Protein AF-A0A1L0BWC3-F1 (afdb_monomer_lite)

InterPro domains:
  IPR001849 Pleckstrin homology domain [PF00169] (51-146)
  IPR001849 Pleckstrin homology domain [PS50003] (49-150)
  IPR001849 Pleckstrin homology domain [SM00233] (50-152)
  IPR011993 PH-like domain superfamily [G3DSA:2.30.29.30] (40-159)
  IPR031968 VASt domain [PS51778] (492-664)
  IPR042067 Sip3, PH domain [cd13280] (51-154)

Secondary structure (DSSP, 8-state):
-HHHHHHHHHHHHHHHHHHHHHHSPPS-GGGG-GGG--HHHHHT-----S-EEEEEEEEEEETTEEEEEEEEEEEEEETTEEEEEEE-TTSSSEEE--EEEGGG-EEEE-TTSSSSSEEEEE-SS-EEEEE-SSHHHHHHHHHHHHHHHHHHH-TTSGGGGGHHHHTSEE--SBGGGB----BHHHHHT--SEEE-TTS-EEEPBPHHHHHHHTHHHIIIIIHHHHTT---SS--TTHHHHHHHHHHH---SS--HHHHHHHSSS-HHHHHHHTTS----------GGG--EEETTTEEE-TT--GGGHHHHHHHHHHHGGGS-TT----EEEEEEEESSSS--EEEEEEE-SSEEEEEEEETTEEEEEEEEGGGEEEEEEEEETTEEEEEEEESS-EEEEEESSS-HHHHHHHHHHHHHHHHSSSPPPHHHHHHHHHHHHHHHHHHHHHHHHHHHHHTS--SS-------------------SS----TTTS-EEEEEEESS-HHHHHHHHHSTT--HHHHT-SSSEEEES--PPEEE-SS-TT-EEEEEEEEEE-TTS-EEEEEEEEEE---BTTTEEEEEEEEPPEEETTS-EEEEEEEEEEEEETTEEEEEEEEEEEES-TT-TTHHHHHHHHHHHHHHHHHHHHHHHHHHHHHH-SSSHHHHHHHHH----EESSPP-----PPEEEPHHHHHHHHHHHHHHHHHHHHHHHHHHHHHHHHHHHHT--HHHHHHHHHHHHHHHHHHHHHHHHHHHHHHHHHHHHHHHHHSS----------HHHHHTSS----S-----HHHHHHHHH-TTT--SS---GGGG--SHHHHHHHHHHHHHHHHHHHHHHHHHHHHHHHHHHHHHHHHHHHHHHHHHHHHHHHHHHT-TTHHHHTTS-HHHHHHHHHHHHHHHHHHHHHHHHHHTTTT-

pLDDT: mean 78.76, std 13.43, range [27.86, 95.88]

Organism: NCBI:txid45354

Foldseek 3Di:
DVPVVVVVVVVVVVVVVVVVVVLDEDPDPLQQDLVNDDPVVLQPAPALALKDKDWKWWWFAFPVDPDTDTDIWIWIQFLQWTWTWDQAPVNQAIATFKIAGLVQWDKAFDSPDPDTQWIWIDGPQDIIIIHDSYSNVSSNVNVSSVSNVVQCPDPPHPSVVSVVVNQWIAAAQEPVRFHPDRIPRSVVRHDQWDQTPVRDIHGHDYLVVLCVVCVVLCVPANPVVLVVDDALAAGPCQSVLLSCCLARAFDRDWGSSLCNRPVTDLPQQVVVCVVDPDPPPPDPDDPVQFDDRRHDHATDGPLDDSNQVSVQSVVCSNNGPVDDRHWGFQDKAWWQKPPDPVDTWTWIWTDTLFWIWIWTDDPSDTHIDIDTLLQWFAWDWDDDPQWIWIWIDGLVGIIIITHHPDDRVLRRVLSNLSSVLVLDPHRDDPSRSSVVNVVSVVVVVVVVVVVVVVVVVVVVPPDDDDDDDPDDPPPPPPPDPPPDDDPDPVVPFDWLDKDKALAFLLLVCLCVAAQQHCLLQVLQPFKRKDFPDRDAWEAAPVDRQKTKDKGKMWIDGPPPDIDIKMKIKIWDRADPRAKTKIKIKIFWEDEPQFFIKIKIKMWIWGDDPSMTIIIITIFIDTPDPPTPCPVVCRVLRSLRSSSSVVSSSVVSVVLSVSCDDPSSNSSSCVPSHDRGYDHDHDDDDDDDHHYDYPVNSVVSSVVSVVVVVVVVVVVVVVVVVVVVVVVVVPDDVVVVVVVVVVVVVVVVVVVVVVVVVVVVVVVVVVVVVVVVVVVPDPPVQQFAAPVNVCVPPDDDPPDDDPDPVVVLCCVLPCNNPVPDPHPNLVVDPDVVVSVVSVVVVVVRRVNRNVVVVVVVVVVVVVVVVVVVVVVVVLVVLVVVLVVLVVVVPDPPLVPPCPPDVVSVVVVVVSVVVSVVSVVVNVVVVVVPPPD

Radius of gyration: 63.17 Å; chains: 1; bounding box: 98×164×180 Å

Sequence (931 aa):
MLNLSADLLLARKHIEERTISQFTPSNLLNDYRALLINSKVLEEANEPAAEIHGYLFMKTWTERSNKPIWVKRWAFIQSGVFGFLVLSPSHTSVQETDKIGVLLCNAKYSPNEDRRFCFEVKTIDTSLVLQAETLDELKSWLKVFDNARNRIINENDPMHELFSLASGRYPPLVTEFLSTTNTVMDKQMSSSRIINSAGQIITSSKLSSHLEKNEKLFQSSIYNQIAHIYLPFITDASRSSLIAYSLTGSTSVPTALSANIWGSLNWGVYYMNDVVPNELVEDDIPEEEFTKQIGNGMRVPKNFPNAWLPRDIQLRALFESCVGPLECCLVSFNCLLSPNAQQELRGTTFFTQNHIYSYIHSLGFVSLSKAPITHFVEAQCTHKKHYDMLKVVNLQGSLRAKLFLDDGFLIAKKLNCIFENAASNEPLGLTGLIRQILKIETEYNAEKKKAKAKAKRLIGEDQTSVLNGTSDIQFVSQPTLNHLFRVDYSDEMTLLGEHIVNLPPKALFHIFFGSRSTLLQEAYPVVTIRISDRTKWMKDPDNENGLFRGFVTDFRYYGSKHGRFTVIQELDPWVDNEYYNCKITRSSFKIKYGPEFKFVSRIILIGENGHTKFKYYGGVITTDKKSPLGWLVKKIGSTYSNSFFGSICRSIDEATRSIGHNGKVLKAIYQYGKIEVTDLPYQNPQIPPSEASLGTVIRLFYMGTMTSAGRRLVSTAYFILSVLKLIFTNLSAHRILVGIISMLTIMNLFLGARSTKYYWQAKEARELAREVLNFEPMMMQRAIYLKDIRELIMKNDLIASDSTCFQTFRNSSFVLNFDQPATWSNAYQDDMTRSVAIKLRKSLQEIGIRRNELIVNLRMLNSLEEEIARGEWKNWLMSELEKCDYFRNLPLLEEAAILDSDFETGVETLNEFCSSCSKEMDVLLSSNNLL

Structure (mmCIF, N/CA/C/O backbone):
data_AF-A0A1L0BWC3-F1
#
_entry.id   AF-A0A1L0BWC3-F1
#
loop_
_atom_site.group_PDB
_atom_site.id
_atom_site.type_symbol
_atom_site.label_atom_id
_atom_site.label_alt_id
_atom_site.label_comp_id
_atom_site.label_asym_id
_atom_site.label_entity_id
_atom_site.label_seq_id
_atom_site.pdbx_PDB_ins_code
_atom_site.Cartn_x
_atom_site.Cartn_y
_atom_site.Cartn_z
_atom_site.occupancy
_atom_site.B_iso_or_equiv
_atom_site.auth_seq_id
_atom_site.auth_comp_id
_atom_site.auth_asym_id
_atom_site.auth_atom_id
_atom_site.pdbx_PDB_model_num
ATOM 1 N N . MET A 1 1 ? 15.473 -13.692 3.899 1.00 44.53 1 MET A N 1
ATOM 2 C CA . MET A 1 1 ? 16.428 -13.236 2.864 1.00 44.53 1 MET A CA 1
ATOM 3 C C . MET A 1 1 ? 16.773 -14.346 1.861 1.00 44.53 1 MET A C 1
ATOM 5 O O . MET A 1 1 ? 16.676 -14.067 0.680 1.00 44.53 1 MET A O 1
ATOM 9 N N . LEU A 1 2 ? 17.079 -15.584 2.295 1.00 47.16 2 LEU A N 1
ATOM 10 C CA . LEU A 1 2 ? 17.544 -16.693 1.428 1.00 47.16 2 LEU A CA 1
ATOM 11 C C . LEU A 1 2 ? 16.591 -17.150 0.297 1.00 47.16 2 LEU A C 1
ATOM 13 O O . LEU A 1 2 ? 17.078 -17.463 -0.784 1.00 47.16 2 LEU A O 1
ATOM 17 N N . ASN A 1 3 ? 15.265 -17.154 0.492 1.00 58.44 3 ASN A N 1
ATOM 18 C CA . ASN A 1 3 ? 14.351 -17.668 -0.548 1.00 58.44 3 ASN A CA 1
ATOM 19 C C . ASN A 1 3 ? 14.083 -16.653 -1.674 1.00 58.44 3 ASN A C 1
ATOM 21 O O . ASN A 1 3 ? 14.138 -17.012 -2.841 1.00 58.44 3 ASN A O 1
ATOM 25 N N . LEU A 1 4 ? 13.902 -15.365 -1.346 1.00 68.81 4 LEU A N 1
ATOM 26 C CA . LEU A 1 4 ? 13.628 -14.328 -2.354 1.00 68.81 4 LEU A CA 1
ATOM 27 C C . LEU A 1 4 ? 14.786 -14.168 -3.350 1.00 68.81 4 LEU A C 1
ATOM 29 O O . LEU A 1 4 ? 14.557 -13.972 -4.537 1.00 68.81 4 LEU A O 1
ATOM 33 N N . SER A 1 5 ? 16.033 -14.249 -2.881 1.00 75.88 5 SER A N 1
ATOM 34 C CA . SER A 1 5 ? 17.191 -14.180 -3.775 1.00 75.88 5 SER A CA 1
ATOM 35 C C . SER A 1 5 ? 17.234 -15.350 -4.755 1.00 75.88 5 SER A C 1
ATOM 37 O O . SER A 1 5 ? 17.597 -15.142 -5.907 1.00 75.88 5 SER A O 1
ATOM 39 N N . ALA A 1 6 ? 16.854 -16.556 -4.320 1.00 82.12 6 ALA A N 1
ATOM 40 C CA . ALA A 1 6 ? 16.816 -17.726 -5.191 1.00 82.12 6 ALA A CA 1
ATOM 41 C C . ALA A 1 6 ? 15.729 -17.577 -6.265 1.00 82.12 6 ALA A C 1
ATOM 43 O O . ALA A 1 6 ? 16.018 -17.759 -7.444 1.00 82.12 6 ALA A O 1
ATOM 44 N N . ASP A 1 7 ? 14.528 -17.147 -5.873 1.00 80.25 7 ASP A N 1
ATOM 45 C CA . ASP A 1 7 ? 13.411 -16.929 -6.798 1.00 80.25 7 ASP A CA 1
ATOM 46 C C . ASP A 1 7 ? 13.740 -15.857 -7.848 1.00 80.25 7 ASP A C 1
ATOM 48 O O . ASP A 1 7 ? 13.504 -16.052 -9.039 1.00 80.25 7 ASP A O 1
ATOM 52 N N . LEU A 1 8 ? 14.350 -14.740 -7.430 1.00 80.31 8 LEU A N 1
ATOM 53 C CA . LEU A 1 8 ? 14.764 -13.673 -8.346 1.00 80.31 8 LEU A CA 1
ATOM 54 C C . LEU A 1 8 ? 15.877 -14.131 -9.302 1.00 80.31 8 LEU A C 1
ATOM 56 O O . LEU A 1 8 ? 15.854 -13.786 -10.482 1.00 80.31 8 LEU A O 1
ATOM 60 N N . LEU A 1 9 ? 16.832 -14.940 -8.835 1.00 84.75 9 LEU A N 1
ATOM 61 C CA . LEU A 1 9 ? 17.867 -15.515 -9.701 1.00 84.75 9 LEU A CA 1
ATOM 62 C C . LEU A 1 9 ? 17.284 -16.511 -10.713 1.00 84.75 9 LEU A C 1
ATOM 64 O O . LEU A 1 9 ? 17.700 -16.506 -11.870 1.00 84.75 9 LEU A O 1
ATOM 68 N N . LEU A 1 10 ? 16.304 -17.324 -10.309 1.00 87.38 10 LEU A N 1
ATOM 69 C CA . LEU A 1 10 ? 15.587 -18.223 -11.217 1.00 87.38 10 LEU A CA 1
ATOM 70 C C . LEU A 1 10 ? 14.801 -17.440 -12.272 1.00 87.38 10 LEU A C 1
ATOM 72 O O . LEU A 1 10 ? 14.921 -17.733 -13.459 1.00 87.38 10 LEU A O 1
ATOM 76 N N . ALA A 1 11 ? 14.060 -16.406 -11.864 1.00 84.88 11 ALA A N 1
ATOM 77 C CA . ALA A 1 11 ? 13.339 -15.535 -12.789 1.00 84.88 11 ALA A CA 1
ATOM 78 C C . ALA A 1 11 ? 14.290 -14.867 -13.792 1.00 84.88 11 ALA A C 1
ATOM 80 O O . ALA A 1 11 ? 14.018 -14.854 -14.992 1.00 84.88 11 ALA A O 1
ATOM 81 N N . ARG A 1 12 ? 15.445 -14.381 -13.322 1.00 85.88 12 ARG A N 1
ATOM 82 C CA . ARG A 1 12 ? 16.486 -13.818 -14.185 1.00 85.88 12 ARG A CA 1
ATOM 83 C C . ARG A 1 12 ? 16.984 -14.844 -15.202 1.00 85.88 12 ARG A C 1
ATOM 85 O O . ARG A 1 12 ? 17.033 -14.533 -16.386 1.00 85.88 12 ARG A O 1
ATOM 92 N N . LYS A 1 13 ? 17.308 -16.062 -14.759 1.00 89.12 13 LYS A N 1
ATOM 93 C CA . LYS A 1 13 ? 17.766 -17.142 -15.641 1.00 89.12 13 LYS A CA 1
ATOM 94 C C . LYS A 1 13 ? 16.725 -17.483 -16.711 1.00 89.12 13 LYS A C 1
ATOM 96 O O . LYS A 1 13 ? 17.081 -17.620 -17.873 1.00 89.12 13 LYS A O 1
ATOM 101 N N . HIS A 1 14 ? 15.444 -17.549 -16.349 1.00 89.94 14 HIS A N 1
ATOM 102 C CA . HIS A 1 14 ? 14.368 -17.777 -17.316 1.00 89.94 14 HIS A CA 1
ATOM 103 C C . HIS A 1 14 ? 14.263 -16.664 -18.366 1.00 89.94 14 HIS A C 1
ATOM 105 O O . HIS A 1 14 ? 14.048 -16.956 -19.542 1.00 89.94 14 HIS A O 1
ATOM 111 N N . ILE A 1 15 ? 14.426 -15.398 -17.968 1.00 86.56 15 ILE A N 1
ATOM 112 C CA . ILE A 1 15 ? 14.450 -14.267 -18.907 1.00 86.56 15 ILE A CA 1
ATOM 113 C C . ILE A 1 15 ? 15.666 -14.374 -19.833 1.00 86.56 15 ILE A C 1
ATOM 115 O O . ILE A 1 15 ? 15.521 -14.201 -21.042 1.00 86.56 15 ILE A O 1
ATOM 119 N N . GLU A 1 16 ? 16.843 -14.693 -19.294 1.00 88.44 16 GLU A N 1
ATOM 120 C CA . GLU A 1 16 ? 18.069 -14.887 -20.076 1.00 88.44 16 GLU A CA 1
ATOM 121 C C . GLU A 1 16 ? 17.906 -16.029 -21.094 1.00 88.44 16 GLU A C 1
ATOM 123 O O . GLU A 1 16 ? 18.148 -15.817 -22.279 1.00 88.44 16 GLU A O 1
ATOM 128 N N . GLU A 1 17 ? 17.414 -17.200 -20.682 1.00 92.88 17 GLU A N 1
ATOM 129 C CA . GLU A 1 17 ? 17.163 -18.350 -21.566 1.00 92.88 17 GLU A CA 1
ATOM 130 C C . GLU A 1 17 ? 16.141 -18.029 -22.661 1.00 92.88 17 GLU A C 1
ATOM 132 O O . GLU A 1 17 ? 16.366 -18.346 -23.830 1.00 92.88 17 GLU A O 1
ATOM 137 N N . ARG A 1 18 ? 15.043 -17.347 -22.310 1.00 88.81 18 ARG A N 1
ATOM 138 C CA . ARG A 1 18 ? 14.031 -16.916 -23.282 1.00 88.81 18 ARG A CA 1
ATOM 139 C C . ARG A 1 18 ? 14.609 -15.918 -24.283 1.00 88.81 18 ARG A C 1
ATOM 141 O O . ARG A 1 18 ? 14.371 -16.052 -25.479 1.00 88.81 18 ARG A O 1
ATOM 148 N N . THR A 1 19 ? 15.399 -14.960 -23.810 1.00 84.62 19 THR A N 1
ATOM 149 C CA . THR A 1 19 ? 16.068 -13.977 -24.671 1.00 84.62 19 THR A CA 1
ATOM 150 C C . THR A 1 19 ? 17.045 -14.677 -25.612 1.00 84.62 19 THR A C 1
ATOM 152 O O . THR A 1 19 ? 17.003 -14.448 -26.815 1.00 84.62 19 THR A O 1
ATOM 155 N N . ILE A 1 20 ? 17.860 -15.607 -25.103 1.00 87.44 20 ILE A N 1
ATOM 156 C CA . ILE A 1 20 ? 18.764 -16.420 -25.927 1.00 87.44 20 ILE A CA 1
ATOM 157 C C . ILE A 1 20 ? 17.969 -17.178 -26.994 1.00 87.44 20 ILE A C 1
ATOM 159 O O . ILE A 1 20 ? 18.339 -17.109 -28.158 1.00 87.44 20 ILE A O 1
ATOM 163 N N . SER A 1 21 ? 16.853 -17.822 -26.638 1.00 85.88 21 SER A N 1
ATOM 164 C CA . SER A 1 21 ? 16.009 -18.545 -27.602 1.00 85.88 21 SER A CA 1
ATOM 165 C C . SER A 1 21 ? 15.380 -17.652 -28.680 1.00 85.88 21 SER A C 1
ATOM 167 O O . SER A 1 21 ? 15.096 -18.116 -29.778 1.00 85.88 21 SER A O 1
ATOM 169 N N . GLN A 1 22 ? 15.183 -16.362 -28.400 1.00 81.75 22 GLN A N 1
ATOM 170 C CA . GLN A 1 22 ? 14.692 -15.406 -29.392 1.00 81.75 22 GLN A CA 1
ATOM 171 C C . GLN A 1 22 ? 15.789 -15.005 -30.390 1.00 81.75 22 GLN A C 1
ATOM 173 O O . GLN A 1 22 ? 15.505 -14.805 -31.567 1.00 81.75 22 GLN A O 1
ATOM 178 N N . PHE A 1 23 ? 17.042 -14.915 -29.933 1.00 80.06 23 PHE A N 1
ATOM 179 C CA . PHE A 1 23 ? 18.198 -14.606 -30.782 1.00 80.06 23 PHE A CA 1
ATOM 180 C C . PHE A 1 23 ? 18.851 -15.849 -31.397 1.00 80.06 23 PHE A C 1
ATOM 182 O O . PHE A 1 23 ? 19.775 -15.722 -32.202 1.00 80.06 23 PHE A O 1
ATOM 189 N N . THR A 1 24 ? 18.406 -17.060 -31.042 1.00 84.56 24 THR A N 1
ATOM 190 C CA . THR A 1 24 ? 18.931 -18.267 -31.679 1.00 84.56 24 THR A CA 1
ATOM 191 C C . THR A 1 24 ? 18.514 -18.306 -33.149 1.00 84.56 24 THR A C 1
ATOM 193 O O . THR A 1 24 ? 17.326 -18.192 -33.454 1.00 84.56 24 THR A O 1
ATOM 196 N N . PRO A 1 25 ? 19.474 -18.477 -34.069 1.00 83.56 25 PRO A N 1
ATOM 197 C CA . PRO A 1 25 ? 19.194 -18.512 -35.497 1.00 83.56 25 PRO A CA 1
ATOM 198 C C . PRO A 1 25 ? 18.354 -19.750 -35.864 1.00 83.56 25 PRO A C 1
ATOM 200 O O . PRO A 1 25 ? 18.454 -20.792 -35.216 1.00 83.56 25 PRO A O 1
ATOM 203 N N . SER A 1 26 ? 17.541 -19.653 -36.922 1.00 85.69 26 SER A N 1
ATOM 204 C CA . SER A 1 26 ? 16.713 -20.771 -37.397 1.00 85.69 26 SER A CA 1
ATOM 205 C C . SER A 1 26 ? 17.566 -21.972 -37.823 1.00 85.69 26 SER A C 1
ATOM 207 O O . SER A 1 26 ? 18.593 -21.824 -38.488 1.00 85.69 26 SER A O 1
ATOM 209 N N . ASN A 1 27 ? 17.116 -23.185 -37.503 1.00 86.94 27 ASN A N 1
ATOM 210 C CA . ASN A 1 27 ? 17.776 -24.418 -37.947 1.00 86.94 27 ASN A CA 1
ATOM 211 C C . ASN A 1 27 ? 17.446 -24.780 -39.409 1.00 86.94 27 ASN A C 1
ATOM 213 O O . ASN A 1 27 ? 18.050 -25.694 -39.975 1.00 86.94 27 ASN A O 1
ATOM 217 N N . LEU A 1 28 ? 16.486 -24.093 -40.038 1.00 86.44 28 LEU A N 1
ATOM 218 C CA . LEU A 1 28 ? 16.042 -24.381 -41.399 1.00 86.44 28 LEU A CA 1
ATOM 219 C C . LEU A 1 28 ? 16.931 -23.666 -42.422 1.00 86.44 28 LEU A C 1
ATOM 221 O O . LEU A 1 28 ? 16.966 -22.443 -42.507 1.00 86.44 28 LEU A O 1
ATOM 225 N N . LEU A 1 29 ? 17.610 -24.435 -43.278 1.00 85.44 29 LEU A N 1
ATOM 226 C CA . LEU A 1 29 ? 18.500 -23.885 -44.312 1.00 85.44 29 LEU A CA 1
ATOM 227 C C . LEU A 1 29 ? 17.768 -22.976 -45.320 1.00 85.44 29 LEU A C 1
ATOM 229 O O . LEU A 1 29 ? 18.374 -22.070 -45.897 1.00 85.44 29 LEU A O 1
ATOM 233 N N . ASN A 1 30 ? 16.476 -23.228 -45.549 1.00 84.50 30 ASN A N 1
ATOM 234 C CA . ASN A 1 30 ? 15.662 -22.473 -46.501 1.00 84.50 30 ASN A CA 1
ATOM 235 C C . ASN A 1 30 ? 15.448 -21.019 -46.070 1.00 84.50 30 ASN A C 1
ATOM 237 O O . ASN A 1 30 ? 15.443 -20.148 -46.938 1.00 84.50 30 ASN A O 1
ATOM 241 N N . ASP A 1 31 ? 15.384 -20.749 -44.765 1.00 83.19 31 ASP A N 1
ATOM 242 C CA . ASP A 1 31 ? 15.136 -19.407 -44.218 1.00 83.19 31 ASP A CA 1
ATOM 243 C C . ASP A 1 31 ? 16.257 -18.426 -44.568 1.00 83.19 31 ASP A C 1
ATOM 245 O O . ASP A 1 31 ? 16.055 -17.218 -44.622 1.00 83.19 31 ASP A O 1
ATOM 249 N N . TYR A 1 32 ? 17.447 -18.941 -44.877 1.00 85.06 32 TYR A N 1
ATOM 250 C CA . TYR A 1 32 ? 18.590 -18.119 -45.245 1.00 85.06 32 TYR A CA 1
ATOM 251 C C . TYR A 1 32 ? 18.689 -17.850 -46.750 1.00 85.06 32 TYR A C 1
ATOM 253 O O . TYR A 1 32 ? 19.537 -17.058 -47.167 1.00 85.06 32 TYR A O 1
ATOM 261 N N . ARG A 1 33 ? 17.910 -18.518 -47.608 1.00 85.56 33 ARG A N 1
ATOM 262 C CA . ARG A 1 33 ? 18.011 -18.344 -49.066 1.00 85.56 33 ARG A CA 1
ATOM 263 C C . ARG A 1 33 ? 17.233 -17.098 -49.498 1.00 85.56 33 ARG A C 1
ATOM 265 O O . ARG A 1 33 ? 16.015 -17.145 -49.590 1.00 85.56 33 ARG A O 1
ATOM 272 N N . ALA A 1 34 ? 17.939 -16.021 -49.855 1.00 81.31 34 ALA A N 1
ATOM 273 C CA . ALA A 1 34 ? 17.329 -14.749 -50.274 1.00 81.31 34 ALA A CA 1
ATOM 274 C C . ALA A 1 34 ? 16.298 -14.892 -51.415 1.00 81.31 34 ALA A C 1
ATOM 276 O O . ALA A 1 34 ? 15.279 -14.214 -51.411 1.00 81.31 34 ALA A O 1
ATOM 277 N N . LEU A 1 35 ? 16.517 -15.829 -52.346 1.00 82.31 35 LEU A N 1
ATOM 278 C CA . LEU A 1 35 ? 15.606 -16.114 -53.467 1.00 82.31 35 LEU A CA 1
ATOM 279 C C . LEU A 1 35 ? 14.243 -16.689 -53.043 1.00 82.31 35 LEU A C 1
ATOM 281 O O . LEU A 1 35 ? 13.292 -16.633 -53.816 1.00 82.31 35 LEU A O 1
ATOM 285 N N . LEU A 1 36 ? 14.154 -17.297 -51.855 1.00 83.12 36 LEU A N 1
ATOM 286 C CA . LEU A 1 36 ? 12.915 -17.889 -51.341 1.00 83.12 36 LEU A CA 1
ATOM 287 C C . LEU A 1 36 ? 12.085 -16.890 -50.519 1.00 83.12 36 LEU A C 1
ATOM 289 O O . LEU A 1 36 ? 10.905 -17.136 -50.273 1.00 83.12 36 LEU A O 1
ATOM 293 N N . ILE A 1 37 ? 12.679 -15.762 -50.116 1.00 83.31 37 ILE A N 1
ATOM 294 C CA . ILE A 1 37 ? 12.024 -14.725 -49.315 1.00 83.31 37 ILE A CA 1
ATOM 295 C C . ILE A 1 37 ? 11.213 -13.823 -50.255 1.00 83.31 37 ILE A C 1
ATOM 297 O O . ILE A 1 37 ? 11.688 -12.802 -50.748 1.00 83.31 37 ILE A O 1
ATOM 301 N N . ASN A 1 38 ? 9.975 -14.236 -50.526 1.00 83.38 38 ASN A N 1
ATOM 302 C CA . ASN A 1 38 ? 9.004 -13.484 -51.325 1.00 83.38 38 ASN A CA 1
ATOM 303 C C . ASN A 1 38 ? 8.069 -12.648 -50.435 1.00 83.38 38 ASN A C 1
ATOM 305 O O . ASN A 1 38 ? 7.964 -12.900 -49.236 1.00 83.38 38 ASN A O 1
ATOM 309 N N . SER A 1 39 ? 7.316 -11.711 -51.027 1.00 81.69 39 SER A N 1
ATOM 310 C CA . SER A 1 39 ? 6.344 -10.874 -50.295 1.00 81.69 39 SER A CA 1
ATOM 311 C C . SER A 1 39 ? 5.360 -11.688 -49.448 1.00 81.69 39 SER A C 1
ATOM 313 O O . SER A 1 39 ? 5.138 -11.351 -48.294 1.00 81.69 39 SER A O 1
ATOM 315 N N . LYS A 1 40 ? 4.867 -12.823 -49.964 1.00 83.12 40 LYS A N 1
ATOM 316 C CA . LYS A 1 40 ? 3.988 -13.741 -49.215 1.00 83.12 40 LYS A CA 1
ATOM 317 C C . LYS A 1 40 ? 4.622 -14.248 -47.915 1.00 83.12 40 LYS A C 1
ATOM 319 O O . LYS A 1 40 ? 3.982 -14.229 -46.876 1.00 83.12 40 LYS A O 1
ATOM 324 N N . VAL A 1 41 ? 5.897 -14.639 -47.964 1.00 83.94 41 VAL A N 1
ATOM 325 C CA . VAL A 1 41 ? 6.639 -15.132 -46.789 1.00 83.94 41 VAL A CA 1
ATOM 326 C C . VAL A 1 41 ? 6.844 -14.012 -45.767 1.00 83.94 41 VAL A C 1
ATOM 328 O O . VAL A 1 41 ? 6.846 -14.270 -44.565 1.00 83.94 41 VAL A O 1
ATOM 331 N N . LEU A 1 42 ? 7.013 -12.770 -46.231 1.00 82.12 42 LEU A N 1
ATOM 332 C CA . LEU A 1 42 ? 7.135 -11.592 -45.369 1.00 82.12 42 LEU A CA 1
ATOM 333 C C . LEU A 1 42 ? 5.798 -11.208 -44.710 1.00 82.12 42 LEU A C 1
ATOM 335 O O . LEU A 1 42 ? 5.795 -10.750 -43.572 1.00 82.12 42 LEU A O 1
ATOM 339 N N . GLU A 1 43 ? 4.673 -11.439 -45.389 1.00 78.69 43 GLU A N 1
ATOM 340 C CA . GLU A 1 43 ? 3.321 -11.160 -44.881 1.00 78.69 43 GLU A CA 1
ATOM 341 C C . GLU A 1 43 ? 2.806 -12.200 -43.872 1.00 78.69 43 GLU A C 1
ATOM 343 O O . GLU A 1 43 ? 1.926 -11.879 -43.076 1.00 78.69 43 GLU A O 1
ATOM 348 N N . GLU A 1 44 ? 3.369 -13.413 -43.863 1.00 78.44 44 GLU A N 1
ATOM 349 C CA . GLU A 1 44 ? 2.993 -14.527 -42.972 1.00 78.44 44 GLU A CA 1
ATOM 350 C C . GLU A 1 44 ? 3.302 -14.299 -41.475 1.00 78.44 44 GLU A C 1
ATOM 352 O O . GLU A 1 44 ? 2.966 -15.145 -40.647 1.00 78.44 44 GLU A O 1
ATOM 357 N N . ALA A 1 45 ? 3.939 -13.189 -41.088 1.00 73.31 45 ALA A N 1
ATOM 358 C CA . ALA A 1 45 ? 4.204 -12.906 -39.678 1.00 73.31 45 ALA A CA 1
ATOM 359 C C . ALA A 1 45 ? 2.936 -12.485 -38.916 1.00 73.31 45 ALA A C 1
ATOM 361 O O . ALA A 1 45 ? 2.314 -11.462 -39.211 1.00 73.31 45 ALA A O 1
ATOM 362 N N . ASN A 1 46 ? 2.609 -13.241 -37.865 1.00 74.19 46 ASN A N 1
ATOM 363 C CA . ASN A 1 46 ? 1.560 -12.917 -36.895 1.00 74.19 46 ASN A CA 1
ATOM 364 C C . ASN A 1 46 ? 2.048 -11.869 -35.876 1.00 74.19 46 ASN A C 1
ATOM 366 O O . ASN A 1 46 ? 2.093 -12.141 -34.679 1.00 74.19 46 ASN A O 1
ATOM 370 N N . GLU A 1 47 ? 2.427 -10.679 -36.347 1.00 80.50 47 GLU A N 1
ATOM 371 C CA . GLU A 1 47 ? 2.842 -9.557 -35.497 1.00 80.50 47 GLU A CA 1
ATOM 372 C C . GLU A 1 47 ? 1.723 -8.500 -35.446 1.00 80.50 47 GLU A C 1
ATOM 374 O O . GLU A 1 47 ? 1.550 -7.740 -36.406 1.00 80.50 47 GLU A O 1
ATOM 379 N N . PRO A 1 48 ? 0.920 -8.444 -34.366 1.00 82.75 48 PRO A N 1
ATOM 380 C CA . PRO A 1 48 ? -0.115 -7.429 -34.198 1.00 82.75 48 PRO A CA 1
ATOM 381 C C . PRO A 1 48 ? 0.429 -6.119 -33.610 1.00 82.75 48 PRO A C 1
ATOM 383 O O . PRO A 1 48 ? -0.335 -5.164 -33.468 1.00 82.75 48 PRO A O 1
ATOM 386 N N . ALA A 1 49 ? 1.701 -6.049 -33.214 1.00 85.12 49 ALA A N 1
ATOM 387 C CA . ALA A 1 49 ? 2.268 -4.853 -32.603 1.00 85.12 49 ALA A CA 1
ATOM 388 C C . ALA A 1 49 ? 2.369 -3.683 -33.603 1.00 85.12 49 ALA A C 1
ATOM 390 O O . ALA A 1 49 ? 2.584 -3.877 -34.802 1.00 85.12 49 ALA A O 1
ATOM 391 N N . ALA A 1 50 ? 2.206 -2.457 -33.100 1.00 85.50 50 ALA A N 1
ATOM 392 C CA . ALA A 1 50 ? 2.483 -1.211 -33.829 1.00 85.50 50 ALA A CA 1
ATOM 393 C C . ALA A 1 50 ? 3.733 -0.489 -33.294 1.00 85.50 50 ALA A C 1
ATOM 395 O O . ALA A 1 50 ? 4.114 0.562 -33.801 1.00 85.50 50 ALA A O 1
ATOM 396 N N . GLU A 1 51 ? 4.377 -1.068 -32.283 1.00 89.19 51 GLU A N 1
ATOM 397 C CA . GLU A 1 51 ? 5.606 -0.573 -31.677 1.00 89.19 51 GLU A CA 1
ATOM 398 C C . GLU A 1 51 ? 6.605 -1.729 -31.611 1.00 89.19 51 GLU A C 1
ATOM 400 O O . GLU A 1 51 ? 6.227 -2.872 -31.352 1.00 89.19 51 GLU A O 1
ATOM 405 N N . ILE A 1 52 ? 7.873 -1.447 -31.895 1.00 90.75 52 ILE A N 1
ATOM 406 C CA . ILE A 1 52 ? 8.955 -2.435 -31.862 1.00 90.75 52 ILE A CA 1
ATOM 407 C C . ILE A 1 52 ? 10.257 -1.742 -31.496 1.00 90.75 52 ILE A C 1
ATOM 409 O O . ILE A 1 52 ? 10.486 -0.578 -31.820 1.00 90.75 52 ILE A O 1
ATOM 413 N N . HIS A 1 53 ? 11.138 -2.469 -30.830 1.00 91.06 53 HIS A N 1
ATOM 414 C CA . HIS A 1 53 ? 12.454 -1.988 -30.461 1.00 91.06 53 HIS A CA 1
ATOM 415 C C . HIS A 1 53 ? 13.465 -3.128 -30.539 1.00 91.06 53 HIS A C 1
ATOM 417 O O . HIS A 1 53 ? 13.150 -4.286 -30.258 1.00 91.06 53 HIS A O 1
ATOM 423 N N . GLY A 1 54 ? 14.711 -2.817 -30.865 1.00 90.75 54 GLY A N 1
ATOM 424 C CA . GLY A 1 54 ? 15.728 -3.850 -30.993 1.00 90.75 54 GLY A CA 1
ATOM 425 C C . GLY A 1 54 ? 17.032 -3.322 -31.550 1.00 90.75 54 GLY A C 1
ATOM 426 O O . GLY A 1 54 ? 17.137 -2.173 -31.975 1.00 90.75 54 GLY A O 1
ATOM 427 N N . TYR A 1 55 ? 18.055 -4.168 -31.536 1.00 92.25 55 TYR A N 1
ATOM 428 C CA . TYR A 1 55 ? 19.313 -3.816 -32.169 1.00 92.25 55 TYR A CA 1
ATOM 429 C C . TYR A 1 55 ? 19.288 -4.181 -33.646 1.00 92.25 55 TYR A C 1
ATOM 431 O O . TYR A 1 55 ? 19.134 -5.342 -33.992 1.00 92.25 55 TYR A O 1
ATOM 439 N N . LEU A 1 56 ? 19.569 -3.201 -34.497 1.00 94.62 56 LEU A N 1
ATOM 440 C CA . LEU A 1 56 ? 19.764 -3.397 -35.926 1.00 94.62 56 LEU A CA 1
ATOM 441 C C . LEU A 1 56 ? 21.198 -3.042 -36.305 1.00 94.62 56 LEU A C 1
ATOM 443 O O . LEU A 1 56 ? 21.803 -2.116 -35.755 1.00 94.62 56 LEU A O 1
ATOM 447 N N . PHE A 1 57 ? 21.759 -3.766 -37.267 1.00 94.81 57 PHE A N 1
ATOM 448 C CA . PHE A 1 57 ? 23.019 -3.362 -37.877 1.00 94.81 57 PHE A CA 1
ATOM 449 C C . PHE A 1 57 ? 22.735 -2.359 -38.990 1.00 94.81 57 PHE A C 1
ATOM 451 O O . PHE A 1 57 ? 22.066 -2.677 -39.966 1.00 94.81 57 PHE A O 1
ATOM 458 N N . MET A 1 58 ? 23.270 -1.152 -38.858 1.00 94.25 58 MET A N 1
ATOM 459 C CA . MET A 1 58 ? 23.175 -0.106 -39.866 1.00 94.25 58 MET A CA 1
ATOM 460 C C . MET A 1 58 ? 24.422 -0.114 -40.748 1.00 94.25 58 MET A C 1
ATOM 462 O O . MET A 1 58 ? 25.549 -0.064 -40.243 1.00 94.25 58 MET A O 1
ATOM 466 N N . LYS A 1 59 ? 24.226 -0.147 -42.067 1.00 94.06 59 LYS A N 1
ATOM 467 C CA . LYS A 1 59 ? 25.295 0.064 -43.047 1.00 94.06 59 LYS A CA 1
ATOM 468 C C . LYS A 1 59 ? 25.679 1.541 -43.044 1.00 94.06 59 LYS A C 1
ATOM 470 O O . LYS A 1 59 ? 24.831 2.410 -43.216 1.00 94.06 59 LYS A O 1
ATOM 475 N N . THR A 1 60 ? 26.954 1.835 -42.842 1.00 92.75 60 THR A N 1
ATOM 476 C CA . THR A 1 60 ? 27.486 3.201 -42.837 1.00 92.75 60 THR A CA 1
ATOM 477 C C . THR A 1 60 ? 28.919 3.214 -43.360 1.00 92.75 60 THR A C 1
ATOM 479 O O . THR A 1 60 ? 29.513 2.172 -43.631 1.00 92.75 60 THR A O 1
ATOM 482 N N . TRP A 1 61 ? 29.491 4.402 -43.508 1.00 91.31 61 TRP A N 1
ATOM 483 C CA . TRP A 1 61 ? 30.870 4.600 -43.941 1.00 91.31 61 TRP A CA 1
ATOM 484 C C . TRP A 1 61 ? 31.572 5.564 -42.992 1.00 91.31 61 TRP A C 1
ATOM 486 O O . TRP A 1 61 ? 30.943 6.331 -42.256 1.00 91.31 61 TRP A O 1
ATOM 496 N N . THR A 1 62 ? 32.897 5.525 -43.009 1.00 88.94 62 THR A N 1
ATOM 497 C CA . THR A 1 62 ? 33.727 6.534 -42.343 1.00 88.94 62 THR A CA 1
ATOM 498 C C . THR A 1 62 ? 34.109 7.601 -43.357 1.00 88.94 62 THR A C 1
ATOM 500 O O . THR A 1 62 ? 34.389 7.256 -44.498 1.00 88.94 62 THR A O 1
ATOM 503 N N . GLU A 1 63 ? 34.243 8.865 -42.956 1.00 80.56 63 GLU A N 1
ATOM 504 C CA . GLU A 1 63 ? 34.632 9.951 -43.882 1.00 80.56 63 GLU A CA 1
ATOM 505 C C . GLU A 1 63 ? 35.946 9.685 -44.638 1.00 80.56 63 GLU A C 1
ATOM 507 O O . GLU A 1 63 ? 36.158 10.201 -45.729 1.00 80.56 63 GLU A O 1
ATOM 512 N N . ARG A 1 64 ? 36.833 8.862 -44.066 1.00 82.19 64 ARG A N 1
ATOM 513 C CA . ARG A 1 64 ? 38.149 8.534 -44.634 1.00 82.19 64 ARG A CA 1
ATOM 514 C C . ARG A 1 64 ? 38.148 7.323 -45.573 1.00 82.19 64 ARG A C 1
ATOM 516 O O . ARG A 1 64 ? 39.171 7.053 -46.192 1.00 82.19 64 ARG A O 1
ATOM 523 N N . SER A 1 65 ? 37.061 6.552 -45.644 1.00 84.31 65 SER A N 1
ATOM 524 C CA . SER A 1 65 ? 37.007 5.303 -46.411 1.00 84.31 65 SER A CA 1
ATOM 525 C C . SER A 1 65 ? 35.604 5.026 -46.933 1.00 84.31 65 SER A C 1
ATOM 527 O O . SER A 1 65 ? 34.657 4.921 -46.158 1.00 84.31 65 SER A O 1
ATOM 529 N N . ASN A 1 66 ? 35.512 4.774 -48.239 1.00 82.62 66 ASN A N 1
ATOM 530 C CA . ASN A 1 66 ? 34.273 4.377 -48.913 1.00 82.62 66 ASN A CA 1
ATOM 531 C C . ASN A 1 66 ? 33.920 2.891 -48.713 1.00 82.62 66 ASN A C 1
ATOM 533 O O . ASN A 1 66 ? 32.936 2.412 -49.275 1.00 82.62 66 ASN A O 1
ATOM 537 N N . LYS A 1 67 ? 34.704 2.130 -47.933 1.00 88.19 67 LYS A N 1
ATOM 538 C CA . LYS A 1 67 ? 34.351 0.742 -47.601 1.00 88.19 67 LYS A CA 1
ATOM 539 C C . LYS A 1 67 ? 33.175 0.726 -46.614 1.00 88.19 67 LYS A C 1
ATOM 541 O O . LYS A 1 67 ? 33.273 1.392 -45.581 1.00 88.19 67 LYS A O 1
ATOM 546 N N . PRO A 1 68 ? 32.091 -0.021 -46.895 1.00 89.12 68 PRO A N 1
ATOM 547 C CA . PRO A 1 68 ? 30.952 -0.102 -45.992 1.00 89.12 68 PRO A CA 1
ATOM 548 C C . PRO A 1 68 ? 31.346 -0.811 -44.696 1.00 89.12 68 PRO A C 1
ATOM 550 O O . PRO A 1 68 ? 31.931 -1.895 -44.707 1.00 89.12 68 PRO A O 1
ATOM 553 N N . ILE A 1 69 ? 30.999 -0.193 -43.574 1.00 92.31 69 ILE A N 1
ATOM 554 C CA . ILE A 1 69 ? 31.062 -0.773 -42.237 1.00 92.31 69 ILE A CA 1
ATOM 555 C C . ILE A 1 69 ? 29.639 -0.970 -41.720 1.00 92.31 69 ILE A C 1
ATOM 557 O O . ILE A 1 69 ? 28.729 -0.215 -42.050 1.00 92.31 69 ILE A O 1
ATOM 561 N N . TRP A 1 70 ? 29.440 -1.988 -40.894 1.00 92.94 70 TRP A N 1
ATOM 562 C CA . TRP A 1 70 ? 28.144 -2.258 -40.284 1.00 92.94 70 TRP A CA 1
ATOM 563 C C . TRP A 1 70 ? 28.247 -2.031 -38.791 1.00 92.94 70 TRP A C 1
ATOM 565 O O . TRP A 1 70 ? 29.050 -2.675 -38.113 1.00 92.94 70 TRP A O 1
ATOM 575 N N . VAL A 1 71 ? 27.442 -1.107 -38.287 1.00 92.50 71 VAL A N 1
ATOM 576 C CA . VAL A 1 71 ? 27.472 -0.688 -36.890 1.00 92.50 71 VAL A CA 1
ATOM 577 C C . VAL A 1 71 ? 26.168 -1.074 -36.210 1.00 92.50 71 VAL A C 1
ATOM 579 O O . VAL A 1 71 ? 25.089 -0.830 -36.739 1.00 92.50 71 VAL A O 1
ATOM 582 N N . LYS A 1 72 ? 26.257 -1.694 -35.032 1.00 92.06 72 LYS A N 1
ATOM 583 C CA . LYS A 1 72 ? 25.074 -2.065 -34.248 1.00 92.06 72 LYS A CA 1
ATOM 584 C C . LYS A 1 72 ? 24.491 -0.802 -33.603 1.00 92.06 72 LYS A C 1
ATOM 586 O O . LYS A 1 72 ? 25.223 -0.037 -32.963 1.00 92.06 72 LYS A O 1
ATOM 591 N N . ARG A 1 73 ? 23.202 -0.549 -33.814 1.00 92.69 73 ARG A N 1
ATOM 592 C CA . ARG A 1 73 ? 22.451 0.601 -33.290 1.00 92.69 73 ARG A CA 1
ATOM 593 C C . ARG A 1 73 ? 21.157 0.100 -32.678 1.00 92.69 73 ARG A C 1
ATOM 595 O O . ARG A 1 73 ? 20.565 -0.844 -33.192 1.00 92.69 73 ARG A O 1
ATOM 602 N N . TRP A 1 74 ? 20.742 0.696 -31.569 1.00 93.94 74 TRP A N 1
ATOM 603 C CA . TRP A 1 74 ? 19.456 0.358 -30.980 1.00 93.94 74 TRP A CA 1
ATOM 604 C C . TRP A 1 74 ? 18.390 1.212 -31.663 1.00 93.94 74 TRP A C 1
ATOM 606 O O . TRP A 1 74 ? 18.439 2.437 -31.585 1.00 93.94 74 TRP A O 1
ATOM 616 N N . ALA A 1 75 ? 17.494 0.571 -32.399 1.00 94.31 75 ALA A N 1
ATOM 617 C CA . ALA A 1 75 ? 16.426 1.204 -33.153 1.00 94.31 75 ALA A CA 1
ATOM 618 C C . ALA A 1 75 ? 15.092 1.014 -32.430 1.00 94.31 75 ALA A C 1
ATOM 620 O O . ALA A 1 75 ? 14.886 0.013 -31.737 1.00 94.31 75 ALA A O 1
ATOM 621 N N . PHE A 1 76 ? 14.172 1.951 -32.625 1.00 93.62 76 PHE A N 1
ATOM 622 C CA . PHE A 1 76 ? 12.820 1.856 -32.088 1.00 93.62 76 PHE A CA 1
ATOM 623 C C . PHE A 1 76 ? 11.796 2.481 -33.030 1.00 93.62 76 PHE A C 1
ATOM 625 O O . PHE A 1 76 ? 12.099 3.441 -33.737 1.00 93.62 76 PHE A O 1
ATOM 632 N N . ILE A 1 77 ? 10.582 1.942 -32.993 1.00 92.31 77 ILE A N 1
ATOM 633 C CA . ILE A 1 77 ? 9.351 2.544 -33.494 1.00 92.31 77 ILE A CA 1
ATOM 634 C C . ILE A 1 77 ? 8.416 2.634 -32.298 1.00 92.31 77 ILE A C 1
ATOM 636 O O . ILE A 1 77 ? 8.005 1.605 -31.764 1.00 92.31 77 ILE A O 1
ATOM 640 N N . GLN A 1 78 ? 8.100 3.851 -31.871 1.00 88.06 78 GLN A N 1
ATOM 641 C CA . GLN A 1 78 ? 7.185 4.080 -30.759 1.00 88.06 78 GLN A CA 1
ATOM 642 C C . GLN A 1 78 ? 6.424 5.384 -30.966 1.00 88.06 78 GLN A C 1
ATOM 644 O O . GLN A 1 78 ? 6.993 6.359 -31.462 1.00 88.06 78 GLN A O 1
ATOM 649 N N . SER A 1 79 ? 5.140 5.409 -30.595 1.00 84.19 79 SER A N 1
ATOM 650 C CA . SER A 1 79 ? 4.283 6.594 -30.728 1.00 84.19 79 SER A CA 1
ATOM 651 C C . SER A 1 79 ? 4.327 7.207 -32.141 1.00 84.19 79 SER A C 1
ATOM 653 O O . SER A 1 79 ? 4.349 8.423 -32.307 1.00 84.19 79 SER A O 1
ATOM 655 N N . GLY A 1 80 ? 4.396 6.359 -33.175 1.00 86.44 80 GLY A N 1
ATOM 656 C CA . GLY A 1 80 ? 4.423 6.784 -34.581 1.00 86.44 80 GLY A CA 1
ATOM 657 C C . GLY A 1 80 ? 5.744 7.382 -35.073 1.00 86.44 80 GLY A C 1
ATOM 658 O O . GLY A 1 80 ? 5.787 7.935 -36.172 1.00 86.44 80 GLY A O 1
ATOM 659 N N . VAL A 1 81 ? 6.829 7.253 -34.305 1.00 91.38 81 VAL A N 1
ATOM 660 C CA . VAL A 1 81 ? 8.154 7.791 -34.633 1.00 91.38 81 VAL A CA 1
ATOM 661 C C . VAL A 1 81 ? 9.202 6.684 -34.645 1.00 91.38 81 VAL A C 1
ATOM 663 O O . VAL A 1 81 ? 9.242 5.841 -33.754 1.00 91.38 81 VAL A O 1
ATOM 666 N N . PHE A 1 82 ? 10.077 6.728 -35.644 1.00 93.69 82 PHE A N 1
ATOM 667 C CA . PHE A 1 82 ? 11.253 5.887 -35.813 1.00 93.69 82 PHE A CA 1
ATOM 668 C C . PHE A 1 82 ? 12.536 6.655 -35.463 1.00 93.69 82 PHE A C 1
ATOM 670 O O . PHE A 1 82 ? 12.719 7.799 -35.883 1.00 93.69 82 PHE A O 1
ATOM 677 N N . GLY A 1 83 ? 13.454 6.038 -34.724 1.00 93.00 83 GLY A N 1
ATOM 678 C CA . GLY A 1 83 ? 14.730 6.665 -34.375 1.00 93.00 83 GLY A CA 1
ATOM 679 C C . GLY A 1 83 ? 15.770 5.684 -33.845 1.00 93.00 83 GLY A C 1
ATOM 680 O O . GLY A 1 83 ? 15.504 4.488 -33.699 1.00 93.00 83 GLY A O 1
ATOM 681 N N . PHE A 1 84 ? 16.963 6.208 -33.546 1.00 93.50 84 PHE A N 1
ATOM 682 C CA . PHE A 1 84 ? 18.067 5.432 -32.988 1.00 93.50 84 PHE A CA 1
ATOM 683 C C . PHE A 1 84 ? 18.568 6.009 -31.667 1.00 93.50 84 PHE A C 1
ATOM 685 O O . PHE A 1 84 ? 18.747 7.220 -31.509 1.00 93.50 84 PHE A O 1
ATOM 692 N N . LEU A 1 85 ? 18.887 5.100 -30.750 1.00 93.06 85 LEU A N 1
ATOM 693 C CA . LEU A 1 85 ? 19.742 5.363 -29.606 1.00 93.06 85 LEU A CA 1
ATOM 694 C C . LEU A 1 85 ? 21.131 4.790 -29.885 1.00 93.06 85 LEU A C 1
ATOM 696 O O . LEU A 1 85 ? 21.304 3.632 -30.288 1.00 93.06 85 LEU A O 1
ATOM 700 N N . VAL A 1 86 ? 22.136 5.633 -29.691 1.00 92.56 86 VAL A N 1
ATOM 701 C CA . VAL A 1 86 ? 23.524 5.376 -30.066 1.00 92.56 86 VAL A CA 1
ATOM 702 C C . VAL A 1 86 ? 24.390 5.497 -28.825 1.00 92.56 86 VAL A C 1
ATOM 704 O O . VAL A 1 86 ? 24.208 6.400 -28.018 1.00 92.56 86 VAL A O 1
ATOM 707 N N . LEU A 1 87 ? 25.339 4.584 -28.647 1.00 91.25 87 LEU A N 1
ATOM 708 C CA . LEU A 1 87 ? 26.336 4.741 -27.591 1.00 91.25 87 LEU A CA 1
ATOM 709 C C . LEU A 1 87 ? 27.309 5.853 -27.974 1.00 91.25 87 LEU A C 1
ATOM 711 O O . LEU A 1 87 ? 27.716 5.951 -29.132 1.00 91.25 87 LEU A O 1
ATOM 715 N N . SER A 1 88 ? 27.713 6.656 -26.993 1.00 91.19 88 SER A N 1
ATOM 716 C CA . SER A 1 88 ? 28.772 7.637 -27.185 1.00 91.19 88 SER A CA 1
ATOM 717 C C . SER A 1 88 ? 30.052 6.953 -27.689 1.00 91.19 88 SER A C 1
ATOM 719 O O . SER A 1 88 ? 30.265 5.769 -27.418 1.00 91.19 88 SER A O 1
ATOM 721 N N . PRO A 1 89 ? 30.952 7.667 -28.388 1.00 88.56 89 PRO A N 1
ATOM 722 C CA . PRO A 1 89 ? 32.220 7.088 -28.839 1.00 88.56 89 PRO A CA 1
ATOM 723 C C . PRO A 1 89 ? 33.086 6.512 -27.704 1.00 88.56 89 PRO A C 1
ATOM 725 O O . PRO A 1 89 ? 33.892 5.618 -27.943 1.00 88.56 89 PRO A O 1
ATOM 728 N N . SER A 1 90 ? 32.918 7.007 -26.471 1.00 88.88 90 SER A N 1
ATOM 729 C CA . SER A 1 90 ? 33.555 6.472 -25.260 1.00 88.88 90 SER A CA 1
ATOM 730 C C . SER A 1 90 ? 32.831 5.258 -24.666 1.00 88.88 90 SER A C 1
ATOM 732 O O . SER A 1 90 ? 33.342 4.652 -23.731 1.00 88.88 90 SER A O 1
ATOM 734 N N . HIS A 1 91 ? 31.653 4.902 -25.183 1.00 89.19 91 HIS A N 1
ATOM 735 C CA . HIS A 1 91 ? 30.752 3.864 -24.676 1.00 89.19 91 HIS A CA 1
ATOM 736 C C . HIS A 1 91 ? 30.285 4.075 -23.227 1.00 89.19 91 HIS A C 1
ATOM 738 O O . HIS A 1 91 ? 29.857 3.128 -22.570 1.00 89.19 91 HIS A O 1
ATOM 744 N N . THR A 1 92 ? 30.339 5.310 -22.723 1.00 90.50 92 THR A N 1
ATOM 745 C CA . THR A 1 92 ? 29.995 5.622 -21.326 1.00 90.50 92 THR A CA 1
ATOM 746 C C . THR A 1 92 ? 28.607 6.232 -21.135 1.00 90.50 92 THR A C 1
ATOM 748 O O . THR A 1 92 ? 28.120 6.320 -20.007 1.00 90.50 92 THR A O 1
ATOM 751 N N . SER A 1 93 ? 27.952 6.649 -22.219 1.00 92.50 93 SER A N 1
ATOM 752 C CA . SER A 1 93 ? 26.624 7.263 -22.203 1.00 92.50 93 SER A CA 1
ATOM 753 C C . SER A 1 93 ? 25.845 6.945 -23.476 1.00 92.50 93 SER A C 1
ATOM 755 O O . SER A 1 93 ? 26.415 6.529 -24.485 1.00 92.50 93 SER A O 1
ATOM 757 N N . VAL A 1 94 ? 24.530 7.138 -23.423 1.00 92.94 94 VAL A N 1
ATOM 758 C CA . VAL A 1 94 ? 23.630 7.014 -24.571 1.00 92.94 94 VAL A CA 1
ATOM 759 C C . VAL A 1 94 ? 23.345 8.400 -25.147 1.00 92.94 94 VAL A C 1
ATOM 761 O O . VAL A 1 94 ? 23.118 9.365 -24.418 1.00 92.94 94 VAL A O 1
ATOM 764 N N . GLN A 1 95 ? 23.355 8.490 -26.464 1.00 93.12 95 GLN A N 1
ATOM 765 C CA . GLN A 1 95 ? 23.007 9.646 -27.274 1.00 93.12 95 GLN A CA 1
ATOM 766 C C . GLN A 1 95 ? 21.850 9.265 -28.205 1.00 93.12 95 GLN A C 1
ATOM 768 O O . GLN A 1 95 ? 21.562 8.083 -28.400 1.00 93.12 95 GLN A O 1
ATOM 773 N N . GLU A 1 96 ? 21.184 10.250 -28.792 1.00 92.25 96 GLU A N 1
ATOM 774 C CA . GLU A 1 96 ? 20.096 10.023 -29.744 1.00 92.25 96 GLU A CA 1
ATOM 775 C C . GLU A 1 96 ? 20.354 10.706 -31.088 1.00 92.25 96 GLU A C 1
ATOM 777 O O . GLU A 1 96 ? 21.047 11.726 -31.188 1.00 92.25 96 GLU A O 1
ATOM 782 N N . THR A 1 97 ? 19.789 10.108 -32.133 1.00 92.69 97 THR A N 1
ATOM 783 C CA . THR A 1 97 ? 19.649 10.726 -33.452 1.00 92.69 97 THR A CA 1
ATOM 784 C C . THR A 1 97 ? 18.306 11.444 -33.561 1.00 92.69 97 THR A C 1
ATOM 786 O O . THR A 1 97 ? 17.453 11.364 -32.674 1.00 92.69 97 THR A O 1
ATOM 789 N N . ASP A 1 98 ? 18.090 12.101 -34.693 1.00 92.12 98 ASP A N 1
ATOM 790 C CA . ASP A 1 98 ? 16.797 12.641 -35.076 1.00 92.12 98 ASP A CA 1
ATOM 791 C C . ASP A 1 98 ? 15.739 11.535 -35.095 1.00 92.12 98 ASP A C 1
ATOM 793 O O . ASP A 1 98 ? 15.989 10.374 -35.441 1.00 92.12 98 ASP A O 1
ATOM 797 N N . LYS A 1 99 ? 14.538 11.950 -34.722 1.00 91.62 99 LYS A N 1
ATOM 798 C CA . LYS A 1 99 ? 13.310 11.175 -34.684 1.00 91.62 99 LYS A CA 1
ATOM 799 C C . LYS A 1 99 ? 12.527 11.444 -35.965 1.00 91.62 99 LYS A C 1
ATOM 801 O O . LYS A 1 99 ? 12.219 12.595 -36.263 1.00 91.62 99 LYS A O 1
ATOM 806 N N . ILE A 1 100 ? 12.214 10.408 -36.731 1.00 91.94 100 ILE A N 1
ATOM 807 C CA . ILE A 1 100 ? 11.533 10.509 -38.024 1.00 91.94 100 ILE A CA 1
ATOM 808 C C . ILE A 1 100 ? 10.160 9.862 -37.909 1.00 91.94 100 ILE A C 1
ATOM 810 O O . ILE A 1 100 ? 10.053 8.697 -37.546 1.00 91.94 100 ILE A O 1
ATOM 814 N N . GLY A 1 101 ? 9.102 10.594 -38.231 1.00 91.75 101 GLY A N 1
ATOM 815 C CA . GLY A 1 101 ? 7.753 10.048 -38.255 1.00 91.75 101 GLY A CA 1
ATOM 816 C C . GLY A 1 101 ? 7.606 8.872 -39.231 1.00 91.75 101 GLY A C 1
ATOM 817 O O . GLY A 1 101 ? 8.142 8.891 -40.340 1.00 91.75 101 GLY A O 1
ATOM 818 N N . VAL A 1 102 ? 6.871 7.832 -38.831 1.00 92.75 102 VAL A N 1
ATOM 819 C CA . VAL A 1 102 ? 6.710 6.588 -39.609 1.00 92.75 102 VAL A CA 1
ATOM 820 C C . VAL A 1 102 ? 6.047 6.831 -40.971 1.00 92.75 102 VAL A C 1
ATOM 822 O O . VAL A 1 102 ? 6.330 6.105 -41.924 1.00 92.75 102 VAL A O 1
ATOM 825 N N . LEU A 1 103 ? 5.226 7.879 -41.112 1.00 91.19 103 LEU A N 1
ATOM 826 C CA . LEU A 1 103 ? 4.605 8.238 -42.394 1.00 91.19 103 LEU A CA 1
ATOM 827 C C . LEU A 1 103 ? 5.631 8.735 -43.426 1.00 91.19 103 LEU A C 1
ATOM 829 O O . LEU A 1 103 ? 5.397 8.615 -44.627 1.00 91.19 103 LEU A O 1
ATOM 833 N N . LEU A 1 104 ? 6.783 9.239 -42.970 1.00 90.12 104 LEU A N 1
ATOM 834 C CA . LEU A 1 104 ? 7.895 9.669 -43.823 1.00 90.12 104 LEU A CA 1
ATOM 835 C C . LEU A 1 104 ? 8.830 8.513 -44.213 1.00 90.12 104 LEU A C 1
ATOM 837 O O . LEU A 1 104 ? 9.674 8.675 -45.094 1.00 90.12 104 LEU A O 1
ATOM 841 N N . CYS A 1 105 ? 8.698 7.359 -43.558 1.00 92.50 105 CYS A N 1
ATOM 842 C CA . CYS A 1 105 ? 9.551 6.193 -43.747 1.00 92.50 105 CYS A CA 1
ATOM 843 C C . CYS A 1 105 ? 8.891 5.187 -44.692 1.00 92.50 105 CYS A C 1
ATOM 845 O O . CYS A 1 105 ? 7.754 4.781 -44.477 1.00 92.50 105 CYS A O 1
ATOM 847 N N . ASN A 1 106 ? 9.617 4.712 -45.702 1.00 93.44 106 ASN A N 1
ATOM 848 C CA . ASN A 1 106 ? 9.209 3.617 -46.579 1.00 93.44 106 ASN A CA 1
ATOM 849 C C . ASN A 1 106 ? 10.178 2.439 -46.421 1.00 93.44 106 ASN A C 1
ATOM 851 O O . ASN A 1 106 ? 11.279 2.473 -46.973 1.00 93.44 106 ASN A O 1
ATOM 855 N N . ALA A 1 107 ? 9.775 1.427 -45.649 1.00 93.38 107 ALA A N 1
ATOM 856 C CA . ALA A 1 107 ? 10.581 0.245 -45.367 1.00 93.38 107 ALA A CA 1
ATOM 857 C C . ALA A 1 107 ? 10.329 -0.858 -46.409 1.00 93.38 107 ALA A C 1
ATOM 859 O O . ALA A 1 107 ? 9.186 -1.237 -46.659 1.00 93.38 107 ALA A O 1
ATOM 860 N N . LYS A 1 108 ? 11.391 -1.377 -47.035 1.00 92.38 108 LYS A N 1
ATOM 861 C CA . LYS A 1 108 ? 11.319 -2.451 -48.039 1.00 92.38 108 LYS A CA 1
ATOM 862 C C . LYS A 1 108 ? 12.450 -3.453 -47.865 1.00 92.38 108 LYS A C 1
ATOM 864 O O . LYS A 1 108 ? 13.580 -3.074 -47.583 1.00 92.38 108 LYS A O 1
ATOM 869 N N . TYR A 1 109 ? 12.170 -4.732 -48.092 1.00 92.56 109 TYR A N 1
ATOM 870 C CA . TYR A 1 109 ? 13.200 -5.773 -48.096 1.00 92.56 109 TYR A CA 1
ATOM 871 C C . TYR A 1 109 ? 14.243 -5.533 -49.208 1.00 92.56 109 TYR A C 1
ATOM 873 O O . TYR A 1 109 ? 13.871 -5.241 -50.346 1.00 92.56 109 TYR A O 1
ATOM 881 N N . SER A 1 110 ? 15.536 -5.665 -48.884 1.00 90.88 110 SER A N 1
ATOM 882 C CA . SER A 1 110 ? 16.658 -5.462 -49.812 1.00 90.88 110 SER A CA 1
ATOM 883 C C . SER A 1 110 ? 17.530 -6.728 -49.898 1.00 90.88 110 SER A C 1
ATOM 885 O O . SER A 1 110 ? 18.427 -6.921 -49.075 1.00 90.88 110 SER A O 1
ATOM 887 N N . PRO A 1 111 ? 17.279 -7.621 -50.878 1.00 86.81 111 PRO A N 1
ATOM 888 C CA . PRO A 1 111 ? 17.995 -8.896 -51.006 1.00 86.81 111 PRO A CA 1
ATOM 889 C C . PRO A 1 111 ? 19.385 -8.783 -51.651 1.00 86.81 111 PRO A C 1
ATOM 891 O O . PRO A 1 111 ? 20.167 -9.724 -51.557 1.00 86.81 111 PRO A O 1
ATOM 894 N N . ASN A 1 112 ? 19.691 -7.664 -52.317 1.00 87.06 112 ASN A N 1
ATOM 895 C CA . ASN A 1 112 ? 20.904 -7.492 -53.133 1.00 87.06 112 ASN A CA 1
ATOM 896 C C . ASN A 1 112 ? 22.129 -7.011 -52.331 1.00 87.06 112 ASN A C 1
ATOM 898 O O . ASN A 1 112 ? 23.113 -6.565 -52.916 1.00 87.06 112 ASN A O 1
ATOM 902 N N . GLU A 1 113 ? 22.057 -7.048 -51.005 1.00 89.12 113 GLU A N 1
ATOM 903 C CA . GLU A 1 113 ? 23.126 -6.616 -50.109 1.00 89.12 113 GLU A CA 1
ATOM 904 C C . GLU A 1 113 ? 24.101 -7.755 -49.779 1.00 89.12 113 GLU A C 1
ATOM 906 O O . GLU A 1 113 ? 23.756 -8.935 -49.838 1.00 89.12 113 GLU A O 1
ATOM 911 N N . ASP A 1 114 ? 25.323 -7.403 -49.366 1.00 85.12 114 ASP A N 1
ATOM 912 C CA . ASP A 1 114 ? 26.361 -8.383 -48.997 1.00 85.12 114 ASP A CA 1
ATOM 913 C C . ASP A 1 114 ? 25.964 -9.242 -47.778 1.00 85.12 114 ASP A C 1
ATOM 915 O O . ASP A 1 114 ? 26.534 -10.308 -47.529 1.00 85.12 114 ASP A O 1
ATOM 919 N N . ARG A 1 115 ? 25.002 -8.763 -46.980 1.00 89.81 115 ARG A N 1
ATOM 920 C CA . ARG A 1 115 ? 24.490 -9.424 -45.776 1.00 89.81 115 ARG A CA 1
ATOM 921 C C . ARG A 1 115 ? 23.047 -9.881 -45.973 1.00 89.81 115 ARG A C 1
ATOM 923 O O . ARG A 1 115 ? 22.282 -9.295 -46.729 1.00 89.81 115 ARG A O 1
ATOM 930 N N . ARG A 1 116 ? 22.671 -10.952 -45.267 1.00 89.06 116 ARG A N 1
ATOM 931 C CA . ARG A 1 116 ? 21.301 -11.490 -45.277 1.00 89.06 116 ARG A CA 1
ATOM 932 C C . ARG A 1 116 ? 20.402 -10.680 -44.340 1.00 89.06 116 ARG A C 1
ATOM 934 O O . ARG A 1 116 ? 20.896 -10.029 -43.426 1.00 89.06 116 ARG A O 1
ATOM 941 N N . PHE A 1 117 ? 19.091 -10.766 -44.566 1.00 91.12 117 PHE A N 1
ATOM 942 C CA . PHE A 1 117 ? 18.053 -10.097 -43.767 1.00 91.12 117 PHE A CA 1
ATOM 943 C C . PHE A 1 117 ? 18.160 -8.563 -43.731 1.00 91.12 117 PHE A C 1
ATOM 945 O O . PHE A 1 117 ? 17.816 -7.917 -42.740 1.00 91.12 117 PHE A O 1
ATOM 952 N N . CYS A 1 118 ? 18.640 -7.975 -44.828 1.00 93.75 118 CYS A N 1
ATOM 953 C CA . CYS A 1 118 ? 18.702 -6.532 -44.990 1.00 93.75 118 CYS A CA 1
ATOM 954 C C . CYS A 1 118 ? 17.372 -5.956 -45.484 1.00 93.75 118 CYS A C 1
ATOM 956 O O . CYS A 1 118 ? 16.705 -6.520 -46.352 1.00 93.75 118 CYS A O 1
ATOM 958 N N . PHE A 1 119 ? 17.013 -4.788 -44.971 1.00 94.88 119 PHE A N 1
ATOM 959 C CA . PHE A 1 119 ? 15.908 -3.976 -45.454 1.00 94.88 119 PHE A CA 1
ATOM 960 C C . PHE A 1 119 ? 16.327 -2.509 -45.516 1.00 94.88 119 PHE A C 1
ATOM 962 O O . PHE A 1 119 ? 17.185 -2.044 -44.769 1.00 94.88 119 PHE A O 1
ATOM 969 N N . GLU A 1 120 ? 15.748 -1.788 -46.461 1.00 94.75 120 GLU A N 1
ATOM 970 C CA . GLU A 1 120 ? 16.027 -0.388 -46.724 1.00 94.75 120 GLU A CA 1
ATOM 971 C C . GLU A 1 120 ? 14.855 0.461 -46.225 1.00 94.75 120 GLU A C 1
ATOM 973 O O . GLU A 1 120 ? 13.704 0.209 -46.584 1.00 94.75 120 GLU A O 1
ATOM 978 N N . VAL A 1 121 ? 15.143 1.469 -45.405 1.00 95.00 121 VAL A N 1
ATOM 979 C CA . VAL A 1 121 ? 14.188 2.485 -44.958 1.00 95.00 121 VAL A CA 1
ATOM 980 C C . VAL A 1 121 ? 14.506 3.777 -45.699 1.00 95.00 121 VAL A C 1
ATOM 982 O O . VAL A 1 121 ? 15.507 4.437 -45.416 1.00 95.00 121 VAL A O 1
ATOM 985 N N . LYS A 1 122 ? 13.658 4.127 -46.669 1.00 93.06 122 LYS A N 1
ATOM 986 C CA . LYS A 1 122 ? 13.781 5.363 -47.451 1.00 93.06 122 LYS A CA 1
ATOM 987 C C . LYS A 1 122 ? 12.944 6.469 -46.843 1.00 93.06 122 LYS A C 1
ATOM 989 O O . LYS A 1 122 ? 11.745 6.288 -46.645 1.00 93.06 122 LYS A O 1
ATOM 994 N N . THR A 1 123 ? 13.568 7.613 -46.625 1.00 88.19 123 THR A N 1
ATOM 995 C CA . THR A 1 123 ? 12.902 8.892 -46.382 1.00 88.19 123 THR A CA 1
ATOM 996 C C . THR A 1 123 ? 13.127 9.810 -47.587 1.00 88.19 123 THR A C 1
ATOM 998 O O . THR A 1 123 ? 13.745 9.404 -48.573 1.00 88.19 123 THR A O 1
ATOM 1001 N N . ILE A 1 124 ? 12.608 11.038 -47.537 1.00 82.25 124 ILE A N 1
ATOM 1002 C CA . ILE A 1 124 ? 12.796 12.025 -48.614 1.00 82.25 124 ILE A CA 1
ATOM 1003 C C . ILE A 1 124 ? 14.283 12.393 -48.765 1.00 82.25 124 ILE A C 1
ATOM 1005 O O . ILE A 1 124 ? 14.771 12.510 -49.887 1.00 82.25 124 ILE A O 1
ATOM 1009 N N . ASP A 1 125 ? 15.002 12.510 -47.645 1.00 81.50 125 ASP A N 1
ATOM 1010 C CA . ASP A 1 125 ? 16.372 13.038 -47.617 1.00 81.50 125 ASP A CA 1
ATOM 1011 C C . ASP A 1 125 ? 17.441 11.954 -47.415 1.00 81.50 125 ASP A C 1
ATOM 1013 O O . ASP A 1 125 ? 18.601 12.145 -47.781 1.00 81.50 125 ASP A O 1
ATOM 1017 N N . THR A 1 126 ? 17.085 10.819 -46.803 1.00 86.25 126 THR A N 1
ATOM 1018 C CA . THR A 1 126 ? 18.037 9.771 -46.404 1.00 86.25 126 THR A CA 1
ATOM 1019 C C . THR A 1 126 ? 17.539 8.374 -46.769 1.00 86.25 126 THR A C 1
ATOM 1021 O O . THR A 1 126 ? 16.354 8.065 -46.645 1.00 86.25 126 THR A O 1
ATOM 1024 N N . SER A 1 127 ? 18.459 7.498 -47.186 1.00 91.62 127 SER A N 1
ATOM 1025 C CA . SER A 1 127 ? 18.196 6.062 -47.314 1.00 91.62 127 SER A CA 1
ATOM 1026 C C . SER A 1 127 ? 19.064 5.281 -46.336 1.00 91.62 127 SER A C 1
ATOM 1028 O O . SER A 1 127 ? 20.290 5.404 -46.353 1.00 91.62 127 SER A O 1
ATOM 1030 N N . LEU A 1 128 ? 18.429 4.491 -45.474 1.00 93.44 128 LEU A N 1
ATOM 1031 C CA . LEU A 1 128 ? 19.085 3.683 -44.452 1.00 93.44 128 LEU A CA 1
ATOM 1032 C C . LEU A 1 128 ? 18.992 2.210 -44.832 1.00 93.44 128 LEU A C 1
ATOM 1034 O O . LEU A 1 128 ? 17.893 1.688 -44.990 1.00 93.44 128 LEU A O 1
ATOM 1038 N N . VAL A 1 129 ? 20.127 1.516 -44.911 1.00 95.00 129 VAL A N 1
ATOM 1039 C CA . VAL A 1 129 ? 20.145 0.053 -45.044 1.00 95.00 129 VAL A CA 1
ATOM 1040 C C . VAL A 1 129 ? 20.404 -0.555 -43.671 1.00 95.00 129 VAL A C 1
ATOM 1042 O O . VAL A 1 129 ? 21.463 -0.345 -43.070 1.00 95.00 129 VAL A O 1
ATOM 1045 N N . LEU A 1 130 ? 19.420 -1.300 -43.179 1.00 95.88 130 LEU A N 1
ATOM 1046 C CA . LEU A 1 130 ? 19.412 -1.949 -41.876 1.00 95.88 130 LEU A CA 1
ATOM 1047 C C . LEU A 1 130 ? 19.414 -3.465 -42.056 1.00 95.88 130 LEU A C 1
ATOM 1049 O O . LEU A 1 130 ? 18.919 -3.987 -43.050 1.00 95.88 130 LEU A O 1
ATOM 1053 N N . GLN A 1 131 ? 19.988 -4.178 -41.099 1.00 94.69 131 GLN A N 1
ATOM 1054 C CA . GLN A 1 131 ? 20.079 -5.631 -41.105 1.00 94.69 131 GLN A CA 1
ATOM 1055 C C . GLN A 1 131 ? 19.580 -6.175 -39.765 1.00 94.69 131 GLN A C 1
ATOM 1057 O O . GLN A 1 131 ? 20.100 -5.793 -38.711 1.00 94.69 131 GLN A O 1
ATOM 1062 N N . ALA A 1 132 ? 18.592 -7.067 -39.844 1.00 93.12 132 ALA A N 1
ATOM 1063 C CA . ALA A 1 132 ? 18.113 -7.886 -38.734 1.00 93.12 132 ALA A CA 1
ATOM 1064 C C . ALA A 1 132 ? 18.997 -9.138 -38.554 1.00 93.12 132 ALA A C 1
ATOM 1066 O O . ALA A 1 132 ? 19.740 -9.527 -39.465 1.00 93.12 132 ALA A O 1
ATOM 1067 N N . GLU A 1 133 ? 18.950 -9.772 -37.384 1.00 89.44 133 GLU A N 1
ATOM 1068 C CA . GLU A 1 133 ? 19.735 -10.983 -37.110 1.00 89.44 133 GLU A CA 1
ATOM 1069 C C . GLU A 1 133 ? 19.027 -12.251 -37.618 1.00 89.44 133 GLU A C 1
ATOM 1071 O O . GLU A 1 133 ? 19.689 -13.154 -38.138 1.00 89.44 133 GLU A O 1
ATOM 1076 N N . THR A 1 134 ? 17.692 -12.300 -37.545 1.00 89.31 134 THR A N 1
ATOM 1077 C CA . THR A 1 134 ? 16.876 -13.449 -37.976 1.00 89.31 134 THR A CA 1
ATOM 1078 C C . THR A 1 134 ? 15.831 -13.069 -39.030 1.00 89.31 134 THR A C 1
ATOM 1080 O O . THR A 1 134 ? 15.490 -11.898 -39.218 1.00 89.31 134 THR A O 1
ATOM 1083 N N . LEU A 1 135 ? 15.306 -14.079 -39.738 1.00 88.56 135 LEU A N 1
ATOM 1084 C CA . LEU A 1 135 ? 14.207 -13.887 -40.687 1.00 88.56 135 LEU A CA 1
ATOM 1085 C C . LEU A 1 135 ? 12.940 -13.392 -39.979 1.00 88.56 135 LEU A C 1
ATOM 1087 O O . LEU A 1 135 ? 12.281 -12.491 -40.487 1.00 88.56 135 LEU A O 1
ATOM 1091 N N . ASP A 1 136 ? 12.616 -13.954 -38.815 1.00 88.12 136 ASP A N 1
ATOM 1092 C CA . ASP A 1 136 ? 11.427 -13.565 -38.052 1.00 88.12 136 ASP A CA 1
ATOM 1093 C C . ASP A 1 136 ? 11.509 -12.105 -37.602 1.00 88.12 136 ASP A C 1
ATOM 1095 O O . ASP A 1 136 ? 10.547 -11.359 -37.766 1.00 88.12 136 ASP A O 1
ATOM 1099 N N . GLU A 1 137 ? 12.685 -11.659 -37.149 1.00 89.44 137 GLU A N 1
ATOM 1100 C CA . GLU A 1 137 ? 12.913 -10.260 -36.789 1.00 89.44 137 GLU A CA 1
ATOM 1101 C C . GLU A 1 137 ? 12.703 -9.331 -37.999 1.00 89.44 137 GLU A C 1
ATOM 1103 O O . GLU A 1 137 ? 12.000 -8.327 -37.889 1.00 89.44 137 GLU A O 1
ATOM 1108 N N . LEU A 1 138 ? 13.238 -9.682 -39.176 1.00 91.44 138 LEU A N 1
ATOM 1109 C CA . LEU A 1 138 ? 13.001 -8.929 -40.414 1.00 91.44 138 LEU A CA 1
ATOM 1110 C C . LEU A 1 138 ? 11.501 -8.804 -40.727 1.00 91.44 138 LEU A C 1
ATOM 1112 O O . LEU A 1 138 ? 11.044 -7.714 -41.085 1.00 91.44 138 LEU A O 1
ATOM 1116 N N . LYS A 1 139 ? 10.739 -9.901 -40.611 1.00 91.12 139 LYS A N 1
ATOM 1117 C CA . LYS A 1 139 ? 9.291 -9.875 -40.854 1.00 91.12 139 LYS A CA 1
ATOM 1118 C C . LYS A 1 139 ? 8.582 -8.969 -39.848 1.00 91.12 139 LYS A C 1
ATOM 1120 O O . LYS A 1 139 ? 7.781 -8.136 -40.268 1.00 91.12 139 LYS A O 1
ATOM 1125 N N . SER A 1 140 ? 8.906 -9.081 -38.557 1.00 91.88 140 SER A N 1
ATOM 1126 C CA . SER A 1 140 ? 8.324 -8.237 -37.507 1.00 91.88 140 SER A CA 1
ATOM 1127 C C . SER A 1 140 ? 8.613 -6.753 -37.745 1.00 91.88 140 SER A C 1
ATOM 1129 O O . SER A 1 140 ? 7.680 -5.957 -37.705 1.00 91.88 140 SER A O 1
ATOM 1131 N N . TRP A 1 141 ? 9.847 -6.356 -38.086 1.00 93.56 141 TRP A N 1
ATOM 1132 C CA . TRP A 1 141 ? 10.160 -4.948 -38.383 1.00 93.56 141 TRP A CA 1
ATOM 1133 C C . TRP A 1 141 ? 9.330 -4.395 -39.542 1.00 93.56 141 TRP A C 1
ATOM 1135 O O . TRP A 1 141 ? 8.710 -3.342 -39.396 1.00 93.56 141 TRP A O 1
ATOM 1145 N N . LEU A 1 142 ? 9.282 -5.099 -40.679 1.00 93.44 142 LEU A N 1
ATOM 1146 C CA . LEU A 1 142 ? 8.502 -4.659 -41.842 1.00 93.44 142 LEU A CA 1
ATOM 1147 C C . LEU A 1 142 ? 7.005 -4.577 -41.514 1.00 93.44 142 LEU A C 1
ATOM 1149 O O . LEU A 1 142 ? 6.360 -3.578 -41.832 1.00 93.44 142 LEU A O 1
ATOM 1153 N N . LYS A 1 143 ? 6.471 -5.583 -40.812 1.00 93.00 143 LYS A N 1
ATOM 1154 C CA . LYS A 1 143 ? 5.059 -5.623 -40.428 1.00 93.00 143 LYS A CA 1
ATOM 1155 C C . LYS A 1 143 ? 4.688 -4.502 -39.462 1.00 93.00 143 LYS A C 1
ATOM 1157 O O . LYS A 1 143 ? 3.625 -3.910 -39.610 1.00 93.00 143 LYS A O 1
ATOM 1162 N N . VAL A 1 144 ? 5.558 -4.172 -38.509 1.00 93.56 144 VAL A N 1
ATOM 1163 C CA . VAL A 1 144 ? 5.316 -3.094 -37.540 1.00 93.56 144 VAL A CA 1
ATOM 1164 C C . VAL A 1 144 ? 5.337 -1.720 -38.213 1.00 93.56 144 VAL A C 1
ATOM 1166 O O . VAL A 1 144 ? 4.486 -0.893 -37.890 1.00 93.56 144 VAL A O 1
ATOM 1169 N N . PHE A 1 145 ? 6.224 -1.480 -39.189 1.00 93.50 145 PHE A N 1
ATOM 1170 C CA . PHE A 1 145 ? 6.181 -0.254 -40.001 1.00 93.50 145 PHE A CA 1
ATOM 1171 C C . PHE A 1 145 ? 4.823 -0.084 -40.703 1.00 93.50 145 PHE A C 1
ATOM 1173 O O . PHE A 1 145 ? 4.244 1.006 -40.662 1.00 93.50 145 PHE A O 1
ATOM 1180 N N . ASP A 1 146 ? 4.290 -1.156 -41.295 1.00 91.12 146 ASP A N 1
ATOM 1181 C CA . ASP A 1 146 ? 2.982 -1.138 -41.958 1.00 91.12 146 ASP A CA 1
ATOM 1182 C C . ASP A 1 146 ? 1.823 -0.999 -40.960 1.00 91.12 146 ASP A C 1
ATOM 1184 O O . ASP A 1 146 ? 0.913 -0.199 -41.176 1.00 91.12 146 ASP A O 1
ATOM 1188 N N . ASN A 1 147 ? 1.858 -1.728 -39.842 1.00 91.75 147 ASN A N 1
ATOM 1189 C CA . ASN A 1 147 ? 0.839 -1.658 -38.794 1.00 91.75 147 ASN A CA 1
ATOM 1190 C C . ASN A 1 147 ? 0.759 -0.251 -38.190 1.00 91.75 147 ASN A C 1
ATOM 1192 O O . ASN A 1 147 ? -0.334 0.304 -38.090 1.00 91.75 147 ASN A O 1
ATOM 1196 N N . ALA A 1 148 ? 1.899 0.344 -37.824 1.00 90.94 148 ALA A N 1
ATOM 1197 C CA . ALA A 1 148 ? 1.964 1.695 -37.275 1.00 90.94 148 ALA A CA 1
ATOM 1198 C C . ALA A 1 148 ? 1.414 2.724 -38.269 1.00 90.94 148 ALA A C 1
ATOM 1200 O O . ALA A 1 148 ? 0.579 3.550 -37.903 1.00 90.94 148 ALA A O 1
ATOM 1201 N N . ARG A 1 149 ? 1.809 2.631 -39.545 1.00 92.00 149 ARG A N 1
ATOM 1202 C CA . ARG A 1 149 ? 1.271 3.485 -40.610 1.00 92.00 149 ARG A CA 1
ATOM 1203 C C . ARG A 1 149 ? -0.248 3.336 -40.738 1.00 92.00 149 ARG A C 1
ATOM 1205 O O . ARG A 1 149 ? -0.952 4.341 -40.747 1.00 92.00 149 ARG A O 1
ATOM 1212 N N . ASN A 1 150 ? -0.755 2.107 -40.822 1.00 91.44 150 ASN A N 1
ATOM 1213 C CA . ASN A 1 150 ? -2.181 1.842 -41.023 1.00 91.44 150 ASN A CA 1
ATOM 1214 C C . ASN A 1 150 ? -3.035 2.307 -39.836 1.00 91.44 150 ASN A C 1
ATOM 1216 O O . ASN A 1 150 ? -4.110 2.860 -40.053 1.00 91.44 150 ASN A O 1
ATOM 1220 N N . ARG A 1 151 ? -2.555 2.130 -38.597 1.00 89.75 151 ARG A N 1
ATOM 1221 C CA . ARG A 1 151 ? -3.253 2.610 -37.393 1.00 89.75 151 ARG A CA 1
ATOM 1222 C C . ARG A 1 151 ? -3.309 4.128 -37.321 1.00 89.75 151 ARG A C 1
ATOM 1224 O O . ARG A 1 151 ? -4.361 4.673 -37.041 1.00 89.75 151 ARG A O 1
ATOM 1231 N N . ILE A 1 152 ? -2.214 4.815 -37.641 1.00 89.69 152 ILE A N 1
ATOM 1232 C CA . ILE A 1 152 ? -2.166 6.285 -37.599 1.00 89.69 152 ILE A CA 1
ATOM 1233 C C . ILE A 1 152 ? -3.026 6.911 -38.707 1.00 89.69 152 ILE A C 1
ATOM 1235 O O . ILE A 1 152 ? -3.604 7.976 -38.510 1.00 89.69 152 ILE A O 1
ATOM 1239 N N . ILE A 1 153 ? -3.133 6.269 -39.875 1.00 90.88 153 ILE A N 1
ATOM 1240 C CA . ILE A 1 153 ? -3.989 6.747 -40.976 1.00 90.88 153 ILE A CA 1
ATOM 1241 C C . ILE A 1 153 ? -5.479 6.526 -40.675 1.00 90.88 153 ILE A C 1
ATOM 1243 O O . ILE A 1 153 ? -6.314 7.298 -41.138 1.00 90.88 153 ILE A O 1
ATOM 1247 N N . ASN A 1 154 ? -5.828 5.480 -39.926 1.00 91.19 154 ASN A N 1
ATOM 1248 C CA . ASN A 1 154 ? -7.214 5.161 -39.611 1.00 91.19 154 ASN A CA 1
ATOM 1249 C C . ASN A 1 154 ? -7.778 6.111 -38.543 1.00 91.19 154 ASN A C 1
ATOM 1251 O O . ASN A 1 154 ? -7.432 5.993 -37.374 1.00 91.19 154 ASN A O 1
ATOM 1255 N N . GLU A 1 155 ? -8.708 6.986 -38.927 1.00 86.06 155 GLU A N 1
ATOM 1256 C CA . GLU A 1 155 ? -9.339 7.974 -38.033 1.00 86.06 155 GLU A CA 1
ATOM 1257 C C . GLU A 1 155 ? -10.068 7.353 -36.826 1.00 86.06 155 GLU A C 1
ATOM 1259 O O . GLU A 1 155 ? -10.242 8.011 -35.805 1.00 86.06 155 GLU A O 1
ATOM 1264 N N . ASN A 1 156 ? -10.482 6.083 -36.918 1.00 84.81 156 ASN A N 1
ATOM 1265 C CA . ASN A 1 156 ? -11.187 5.386 -35.835 1.00 84.81 156 ASN A CA 1
ATOM 1266 C C . ASN A 1 156 ? -10.252 4.756 -34.783 1.00 84.81 156 ASN A C 1
ATOM 1268 O O . ASN A 1 156 ? -10.739 4.198 -33.799 1.00 84.81 156 ASN A O 1
ATOM 1272 N N . ASP A 1 157 ? -8.935 4.762 -35.001 1.00 85.31 157 ASP A N 1
ATOM 1273 C CA . ASP A 1 157 ? -7.950 4.184 -34.082 1.00 85.31 157 ASP A CA 1
ATOM 1274 C C . ASP A 1 157 ? -7.415 5.269 -33.124 1.00 85.31 157 ASP A C 1
ATOM 1276 O O . ASP A 1 157 ? -7.114 6.375 -33.576 1.00 85.31 157 ASP A O 1
ATOM 1280 N N . PRO A 1 158 ? -7.239 4.990 -31.815 1.00 81.75 158 PRO A N 1
ATOM 1281 C CA . PRO A 1 158 ? -6.659 5.953 -30.872 1.00 81.75 158 PRO A CA 1
ATOM 1282 C C . PRO A 1 158 ? -5.264 6.454 -31.283 1.00 81.75 158 PRO A C 1
ATOM 1284 O O . PRO A 1 158 ? -4.878 7.563 -30.924 1.00 81.75 158 PRO A O 1
ATOM 1287 N N . MET A 1 159 ? -4.496 5.685 -32.068 1.00 82.19 159 MET A N 1
ATOM 1288 C CA . MET A 1 159 ? -3.194 6.138 -32.575 1.00 82.19 159 MET A CA 1
ATOM 1289 C C . MET A 1 159 ? -3.289 7.287 -33.592 1.00 82.19 159 MET A C 1
ATOM 1291 O O . MET A 1 159 ? -2.261 7.900 -33.890 1.00 82.19 159 MET A O 1
ATOM 1295 N N . HIS A 1 160 ? -4.477 7.610 -34.114 1.00 85.44 160 HIS A N 1
ATOM 1296 C CA . HIS A 1 160 ? -4.664 8.722 -35.047 1.00 85.44 160 HIS A CA 1
ATOM 1297 C C . HIS A 1 160 ? -4.296 10.085 -34.437 1.00 85.44 160 HIS A C 1
ATOM 1299 O O . HIS A 1 160 ? -3.796 10.957 -35.147 1.00 85.44 160 HIS A O 1
ATOM 1305 N N . GLU A 1 161 ? -4.421 10.262 -33.116 1.00 83.12 161 GLU A N 1
ATOM 1306 C CA . GLU A 1 161 ? -3.997 11.490 -32.416 1.00 83.12 161 GLU A CA 1
ATOM 1307 C C . GLU A 1 161 ? -2.516 11.834 -32.667 1.00 83.12 161 GLU A C 1
ATOM 1309 O O . GLU A 1 161 ? -2.112 13.000 -32.686 1.00 83.12 161 GLU A O 1
ATOM 1314 N N . LEU A 1 162 ? -1.697 10.816 -32.943 1.00 84.19 162 LEU A N 1
ATOM 1315 C CA . LEU A 1 162 ? -0.266 10.945 -33.206 1.00 84.19 162 LEU A CA 1
ATOM 1316 C C . LEU A 1 162 ? 0.050 11.319 -34.661 1.00 84.19 162 LEU A C 1
ATOM 1318 O O . LEU A 1 162 ? 1.224 11.379 -35.026 1.00 84.19 162 LEU A O 1
ATOM 1322 N N . PHE A 1 163 ? -0.949 11.600 -35.503 1.00 87.19 163 PHE A N 1
ATOM 1323 C CA . PHE A 1 163 ? -0.758 11.936 -36.917 1.00 87.19 163 PHE A CA 1
ATOM 1324 C C . PHE A 1 163 ? 0.217 13.103 -37.129 1.00 87.19 163 PHE A C 1
ATOM 1326 O O . PHE A 1 163 ? 1.094 13.044 -37.995 1.00 87.19 163 PHE A O 1
ATOM 1333 N N . SER A 1 164 ? 0.107 14.151 -36.306 1.00 84.00 164 SER A N 1
ATOM 1334 C CA . SER A 1 164 ? 0.995 15.319 -36.371 1.00 84.00 164 SER A CA 1
ATOM 1335 C C . SER A 1 164 ? 2.453 14.954 -36.068 1.00 84.00 164 SER A C 1
ATOM 1337 O O . SER A 1 164 ? 3.358 15.377 -36.789 1.00 84.00 164 SER A O 1
ATOM 1339 N N . LEU A 1 165 ? 2.670 14.105 -35.059 1.00 84.94 165 LEU A N 1
ATOM 1340 C CA . LEU A 1 165 ? 3.978 13.600 -34.648 1.00 84.94 165 LEU A CA 1
ATOM 1341 C C . LEU A 1 165 ? 4.560 12.619 -35.682 1.00 84.94 165 LEU A C 1
ATOM 1343 O O . LEU A 1 165 ? 5.747 12.657 -35.991 1.00 84.94 165 LEU A O 1
ATOM 1347 N N . ALA A 1 166 ? 3.728 11.772 -36.281 1.00 87.19 166 ALA A N 1
ATOM 1348 C CA . ALA A 1 166 ? 4.144 10.782 -37.271 1.00 87.19 166 ALA A CA 1
ATOM 1349 C C . ALA A 1 166 ? 4.420 11.368 -38.669 1.00 87.19 166 ALA A C 1
ATOM 1351 O O . ALA A 1 166 ? 4.974 10.674 -39.524 1.00 87.19 166 ALA A O 1
ATOM 1352 N N . SER A 1 167 ? 4.053 12.632 -38.899 1.00 88.44 167 SER A N 1
ATOM 1353 C CA . SER A 1 167 ? 4.265 13.360 -40.160 1.00 88.44 167 SER A CA 1
ATOM 1354 C C . SER A 1 167 ? 5.515 14.251 -40.159 1.00 88.44 167 SER A C 1
ATOM 1356 O O . SER A 1 167 ? 5.853 14.833 -41.191 1.00 88.44 167 SER A O 1
ATOM 1358 N N . GLY A 1 168 ? 6.186 14.404 -39.012 1.00 87.38 168 GLY A N 1
ATOM 1359 C CA . GLY A 1 168 ? 7.309 15.326 -38.825 1.00 87.38 168 GLY A CA 1
ATOM 1360 C C . GLY A 1 168 ? 8.663 14.643 -38.620 1.00 87.38 168 GLY A C 1
ATOM 1361 O O . GLY A 1 168 ? 8.756 13.439 -38.381 1.00 87.38 168 GLY A O 1
ATOM 1362 N N . ARG A 1 169 ? 9.735 15.443 -38.679 1.00 88.25 169 ARG A N 1
ATOM 1363 C CA . ARG A 1 169 ? 11.090 15.053 -38.263 1.00 88.25 169 ARG A CA 1
ATOM 1364 C C . ARG A 1 169 ? 11.514 15.946 -37.100 1.00 88.25 169 ARG A C 1
ATOM 1366 O O . ARG A 1 169 ? 11.472 17.167 -37.211 1.00 88.25 169 ARG A O 1
ATOM 1373 N N . TYR A 1 170 ? 11.950 15.345 -36.000 1.00 89.38 170 TYR A N 1
ATOM 1374 C CA . TYR A 1 170 ? 12.229 16.039 -34.746 1.00 89.38 170 TYR A CA 1
ATOM 1375 C C . TYR A 1 170 ? 13.688 15.845 -34.342 1.00 89.38 170 TYR A C 1
ATOM 1377 O O . TYR A 1 170 ? 14.136 14.700 -34.223 1.00 89.38 170 TYR A O 1
ATOM 1385 N N . PRO A 1 171 ? 14.441 16.931 -34.105 1.00 91.25 171 PRO A N 1
ATOM 1386 C CA . PRO A 1 171 ? 15.767 16.813 -33.535 1.00 91.25 171 PRO A CA 1
ATOM 1387 C C . PRO A 1 171 ? 15.662 16.399 -32.062 1.00 91.25 171 PRO A C 1
ATOM 1389 O O . PRO A 1 171 ? 14.589 16.500 -31.449 1.00 91.25 171 PRO A O 1
ATOM 1392 N N . PRO A 1 172 ? 16.778 15.989 -31.452 1.00 90.06 172 PRO A N 1
ATOM 1393 C CA . PRO A 1 172 ? 16.812 15.727 -30.027 1.00 90.06 172 PRO A CA 1
ATOM 1394 C C . PRO A 1 172 ? 16.373 16.904 -29.167 1.00 90.06 172 PRO A C 1
ATOM 1396 O O . PRO A 1 172 ? 16.635 18.058 -29.497 1.00 90.06 172 PRO A O 1
ATOM 1399 N N . LEU A 1 173 ? 15.727 16.633 -28.032 1.00 87.00 173 LEU A N 1
ATOM 1400 C CA . LEU A 1 173 ? 15.193 17.699 -27.171 1.00 87.00 173 LEU A CA 1
ATOM 1401 C C . LEU A 1 173 ? 16.301 18.574 -26.572 1.00 87.00 173 LEU A C 1
ATOM 1403 O O . LEU A 1 173 ? 16.116 19.779 -26.376 1.00 87.00 173 LEU A O 1
ATOM 1407 N N . VAL A 1 174 ? 17.453 17.962 -26.296 1.00 90.06 174 VAL A N 1
ATOM 1408 C CA . VAL A 1 174 ? 18.604 18.593 -25.651 1.00 90.06 174 VAL A CA 1
ATOM 1409 C C . VAL A 1 174 ? 19.853 18.363 -26.491 1.00 90.06 174 VAL A C 1
ATOM 1411 O O . VAL A 1 174 ? 20.177 17.227 -26.835 1.00 90.06 174 VAL A O 1
ATOM 1414 N N . THR A 1 175 ? 20.570 19.443 -26.803 1.00 90.31 175 THR A N 1
ATOM 1415 C CA . THR A 1 175 ? 21.735 19.406 -27.703 1.00 90.31 175 THR A CA 1
ATOM 1416 C C . THR A 1 175 ? 22.871 18.512 -27.209 1.00 90.31 175 THR A C 1
ATOM 1418 O O . THR A 1 175 ? 23.565 17.896 -28.008 1.00 90.31 175 THR A O 1
ATOM 1421 N N . GLU A 1 176 ? 23.060 18.421 -25.897 1.00 89.81 176 GLU A N 1
ATOM 1422 C CA . GLU A 1 176 ? 24.142 17.687 -25.242 1.00 89.81 176 GLU A CA 1
ATOM 1423 C C . GLU A 1 176 ? 23.996 16.161 -25.365 1.00 89.81 176 GLU A C 1
ATOM 1425 O O . GLU A 1 176 ? 24.963 15.432 -25.151 1.00 89.81 176 GLU A O 1
ATOM 1430 N N . PHE A 1 177 ? 22.804 15.682 -25.732 1.00 91.50 177 PHE A N 1
ATOM 1431 C CA . PHE A 1 177 ? 22.509 14.266 -25.960 1.00 91.50 177 PHE A CA 1
ATOM 1432 C C . PHE A 1 177 ? 22.449 13.891 -27.445 1.00 91.50 177 PHE A C 1
ATOM 1434 O O . PHE A 1 177 ? 22.164 12.740 -27.772 1.00 91.50 177 PHE A O 1
ATOM 1441 N N . LEU A 1 178 ? 22.728 14.836 -28.344 1.00 91.56 178 LEU A N 1
ATOM 1442 C CA . LEU A 1 178 ? 22.855 14.571 -29.774 1.00 91.56 178 LEU A CA 1
ATOM 1443 C C . LEU A 1 178 ? 24.023 13.605 -30.034 1.00 91.56 178 LEU A C 1
ATOM 1445 O O . LEU A 1 178 ? 25.070 13.696 -29.388 1.00 91.56 178 LEU A O 1
ATOM 1449 N N . SER A 1 179 ? 23.859 12.695 -30.997 1.00 90.12 179 SER A N 1
ATOM 1450 C CA . SER A 1 179 ? 24.929 11.786 -31.427 1.00 90.12 179 SER A CA 1
ATOM 1451 C C . SER A 1 179 ? 26.201 12.547 -31.824 1.00 90.12 179 SER A C 1
ATOM 1453 O O . SER A 1 179 ? 26.177 13.420 -32.690 1.00 90.12 179 SER A O 1
ATOM 1455 N N . THR A 1 180 ? 27.335 12.183 -31.221 1.00 88.62 180 THR A N 1
ATOM 1456 C CA . THR A 1 180 ? 28.674 12.694 -31.571 1.00 88.62 180 THR A CA 1
ATOM 1457 C C . THR A 1 180 ? 29.482 11.687 -32.390 1.00 88.62 180 THR A C 1
ATOM 1459 O O . THR A 1 180 ? 30.700 11.811 -32.538 1.00 88.62 180 THR A O 1
ATOM 1462 N N . THR A 1 181 ? 28.818 10.655 -32.913 1.00 86.25 181 THR A N 1
ATOM 1463 C CA . THR A 1 181 ? 29.476 9.571 -33.640 1.00 86.25 181 THR A CA 1
ATOM 1464 C C . THR A 1 181 ? 29.938 10.026 -35.024 1.00 86.25 181 THR A C 1
ATOM 1466 O O . THR A 1 181 ? 29.225 10.704 -35.755 1.00 86.25 181 THR A O 1
ATOM 1469 N N . ASN A 1 182 ? 31.141 9.605 -35.421 1.00 84.12 182 ASN A N 1
ATOM 1470 C CA . ASN A 1 182 ? 31.784 10.049 -36.662 1.00 84.12 182 ASN A CA 1
ATOM 1471 C C . ASN A 1 182 ? 31.409 9.247 -37.925 1.00 84.12 182 ASN A C 1
ATOM 1473 O O . ASN A 1 182 ? 32.112 9.357 -38.931 1.00 84.12 182 ASN A O 1
ATOM 1477 N N . THR A 1 183 ? 30.351 8.429 -37.908 1.00 89.25 183 THR A N 1
ATOM 1478 C CA . THR A 1 183 ? 29.924 7.740 -39.139 1.00 89.25 183 THR A CA 1
ATOM 1479 C C . THR A 1 183 ? 29.031 8.640 -39.990 1.00 89.25 183 THR A C 1
ATOM 1481 O O . THR A 1 183 ? 28.292 9.472 -39.464 1.00 89.25 183 THR A O 1
ATOM 1484 N N . VAL A 1 184 ? 29.108 8.484 -41.315 1.00 89.62 184 VAL A N 1
ATOM 1485 C CA . VAL A 1 184 ? 28.406 9.356 -42.273 1.00 89.62 184 VAL A CA 1
ATOM 1486 C C . VAL A 1 184 ? 26.892 9.318 -42.052 1.00 89.62 184 VAL A C 1
ATOM 1488 O O . VAL A 1 184 ? 26.264 10.373 -41.980 1.00 89.62 184 VAL A O 1
ATOM 1491 N N . MET A 1 185 ? 26.319 8.123 -41.876 1.00 89.88 185 MET A N 1
ATOM 1492 C CA . MET A 1 185 ? 24.875 7.979 -41.666 1.00 89.88 185 MET A CA 1
ATOM 1493 C C . MET A 1 185 ? 24.421 8.538 -40.315 1.00 89.88 185 MET A C 1
ATOM 1495 O O . MET A 1 185 ? 23.388 9.198 -40.259 1.00 89.88 185 MET A O 1
ATOM 1499 N N . ASP A 1 186 ? 25.206 8.346 -39.245 1.00 88.31 186 ASP A N 1
ATOM 1500 C CA . ASP A 1 186 ? 24.875 8.910 -37.928 1.00 88.31 186 ASP A CA 1
ATOM 1501 C C . ASP A 1 186 ? 24.830 10.454 -37.993 1.00 88.31 186 ASP A C 1
ATOM 1503 O O . ASP A 1 186 ? 23.904 11.050 -37.450 1.00 88.31 186 ASP A O 1
ATOM 1507 N N . LYS A 1 187 ? 25.767 11.097 -38.715 1.00 87.50 187 LYS A N 1
ATOM 1508 C CA . LYS A 1 187 ? 25.803 12.563 -38.895 1.00 87.50 187 LYS A CA 1
ATOM 1509 C C . LYS A 1 187 ? 24.623 13.105 -39.703 1.00 87.50 187 LYS A C 1
ATOM 1511 O O . LYS A 1 187 ? 24.072 14.143 -39.353 1.00 87.50 187 LYS A O 1
ATOM 1516 N N . GLN A 1 188 ? 24.227 12.421 -40.779 1.00 86.94 188 GLN A N 1
ATOM 1517 C CA . GLN A 1 188 ? 23.062 12.813 -41.591 1.00 86.94 188 GLN A CA 1
ATOM 1518 C C . GLN A 1 188 ? 21.744 12.710 -40.813 1.00 86.94 188 GLN A C 1
ATOM 1520 O O . GLN A 1 188 ? 20.792 13.453 -41.068 1.00 86.94 188 GLN A O 1
ATOM 1525 N N . MET A 1 189 ? 21.702 11.781 -39.863 1.00 87.00 189 MET A N 1
ATOM 1526 C CA . MET A 1 189 ? 20.569 11.542 -38.980 1.00 87.00 189 MET A CA 1
ATOM 1527 C C . MET A 1 189 ? 20.624 12.389 -37.707 1.00 87.00 189 MET A C 1
ATOM 1529 O O . MET A 1 189 ? 19.750 12.227 -36.871 1.00 87.00 189 MET A O 1
ATOM 1533 N N . SER A 1 190 ? 21.613 13.265 -37.518 1.00 88.50 190 SER A N 1
ATOM 1534 C CA . SER A 1 190 ? 21.747 14.089 -36.314 1.00 88.50 190 SER A CA 1
ATOM 1535 C C . SER A 1 190 ? 21.757 15.575 -36.667 1.00 88.50 190 SER A C 1
ATOM 1537 O O . SER A 1 190 ? 22.747 16.095 -37.185 1.00 88.50 190 SER A O 1
ATOM 1539 N N . SER A 1 191 ? 20.677 16.277 -36.342 1.00 88.25 191 SER A N 1
ATOM 1540 C CA . SER A 1 191 ? 20.503 17.702 -36.615 1.00 88.25 191 SER A CA 1
ATOM 1541 C C . SER A 1 191 ? 20.141 18.434 -35.325 1.00 88.25 191 SER A C 1
ATOM 1543 O O . SER A 1 191 ? 19.292 17.995 -34.563 1.00 88.25 191 SER A O 1
ATOM 1545 N N . SER A 1 192 ? 20.745 19.595 -35.068 1.00 84.50 192 SER A N 1
ATOM 1546 C CA . SER A 1 192 ? 20.366 20.446 -33.922 1.00 84.50 192 SER A CA 1
ATOM 1547 C C . SER A 1 192 ? 19.177 21.369 -34.222 1.00 84.50 192 SER A C 1
ATOM 1549 O O . SER A 1 192 ? 18.565 21.943 -33.317 1.00 84.50 192 SER A O 1
ATOM 1551 N N . ARG A 1 193 ? 18.861 21.538 -35.510 1.00 86.56 193 ARG A N 1
ATOM 1552 C CA . ARG A 1 193 ? 17.793 22.390 -36.027 1.00 86.56 193 ARG A CA 1
ATOM 1553 C C . ARG A 1 193 ? 17.190 21.744 -37.265 1.00 86.56 193 ARG A C 1
ATOM 1555 O O . ARG A 1 193 ? 17.925 21.418 -38.192 1.00 86.56 193 ARG A O 1
ATOM 1562 N N . ILE A 1 194 ? 15.869 21.616 -37.285 1.00 84.88 194 ILE A N 1
ATOM 1563 C CA . ILE A 1 194 ? 15.106 21.047 -38.400 1.00 84.88 194 ILE A CA 1
ATOM 1564 C C . ILE A 1 194 ? 13.978 22.010 -38.767 1.00 84.88 194 ILE A C 1
ATOM 1566 O O . ILE A 1 194 ? 13.465 22.741 -37.917 1.00 84.88 194 ILE A O 1
ATOM 1570 N N . ILE A 1 195 ? 13.628 22.048 -40.048 1.00 81.44 195 ILE A N 1
ATOM 1571 C CA . ILE A 1 195 ? 12.483 22.796 -40.562 1.00 81.44 195 ILE A CA 1
ATOM 1572 C C . ILE A 1 195 ? 11.440 21.760 -40.974 1.00 81.44 195 ILE A C 1
ATOM 1574 O O . ILE A 1 195 ? 11.719 20.911 -41.818 1.00 81.44 195 ILE A O 1
ATOM 1578 N N . ASN A 1 196 ? 10.264 21.805 -40.353 1.00 71.81 196 ASN A N 1
ATOM 1579 C CA . ASN A 1 196 ? 9.168 20.900 -40.687 1.00 71.81 196 ASN A CA 1
ATOM 1580 C C . ASN A 1 196 ? 8.594 21.201 -42.078 1.00 71.81 196 ASN A C 1
ATOM 1582 O O . ASN A 1 196 ? 8.724 22.312 -42.593 1.00 71.81 196 ASN A O 1
ATOM 1586 N N . SER A 1 197 ? 7.854 20.242 -42.638 1.00 66.56 197 SER A N 1
ATOM 1587 C CA . SER A 1 197 ? 7.058 20.400 -43.868 1.00 66.56 197 SER A CA 1
ATOM 1588 C C . SER A 1 197 ? 6.062 21.572 -43.804 1.00 66.56 197 SER A C 1
ATOM 1590 O O . SER A 1 197 ? 5.742 22.163 -44.829 1.00 66.56 197 SER A O 1
ATOM 1592 N N . ALA A 1 198 ? 5.640 21.962 -42.596 1.00 67.75 198 ALA A N 1
ATOM 1593 C CA . ALA A 1 198 ? 4.811 23.139 -42.317 1.00 67.75 198 ALA A CA 1
ATOM 1594 C C . ALA A 1 198 ? 5.594 24.471 -42.187 1.00 67.75 198 ALA A C 1
ATOM 1596 O O . ALA A 1 198 ? 5.015 25.492 -41.826 1.00 67.75 198 ALA A O 1
ATOM 1597 N N . GLY A 1 199 ? 6.915 24.483 -42.410 1.00 70.94 199 GLY A N 1
ATOM 1598 C CA . GLY A 1 199 ? 7.769 25.677 -42.318 1.00 70.94 199 GLY A CA 1
ATOM 1599 C C . GLY A 1 199 ? 8.165 26.106 -40.896 1.00 70.94 199 GLY A C 1
ATOM 1600 O O . GLY A 1 199 ? 8.873 27.097 -40.726 1.00 70.94 199 GLY A O 1
ATOM 1601 N N . GLN A 1 200 ? 7.747 25.366 -39.863 1.00 79.12 200 GLN A N 1
ATOM 1602 C CA . GLN A 1 200 ? 8.129 25.625 -38.472 1.00 79.12 200 GLN A CA 1
ATOM 1603 C C . GLN A 1 200 ? 9.568 25.177 -38.193 1.00 79.12 200 GLN A C 1
ATOM 1605 O O . GLN A 1 200 ? 9.968 24.070 -38.554 1.00 79.12 200 GLN A O 1
ATOM 1610 N N . ILE A 1 201 ? 10.339 26.031 -37.517 1.00 81.25 201 ILE A N 1
ATOM 1611 C CA . ILE A 1 201 ? 11.711 25.734 -37.096 1.00 81.25 201 ILE A CA 1
ATOM 1612 C C . ILE A 1 201 ? 11.671 25.059 -35.722 1.00 81.25 201 ILE A C 1
ATOM 1614 O O . ILE A 1 201 ? 11.300 25.693 -34.736 1.00 81.25 201 ILE A O 1
ATOM 1618 N N . ILE A 1 202 ? 12.111 23.805 -35.647 1.00 81.88 202 ILE A N 1
ATOM 1619 C CA . ILE A 1 202 ? 12.272 23.063 -34.394 1.00 81.88 202 ILE A CA 1
ATOM 1620 C C . ILE A 1 202 ? 13.763 23.011 -34.056 1.00 81.88 202 ILE A C 1
ATOM 1622 O O . ILE A 1 202 ? 14.577 22.536 -34.849 1.00 81.88 202 ILE A O 1
ATOM 1626 N N . THR A 1 203 ? 14.134 23.517 -32.881 1.00 85.12 203 THR A N 1
ATOM 1627 C CA . THR A 1 203 ? 15.520 23.533 -32.389 1.00 85.12 203 THR A CA 1
ATOM 1628 C C . THR A 1 203 ? 15.636 22.832 -31.051 1.00 85.12 203 THR A C 1
ATOM 1630 O O . THR A 1 203 ? 14.822 23.066 -30.157 1.00 85.12 203 THR A O 1
ATOM 1633 N N . SER A 1 204 ? 16.704 22.061 -30.888 1.00 85.38 204 SER A N 1
ATOM 1634 C CA . SER A 1 204 ? 17.098 21.487 -29.607 1.00 85.38 204 SER A CA 1
ATOM 1635 C C . SER A 1 204 ? 17.411 22.580 -28.580 1.00 85.38 204 SER A C 1
ATOM 1637 O O . SER A 1 204 ? 18.073 23.577 -28.884 1.00 85.38 204 SER A O 1
ATOM 1639 N N . SER A 1 205 ? 16.973 22.379 -27.341 1.00 86.06 205 SER A N 1
ATOM 1640 C CA . SER A 1 205 ? 17.299 23.267 -26.225 1.00 86.06 205 SER A CA 1
ATOM 1641 C C . SER A 1 205 ? 18.725 23.010 -25.711 1.00 86.06 205 SER A C 1
ATOM 1643 O O . SER A 1 205 ? 19.196 21.873 -25.712 1.00 86.06 205 SER A O 1
ATOM 1645 N N . LYS A 1 206 ? 19.439 24.063 -25.291 1.00 87.00 206 LYS A N 1
ATOM 1646 C CA . LYS A 1 206 ? 20.799 23.943 -24.731 1.00 87.00 206 LYS A CA 1
ATOM 1647 C C . LYS A 1 206 ? 20.737 23.841 -23.212 1.00 87.00 206 LYS A C 1
ATOM 1649 O O . LYS A 1 206 ? 20.328 24.807 -22.559 1.00 87.00 206 LYS A O 1
ATOM 1654 N N . LEU A 1 207 ? 21.181 22.721 -22.645 1.00 85.75 207 LEU A N 1
ATOM 1655 C CA . LEU A 1 207 ? 21.196 22.513 -21.195 1.00 85.75 207 LEU A CA 1
ATOM 1656 C C . LEU A 1 207 ? 22.117 23.518 -20.494 1.00 85.75 207 LEU A C 1
ATOM 1658 O O . LEU A 1 207 ? 21.737 24.080 -19.471 1.00 85.75 207 LEU A O 1
ATOM 1662 N N . SER A 1 208 ? 23.285 23.807 -21.073 1.00 86.00 208 SER A N 1
ATOM 1663 C CA . SER A 1 208 ? 24.235 24.801 -20.544 1.00 86.00 208 SER A CA 1
ATOM 1664 C C . SER A 1 208 ? 23.595 26.172 -20.302 1.00 86.00 208 SER A C 1
ATOM 1666 O O . SER A 1 208 ? 23.711 26.727 -19.212 1.00 86.00 208 SER A O 1
ATOM 1668 N N . SER A 1 209 ? 22.818 26.669 -21.267 1.00 84.44 209 SER A N 1
ATOM 1669 C CA . SER A 1 209 ? 22.119 27.957 -21.146 1.00 84.44 209 SER A CA 1
ATOM 1670 C C . SER A 1 209 ? 21.077 27.977 -20.019 1.00 84.44 209 SER A C 1
ATOM 1672 O O . SER A 1 209 ? 20.866 28.999 -19.362 1.00 84.44 209 SER A O 1
ATOM 1674 N N . HIS A 1 210 ? 20.430 26.837 -19.756 1.00 81.88 210 HIS A N 1
ATOM 1675 C CA . HIS A 1 210 ? 19.461 26.701 -18.668 1.00 81.88 210 HIS A CA 1
ATOM 1676 C C . HIS A 1 210 ? 20.141 26.666 -17.296 1.00 81.88 210 HIS A C 1
ATOM 1678 O O . HIS A 1 210 ? 19.630 27.270 -16.347 1.00 81.88 210 HIS A O 1
ATOM 1684 N N . LEU A 1 211 ? 21.304 26.015 -17.214 1.00 83.25 211 LEU A N 1
ATOM 1685 C CA . LEU A 1 211 ? 22.132 25.966 -16.012 1.00 83.25 211 LEU A CA 1
ATOM 1686 C C . LEU A 1 211 ? 22.667 27.351 -15.640 1.00 83.25 211 LEU A C 1
ATOM 1688 O O . LEU A 1 211 ? 22.549 27.741 -14.481 1.00 83.25 211 LEU A O 1
ATOM 1692 N N . GLU A 1 212 ? 23.174 28.117 -16.610 1.00 84.44 212 GLU A N 1
ATOM 1693 C CA . GLU A 1 212 ? 23.655 29.491 -16.397 1.00 84.44 212 GLU A CA 1
ATOM 1694 C C . GLU A 1 212 ? 22.538 30.408 -15.881 1.00 84.44 212 GLU A C 1
ATOM 1696 O O . GLU A 1 212 ? 22.713 31.128 -14.898 1.00 84.44 212 GLU A O 1
ATOM 1701 N N . LYS A 1 213 ? 21.338 30.325 -16.471 1.00 82.06 213 LYS A N 1
ATOM 1702 C CA . LYS A 1 213 ? 20.186 31.142 -16.053 1.00 82.06 213 LYS A CA 1
ATOM 1703 C C . LYS A 1 213 ? 19.760 30.886 -14.600 1.00 82.06 213 LYS A C 1
ATOM 1705 O O . LYS A 1 213 ? 19.216 31.779 -13.953 1.00 82.06 213 LYS A O 1
ATOM 1710 N N . ASN A 1 214 ? 19.987 29.678 -14.085 1.00 78.12 214 ASN A N 1
ATOM 1711 C CA . ASN A 1 214 ? 19.489 29.219 -12.785 1.00 78.12 214 ASN A CA 1
ATOM 1712 C C . ASN A 1 214 ? 20.610 28.804 -11.814 1.00 78.12 214 ASN A C 1
ATOM 1714 O O . ASN A 1 214 ? 20.357 28.073 -10.853 1.00 78.12 214 ASN A O 1
ATOM 1718 N N . GLU A 1 215 ? 21.839 29.273 -12.031 1.00 80.38 215 GLU A N 1
ATOM 1719 C CA . GLU A 1 215 ? 23.053 28.775 -11.372 1.00 80.38 215 GLU A CA 1
ATOM 1720 C C . GLU A 1 215 ? 22.932 28.698 -9.837 1.00 80.38 215 GLU A C 1
ATOM 1722 O O . GLU A 1 215 ? 23.196 27.655 -9.234 1.00 80.38 215 GLU A O 1
ATOM 1727 N N . LYS A 1 216 ? 22.429 29.766 -9.199 1.00 78.31 216 LYS A N 1
ATOM 1728 C CA . LYS A 1 216 ? 22.248 29.840 -7.734 1.00 78.31 216 LYS A CA 1
ATOM 1729 C C . LYS A 1 216 ? 21.320 28.750 -7.184 1.00 78.31 216 LYS A C 1
ATOM 1731 O O . LYS A 1 216 ? 21.534 28.239 -6.082 1.00 78.31 216 LYS A O 1
ATOM 1736 N N . LEU A 1 217 ? 20.272 28.399 -7.929 1.00 77.50 217 LEU A N 1
ATOM 1737 C CA . LEU A 1 217 ? 19.307 27.371 -7.536 1.00 77.50 217 LEU A CA 1
ATOM 1738 C C . LEU A 1 217 ? 19.930 25.973 -7.654 1.00 77.50 217 LEU A C 1
ATOM 1740 O O . LEU A 1 217 ? 19.795 25.161 -6.735 1.00 77.50 217 LEU A O 1
ATOM 1744 N N . PHE A 1 218 ? 20.678 25.721 -8.731 1.00 79.06 218 PHE A N 1
ATOM 1745 C CA . PHE A 1 218 ? 21.340 24.438 -8.953 1.00 79.06 218 PHE A CA 1
ATOM 1746 C C . PHE A 1 218 ? 22.481 24.176 -7.959 1.00 79.06 218 PHE A C 1
ATOM 1748 O O . PHE A 1 218 ? 22.539 23.092 -7.372 1.00 79.06 218 PHE A O 1
ATOM 1755 N N . GLN A 1 219 ? 23.326 25.179 -7.696 1.00 78.81 219 GLN A N 1
ATOM 1756 C CA . GLN A 1 219 ? 24.441 25.083 -6.745 1.00 78.81 219 GLN A CA 1
ATOM 1757 C C . GLN A 1 219 ? 23.980 24.860 -5.303 1.00 78.81 219 GLN A C 1
ATOM 1759 O O . GLN A 1 219 ? 24.523 24.005 -4.607 1.00 78.81 219 GLN A O 1
ATOM 1764 N N . SER A 1 220 ? 22.970 25.604 -4.850 1.00 74.31 220 SER A N 1
ATOM 1765 C CA . SER A 1 220 ? 22.534 25.546 -3.450 1.00 74.31 220 SER A CA 1
ATOM 1766 C C . SER A 1 220 ? 21.739 24.287 -3.109 1.00 74.31 220 SER A C 1
ATOM 1768 O O . SER A 1 220 ? 21.878 23.753 -2.010 1.00 74.31 220 SER A O 1
ATOM 1770 N N . SER A 1 221 ? 20.880 23.831 -4.024 1.00 70.25 221 SER A N 1
ATOM 1771 C CA . SER A 1 221 ? 19.803 22.895 -3.678 1.00 70.25 221 SER A CA 1
ATOM 1772 C C . SER A 1 221 ? 19.854 21.584 -4.458 1.00 70.25 221 SER A C 1
ATOM 1774 O O . SER A 1 221 ? 19.422 20.558 -3.938 1.00 70.25 221 SER A O 1
ATOM 1776 N N . ILE A 1 222 ? 20.391 21.588 -5.683 1.00 78.31 222 ILE A N 1
ATOM 1777 C CA . ILE A 1 222 ? 20.222 20.470 -6.617 1.00 78.31 222 ILE A CA 1
ATOM 1778 C C . ILE A 1 222 ? 21.461 19.572 -6.685 1.00 78.31 222 ILE A C 1
ATOM 1780 O O . ILE A 1 222 ? 21.331 18.368 -6.470 1.00 78.31 222 ILE A O 1
ATOM 1784 N N . TYR A 1 223 ? 22.663 20.111 -6.921 1.00 82.38 223 TYR A N 1
ATOM 1785 C CA . TYR A 1 223 ? 23.851 19.271 -7.159 1.00 82.38 223 TYR A CA 1
ATOM 1786 C C . TYR A 1 223 ? 24.199 18.346 -5.986 1.00 82.38 223 TYR A C 1
ATOM 1788 O O . TYR A 1 223 ? 24.467 17.163 -6.199 1.00 82.38 223 TYR A O 1
ATOM 1796 N N . ASN A 1 224 ? 24.115 18.850 -4.751 1.00 78.00 224 ASN A N 1
ATOM 1797 C CA . ASN A 1 224 ? 24.397 18.052 -3.555 1.00 78.00 224 ASN A CA 1
ATOM 1798 C C . ASN A 1 224 ? 23.411 16.889 -3.392 1.00 78.00 224 ASN A C 1
ATOM 1800 O O . ASN A 1 224 ? 23.804 15.783 -3.036 1.00 78.00 224 ASN A O 1
ATOM 1804 N N . GLN A 1 225 ? 22.125 17.118 -3.663 1.00 76.19 225 GLN A N 1
ATOM 1805 C CA .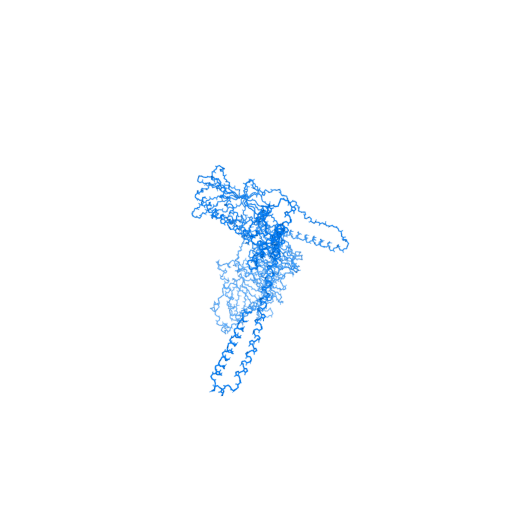 GLN A 1 225 ? 21.096 16.099 -3.467 1.00 76.19 225 GLN A CA 1
ATOM 1806 C C . GLN A 1 225 ? 21.041 15.092 -4.619 1.00 76.19 225 GLN A C 1
ATOM 1808 O O . GLN A 1 225 ? 20.821 13.907 -4.367 1.00 76.19 225 GLN A O 1
ATOM 1813 N N . ILE A 1 226 ? 21.287 15.528 -5.863 1.00 78.00 226 ILE A N 1
ATOM 1814 C CA . ILE A 1 226 ? 21.297 14.645 -7.039 1.00 78.00 226 ILE A CA 1
ATOM 1815 C C . ILE A 1 226 ? 22.362 13.554 -6.916 1.00 78.00 226 ILE A C 1
ATOM 1817 O O . ILE A 1 226 ? 22.128 12.422 -7.332 1.00 78.00 226 ILE A O 1
ATOM 1821 N N . ALA A 1 227 ? 23.505 13.843 -6.290 1.00 72.06 227 ALA A N 1
ATOM 1822 C CA . ALA A 1 227 ? 24.534 12.833 -6.047 1.00 72.06 227 ALA A CA 1
ATOM 1823 C C . ALA A 1 227 ? 24.043 11.650 -5.185 1.00 72.06 227 ALA A C 1
ATOM 1825 O O . ALA A 1 227 ? 24.598 10.558 -5.276 1.00 72.06 227 ALA A O 1
ATOM 1826 N N . HIS A 1 228 ? 22.991 11.849 -4.384 1.00 74.75 228 HIS A N 1
ATOM 1827 C CA . HIS A 1 228 ? 22.387 10.837 -3.513 1.00 74.75 228 HIS A CA 1
ATOM 1828 C C . HIS A 1 228 ? 21.123 10.187 -4.104 1.00 74.75 228 HIS A C 1
ATOM 1830 O O . HIS A 1 228 ? 20.417 9.445 -3.409 1.00 74.75 228 HIS A O 1
ATOM 1836 N N . ILE A 1 229 ? 20.802 10.477 -5.367 1.00 81.44 229 ILE A N 1
ATOM 1837 C CA . ILE A 1 229 ? 19.685 9.869 -6.089 1.00 81.44 229 ILE A CA 1
ATOM 1838 C C . ILE A 1 229 ? 20.150 8.562 -6.729 1.00 81.44 229 ILE A C 1
ATOM 1840 O O . ILE A 1 229 ? 21.160 8.513 -7.425 1.00 81.44 229 ILE A O 1
ATOM 1844 N N . TYR A 1 230 ? 19.387 7.497 -6.490 1.00 80.31 230 TYR A N 1
ATOM 1845 C CA . TYR A 1 230 ? 19.626 6.191 -7.091 1.00 80.31 230 TYR A CA 1
ATOM 1846 C C . TYR A 1 230 ? 18.700 6.008 -8.285 1.00 80.31 230 TYR A C 1
ATOM 1848 O O . TYR A 1 230 ? 17.482 6.140 -8.154 1.00 80.31 230 TYR A O 1
ATOM 1856 N N . LEU A 1 231 ? 19.295 5.683 -9.424 1.00 84.62 231 LEU A N 1
ATOM 1857 C CA . LEU A 1 231 ? 18.611 5.407 -10.681 1.00 84.62 231 LEU A CA 1
ATOM 1858 C C . LEU A 1 231 ? 18.692 3.899 -10.989 1.00 84.62 231 LEU A C 1
ATOM 1860 O O . LEU A 1 231 ? 19.536 3.219 -10.394 1.00 84.62 231 LEU A O 1
ATOM 1864 N N . PRO A 1 232 ? 17.818 3.365 -11.862 1.00 84.44 232 PRO A N 1
ATOM 1865 C CA . PRO A 1 232 ? 17.862 1.963 -12.284 1.00 84.44 232 PRO A CA 1
ATOM 1866 C C . PRO A 1 232 ? 19.213 1.600 -12.900 1.00 84.44 232 PRO A C 1
ATOM 1868 O O . PRO A 1 232 ? 19.825 0.597 -12.539 1.00 84.44 232 PRO A O 1
ATOM 1871 N N . PHE A 1 233 ? 19.700 2.474 -13.778 1.00 84.44 233 PHE A N 1
ATOM 1872 C CA . PHE A 1 233 ? 20.990 2.376 -14.431 1.00 84.44 233 PHE A CA 1
ATOM 1873 C C . PHE A 1 233 ? 21.761 3.692 -14.276 1.00 84.44 233 PHE A C 1
ATOM 1875 O O . PHE A 1 233 ? 21.169 4.766 -14.146 1.00 84.44 233 PHE A O 1
ATOM 1882 N N . ILE A 1 234 ? 23.093 3.611 -14.251 1.00 86.12 234 ILE A N 1
ATOM 1883 C CA . ILE A 1 234 ? 23.970 4.779 -14.120 1.00 86.12 234 ILE A CA 1
ATOM 1884 C C . ILE A 1 234 ? 24.971 4.777 -15.275 1.00 86.12 234 ILE A C 1
ATOM 1886 O O . ILE A 1 234 ? 25.673 3.800 -15.510 1.00 86.12 234 ILE A O 1
ATOM 1890 N N . THR A 1 235 ? 25.034 5.913 -15.955 1.00 90.81 235 THR A N 1
ATOM 1891 C CA . THR A 1 235 ? 25.951 6.286 -17.034 1.00 90.81 235 THR A CA 1
ATOM 1892 C C . THR A 1 235 ? 26.633 7.601 -16.663 1.00 90.81 235 THR A C 1
ATOM 1894 O O . THR A 1 235 ? 26.182 8.307 -15.751 1.00 90.81 235 THR A O 1
ATOM 1897 N N . ASP A 1 236 ? 27.657 7.998 -17.418 1.00 90.25 236 ASP A N 1
ATOM 1898 C CA . ASP A 1 236 ? 28.301 9.306 -17.234 1.00 90.25 236 ASP A CA 1
ATOM 1899 C C . ASP A 1 236 ? 27.311 10.470 -17.418 1.00 90.25 236 ASP A C 1
ATOM 1901 O O . ASP A 1 236 ? 27.427 11.509 -16.764 1.00 90.25 236 ASP A O 1
ATOM 1905 N N . ALA A 1 237 ? 26.292 10.285 -18.265 1.00 90.69 237 ALA A N 1
ATOM 1906 C CA . ALA A 1 237 ? 25.303 11.308 -18.582 1.00 90.69 237 ALA A CA 1
ATOM 1907 C C . ALA A 1 237 ? 24.019 11.225 -17.736 1.00 90.69 237 ALA A C 1
ATOM 1909 O O . ALA A 1 237 ? 23.148 12.081 -17.887 1.00 90.69 237 ALA A O 1
ATOM 1910 N N . SER A 1 238 ? 23.877 10.264 -16.811 1.00 90.88 238 SER A N 1
ATOM 1911 C CA . SER A 1 238 ? 22.641 10.096 -16.022 1.00 90.88 238 SER A CA 1
ATOM 1912 C C . SER A 1 238 ? 22.300 11.321 -15.176 1.00 90.88 238 SER A C 1
ATOM 1914 O O . SER A 1 238 ? 21.134 11.688 -15.057 1.00 90.88 238 SER A O 1
ATOM 1916 N N . ARG A 1 239 ? 23.307 11.993 -14.604 1.00 88.94 239 ARG A N 1
ATOM 1917 C CA . ARG A 1 239 ? 23.088 13.223 -13.821 1.00 88.94 239 ARG A CA 1
ATOM 1918 C C . ARG A 1 239 ? 22.623 14.376 -14.704 1.00 88.94 239 ARG A C 1
ATOM 1920 O O . ARG A 1 239 ? 21.683 15.076 -14.342 1.00 88.94 239 ARG A O 1
ATOM 1927 N N . SER A 1 240 ? 23.256 14.540 -15.864 1.00 89.06 240 SER A N 1
ATOM 1928 C CA . SER A 1 240 ? 22.852 15.534 -16.860 1.00 89.06 240 SER A CA 1
ATOM 1929 C C . SER A 1 240 ? 21.451 15.242 -17.391 1.00 89.06 240 SER A C 1
ATOM 1931 O O . SER A 1 240 ? 20.680 16.174 -17.582 1.00 89.06 240 SER A O 1
ATOM 1933 N N . SER A 1 241 ? 21.101 13.961 -17.556 1.00 90.00 241 SER A N 1
ATOM 1934 C CA . SER A 1 241 ? 19.774 13.522 -17.995 1.00 90.00 241 SER A CA 1
ATOM 1935 C C . SER A 1 241 ? 18.719 13.900 -16.960 1.00 90.00 241 SER A C 1
ATOM 1937 O O . SER A 1 241 ? 17.740 14.565 -17.287 1.00 90.00 241 SER A O 1
ATOM 1939 N N . LEU A 1 242 ? 18.978 13.598 -15.685 1.00 88.19 242 LEU A N 1
ATOM 1940 C CA . LEU A 1 242 ? 18.088 13.969 -14.592 1.00 88.19 242 LEU A CA 1
ATOM 1941 C C . LEU A 1 242 ? 17.838 15.484 -14.559 1.00 88.19 242 LEU A C 1
ATOM 1943 O O . LEU A 1 242 ? 16.702 15.924 -14.439 1.00 88.19 242 LEU A O 1
ATOM 1947 N N . ILE A 1 243 ? 18.882 16.299 -14.722 1.00 86.94 243 ILE A N 1
ATOM 1948 C CA . ILE A 1 243 ? 18.719 17.757 -14.772 1.00 86.94 243 ILE A CA 1
ATOM 1949 C C . ILE A 1 243 ? 17.961 18.187 -16.036 1.00 86.94 243 ILE A C 1
ATOM 1951 O O . ILE A 1 243 ? 17.090 19.054 -15.961 1.00 86.94 243 ILE A O 1
ATOM 1955 N N . ALA A 1 244 ? 18.228 17.568 -17.182 1.00 88.25 244 ALA A N 1
ATOM 1956 C CA . ALA A 1 244 ? 17.536 17.845 -18.434 1.00 88.25 244 ALA A CA 1
ATOM 1957 C C . ALA A 1 244 ? 16.032 17.509 -18.397 1.00 88.25 244 ALA A C 1
ATOM 1959 O O . ALA A 1 244 ? 15.256 18.183 -19.080 1.00 88.25 244 ALA A O 1
ATOM 1960 N N . TYR A 1 245 ? 15.580 16.574 -17.554 1.00 85.75 245 TYR A N 1
ATOM 1961 C CA . TYR A 1 245 ? 14.145 16.358 -17.302 1.00 85.75 245 TYR A CA 1
ATOM 1962 C C . TYR A 1 245 ? 13.456 17.576 -16.674 1.00 85.75 245 TYR A C 1
ATOM 1964 O O . TYR A 1 245 ? 12.273 17.800 -16.920 1.00 85.75 245 TYR A O 1
ATOM 1972 N N . SER A 1 246 ? 14.184 18.421 -15.931 1.00 81.69 246 SER A N 1
ATOM 1973 C CA . SER A 1 246 ? 13.622 19.693 -15.452 1.00 81.69 246 SER A CA 1
ATOM 1974 C C . SER A 1 246 ? 13.319 20.667 -16.597 1.00 81.69 246 SER A C 1
ATOM 1976 O O . SER A 1 246 ? 12.417 21.485 -16.476 1.00 81.69 246 SER A O 1
ATOM 1978 N N . LEU A 1 247 ? 14.045 20.569 -17.717 1.00 82.81 247 LEU A N 1
ATOM 1979 C CA . LEU A 1 247 ? 13.884 21.432 -18.887 1.00 82.81 247 LEU A CA 1
ATOM 1980 C C . LEU A 1 247 ? 12.817 20.913 -19.855 1.00 82.81 247 LEU A C 1
ATOM 1982 O O . LEU A 1 247 ? 12.039 21.714 -20.373 1.00 82.81 247 LEU A O 1
ATOM 1986 N N . THR A 1 248 ? 12.814 19.604 -20.103 1.00 77.31 248 THR A N 1
ATOM 1987 C CA . THR A 1 248 ? 12.048 18.947 -21.175 1.00 77.31 248 THR A CA 1
ATOM 1988 C C . THR A 1 248 ? 10.667 18.459 -20.742 1.00 77.31 248 THR A C 1
ATOM 1990 O O . THR A 1 248 ? 9.752 18.490 -21.558 1.00 77.31 248 THR A O 1
ATOM 1993 N N . GLY A 1 249 ? 10.482 18.095 -19.468 1.00 74.00 249 GLY A N 1
ATOM 1994 C CA . GLY A 1 249 ? 9.237 17.495 -18.983 1.00 74.00 249 GLY A CA 1
ATOM 1995 C C . GLY A 1 249 ? 9.136 16.000 -19.305 1.00 74.00 249 GLY A C 1
ATOM 1996 O O . GLY A 1 249 ? 10.135 15.355 -19.616 1.00 74.00 249 GLY A O 1
ATOM 1997 N N . SER A 1 250 ? 7.937 15.430 -19.176 1.00 71.75 250 SER A N 1
ATOM 1998 C CA . SER A 1 250 ? 7.673 14.029 -19.516 1.00 71.75 250 SER A CA 1
ATOM 1999 C C . SER A 1 250 ? 7.522 13.843 -21.026 1.00 71.75 250 SER A C 1
ATOM 2001 O O . SER A 1 250 ? 6.958 14.685 -21.721 1.00 71.75 250 SER A O 1
ATOM 2003 N N . THR A 1 251 ? 8.021 12.720 -21.540 1.00 74.06 251 THR A N 1
ATOM 2004 C CA . THR A 1 251 ? 7.950 12.370 -22.963 1.00 74.06 251 THR A CA 1
ATOM 2005 C C . THR A 1 251 ? 7.382 10.969 -23.115 1.00 74.06 251 THR A C 1
ATOM 2007 O O . THR A 1 251 ? 7.787 10.070 -22.385 1.00 74.06 251 THR A O 1
ATOM 2010 N N . SER A 1 252 ? 6.474 10.766 -24.068 1.00 73.38 252 SER A N 1
ATOM 2011 C CA . SER A 1 252 ? 5.973 9.432 -24.434 1.00 73.38 252 SER A CA 1
ATOM 2012 C C . SER A 1 252 ? 6.949 8.656 -25.323 1.00 73.38 252 SER A C 1
ATOM 2014 O O . SER A 1 252 ? 6.924 7.430 -25.349 1.00 73.38 252 SER A O 1
ATOM 2016 N N . VAL A 1 253 ? 7.818 9.370 -26.043 1.00 82.00 253 VAL A N 1
ATOM 2017 C CA . VAL A 1 253 ? 8.774 8.802 -27.000 1.00 82.00 253 VAL A CA 1
ATOM 2018 C C . VAL A 1 253 ? 10.107 8.492 -26.307 1.00 82.00 253 VAL A C 1
ATOM 2020 O O . VAL A 1 253 ? 10.543 9.284 -25.466 1.00 82.00 253 VAL A O 1
ATOM 2023 N N . PRO A 1 254 ? 10.814 7.416 -26.694 1.00 85.75 254 PRO A N 1
ATOM 2024 C CA . PRO A 1 254 ? 12.144 7.106 -26.183 1.00 85.75 254 PRO A CA 1
ATOM 2025 C C . PRO A 1 254 ? 13.126 8.225 -26.482 1.00 85.75 254 PRO A C 1
ATOM 2027 O O . PRO A 1 254 ? 13.225 8.720 -27.611 1.00 85.75 254 PRO A O 1
ATOM 2030 N N . THR A 1 255 ? 13.888 8.600 -25.463 1.00 89.19 255 THR A N 1
ATOM 2031 C CA . THR A 1 255 ? 14.930 9.610 -25.581 1.00 89.19 255 THR A CA 1
ATOM 2032 C C . THR A 1 255 ? 16.239 9.105 -24.992 1.00 89.19 255 THR A C 1
ATOM 2034 O O . THR A 1 255 ? 16.290 8.188 -24.173 1.00 89.19 255 THR A O 1
ATOM 2037 N N . ALA A 1 256 ? 17.342 9.740 -25.367 1.00 90.94 256 ALA A N 1
ATOM 2038 C CA . ALA A 1 256 ? 18.616 9.557 -24.692 1.00 90.94 256 ALA A CA 1
ATOM 2039 C C . ALA A 1 256 ? 18.508 9.905 -23.199 1.00 90.94 256 ALA A C 1
ATOM 2041 O O . ALA A 1 256 ? 19.228 9.326 -22.386 1.00 90.94 256 ALA A O 1
ATOM 2042 N N . LEU A 1 257 ? 17.595 10.805 -22.812 1.00 89.88 257 LEU A N 1
ATOM 2043 C CA . LEU A 1 257 ? 17.333 11.110 -21.407 1.00 89.88 257 LEU A CA 1
ATOM 2044 C C . LEU A 1 257 ? 16.854 9.857 -20.667 1.00 89.88 257 LEU A C 1
ATOM 2046 O O . LEU A 1 257 ? 17.503 9.439 -19.701 1.00 89.88 257 LEU A O 1
ATOM 2050 N N . SER A 1 258 ? 15.801 9.213 -21.177 1.00 88.44 258 SER A N 1
ATOM 2051 C CA . SER A 1 258 ? 15.234 7.997 -20.591 1.00 88.44 258 SER A CA 1
ATOM 2052 C C . SER A 1 258 ? 16.230 6.843 -20.635 1.00 88.44 258 SER A C 1
ATOM 2054 O O . SER A 1 258 ? 16.411 6.145 -19.640 1.00 88.44 258 SER A O 1
ATOM 2056 N N . ALA A 1 259 ? 16.967 6.676 -21.734 1.00 90.12 259 ALA A N 1
ATOM 2057 C CA . ALA A 1 259 ? 17.942 5.598 -21.875 1.00 90.12 259 ALA A CA 1
ATOM 2058 C C . ALA A 1 259 ? 19.170 5.739 -20.968 1.00 90.12 259 ALA A C 1
ATOM 2060 O O . ALA A 1 259 ? 19.689 4.737 -20.487 1.00 90.12 259 ALA A O 1
ATOM 2061 N N . ASN A 1 260 ? 19.612 6.952 -20.631 1.00 91.62 260 ASN A N 1
ATOM 2062 C CA . ASN A 1 260 ? 20.669 7.118 -19.626 1.00 91.62 260 ASN A CA 1
ATOM 2063 C C . ASN A 1 260 ? 20.188 6.822 -18.190 1.00 91.62 260 ASN A C 1
ATOM 2065 O O . ASN A 1 260 ? 21.015 6.764 -17.280 1.00 91.62 260 ASN A O 1
ATOM 2069 N N . ILE A 1 261 ? 18.882 6.636 -17.962 1.00 89.12 261 ILE A N 1
ATOM 2070 C CA . ILE A 1 261 ? 18.295 6.271 -16.660 1.00 89.12 261 ILE A CA 1
ATOM 2071 C C . ILE A 1 261 ? 17.869 4.795 -16.631 1.00 89.12 261 ILE A C 1
ATOM 2073 O O . ILE A 1 261 ? 18.116 4.100 -15.646 1.00 89.12 261 ILE A O 1
ATOM 2077 N N . TRP A 1 262 ? 17.252 4.320 -17.713 1.00 84.94 262 TRP A N 1
ATOM 2078 C CA . TRP A 1 262 ? 16.623 3.003 -17.848 1.00 84.94 262 TRP A CA 1
ATOM 2079 C C . TRP A 1 262 ? 17.375 2.040 -18.781 1.00 84.94 262 TRP A C 1
ATOM 2081 O O . TRP A 1 262 ? 16.998 0.880 -18.919 1.00 84.94 262 TRP A O 1
ATOM 2091 N N . GLY A 1 263 ? 18.439 2.499 -19.438 1.00 84.50 263 GLY A N 1
ATOM 2092 C CA . GLY A 1 263 ? 19.243 1.746 -20.406 1.00 84.50 263 GLY A CA 1
ATOM 2093 C C . GLY A 1 263 ? 18.703 1.796 -21.839 1.00 84.50 263 GLY A C 1
ATOM 2094 O O . GLY A 1 263 ? 19.469 1.997 -22.776 1.00 84.50 263 GLY A O 1
ATOM 2095 N N . SER A 1 264 ? 17.392 1.632 -22.021 1.00 79.81 264 SER A N 1
ATOM 2096 C CA . SER A 1 264 ? 16.735 1.663 -23.338 1.00 79.81 264 SER A CA 1
ATOM 2097 C C . SER A 1 264 ? 15.406 2.412 -23.261 1.00 79.81 264 SER A C 1
ATOM 2099 O O . SER A 1 264 ? 15.337 3.612 -23.517 1.00 79.81 264 SER A O 1
ATOM 2101 N N . LEU A 1 265 ? 14.371 1.705 -22.827 1.00 78.44 265 LEU A N 1
ATOM 2102 C CA . LEU A 1 265 ? 13.009 2.185 -22.652 1.00 78.44 265 LEU A CA 1
ATOM 2103 C C . LEU A 1 265 ? 12.653 2.219 -21.176 1.00 78.44 265 LEU A C 1
ATOM 2105 O O . LEU A 1 265 ? 13.196 1.452 -20.378 1.00 78.44 265 LEU A O 1
ATOM 2109 N N . ASN A 1 266 ? 11.686 3.059 -20.822 1.00 77.31 266 ASN A N 1
ATOM 2110 C CA . ASN A 1 266 ? 11.094 3.028 -19.496 1.00 77.31 266 ASN A CA 1
ATOM 2111 C C . ASN A 1 266 ? 10.112 1.854 -19.367 1.00 77.31 266 ASN A C 1
ATOM 2113 O O . ASN A 1 266 ? 8.896 2.022 -19.397 1.00 77.31 266 ASN A O 1
ATOM 2117 N N . TRP A 1 267 ? 10.654 0.645 -19.217 1.00 72.88 267 TRP A N 1
ATOM 2118 C CA . TRP A 1 267 ? 9.886 -0.596 -19.079 1.00 72.88 267 TRP A CA 1
ATOM 2119 C C . TRP A 1 267 ? 8.852 -0.550 -17.954 1.00 72.88 267 TRP A C 1
ATOM 2121 O O . TRP A 1 267 ? 7.807 -1.182 -18.057 1.00 72.88 267 TRP A O 1
ATOM 2131 N N . GLY A 1 268 ? 9.120 0.208 -16.887 1.00 68.00 268 GLY A N 1
ATOM 2132 C CA . GLY A 1 268 ? 8.216 0.305 -15.747 1.00 68.00 268 GLY A CA 1
ATOM 2133 C C . GLY A 1 268 ? 6.884 0.984 -16.076 1.00 68.00 268 GLY A C 1
ATOM 2134 O O . GLY A 1 268 ? 5.870 0.605 -15.500 1.00 68.00 268 GLY A O 1
ATOM 2135 N N . VAL A 1 269 ? 6.871 1.952 -16.998 1.00 71.50 269 VAL A N 1
ATOM 2136 C CA . VAL A 1 269 ? 5.658 2.691 -17.393 1.00 71.50 269 VAL A CA 1
ATOM 2137 C C . VAL A 1 269 ? 4.728 1.837 -18.256 1.00 71.50 269 VAL A C 1
ATOM 2139 O O . VAL A 1 269 ? 3.516 1.895 -18.076 1.00 71.50 269 VAL A O 1
ATOM 2142 N N . TYR A 1 270 ? 5.270 0.969 -19.113 1.00 68.81 270 TYR A N 1
ATOM 2143 C CA . TYR A 1 270 ? 4.461 0.045 -19.919 1.00 68.81 270 TYR A CA 1
ATOM 2144 C C . TYR A 1 270 ? 3.599 -0.873 -19.052 1.00 68.81 270 TYR A C 1
ATOM 2146 O O . TYR A 1 270 ? 2.387 -0.945 -19.237 1.00 68.81 270 TYR A O 1
ATOM 2154 N N . TYR A 1 271 ? 4.198 -1.472 -18.018 1.00 66.56 271 TYR A N 1
ATOM 2155 C CA . TYR A 1 271 ? 3.457 -2.298 -17.061 1.00 66.56 271 TYR A CA 1
ATOM 2156 C C . TYR A 1 271 ? 2.370 -1.525 -16.300 1.00 66.56 271 TYR A C 1
ATOM 2158 O O . TYR A 1 271 ? 1.428 -2.137 -15.806 1.00 66.56 271 TYR A O 1
ATOM 2166 N N . MET A 1 272 ? 2.495 -0.202 -16.158 1.00 66.19 272 MET A N 1
ATOM 2167 C CA . MET A 1 272 ? 1.475 0.622 -15.502 1.00 66.19 272 MET A CA 1
ATOM 2168 C C . MET A 1 272 ? 0.309 0.953 -16.422 1.00 66.19 272 MET A C 1
ATOM 2170 O O . MET A 1 272 ? -0.840 0.873 -15.989 1.00 66.19 272 MET A O 1
ATOM 2174 N N . ASN A 1 273 ? 0.611 1.324 -17.665 1.00 60.53 273 ASN A N 1
ATOM 2175 C CA . ASN A 1 273 ? -0.383 1.752 -18.646 1.00 60.53 273 ASN A CA 1
ATOM 2176 C C . ASN A 1 273 ? -1.267 0.585 -19.111 1.00 60.53 273 ASN A C 1
ATOM 2178 O O . ASN A 1 273 ? -2.446 0.792 -19.375 1.00 60.53 273 ASN A O 1
ATOM 2182 N N . ASP A 1 274 ? -0.749 -0.648 -19.110 1.00 49.91 274 ASP A N 1
ATOM 2183 C CA . ASP A 1 274 ? -1.556 -1.853 -19.359 1.00 49.91 274 ASP A CA 1
ATOM 2184 C C . ASP A 1 274 ? -2.591 -2.127 -18.246 1.00 49.91 274 ASP A C 1
ATOM 2186 O O . ASP A 1 274 ? -3.569 -2.844 -18.459 1.00 49.91 274 ASP A O 1
ATOM 2190 N N . VAL A 1 275 ? -2.389 -1.573 -17.044 1.00 45.09 275 VAL A N 1
ATOM 2191 C CA . VAL A 1 275 ? -3.235 -1.811 -15.858 1.00 45.09 275 VAL A CA 1
ATOM 2192 C C . VAL A 1 275 ? -4.208 -0.657 -15.597 1.00 45.09 275 VAL A C 1
ATOM 2194 O O . VAL A 1 275 ? -5.275 -0.874 -15.021 1.00 45.09 275 VAL A O 1
ATOM 2197 N N . VAL A 1 276 ? -3.860 0.565 -16.004 1.00 40.50 276 VAL A N 1
ATOM 2198 C CA . VAL A 1 276 ? -4.659 1.772 -15.771 1.00 40.50 276 VAL A CA 1
ATOM 2199 C C . VAL A 1 276 ? -4.896 2.462 -17.114 1.00 40.50 276 VAL A C 1
ATOM 2201 O O . VAL A 1 276 ? -3.950 3.025 -17.663 1.00 40.50 276 VAL A O 1
ATOM 2204 N N . PRO A 1 277 ? -6.132 2.450 -17.648 1.00 36.56 277 PRO A N 1
ATOM 2205 C CA . PRO A 1 277 ? -6.466 3.243 -18.821 1.00 36.56 277 PRO A CA 1
ATOM 2206 C C . PRO A 1 277 ? -6.114 4.710 -18.566 1.00 36.56 277 PRO A C 1
ATOM 2208 O O . PRO A 1 277 ? -6.432 5.246 -17.502 1.00 36.56 277 PRO A O 1
ATOM 2211 N N . ASN A 1 278 ? -5.455 5.346 -19.534 1.00 38.72 278 ASN A N 1
ATOM 2212 C CA . ASN A 1 278 ? -5.193 6.780 -19.507 1.00 38.72 278 ASN A CA 1
ATOM 2213 C C . ASN A 1 278 ? -6.526 7.542 -19.521 1.00 38.72 278 ASN A C 1
ATOM 2215 O O . ASN A 1 278 ? -7.067 7.842 -20.580 1.00 38.72 278 ASN A O 1
ATOM 2219 N N . GLU A 1 279 ? -7.048 7.895 -18.350 1.00 35.44 279 GLU A N 1
ATOM 2220 C CA . GLU A 1 279 ? -7.934 9.047 -18.224 1.00 35.44 279 GLU A CA 1
ATOM 2221 C C . GLU A 1 279 ? -7.043 10.292 -18.314 1.00 35.44 279 GLU A C 1
ATOM 2223 O O . GLU A 1 279 ? -6.530 10.797 -17.314 1.00 35.44 279 GLU A O 1
ATOM 2228 N N . LEU A 1 280 ? -6.781 10.747 -19.543 1.00 39.22 280 LEU A N 1
ATOM 2229 C CA . LEU A 1 280 ? -6.267 12.091 -19.796 1.00 39.22 280 LEU A CA 1
ATOM 2230 C C . LEU A 1 280 ? -7.388 13.071 -19.446 1.00 39.22 280 LEU A C 1
ATOM 2232 O O . LEU A 1 280 ? -8.156 13.500 -20.301 1.00 39.22 280 LEU A O 1
ATOM 2236 N N . VAL A 1 281 ? -7.527 13.368 -18.159 1.00 37.72 281 VAL A N 1
ATOM 2237 C CA . VAL A 1 281 ? -8.385 14.456 -17.706 1.00 37.72 281 VAL A CA 1
ATOM 2238 C C . VAL A 1 281 ? -7.632 15.752 -17.997 1.00 37.72 281 VAL A C 1
ATOM 2240 O O . VAL A 1 281 ? -6.706 16.125 -17.273 1.00 37.72 281 VAL A O 1
ATOM 2243 N N . GLU A 1 282 ? -7.987 16.414 -19.097 1.00 35.53 282 GLU A N 1
ATOM 2244 C CA . GLU A 1 282 ? -7.733 17.845 -19.264 1.00 35.53 282 GLU A CA 1
ATOM 2245 C C . GLU A 1 282 ? -8.621 18.586 -18.258 1.00 35.53 282 GLU A C 1
ATOM 2247 O O . GLU A 1 282 ? -9.740 18.991 -18.558 1.00 35.53 282 GLU A O 1
ATOM 2252 N N . ASP A 1 283 ? -8.155 18.697 -17.015 1.00 38.03 283 ASP A N 1
ATOM 2253 C CA . ASP A 1 283 ? -8.777 19.603 -16.059 1.00 38.03 283 ASP A CA 1
ATOM 2254 C C . ASP A 1 283 ? -8.340 21.040 -16.405 1.00 38.03 283 ASP A C 1
ATOM 2256 O O . ASP A 1 283 ? -7.154 21.381 -16.316 1.00 38.03 283 ASP A O 1
ATOM 2260 N N . ASP A 1 284 ? -9.305 21.891 -16.770 1.00 41.09 284 ASP A N 1
ATOM 2261 C CA . ASP A 1 284 ? -9.168 23.351 -16.863 1.00 41.09 284 ASP A CA 1
ATOM 2262 C C . ASP A 1 284 ? -8.845 23.930 -15.470 1.00 41.09 284 ASP A C 1
ATOM 2264 O O . ASP A 1 284 ? -9.724 24.347 -14.710 1.00 41.09 284 ASP A O 1
ATOM 2268 N N . ILE A 1 285 ? -7.568 23.909 -15.084 1.00 49.31 285 ILE A N 1
ATOM 2269 C CA . ILE A 1 285 ? -7.104 24.357 -13.763 1.00 49.31 285 ILE A CA 1
ATOM 2270 C C . ILE A 1 285 ? -6.549 25.788 -13.867 1.00 49.31 285 ILE A C 1
ATOM 2272 O O . ILE A 1 285 ? -5.764 26.067 -14.776 1.00 49.31 285 ILE A O 1
ATOM 2276 N N . PRO A 1 286 ? -6.890 26.704 -12.934 1.00 51.97 286 PRO A N 1
ATOM 2277 C CA . PRO A 1 286 ? -6.451 28.097 -12.986 1.00 51.97 286 PRO A CA 1
ATOM 2278 C C . PRO A 1 286 ? -4.921 28.239 -13.044 1.00 51.97 286 PRO A C 1
ATOM 2280 O O . PRO A 1 286 ? -4.205 27.801 -12.140 1.00 51.97 286 PRO A O 1
ATOM 2283 N N . GLU A 1 287 ? -4.414 28.920 -14.077 1.00 53.91 287 GLU A N 1
ATOM 2284 C CA . GLU A 1 287 ? -2.978 29.159 -14.314 1.00 53.91 287 GLU A CA 1
ATOM 2285 C C . GLU A 1 287 ? -2.266 29.911 -13.165 1.00 53.91 287 GLU A C 1
ATOM 2287 O O . GLU A 1 287 ? -1.036 29.900 -13.067 1.00 53.91 287 GLU A O 1
ATOM 2292 N N . GLU A 1 288 ? -3.015 30.545 -12.257 1.00 52.84 288 GLU A N 1
ATOM 2293 C CA . GLU A 1 288 ? -2.480 31.421 -11.210 1.00 52.84 288 GLU A CA 1
ATOM 2294 C C . GLU A 1 288 ? -1.710 30.689 -10.086 1.00 52.84 288 GLU A C 1
ATOM 2296 O O . GLU A 1 288 ? -0.826 31.289 -9.460 1.00 52.84 288 GLU A O 1
ATOM 2301 N N . GLU A 1 289 ? -1.961 29.395 -9.834 1.00 54.81 289 GLU A N 1
ATOM 2302 C CA . GLU A 1 289 ? -1.278 28.659 -8.750 1.00 54.81 289 GLU A CA 1
ATOM 2303 C C . GLU A 1 289 ? 0.184 28.286 -9.086 1.00 54.81 289 GLU A C 1
ATOM 2305 O O . GLU A 1 289 ? 1.049 28.241 -8.200 1.00 54.81 289 GLU A O 1
ATOM 2310 N N . PHE A 1 290 ? 0.507 28.083 -10.368 1.00 60.91 290 PHE A N 1
ATOM 2311 C CA . PHE A 1 290 ? 1.797 27.560 -10.840 1.00 60.91 290 PHE A CA 1
ATOM 2312 C C . PHE A 1 290 ? 2.625 28.632 -11.546 1.00 60.91 290 PHE A C 1
ATOM 2314 O O . PHE A 1 290 ? 2.712 28.705 -12.765 1.00 60.91 290 PHE A O 1
ATOM 2321 N N . THR A 1 291 ? 3.285 29.473 -10.758 1.00 61.31 291 THR A N 1
ATOM 2322 C CA . THR A 1 291 ? 3.952 30.680 -11.275 1.00 61.31 291 THR A CA 1
ATOM 2323 C C . THR A 1 291 ? 5.477 30.579 -11.375 1.00 61.31 291 THR A C 1
ATOM 2325 O O . THR A 1 291 ? 6.108 31.497 -11.899 1.00 61.31 291 THR A O 1
ATOM 2328 N N . LYS A 1 292 ? 6.105 29.491 -10.899 1.00 67.62 292 LYS A N 1
ATOM 2329 C CA . LYS A 1 292 ? 7.548 29.255 -11.059 1.00 67.62 292 LYS A CA 1
ATOM 2330 C C . LYS A 1 292 ? 7.773 28.160 -12.101 1.00 67.62 292 LYS A C 1
ATOM 2332 O O . LYS A 1 292 ? 7.693 26.971 -11.807 1.00 67.62 292 LYS A O 1
ATOM 2337 N N . GLN A 1 293 ? 8.074 28.578 -13.324 1.00 68.19 293 GLN A N 1
ATOM 2338 C CA . GLN A 1 293 ? 8.444 27.676 -14.409 1.00 68.19 293 GLN A CA 1
ATOM 2339 C C . GLN A 1 293 ? 9.961 27.456 -14.398 1.00 68.19 293 GLN A C 1
ATOM 2341 O O . GLN A 1 293 ? 10.742 28.410 -14.450 1.00 68.19 293 GLN A O 1
ATOM 2346 N N . ILE A 1 294 ? 10.388 26.201 -14.297 1.00 66.50 294 ILE A N 1
ATOM 2347 C CA . ILE A 1 294 ? 11.795 25.816 -14.403 1.00 66.50 294 ILE A CA 1
ATOM 2348 C C . ILE A 1 294 ? 11.958 25.202 -15.787 1.00 66.50 294 ILE A C 1
ATOM 2350 O O . ILE A 1 294 ? 11.485 24.104 -16.038 1.00 66.50 294 ILE A O 1
ATOM 2354 N N . GLY A 1 295 ? 12.591 25.938 -16.703 1.00 62.78 295 GLY A N 1
ATOM 2355 C CA . GLY A 1 295 ? 12.671 25.521 -18.108 1.00 62.78 295 GLY A CA 1
ATOM 2356 C C . GLY A 1 295 ? 11.315 25.564 -18.814 1.00 62.78 295 GLY A C 1
ATOM 2357 O O . GLY A 1 295 ? 10.455 26.349 -18.429 1.00 62.78 295 GLY A O 1
ATOM 2358 N N . ASN A 1 296 ? 11.135 24.743 -19.849 1.00 62.19 296 ASN A N 1
ATOM 2359 C CA . ASN A 1 296 ? 9.880 24.684 -20.600 1.00 62.19 296 ASN A CA 1
ATOM 2360 C C . ASN A 1 296 ? 8.925 23.613 -20.040 1.00 62.19 296 ASN A C 1
ATOM 2362 O O . ASN A 1 296 ? 7.714 23.789 -20.139 1.00 62.19 296 ASN A O 1
ATOM 2366 N N . GLY A 1 297 ? 9.455 22.557 -19.410 1.00 61.03 297 GLY A N 1
ATOM 2367 C CA . GLY A 1 297 ? 8.694 21.364 -19.031 1.00 61.03 297 GLY A CA 1
ATOM 2368 C C . GLY A 1 297 ? 8.156 21.297 -17.596 1.00 61.03 297 GLY A C 1
ATOM 2369 O O . GLY A 1 297 ? 7.122 20.669 -17.389 1.00 61.03 297 GLY A O 1
ATOM 2370 N N . MET A 1 298 ? 8.795 21.917 -16.593 1.00 72.62 298 MET A N 1
ATOM 2371 C CA . MET A 1 298 ? 8.374 21.762 -15.190 1.00 72.62 298 MET A CA 1
ATOM 2372 C C . MET A 1 298 ? 7.745 23.039 -14.618 1.00 72.62 298 MET A C 1
ATOM 2374 O O . MET A 1 298 ? 8.392 24.085 -14.508 1.00 72.62 298 MET A O 1
ATOM 2378 N N . ARG A 1 299 ? 6.478 22.937 -14.203 1.00 75.62 299 ARG A N 1
ATOM 2379 C CA . ARG A 1 299 ? 5.727 24.003 -13.528 1.00 75.62 299 ARG A CA 1
ATOM 2380 C C . ARG A 1 299 ? 5.611 23.668 -12.045 1.00 75.62 299 ARG A C 1
ATOM 2382 O O . ARG A 1 299 ? 5.084 22.618 -11.696 1.00 75.62 299 ARG A O 1
ATOM 2389 N N . VAL A 1 300 ? 6.092 24.554 -11.172 1.00 76.69 300 VAL A N 1
ATOM 2390 C CA . VAL A 1 300 ? 5.956 24.402 -9.715 1.00 76.69 300 VAL A CA 1
ATOM 2391 C C . VAL A 1 300 ? 5.329 25.651 -9.078 1.00 76.69 300 VAL A C 1
ATOM 2393 O O . VAL A 1 300 ? 5.502 26.766 -9.587 1.00 76.69 300 VAL A O 1
ATOM 2396 N N . PRO A 1 301 ? 4.614 25.510 -7.947 1.00 80.31 301 PRO A N 1
ATOM 2397 C CA . PRO A 1 301 ? 4.083 26.656 -7.214 1.00 80.31 301 PRO A CA 1
ATOM 2398 C C . PRO A 1 301 ? 5.192 27.569 -6.674 1.00 80.31 301 PRO A C 1
ATOM 2400 O O . PRO A 1 301 ? 6.277 27.109 -6.306 1.00 80.31 301 PRO A O 1
ATOM 2403 N N . LYS A 1 302 ? 4.905 28.871 -6.528 1.00 76.38 302 LYS A N 1
ATOM 2404 C CA . LYS A 1 302 ? 5.844 29.867 -5.958 1.00 76.38 302 LYS A CA 1
ATOM 2405 C C . LYS A 1 302 ? 6.396 29.471 -4.584 1.00 76.38 302 LYS A C 1
ATOM 2407 O O . LYS A 1 302 ? 7.572 29.692 -4.312 1.00 76.38 302 LYS A O 1
ATOM 2412 N N . ASN A 1 303 ? 5.553 28.877 -3.738 1.00 81.81 303 ASN A N 1
ATOM 2413 C CA . ASN A 1 303 ? 5.899 28.505 -2.363 1.00 81.81 303 ASN A CA 1
ATOM 2414 C C . ASN A 1 303 ? 6.609 27.143 -2.252 1.00 81.81 303 ASN A C 1
ATOM 2416 O O . ASN A 1 303 ? 6.838 26.672 -1.139 1.00 81.81 303 ASN A O 1
ATOM 2420 N N . PHE A 1 304 ? 6.945 26.494 -3.372 1.00 84.25 304 PHE A N 1
ATOM 2421 C CA . PHE A 1 304 ? 7.576 25.178 -3.360 1.00 84.25 304 PHE A CA 1
ATOM 2422 C C . PHE A 1 304 ? 9.040 25.252 -2.875 1.00 84.25 304 PHE A C 1
ATOM 2424 O O . PHE A 1 304 ? 9.846 25.989 -3.458 1.00 84.25 304 PHE A O 1
ATOM 2431 N N . PRO A 1 305 ? 9.424 24.492 -1.832 1.00 86.50 305 PRO A N 1
ATOM 2432 C CA . PRO A 1 305 ? 10.788 24.498 -1.316 1.00 86.50 305 PRO A CA 1
ATOM 2433 C C . PRO A 1 305 ? 11.807 23.989 -2.339 1.00 86.50 305 PRO A C 1
ATOM 2435 O O . PRO A 1 305 ? 11.685 22.886 -2.868 1.00 86.50 305 PRO A O 1
ATOM 2438 N N . ASN A 1 306 ? 12.896 24.739 -2.535 1.00 83.62 306 ASN A N 1
ATOM 2439 C CA . ASN A 1 306 ? 13.978 24.322 -3.439 1.00 83.62 306 ASN A CA 1
ATOM 2440 C C . ASN A 1 306 ? 14.615 22.979 -3.022 1.00 83.62 306 ASN A C 1
ATOM 2442 O O . ASN A 1 306 ? 15.117 22.251 -3.872 1.00 83.62 306 ASN A O 1
ATOM 2446 N N . ALA A 1 307 ? 14.560 22.628 -1.731 1.00 83.50 307 ALA A N 1
ATOM 2447 C CA . ALA A 1 307 ? 15.094 21.375 -1.197 1.00 83.50 307 ALA A CA 1
ATOM 2448 C C . ALA A 1 307 ? 14.298 20.121 -1.604 1.00 83.50 307 ALA A C 1
ATOM 2450 O O . ALA A 1 307 ? 14.806 19.018 -1.434 1.00 83.50 307 ALA A O 1
ATOM 2451 N N . TRP A 1 308 ? 13.058 20.259 -2.087 1.00 87.00 308 TRP A N 1
ATOM 2452 C CA . TRP A 1 308 ? 12.234 19.127 -2.542 1.00 87.00 308 TRP A CA 1
ATOM 2453 C C . TRP A 1 308 ? 12.331 18.914 -4.055 1.00 87.00 308 TRP A C 1
ATOM 2455 O O . TRP A 1 308 ? 11.980 17.854 -4.569 1.00 87.00 308 TRP A O 1
ATOM 2465 N N . LEU A 1 309 ? 12.876 19.900 -4.767 1.00 86.31 309 LEU A N 1
ATOM 2466 C CA . LEU A 1 309 ? 12.939 19.928 -6.220 1.00 86.31 309 LEU A CA 1
ATOM 2467 C C . LEU A 1 309 ? 13.708 18.751 -6.842 1.00 86.31 309 LEU A C 1
ATOM 2469 O O . LEU A 1 309 ? 13.200 18.172 -7.797 1.00 86.31 309 LEU A O 1
ATOM 2473 N N . PRO A 1 310 ? 14.868 18.313 -6.312 1.00 87.81 310 PRO A N 1
ATOM 2474 C CA . PRO A 1 310 ? 15.584 17.170 -6.888 1.00 87.81 310 PRO A CA 1
ATOM 2475 C C . PRO A 1 310 ? 14.788 15.866 -6.821 1.00 87.81 310 PRO A C 1
ATOM 2477 O O . PRO A 1 310 ? 14.924 15.010 -7.692 1.00 87.81 310 PRO A O 1
ATOM 2480 N N . ARG A 1 311 ? 13.945 15.713 -5.795 1.00 88.25 311 ARG A N 1
ATOM 2481 C CA . ARG A 1 311 ? 13.084 14.538 -5.618 1.00 88.25 311 ARG A CA 1
ATOM 2482 C C . ARG A 1 311 ? 11.882 14.570 -6.552 1.00 88.25 311 ARG A C 1
ATOM 2484 O O . ARG A 1 311 ? 11.500 13.520 -7.051 1.00 88.25 311 ARG A O 1
ATOM 2491 N N . ASP A 1 312 ? 11.345 15.753 -6.838 1.00 88.06 312 ASP A N 1
ATOM 2492 C CA . ASP A 1 312 ? 10.315 15.920 -7.868 1.00 88.06 312 ASP A CA 1
ATOM 2493 C C . ASP A 1 312 ? 10.862 15.623 -9.271 1.00 88.06 312 ASP A C 1
ATOM 2495 O O . ASP A 1 312 ? 10.253 14.881 -10.038 1.00 88.06 312 ASP A O 1
ATOM 2499 N N . ILE A 1 313 ? 12.075 16.099 -9.570 1.00 86.81 313 ILE A N 1
ATOM 2500 C CA . ILE A 1 313 ? 12.775 15.772 -10.817 1.00 86.81 313 ILE A CA 1
ATOM 2501 C C . ILE A 1 313 ? 13.007 14.254 -10.919 1.00 86.81 313 ILE A C 1
ATOM 2503 O O . ILE A 1 313 ? 12.778 13.671 -11.974 1.00 86.81 313 ILE A O 1
ATOM 2507 N N . GLN A 1 314 ? 13.405 13.594 -9.824 1.00 89.00 314 GLN A N 1
ATOM 2508 C CA . GLN A 1 314 ? 13.533 12.132 -9.774 1.00 89.00 314 GLN A CA 1
ATOM 2509 C C . GLN A 1 314 ? 12.207 11.424 -10.064 1.00 89.00 314 GLN A C 1
ATOM 2511 O O . GLN A 1 314 ? 12.188 10.472 -10.840 1.00 89.00 314 GLN A O 1
ATOM 2516 N N . LEU A 1 315 ? 11.113 11.877 -9.450 1.00 89.12 315 LEU A N 1
ATOM 2517 C CA . LEU A 1 315 ? 9.780 11.329 -9.676 1.00 89.12 315 LEU A CA 1
ATOM 2518 C C . LEU A 1 315 ? 9.400 11.429 -11.161 1.00 89.12 315 LEU A C 1
ATOM 2520 O O . LEU A 1 315 ? 9.043 10.426 -11.773 1.00 89.12 315 LEU A O 1
ATOM 2524 N N . ARG A 1 316 ? 9.543 12.614 -11.758 1.00 86.00 316 ARG A N 1
ATOM 2525 C CA . ARG A 1 316 ? 9.203 12.857 -13.168 1.00 86.00 316 ARG A CA 1
ATOM 2526 C C . ARG A 1 316 ? 10.100 12.081 -14.133 1.00 86.00 316 ARG A C 1
ATOM 2528 O O . ARG A 1 316 ? 9.601 11.561 -15.120 1.00 86.00 316 ARG A O 1
ATOM 2535 N N . ALA A 1 317 ? 11.386 11.930 -13.827 1.00 86.44 317 ALA A N 1
ATOM 2536 C CA . ALA A 1 317 ? 12.309 11.150 -14.651 1.00 86.44 317 ALA A CA 1
ATOM 2537 C C . ALA A 1 317 ? 12.053 9.629 -14.592 1.00 86.44 317 ALA A C 1
ATOM 2539 O O . ALA A 1 317 ? 12.352 8.914 -15.543 1.00 86.44 317 ALA A O 1
ATOM 2540 N N . LEU A 1 318 ? 11.522 9.110 -13.478 1.00 88.06 318 LEU A N 1
ATOM 2541 C CA . LEU A 1 318 ? 11.219 7.680 -13.335 1.00 88.06 318 LEU A CA 1
ATOM 2542 C C . LEU A 1 318 ? 9.841 7.306 -13.894 1.00 88.06 318 LEU A C 1
ATOM 2544 O O . LEU A 1 318 ? 9.707 6.246 -14.495 1.00 88.06 318 LEU A O 1
ATOM 2548 N N . PHE A 1 319 ? 8.826 8.143 -13.679 1.00 85.88 319 PHE A N 1
ATOM 2549 C CA . PHE A 1 319 ? 7.431 7.821 -14.002 1.00 85.88 319 PHE A CA 1
ATOM 2550 C C . PHE A 1 319 ? 6.899 8.564 -15.241 1.00 85.88 319 PHE A C 1
ATOM 2552 O O . PHE A 1 319 ? 5.809 8.241 -15.698 1.00 85.88 319 PHE A O 1
ATOM 2559 N N . GLU A 1 320 ? 7.653 9.522 -15.790 1.00 83.38 320 GLU A N 1
ATOM 2560 C CA . GLU A 1 320 ? 7.382 10.239 -17.046 1.00 83.38 320 GLU A CA 1
ATOM 2561 C C . GLU A 1 320 ? 5.908 10.645 -17.215 1.00 83.38 320 GLU A C 1
ATOM 2563 O O . GLU A 1 320 ? 5.420 11.491 -16.463 1.00 83.38 320 GLU A O 1
ATOM 2568 N N . SER A 1 321 ? 5.199 10.083 -18.198 1.00 76.94 321 SER A N 1
ATOM 2569 C CA . SER A 1 321 ? 3.807 10.418 -18.524 1.00 76.94 321 SER A CA 1
ATOM 2570 C C . SER A 1 321 ? 2.792 9.989 -17.459 1.00 76.94 321 SER A C 1
ATOM 2572 O O . SER A 1 321 ? 1.686 10.520 -17.437 1.00 76.94 321 SER A O 1
ATOM 2574 N N . CYS A 1 322 ? 3.148 9.090 -16.535 1.00 77.81 322 CYS A N 1
ATOM 2575 C CA . CYS A 1 322 ? 2.244 8.642 -15.471 1.00 77.81 322 CYS A CA 1
ATOM 2576 C C . CYS A 1 322 ? 2.004 9.704 -14.386 1.00 77.81 322 CYS A C 1
ATOM 2578 O O . CYS A 1 322 ? 1.057 9.562 -13.599 1.00 77.81 322 CYS A O 1
ATOM 2580 N N . VAL A 1 323 ? 2.877 10.713 -14.294 1.00 81.06 323 VAL A N 1
ATOM 2581 C CA . VAL A 1 323 ? 2.775 11.810 -13.323 1.00 81.06 323 VAL A CA 1
ATOM 2582 C C . VAL A 1 323 ? 1.938 12.926 -13.928 1.00 81.06 323 VAL A C 1
ATOM 2584 O O . VAL A 1 323 ? 2.283 13.458 -14.982 1.00 81.06 323 VAL A O 1
ATOM 2587 N N . GLY A 1 324 ? 0.864 13.320 -13.240 1.00 74.06 324 GLY A N 1
ATOM 2588 C CA . GLY A 1 324 ? 0.034 14.437 -13.687 1.00 74.06 324 GLY A CA 1
ATOM 2589 C C . GLY A 1 324 ? 0.857 15.730 -13.828 1.00 74.06 324 GLY A C 1
ATOM 2590 O O . GLY A 1 324 ? 1.756 15.976 -13.015 1.00 74.06 324 GLY A O 1
ATOM 2591 N N . PRO A 1 325 ? 0.568 16.593 -14.821 1.00 70.19 325 PRO A N 1
ATOM 2592 C CA . PRO A 1 325 ? 1.372 17.787 -15.096 1.00 70.19 325 PRO A CA 1
ATOM 2593 C C . PRO A 1 325 ? 1.486 18.710 -13.872 1.00 70.19 325 PRO A C 1
ATOM 2595 O O . PRO A 1 325 ? 2.555 19.268 -13.612 1.00 70.19 325 PRO A O 1
ATOM 2598 N N . LEU A 1 326 ? 0.417 18.779 -13.075 1.00 75.62 326 LEU A N 1
ATOM 2599 C CA . LEU A 1 326 ? 0.268 19.639 -11.899 1.00 75.62 326 LEU A CA 1
ATOM 2600 C C . LEU A 1 326 ? 0.530 18.912 -10.569 1.00 75.62 326 LEU A C 1
ATOM 2602 O O . LEU A 1 326 ? 0.328 19.478 -9.497 1.00 75.62 326 LEU A O 1
ATOM 2606 N N . GLU A 1 327 ? 0.981 17.658 -10.601 1.00 81.88 327 GLU A N 1
ATOM 2607 C CA . GLU A 1 327 ? 1.371 16.954 -9.382 1.00 81.88 327 GLU A CA 1
ATOM 2608 C C . GLU A 1 327 ? 2.798 17.322 -8.968 1.00 81.88 327 GLU A C 1
ATOM 2610 O O . GLU A 1 327 ? 3.727 17.292 -9.775 1.00 81.88 327 GLU A O 1
ATOM 2615 N N . CYS A 1 328 ? 2.994 17.629 -7.686 1.00 86.31 328 CYS A N 1
ATOM 2616 C CA . CYS A 1 328 ? 4.320 17.852 -7.113 1.00 86.31 328 CYS A CA 1
ATOM 2617 C C . CYS A 1 328 ? 4.607 16.849 -5.994 1.00 86.31 328 CYS A C 1
ATOM 2619 O O . CYS A 1 328 ? 3.735 16.530 -5.181 1.00 86.31 328 CYS A O 1
ATOM 2621 N N . CYS A 1 329 ? 5.852 16.390 -5.913 1.00 90.56 329 CYS A N 1
ATOM 2622 C CA . CYS A 1 329 ? 6.361 15.570 -4.825 1.00 90.56 329 CYS A CA 1
ATOM 2623 C C . CYS A 1 329 ? 6.455 16.394 -3.532 1.00 90.56 329 CYS A C 1
ATOM 2625 O O . CYS A 1 329 ? 7.265 17.316 -3.419 1.00 90.56 329 CYS A O 1
ATOM 2627 N N . LEU A 1 330 ? 5.661 16.022 -2.528 1.00 90.75 330 LEU A N 1
ATOM 2628 C CA . LEU A 1 330 ? 5.617 16.679 -1.219 1.00 90.75 330 LEU A CA 1
ATOM 2629 C C . LEU A 1 330 ? 6.522 15.985 -0.201 1.00 90.75 330 LEU A C 1
ATOM 2631 O O . LEU A 1 330 ? 7.220 16.632 0.579 1.00 90.75 330 LEU A O 1
ATOM 2635 N N . VAL A 1 331 ? 6.515 14.651 -0.198 1.00 91.50 331 VAL A N 1
ATOM 2636 C CA . VAL A 1 331 ? 7.314 13.835 0.721 1.00 91.50 331 VAL A CA 1
ATOM 2637 C C . VAL A 1 331 ? 7.943 12.696 -0.060 1.00 91.50 331 VAL A C 1
ATOM 2639 O O . VAL A 1 331 ? 7.268 11.993 -0.804 1.00 91.50 331 VAL A O 1
ATOM 2642 N N . SER A 1 332 ? 9.241 12.484 0.134 1.00 91.56 332 SER A N 1
ATOM 2643 C CA . SER A 1 332 ? 9.938 11.317 -0.399 1.00 91.56 332 SER A CA 1
ATOM 2644 C C . SER A 1 332 ? 10.919 10.779 0.626 1.00 91.56 332 SER A C 1
ATOM 2646 O O . SER A 1 332 ? 11.477 11.542 1.417 1.00 91.56 332 SER A O 1
ATOM 2648 N N . PHE A 1 333 ? 11.105 9.465 0.627 1.00 90.62 333 PHE A N 1
ATOM 2649 C CA . PHE A 1 333 ? 12.060 8.804 1.507 1.00 90.62 333 PHE A CA 1
ATOM 2650 C C . PHE A 1 333 ? 12.529 7.476 0.919 1.00 90.62 333 PHE A C 1
ATOM 2652 O O . PHE A 1 333 ? 11.831 6.823 0.134 1.00 90.62 333 PHE A O 1
ATOM 2659 N N . ASN A 1 334 ? 13.728 7.069 1.328 1.00 89.75 334 ASN A N 1
ATOM 2660 C CA . ASN A 1 334 ? 14.293 5.774 0.968 1.00 89.75 334 ASN A CA 1
ATOM 2661 C C . ASN A 1 334 ? 13.944 4.751 2.046 1.00 89.75 334 ASN A C 1
ATOM 2663 O O . ASN A 1 334 ? 14.180 4.981 3.232 1.00 89.75 334 ASN A O 1
ATOM 2667 N N . CYS A 1 335 ? 13.419 3.599 1.642 1.00 89.44 335 CYS A N 1
ATOM 2668 C CA . CYS A 1 335 ? 12.980 2.570 2.573 1.00 89.44 335 CYS A CA 1
ATOM 2669 C C . CYS A 1 335 ? 13.313 1.151 2.105 1.00 89.44 335 CYS A C 1
ATOM 2671 O O . CYS A 1 335 ? 13.502 0.876 0.919 1.00 89.44 335 CYS A O 1
ATOM 2673 N N . LEU A 1 336 ? 13.367 0.226 3.063 1.00 89.81 336 LEU A N 1
ATOM 2674 C CA . LEU A 1 336 ? 13.164 -1.191 2.776 1.00 89.81 336 LEU A CA 1
ATOM 2675 C C . LEU A 1 336 ? 11.678 -1.483 2.956 1.00 89.81 336 LEU A C 1
ATOM 2677 O O . LEU A 1 336 ? 11.177 -1.525 4.082 1.00 89.81 336 LEU A O 1
ATOM 2681 N N . LEU A 1 337 ? 10.982 -1.635 1.839 1.00 86.25 337 LEU A N 1
ATOM 2682 C CA . LEU A 1 337 ? 9.583 -1.997 1.784 1.00 86.25 337 LEU A CA 1
ATOM 2683 C C . LEU A 1 337 ? 9.421 -3.478 2.117 1.00 86.25 337 LEU A C 1
ATOM 2685 O O . LEU A 1 337 ? 10.067 -4.337 1.524 1.00 86.25 337 LEU A O 1
ATOM 2689 N N . SER A 1 338 ? 8.542 -3.787 3.056 1.00 84.31 338 SER A N 1
ATOM 2690 C CA . SER A 1 338 ? 8.184 -5.151 3.425 1.00 84.31 338 SER A CA 1
ATOM 2691 C C . SER A 1 338 ? 6.727 -5.395 3.029 1.00 84.31 338 SER A C 1
ATOM 2693 O O . SER A 1 338 ? 5.835 -5.182 3.859 1.00 84.31 338 SER A O 1
ATOM 2695 N N . PRO A 1 339 ? 6.458 -5.797 1.770 1.00 73.44 339 PRO A N 1
ATOM 2696 C CA . PRO A 1 339 ? 5.103 -6.153 1.347 1.00 73.44 339 PRO A CA 1
ATOM 2697 C C . PRO A 1 339 ? 4.591 -7.383 2.114 1.00 73.44 339 PRO A C 1
ATOM 2699 O O . PRO A 1 339 ? 3.411 -7.475 2.448 1.00 73.44 339 PRO A O 1
ATOM 2702 N N . ASN A 1 340 ? 5.506 -8.282 2.490 1.00 74.88 340 ASN A N 1
ATOM 2703 C CA . ASN A 1 340 ? 5.229 -9.535 3.181 1.00 74.88 340 ASN A CA 1
ATOM 2704 C C . ASN A 1 340 ? 6.137 -9.612 4.416 1.00 74.88 340 ASN A C 1
ATOM 2706 O O . ASN A 1 340 ? 7.188 -8.977 4.468 1.00 74.88 340 ASN A O 1
ATOM 2710 N N . ALA A 1 341 ? 5.809 -10.466 5.388 1.00 72.81 341 ALA A N 1
ATOM 2711 C CA . ALA A 1 341 ? 6.676 -10.675 6.556 1.00 72.81 341 ALA A CA 1
ATOM 2712 C C . ALA A 1 341 ? 8.057 -11.272 6.206 1.00 72.81 341 ALA A C 1
ATOM 2714 O O . ALA A 1 341 ? 8.991 -11.151 6.992 1.00 72.81 341 ALA A O 1
ATOM 2715 N N . GLN A 1 342 ? 8.178 -11.928 5.047 1.00 70.50 342 GLN A N 1
ATOM 2716 C CA . GLN A 1 342 ? 9.387 -12.642 4.624 1.00 70.50 342 GLN A CA 1
ATOM 2717 C C . GLN A 1 342 ? 10.247 -11.876 3.608 1.00 70.50 342 GLN A C 1
ATOM 2719 O O . GLN A 1 342 ? 11.423 -12.209 3.433 1.00 70.50 342 GLN A O 1
ATOM 2724 N N . GLN A 1 343 ? 9.665 -10.889 2.923 1.00 76.00 343 GLN A N 1
ATOM 2725 C CA . GLN A 1 343 ? 10.290 -10.192 1.802 1.00 76.00 343 GLN A CA 1
ATOM 2726 C C . GLN A 1 343 ? 10.596 -8.750 2.188 1.00 76.00 343 GLN A C 1
ATOM 2728 O O . GLN A 1 343 ? 9.757 -8.053 2.755 1.00 76.00 343 GLN A O 1
ATOM 2733 N N . GLU A 1 344 ? 11.806 -8.310 1.860 1.00 82.06 344 GLU A N 1
ATOM 2734 C CA . GLU A 1 344 ? 12.256 -6.938 2.053 1.00 82.06 344 GLU A CA 1
ATOM 2735 C C . GLU A 1 344 ? 12.865 -6.462 0.744 1.00 82.06 344 GLU A C 1
ATOM 2737 O O . GLU A 1 344 ? 13.810 -7.059 0.231 1.00 82.06 344 GLU A O 1
ATOM 2742 N N . LEU A 1 345 ? 12.280 -5.409 0.192 1.00 86.00 345 LEU A N 1
ATOM 2743 C CA . LEU A 1 345 ? 12.614 -4.859 -1.106 1.00 86.00 345 LEU A CA 1
ATOM 2744 C C . LEU A 1 345 ? 13.068 -3.423 -0.913 1.00 86.00 345 LEU A C 1
ATOM 2746 O O . LEU A 1 345 ? 12.390 -2.621 -0.275 1.00 86.00 345 LEU A O 1
ATOM 2750 N N . ARG A 1 346 ? 14.226 -3.075 -1.461 1.00 87.75 346 ARG A N 1
ATOM 2751 C CA . ARG A 1 346 ? 14.686 -1.689 -1.442 1.00 87.75 346 ARG A CA 1
ATOM 2752 C C . ARG A 1 346 ? 13.830 -0.859 -2.388 1.00 87.75 346 ARG A C 1
ATOM 2754 O O . ARG A 1 346 ? 13.739 -1.182 -3.569 1.00 87.75 346 ARG A O 1
ATOM 2761 N N . GLY A 1 347 ? 13.275 0.237 -1.885 1.00 88.31 347 GLY A N 1
ATOM 2762 C CA . GLY A 1 347 ? 12.535 1.173 -2.713 1.00 88.31 347 GLY A CA 1
ATOM 2763 C C . GLY A 1 347 ? 12.528 2.605 -2.195 1.00 88.31 347 GLY A C 1
ATOM 2764 O O . GLY A 1 347 ? 12.730 2.881 -1.013 1.00 88.31 347 GLY A O 1
ATOM 2765 N N . THR A 1 348 ? 12.287 3.532 -3.107 1.00 90.00 348 THR A N 1
ATOM 2766 C CA . THR A 1 348 ? 12.022 4.939 -2.822 1.00 90.00 348 THR A CA 1
ATOM 2767 C C . THR A 1 348 ? 10.533 5.174 -3.018 1.00 90.00 348 THR A C 1
ATOM 2769 O O . THR A 1 348 ? 9.978 4.796 -4.047 1.00 90.00 348 THR A O 1
ATOM 2772 N N . THR A 1 349 ? 9.877 5.772 -2.026 1.00 91.12 349 THR A N 1
ATOM 2773 C CA . THR A 1 349 ? 8.456 6.127 -2.128 1.00 91.12 349 THR A CA 1
ATOM 2774 C C . THR A 1 349 ? 8.309 7.640 -2.169 1.00 91.12 349 THR A C 1
ATOM 2776 O O . THR A 1 349 ? 8.940 8.343 -1.379 1.00 91.12 349 THR A O 1
ATOM 2779 N N . PHE A 1 350 ? 7.475 8.119 -3.084 1.00 92.69 350 PHE A N 1
ATOM 2780 C CA . PHE A 1 350 ? 7.124 9.514 -3.303 1.00 92.69 350 PHE A CA 1
ATOM 2781 C C . PHE A 1 350 ? 5.628 9.695 -3.050 1.00 92.69 350 PHE A C 1
ATOM 2783 O O . PHE A 1 350 ? 4.810 8.902 -3.512 1.00 92.69 350 PHE A O 1
ATOM 2790 N N . PHE A 1 351 ? 5.274 10.751 -2.330 1.00 92.12 351 PHE A N 1
ATOM 2791 C CA . PHE A 1 351 ? 3.901 11.147 -2.053 1.00 92.12 351 PHE A CA 1
ATOM 2792 C C . PHE A 1 351 ? 3.644 12.499 -2.709 1.00 92.12 351 PHE A C 1
ATOM 2794 O O . PHE A 1 351 ? 4.345 13.474 -2.414 1.00 92.12 351 PHE A O 1
ATOM 2801 N N . THR A 1 352 ? 2.649 12.547 -3.590 1.00 90.50 352 THR A N 1
ATOM 2802 C CA . THR A 1 352 ? 2.126 13.787 -4.170 1.00 90.50 352 THR A CA 1
ATOM 2803 C C . THR A 1 352 ? 0.860 14.218 -3.427 1.00 90.50 352 THR A C 1
ATOM 2805 O O . THR A 1 352 ? 0.605 13.771 -2.310 1.00 90.50 352 THR A O 1
ATOM 2808 N N . GLN A 1 353 ? 0.087 15.133 -4.006 1.00 85.94 353 GLN A N 1
ATOM 2809 C CA . GLN A 1 353 ? -1.222 15.541 -3.488 1.00 85.94 353 GLN A CA 1
ATOM 2810 C C . GLN A 1 353 ? -2.320 14.492 -3.733 1.00 85.94 353 GLN A C 1
ATOM 2812 O O . GLN A 1 353 ? -3.214 14.340 -2.905 1.00 85.94 353 GLN A O 1
ATOM 2817 N N . ASN A 1 354 ? -2.207 13.733 -4.832 1.00 86.06 354 ASN A N 1
ATOM 2818 C CA . ASN A 1 354 ? -3.236 12.794 -5.292 1.00 86.06 354 ASN A CA 1
ATOM 2819 C C . ASN A 1 354 ? -2.765 11.335 -5.276 1.00 86.06 354 ASN A C 1
ATOM 2821 O O . ASN A 1 354 ? -3.570 10.433 -5.041 1.00 86.06 354 ASN A O 1
ATOM 2825 N N . HIS A 1 355 ? -1.469 11.087 -5.497 1.00 89.25 355 HIS A N 1
ATOM 2826 C CA . HIS A 1 355 ? -0.928 9.752 -5.739 1.00 89.25 355 HIS A CA 1
ATOM 2827 C C . HIS A 1 355 ? 0.323 9.445 -4.909 1.00 89.25 355 HIS A C 1
ATOM 2829 O O . HIS A 1 355 ? 1.102 10.314 -4.514 1.00 89.25 355 HIS A O 1
ATOM 2835 N N . ILE A 1 356 ? 0.524 8.155 -4.668 1.00 90.19 356 ILE A N 1
ATOM 2836 C CA . ILE A 1 356 ? 1.750 7.571 -4.145 1.00 90.19 356 ILE A CA 1
ATOM 2837 C C . ILE A 1 356 ? 2.432 6.834 -5.286 1.00 90.19 356 ILE A C 1
ATOM 2839 O O . ILE A 1 356 ? 1.818 5.998 -5.952 1.00 90.19 356 ILE A O 1
ATOM 2843 N N . TYR A 1 357 ? 3.716 7.112 -5.453 1.00 90.69 357 TYR A N 1
ATOM 2844 C CA . TYR A 1 357 ? 4.579 6.454 -6.415 1.00 90.69 357 TYR A CA 1
ATOM 2845 C C . TYR A 1 357 ? 5.669 5.705 -5.655 1.00 90.69 357 TYR A C 1
ATOM 2847 O O . TYR A 1 357 ? 6.401 6.300 -4.865 1.00 90.69 357 TYR A O 1
ATOM 2855 N N . SER A 1 358 ? 5.801 4.401 -5.877 1.00 89.94 358 SER A N 1
ATOM 2856 C CA . SER A 1 358 ? 6.891 3.611 -5.296 1.00 89.94 358 SER A CA 1
ATOM 2857 C C . SER A 1 358 ? 7.764 3.041 -6.400 1.00 89.94 358 SER A C 1
ATOM 2859 O O . SER A 1 358 ? 7.284 2.401 -7.331 1.00 89.94 358 SER A O 1
ATOM 2861 N N . TYR A 1 359 ? 9.059 3.294 -6.275 1.00 90.81 359 TYR A N 1
ATOM 2862 C CA . TYR A 1 359 ? 10.111 2.763 -7.125 1.00 90.81 359 TYR A CA 1
ATOM 2863 C C . TYR A 1 359 ? 10.890 1.722 -6.328 1.00 90.81 359 TYR A C 1
ATOM 2865 O O . TYR A 1 359 ? 11.493 2.055 -5.310 1.00 90.81 359 TYR A O 1
ATOM 2873 N N . ILE A 1 360 ? 10.876 0.470 -6.768 1.00 88.75 360 ILE A N 1
ATOM 2874 C CA . ILE A 1 360 ? 11.587 -0.642 -6.135 1.00 88.75 360 ILE A CA 1
ATOM 2875 C C . ILE A 1 360 ? 12.708 -1.090 -7.062 1.00 88.75 360 ILE A C 1
ATOM 2877 O O . ILE A 1 360 ? 12.477 -1.308 -8.248 1.00 88.75 360 ILE A O 1
ATOM 2881 N N . HIS A 1 361 ? 13.903 -1.274 -6.505 1.00 85.25 361 HIS A N 1
ATOM 2882 C CA . HIS A 1 361 ? 15.048 -1.809 -7.231 1.00 85.25 361 HIS A CA 1
ATOM 2883 C C . HIS A 1 361 ? 15.826 -2.799 -6.360 1.00 85.25 361 HIS A C 1
ATOM 2885 O O . HIS A 1 361 ? 16.421 -2.423 -5.345 1.00 85.25 361 HIS A O 1
ATOM 2891 N N . SER A 1 362 ? 15.818 -4.075 -6.754 1.00 82.25 362 SER A N 1
ATOM 2892 C CA . SER A 1 362 ? 16.505 -5.158 -6.043 1.00 82.25 362 SER A CA 1
ATOM 2893 C C . SER A 1 362 ? 17.026 -6.211 -7.021 1.00 82.25 362 SER A C 1
ATOM 2895 O O . SER A 1 362 ? 16.262 -6.723 -7.830 1.00 82.25 362 SER A O 1
ATOM 2897 N N . LEU A 1 363 ? 18.318 -6.555 -6.942 1.00 77.69 363 LEU A N 1
ATOM 2898 C CA . LEU A 1 363 ? 18.969 -7.576 -7.787 1.00 77.69 363 LEU A CA 1
ATOM 2899 C C . LEU A 1 363 ? 18.741 -7.399 -9.307 1.00 77.69 363 LEU A C 1
ATOM 2901 O O . LEU A 1 363 ? 18.663 -8.382 -10.038 1.00 77.69 363 LEU A O 1
ATOM 2905 N N . GLY A 1 364 ? 18.635 -6.153 -9.783 1.00 72.94 364 GLY A N 1
ATOM 2906 C CA . GLY A 1 364 ? 18.366 -5.837 -11.193 1.00 72.94 364 GLY A CA 1
ATOM 2907 C C . GLY A 1 364 ? 16.885 -5.879 -11.586 1.00 72.94 364 GLY A C 1
ATOM 2908 O O . GLY A 1 364 ? 16.547 -5.489 -12.697 1.00 72.94 364 GLY A O 1
ATOM 2909 N N . PHE A 1 365 ? 15.991 -6.284 -10.680 1.00 78.38 365 PHE A N 1
ATOM 2910 C CA . PHE A 1 365 ? 14.552 -6.154 -10.874 1.00 78.38 365 PHE A CA 1
ATOM 2911 C C . PHE A 1 365 ? 14.103 -4.760 -10.475 1.00 78.38 365 PHE A C 1
ATOM 2913 O O . PHE A 1 365 ? 14.340 -4.318 -9.345 1.00 78.38 365 PHE A O 1
ATOM 2920 N N . VAL A 1 366 ? 13.432 -4.094 -11.407 1.00 83.06 366 VAL A N 1
ATOM 2921 C CA . VAL A 1 366 ? 12.830 -2.786 -11.199 1.00 83.06 366 VAL A CA 1
ATOM 2922 C C . VAL A 1 366 ? 11.318 -2.929 -11.253 1.00 83.06 366 VAL A C 1
ATOM 2924 O O . VAL A 1 366 ? 10.784 -3.515 -12.188 1.00 83.06 366 VAL A O 1
ATOM 2927 N N . SER A 1 367 ? 10.630 -2.384 -10.256 1.00 84.81 367 SER A N 1
ATOM 2928 C CA . SER A 1 367 ? 9.172 -2.309 -10.232 1.00 84.81 367 SER A CA 1
ATOM 2929 C C . SER A 1 367 ? 8.755 -0.884 -9.918 1.00 84.81 367 SER A C 1
ATOM 2931 O O . SER A 1 367 ? 9.232 -0.283 -8.954 1.00 84.81 367 SER A O 1
ATOM 2933 N N . LEU A 1 368 ? 7.834 -0.365 -10.719 1.00 88.12 368 LEU A N 1
ATOM 2934 C CA . LEU A 1 368 ? 7.132 0.878 -10.447 1.00 88.12 368 LEU A CA 1
ATOM 2935 C C . LEU A 1 368 ? 5.724 0.531 -9.952 1.00 88.12 368 LEU A C 1
ATOM 2937 O O . LEU A 1 368 ? 5.106 -0.402 -10.460 1.00 88.12 368 LEU A O 1
ATOM 2941 N N . SER A 1 369 ? 5.187 1.288 -8.997 1.00 86.06 369 SER A N 1
ATOM 2942 C CA . SER A 1 369 ? 3.768 1.213 -8.621 1.00 86.06 369 SER A CA 1
ATOM 2943 C C . SER A 1 369 ? 3.175 2.600 -8.381 1.00 86.06 369 SER A C 1
ATOM 2945 O O . SER A 1 369 ? 3.832 3.441 -7.767 1.00 86.06 369 SER A O 1
ATOM 2947 N N . LYS A 1 370 ? 1.930 2.808 -8.821 1.00 87.12 370 LYS A N 1
ATOM 2948 C CA . LYS A 1 370 ? 1.132 4.024 -8.617 1.00 87.12 370 LYS A CA 1
ATOM 2949 C C . LYS A 1 370 ? -0.134 3.646 -7.852 1.00 87.12 370 LYS A C 1
ATOM 2951 O O . LYS A 1 370 ? -0.796 2.675 -8.206 1.00 87.12 370 LYS A O 1
ATOM 2956 N N . ALA A 1 371 ? -0.466 4.390 -6.804 1.00 85.88 371 ALA A N 1
ATOM 2957 C CA . ALA A 1 371 ? -1.698 4.191 -6.046 1.00 85.88 371 ALA A CA 1
ATOM 2958 C C . ALA A 1 371 ? -2.301 5.540 -5.632 1.00 85.88 371 ALA A C 1
ATOM 2960 O O . ALA A 1 371 ? -1.548 6.428 -5.234 1.00 85.88 371 ALA A O 1
ATOM 2961 N N . PRO A 1 372 ? -3.630 5.721 -5.685 1.00 87.88 372 PRO A N 1
ATOM 2962 C CA . PRO A 1 372 ? -4.253 6.954 -5.226 1.00 87.88 372 PRO A CA 1
ATOM 2963 C C . PRO A 1 372 ? -4.147 7.080 -3.701 1.00 87.88 372 PRO A C 1
ATOM 2965 O O . PRO A 1 372 ? -4.245 6.097 -2.960 1.00 87.88 372 PRO A O 1
ATOM 2968 N N . ILE A 1 373 ? -3.972 8.309 -3.220 1.00 86.69 373 ILE A N 1
ATOM 2969 C CA . ILE A 1 373 ? -3.823 8.624 -1.792 1.00 86.69 373 ILE A CA 1
ATOM 2970 C C . ILE A 1 373 ? -5.088 8.290 -1.000 1.00 86.69 373 ILE A C 1
ATOM 2972 O O . ILE A 1 373 ? -4.995 7.931 0.170 1.00 86.69 373 ILE A O 1
ATOM 2976 N N . THR A 1 374 ? -6.253 8.300 -1.647 1.00 82.25 374 THR A N 1
ATOM 2977 C CA . THR A 1 374 ? -7.554 7.952 -1.052 1.00 82.25 374 THR A CA 1
ATOM 2978 C C . THR A 1 374 ? -7.616 6.535 -0.473 1.00 82.25 374 THR A C 1
ATOM 2980 O O . THR A 1 374 ? -8.455 6.261 0.384 1.00 82.25 374 THR A O 1
ATOM 2983 N N . HIS A 1 375 ? -6.736 5.626 -0.904 1.00 83.25 375 HIS A N 1
ATOM 2984 C CA . HIS A 1 375 ? -6.651 4.269 -0.356 1.00 83.25 375 HIS A CA 1
ATOM 2985 C C . HIS A 1 375 ? -5.913 4.205 0.990 1.00 83.25 375 HIS A C 1
ATOM 2987 O O . HIS A 1 375 ? -6.000 3.201 1.703 1.00 83.25 375 HIS A O 1
ATOM 2993 N N . PHE A 1 376 ? -5.176 5.253 1.354 1.00 84.44 376 PHE A N 1
ATOM 2994 C CA . PHE A 1 376 ? -4.332 5.281 2.539 1.00 84.44 376 PHE A CA 1
ATOM 2995 C C . PHE A 1 376 ? -4.986 6.079 3.656 1.00 84.44 376 PHE A C 1
ATOM 2997 O O . PHE A 1 376 ? -5.656 7.083 3.439 1.00 84.44 376 PHE A O 1
ATOM 3004 N N . VAL A 1 377 ? -4.811 5.575 4.873 1.00 80.69 377 VAL A N 1
ATOM 3005 C CA . VAL A 1 377 ? -5.539 6.053 6.042 1.00 80.69 377 VAL A CA 1
ATOM 3006 C C . VAL A 1 377 ? -4.596 6.701 7.045 1.00 80.69 377 VAL A C 1
ATOM 3008 O O . VAL A 1 377 ? -4.766 7.853 7.412 1.00 80.69 377 VAL A O 1
ATOM 3011 N N . GLU A 1 378 ? -3.609 5.959 7.535 1.00 86.56 378 GLU A N 1
ATOM 3012 C CA . GLU A 1 378 ? -2.773 6.431 8.638 1.00 86.56 378 GLU A CA 1
ATOM 3013 C C . GLU A 1 378 ? -1.348 5.916 8.476 1.00 86.56 378 GLU A C 1
ATOM 3015 O O . GLU A 1 378 ? -1.130 4.747 8.145 1.00 86.56 378 GLU A O 1
ATOM 3020 N N . ALA A 1 379 ? -0.377 6.776 8.755 1.00 88.19 379 ALA A N 1
ATOM 3021 C CA . ALA A 1 379 ? 1.026 6.439 8.898 1.00 88.19 379 ALA A CA 1
ATOM 3022 C C . ALA A 1 379 ? 1.419 6.458 10.383 1.00 88.19 379 ALA A C 1
ATOM 3024 O O . ALA A 1 379 ? 1.319 7.476 11.068 1.00 88.19 379 ALA A O 1
ATOM 3025 N N . GLN A 1 380 ? 1.907 5.322 10.876 1.00 88.00 380 GLN A N 1
ATOM 3026 C CA . GLN A 1 380 ? 2.421 5.156 12.235 1.00 88.00 380 GLN A CA 1
ATOM 3027 C C . GLN A 1 380 ? 3.919 4.876 12.182 1.00 88.00 380 GLN A C 1
ATOM 3029 O O . GLN A 1 380 ? 4.357 4.028 11.410 1.00 88.00 380 GLN A O 1
ATOM 3034 N N . CYS A 1 381 ? 4.709 5.540 13.023 1.00 89.75 381 CYS A N 1
ATOM 3035 C CA . CYS A 1 381 ? 6.135 5.255 13.156 1.00 89.75 381 CYS A CA 1
ATOM 3036 C C . CYS A 1 381 ? 6.425 4.613 14.515 1.00 89.75 381 CYS A C 1
ATOM 3038 O O . CYS A 1 381 ? 5.927 5.067 15.544 1.00 89.75 381 CYS A O 1
ATOM 3040 N N . THR A 1 382 ? 7.251 3.567 14.524 1.00 89.50 382 THR A N 1
ATOM 3041 C CA . THR A 1 382 ? 7.799 2.982 15.751 1.00 89.50 382 THR A CA 1
ATOM 3042 C C . THR A 1 382 ? 9.318 2.943 15.676 1.00 89.50 382 THR A C 1
ATOM 3044 O O . THR A 1 382 ? 9.883 2.363 14.749 1.00 89.50 382 THR A O 1
ATOM 3047 N N . HIS A 1 383 ? 9.982 3.532 16.670 1.00 88.12 383 HIS A N 1
ATOM 3048 C CA . HIS A 1 383 ? 11.437 3.496 16.765 1.00 88.12 383 HIS A CA 1
ATOM 3049 C C . HIS A 1 383 ? 11.905 2.087 17.149 1.00 88.12 383 HIS A C 1
ATOM 3051 O O . HIS A 1 383 ? 11.449 1.519 18.149 1.00 88.12 383 HIS A O 1
ATOM 3057 N N . LYS A 1 384 ? 12.812 1.502 16.365 1.00 86.88 384 LYS A N 1
ATOM 3058 C CA . LYS A 1 384 ? 13.555 0.284 16.715 1.00 86.88 384 LYS A CA 1
ATOM 3059 C C . LYS A 1 384 ? 15.034 0.640 16.862 1.00 86.88 384 LYS A C 1
ATOM 3061 O O . LYS A 1 384 ? 15.494 1.656 16.364 1.00 86.88 384 LYS A O 1
ATOM 3066 N N . LYS A 1 385 ? 15.800 -0.237 17.518 1.00 84.00 385 LYS A N 1
ATOM 3067 C CA . LYS A 1 385 ? 17.208 0.002 17.899 1.00 84.00 385 LYS A CA 1
ATOM 3068 C C . LYS A 1 385 ? 18.106 0.543 16.770 1.00 84.00 385 LYS A C 1
ATOM 3070 O O . LYS A 1 385 ? 19.023 1.304 17.049 1.00 84.00 385 LYS A O 1
ATOM 3075 N N . HIS A 1 386 ? 17.869 0.126 15.525 1.00 85.12 386 HIS A N 1
ATOM 3076 C CA . HIS A 1 386 ? 18.717 0.467 14.374 1.00 85.12 386 HIS A CA 1
ATOM 3077 C C . HIS A 1 386 ? 17.965 1.123 13.210 1.00 85.12 386 HIS A C 1
ATOM 3079 O O . HIS A 1 386 ? 18.592 1.490 12.223 1.00 85.12 386 HIS A O 1
ATOM 3085 N N . TYR A 1 387 ? 16.639 1.210 13.284 1.00 88.75 387 TYR A N 1
ATOM 3086 C CA . TYR A 1 387 ? 15.807 1.726 12.201 1.00 88.75 387 TYR A CA 1
ATOM 3087 C C . TYR A 1 387 ? 14.455 2.177 12.742 1.00 88.75 387 TYR A C 1
ATOM 3089 O O . TYR A 1 387 ? 13.957 1.641 13.732 1.00 88.75 387 TYR A O 1
ATOM 3097 N N . ASP A 1 388 ? 13.824 3.103 12.044 1.00 91.19 388 ASP A N 1
ATOM 3098 C CA . ASP A 1 388 ? 12.437 3.471 12.269 1.00 91.19 388 ASP A CA 1
ATOM 3099 C C . ASP A 1 388 ? 11.541 2.584 11.406 1.00 91.19 388 ASP A C 1
ATOM 3101 O O . ASP A 1 388 ? 11.748 2.427 10.203 1.00 91.19 388 ASP A O 1
ATOM 3105 N N . MET A 1 389 ? 10.544 1.950 12.016 1.00 89.81 389 MET A N 1
ATOM 3106 C CA . MET A 1 389 ? 9.545 1.169 11.295 1.00 89.81 389 MET A CA 1
ATOM 3107 C C . MET A 1 389 ? 8.318 2.042 11.052 1.00 89.81 389 MET A C 1
ATOM 3109 O O . MET A 1 389 ? 7.529 2.281 11.969 1.00 89.81 389 MET A O 1
ATOM 3113 N N . LEU A 1 390 ? 8.150 2.473 9.805 1.00 91.12 390 LEU A N 1
ATOM 3114 C CA . LEU A 1 390 ? 6.967 3.160 9.312 1.00 91.12 390 LEU A CA 1
ATOM 3115 C C . LEU A 1 390 ? 5.934 2.124 8.854 1.00 91.12 390 LEU A C 1
ATOM 3117 O O . LEU A 1 390 ? 6.197 1.289 7.992 1.00 91.12 390 LEU A O 1
ATOM 3121 N N . LYS A 1 391 ? 4.740 2.167 9.429 1.00 89.50 391 LYS A N 1
ATOM 3122 C CA . LYS A 1 391 ? 3.594 1.348 9.048 1.00 89.50 391 LYS A CA 1
ATOM 3123 C C . LYS A 1 391 ? 2.538 2.262 8.442 1.00 89.50 391 LYS A C 1
ATOM 3125 O O . LYS A 1 391 ? 1.920 3.040 9.162 1.00 89.50 391 LYS A O 1
ATOM 3130 N N . VAL A 1 392 ? 2.318 2.140 7.138 1.00 86.94 392 VAL A N 1
ATOM 3131 C CA . VAL A 1 392 ? 1.266 2.863 6.419 1.00 86.94 392 VAL A CA 1
ATOM 3132 C C . VAL A 1 392 ? 0.073 1.928 6.248 1.00 86.94 392 VAL A C 1
ATOM 3134 O O . VAL A 1 392 ? 0.190 0.835 5.696 1.00 86.94 392 VAL A O 1
ATOM 3137 N N . VAL A 1 393 ? -1.077 2.319 6.781 1.00 83.75 393 VAL A N 1
ATOM 3138 C CA . VAL A 1 393 ? -2.308 1.528 6.764 1.00 83.75 393 VAL A CA 1
ATOM 3139 C C . VAL A 1 393 ? -3.131 1.909 5.537 1.00 83.75 393 VAL A C 1
ATOM 3141 O O . VAL A 1 393 ? -3.457 3.077 5.343 1.00 83.75 393 VAL A O 1
ATOM 3144 N N . ASN A 1 394 ? -3.474 0.906 4.737 1.00 81.31 394 ASN A N 1
ATOM 3145 C CA . ASN A 1 394 ? -4.410 0.980 3.618 1.00 81.31 394 ASN A CA 1
ATOM 3146 C C . ASN A 1 394 ? -5.740 0.315 4.050 1.00 81.31 394 ASN A C 1
ATOM 3148 O O . ASN A 1 394 ? -5.798 -0.397 5.057 1.00 81.31 394 ASN A O 1
ATOM 3152 N N . LEU A 1 395 ? -6.821 0.531 3.309 1.00 70.56 395 LEU A N 1
ATOM 3153 C CA . LEU A 1 395 ? -8.124 -0.113 3.492 1.00 70.56 395 LEU A CA 1
ATOM 3154 C C . LEU A 1 395 ? -8.046 -1.650 3.511 1.00 70.56 395 LEU A C 1
ATOM 3156 O O . LEU A 1 395 ? -8.733 -2.283 4.308 1.00 70.56 395 LEU A O 1
ATOM 3160 N N . GLN A 1 396 ? -7.188 -2.247 2.678 1.00 69.19 396 GLN A N 1
ATOM 3161 C CA . GLN A 1 396 ? -7.057 -3.709 2.552 1.00 69.19 396 GLN A CA 1
ATOM 3162 C C . GLN A 1 396 ? -5.984 -4.324 3.466 1.00 69.19 396 GLN A C 1
ATOM 3164 O O . GLN A 1 396 ? -5.960 -5.536 3.670 1.00 69.19 396 GLN A O 1
ATOM 3169 N N . GLY A 1 397 ? -5.078 -3.522 4.032 1.00 75.19 397 GLY A N 1
ATOM 3170 C CA . GLY A 1 397 ? -3.932 -4.056 4.765 1.00 75.19 397 GLY A CA 1
ATOM 3171 C C . GLY A 1 397 ? -2.993 -2.990 5.317 1.00 75.19 397 GLY A C 1
ATOM 3172 O O . GLY A 1 397 ? -3.353 -1.831 5.488 1.00 75.19 397 GLY A O 1
ATOM 3173 N N . SER A 1 398 ? -1.757 -3.374 5.630 1.00 79.75 398 SER A N 1
ATOM 3174 C CA . SER A 1 398 ? -0.735 -2.418 6.064 1.00 79.75 398 SER A CA 1
ATOM 3175 C C . SER A 1 398 ? 0.583 -2.677 5.366 1.00 79.75 398 SER A C 1
ATOM 3177 O O . SER A 1 398 ? 1.105 -3.788 5.440 1.00 79.75 398 SER A O 1
ATOM 3179 N N . LEU A 1 399 ? 1.143 -1.627 4.788 1.00 82.31 399 LEU A N 1
ATOM 3180 C CA . LEU A 1 399 ? 2.479 -1.604 4.233 1.00 82.31 399 LEU A CA 1
ATOM 3181 C C . LEU A 1 399 ? 3.471 -1.270 5.346 1.00 82.31 399 LEU A C 1
ATOM 3183 O O . LEU A 1 399 ? 3.254 -0.340 6.125 1.00 82.31 399 LEU A O 1
ATOM 3187 N N . ARG A 1 400 ? 4.553 -2.039 5.451 1.00 88.25 400 ARG A N 1
ATOM 3188 C CA . ARG A 1 400 ? 5.630 -1.773 6.410 1.00 88.25 400 ARG A CA 1
ATOM 3189 C C . ARG A 1 400 ? 6.862 -1.326 5.644 1.00 88.25 400 ARG A C 1
ATOM 3191 O O . ARG A 1 400 ? 7.226 -1.944 4.653 1.00 88.25 400 ARG A O 1
ATOM 3198 N N . ALA A 1 401 ? 7.498 -0.269 6.114 1.00 89.38 401 ALA A N 1
ATOM 3199 C CA . ALA A 1 401 ? 8.697 0.306 5.538 1.00 89.38 401 ALA A CA 1
ATOM 3200 C C . ALA A 1 401 ? 9.713 0.540 6.659 1.00 89.38 401 ALA A C 1
ATOM 3202 O O . ALA A 1 401 ? 9.381 1.102 7.702 1.00 89.38 401 ALA A O 1
ATOM 3203 N N . LYS A 1 402 ? 10.953 0.092 6.464 1.00 90.50 402 LYS A N 1
ATOM 3204 C CA . LYS A 1 402 ? 12.058 0.379 7.387 1.00 90.50 402 LYS A CA 1
ATOM 3205 C C . LYS A 1 402 ? 12.854 1.573 6.875 1.00 90.50 402 LYS A C 1
ATOM 3207 O O . LYS A 1 402 ? 13.278 1.575 5.718 1.00 90.50 402 LYS A O 1
ATOM 3212 N N . LEU A 1 403 ? 13.062 2.552 7.743 1.00 91.25 403 LEU A N 1
ATOM 3213 C CA . LEU A 1 403 ? 13.771 3.801 7.494 1.00 91.25 403 LEU A CA 1
ATOM 3214 C C . LEU A 1 403 ? 15.045 3.827 8.342 1.00 91.25 403 LEU A C 1
ATOM 3216 O O . LEU A 1 403 ? 15.003 3.516 9.529 1.00 91.25 403 LEU A O 1
ATOM 3220 N N . PHE A 1 404 ? 16.176 4.181 7.735 1.00 86.75 404 PHE A N 1
ATOM 3221 C CA . PHE A 1 404 ? 17.482 4.174 8.415 1.00 86.75 404 PHE A CA 1
ATOM 3222 C C . PHE A 1 404 ? 18.109 5.564 8.527 1.00 86.75 404 PHE A C 1
ATOM 3224 O O . PHE A 1 404 ? 18.723 5.878 9.540 1.00 86.75 404 PHE A O 1
ATOM 3231 N N . LEU A 1 405 ? 17.986 6.373 7.472 1.00 83.62 405 LEU A N 1
ATOM 3232 C CA . LEU A 1 405 ? 18.625 7.689 7.375 1.00 83.62 405 LEU A CA 1
ATOM 3233 C C . LEU A 1 405 ? 17.643 8.830 7.652 1.00 83.62 405 LEU A C 1
ATOM 3235 O O . LEU A 1 405 ? 18.032 9.863 8.195 1.00 83.62 405 LEU A O 1
ATOM 3239 N N . ASP A 1 406 ? 16.378 8.624 7.289 1.00 84.31 406 ASP A N 1
ATOM 3240 C CA . ASP A 1 406 ? 15.323 9.620 7.420 1.00 84.31 406 ASP A CA 1
ATOM 3241 C C . ASP A 1 406 ? 14.582 9.466 8.759 1.00 84.31 406 ASP A C 1
ATOM 3243 O O . ASP A 1 406 ? 14.434 8.360 9.278 1.00 84.31 406 ASP A O 1
ATOM 3247 N N . ASP A 1 407 ? 14.098 10.581 9.315 1.00 87.38 407 ASP A N 1
ATOM 3248 C CA . ASP A 1 407 ? 13.352 10.599 10.579 1.00 87.38 407 ASP A CA 1
ATOM 3249 C C . ASP A 1 407 ? 11.909 10.120 10.356 1.00 87.38 407 ASP A C 1
ATOM 3251 O O . ASP A 1 407 ? 11.079 10.828 9.767 1.00 87.38 407 ASP A O 1
ATOM 3255 N N . GLY A 1 408 ? 11.600 8.909 10.825 1.00 87.69 408 GLY A N 1
ATOM 3256 C CA . GLY A 1 408 ? 10.319 8.271 10.549 1.00 87.69 408 GLY A CA 1
ATOM 3257 C C . GLY A 1 408 ? 9.132 8.966 11.213 1.00 87.69 408 GLY A C 1
ATOM 3258 O O . GLY A 1 408 ? 8.026 8.931 10.672 1.00 87.69 408 GLY A O 1
ATOM 3259 N N . PHE A 1 409 ? 9.331 9.637 12.354 1.00 89.88 409 PHE A N 1
ATOM 3260 C CA . PHE A 1 409 ? 8.250 10.356 13.038 1.00 89.88 409 PHE A CA 1
ATOM 3261 C C . PHE A 1 409 ? 7.855 11.628 12.295 1.00 89.88 409 PHE A C 1
ATOM 3263 O O . PHE A 1 409 ? 6.663 11.915 12.168 1.00 89.88 409 PHE A O 1
ATOM 3270 N N . LEU A 1 410 ? 8.837 12.365 11.767 1.00 91.62 410 LEU A N 1
ATOM 3271 C CA . LEU A 1 410 ? 8.567 13.528 10.927 1.00 91.62 410 LEU A CA 1
ATOM 3272 C C . LEU A 1 410 ? 7.811 13.114 9.663 1.00 91.62 410 LEU A C 1
ATOM 3274 O O . LEU A 1 410 ? 6.806 13.735 9.321 1.00 91.62 410 LEU A O 1
ATOM 3278 N N . ILE A 1 411 ? 8.263 12.045 9.000 1.00 91.75 411 ILE A N 1
ATOM 3279 C CA . ILE A 1 411 ? 7.597 11.512 7.808 1.00 91.75 411 ILE A CA 1
ATOM 3280 C C . ILE A 1 411 ? 6.158 11.114 8.141 1.00 91.75 411 ILE A C 1
ATOM 3282 O O . ILE A 1 411 ? 5.246 11.562 7.457 1.00 91.75 411 ILE A O 1
ATOM 3286 N N . ALA A 1 412 ? 5.926 10.356 9.217 1.00 90.88 412 ALA A N 1
ATOM 3287 C CA . ALA A 1 412 ? 4.580 9.948 9.615 1.00 90.88 412 ALA A CA 1
ATOM 3288 C C . ALA A 1 412 ? 3.641 11.146 9.854 1.00 90.88 412 ALA A C 1
ATOM 3290 O O . ALA A 1 412 ? 2.518 11.139 9.355 1.00 90.88 412 ALA A O 1
ATOM 3291 N N . LYS A 1 413 ? 4.108 12.205 10.538 1.00 90.56 413 LYS A N 1
ATOM 3292 C CA . LYS A 1 413 ? 3.327 13.444 10.724 1.00 90.56 413 LYS A CA 1
ATOM 3293 C C . LYS A 1 413 ? 2.982 14.110 9.386 1.00 90.56 413 LYS A C 1
ATOM 3295 O O . LYS A 1 413 ? 1.836 14.500 9.183 1.00 90.56 413 LYS A O 1
ATOM 3300 N N . LYS A 1 414 ? 3.947 14.213 8.462 1.00 92.50 414 LYS A N 1
ATOM 3301 C CA . LYS A 1 414 ? 3.717 14.787 7.124 1.00 92.50 414 LYS A CA 1
ATOM 3302 C C . LYS A 1 414 ? 2.717 13.957 6.312 1.00 92.50 414 LYS A C 1
ATOM 3304 O O . LYS A 1 414 ? 1.836 14.526 5.680 1.00 92.50 414 LYS A O 1
ATOM 3309 N N . LEU A 1 415 ? 2.822 12.628 6.360 1.00 91.12 415 LEU A N 1
ATOM 3310 C CA . LEU A 1 415 ? 1.904 11.724 5.661 1.00 91.12 415 LEU A CA 1
ATOM 3311 C C . LEU A 1 415 ? 0.476 11.816 6.201 1.00 91.12 415 LEU A C 1
ATOM 3313 O O . LEU A 1 415 ? -0.457 11.906 5.411 1.00 91.12 415 LEU A O 1
ATOM 3317 N N . ASN A 1 416 ? 0.300 11.859 7.524 1.00 90.94 416 ASN A N 1
ATOM 3318 C CA . ASN A 1 416 ? -1.027 12.006 8.124 1.00 90.94 416 ASN A CA 1
ATOM 3319 C C . ASN A 1 416 ? -1.690 13.332 7.727 1.00 90.94 416 ASN A C 1
ATOM 3321 O O . ASN A 1 416 ? -2.869 13.324 7.404 1.00 90.94 416 ASN A O 1
ATOM 3325 N N . CYS A 1 417 ? -0.934 14.431 7.631 1.00 90.31 417 CYS A N 1
ATOM 3326 C CA . CYS A 1 417 ? -1.450 15.706 7.114 1.00 90.31 417 CYS A CA 1
ATOM 3327 C C . CYS A 1 417 ? -1.970 15.585 5.668 1.00 90.31 417 CYS A C 1
ATOM 3329 O O . CYS A 1 417 ? -3.040 16.101 5.352 1.00 90.31 417 CYS A O 1
ATOM 3331 N N . ILE A 1 418 ? -1.262 14.852 4.801 1.00 89.81 418 ILE A N 1
ATOM 3332 C CA . ILE A 1 418 ? -1.704 14.604 3.419 1.00 89.81 418 ILE A CA 1
ATOM 3333 C C . ILE A 1 418 ? -2.974 13.737 3.398 1.00 89.81 418 ILE A C 1
ATOM 3335 O O . ILE A 1 418 ? -3.922 14.056 2.682 1.00 89.81 418 ILE A O 1
ATOM 3339 N N . PHE A 1 419 ? -3.026 12.671 4.204 1.00 88.94 419 PHE A N 1
ATOM 3340 C CA . PHE A 1 419 ? -4.196 11.786 4.291 1.00 88.94 419 PHE A CA 1
ATOM 3341 C C . PHE A 1 419 ? -5.428 12.500 4.860 1.00 88.94 419 PHE A C 1
ATOM 3343 O O . PHE A 1 419 ? -6.532 12.336 4.342 1.00 88.94 419 PHE A O 1
ATOM 3350 N N . GLU A 1 420 ? -5.249 13.332 5.885 1.00 85.94 420 GLU A N 1
ATOM 3351 C CA . GLU A 1 420 ? -6.306 14.165 6.463 1.00 85.94 420 GLU A CA 1
ATOM 3352 C C . GLU A 1 420 ? -6.822 15.195 5.455 1.00 85.94 420 GLU A C 1
ATOM 3354 O O . GLU A 1 420 ? -8.035 15.363 5.332 1.00 85.94 420 GLU A O 1
ATOM 3359 N N . ASN A 1 421 ? -5.932 15.824 4.680 1.00 88.31 421 ASN A N 1
ATOM 3360 C CA . ASN A 1 421 ? -6.327 16.764 3.633 1.00 88.31 421 ASN A CA 1
ATOM 3361 C C . ASN A 1 421 ? -7.157 16.083 2.535 1.00 88.31 421 ASN A C 1
ATOM 3363 O O . ASN A 1 421 ? -8.213 16.587 2.166 1.00 88.31 421 ASN A O 1
ATOM 3367 N N . ALA A 1 422 ? -6.726 14.906 2.067 1.00 83.06 422 ALA A N 1
ATOM 3368 C CA . ALA A 1 422 ? -7.465 14.119 1.076 1.00 83.06 422 ALA A CA 1
ATOM 3369 C C . ALA A 1 422 ? -8.832 13.635 1.603 1.00 83.06 422 ALA A C 1
ATOM 3371 O O . ALA A 1 422 ? -9.791 13.462 0.845 1.00 83.06 422 ALA A O 1
ATOM 3372 N N . ALA A 1 423 ? -8.945 13.420 2.914 1.00 78.88 423 ALA A N 1
ATOM 3373 C CA . ALA A 1 423 ? -10.190 13.021 3.554 1.00 78.88 423 ALA A CA 1
ATOM 3374 C C . ALA A 1 423 ? -11.122 14.190 3.911 1.00 78.88 423 ALA A C 1
ATOM 3376 O O . ALA A 1 423 ? -12.316 13.943 4.112 1.00 78.88 423 ALA A O 1
ATOM 3377 N N . SER A 1 424 ? -10.616 15.426 3.967 1.00 80.00 424 SER A N 1
ATOM 3378 C CA . SER A 1 424 ? -11.386 16.638 4.275 1.00 80.00 424 SER A CA 1
ATOM 3379 C C . SER A 1 424 ? -12.562 16.844 3.304 1.00 80.00 424 SER A C 1
ATOM 3381 O O . SER A 1 424 ? -12.598 16.281 2.204 1.00 80.00 424 SER A O 1
ATOM 3383 N N . ASN A 1 425 ? -13.567 17.609 3.736 1.00 65.56 425 ASN A N 1
ATOM 3384 C CA . ASN A 1 425 ? -14.684 18.036 2.882 1.00 65.56 425 ASN A CA 1
ATOM 3385 C C . ASN A 1 425 ? -14.276 19.215 1.986 1.00 65.56 425 ASN A C 1
ATOM 3387 O O . ASN A 1 425 ? -14.696 19.280 0.837 1.00 65.56 425 ASN A O 1
ATOM 3391 N N . GLU A 1 426 ? -13.411 20.085 2.504 1.00 76.88 426 GLU A N 1
ATOM 3392 C CA . GLU A 1 426 ? -12.755 21.164 1.771 1.00 76.88 426 GLU A CA 1
ATOM 3393 C C . GLU A 1 426 ? -11.249 20.872 1.791 1.00 76.88 426 GLU A C 1
ATOM 3395 O O . GLU A 1 426 ? -10.578 21.158 2.793 1.00 76.88 426 GLU A O 1
ATOM 3400 N N . PRO A 1 427 ? -10.709 20.187 0.766 1.00 76.94 427 PRO A N 1
ATOM 3401 C CA . PRO A 1 427 ? -9.279 19.948 0.684 1.00 76.94 427 PRO A CA 1
ATOM 3402 C C . PRO A 1 427 ? -8.564 21.277 0.442 1.00 76.94 427 PRO A C 1
ATOM 3404 O O . PRO A 1 427 ? -8.961 22.089 -0.392 1.00 76.94 427 PRO A O 1
ATOM 3407 N N . LEU A 1 428 ? -7.475 21.496 1.168 1.00 80.19 428 LEU A N 1
ATOM 3408 C CA . LEU A 1 428 ? -6.586 22.618 0.920 1.00 80.19 428 LEU A CA 1
ATOM 3409 C C . LEU A 1 428 ? -5.950 22.444 -0.457 1.00 80.19 428 LEU A C 1
ATOM 3411 O O . LEU A 1 428 ? -5.428 21.367 -0.764 1.00 80.19 428 LEU A O 1
ATOM 3415 N N . GLY A 1 429 ? -5.924 23.526 -1.235 1.00 80.94 429 GLY A N 1
ATOM 3416 C CA . GLY A 1 429 ? -5.125 23.596 -2.456 1.00 80.94 429 GLY A CA 1
ATOM 3417 C C . GLY A 1 429 ? -3.637 23.355 -2.174 1.00 80.94 429 GLY A C 1
ATOM 3418 O O . GLY A 1 429 ? -3.161 23.490 -1.037 1.00 80.94 429 GLY A O 1
ATOM 3419 N N . LEU A 1 430 ? -2.873 23.034 -3.220 1.00 81.69 430 LEU A N 1
ATOM 3420 C CA . LEU A 1 430 ? -1.466 22.623 -3.127 1.00 81.69 430 LEU A CA 1
ATOM 3421 C C . LEU A 1 430 ? -0.608 23.616 -2.326 1.00 81.69 430 LEU A C 1
ATOM 3423 O O . LEU A 1 430 ? 0.183 23.232 -1.462 1.00 81.69 430 LEU A O 1
ATOM 3427 N N . THR A 1 431 ? -0.810 24.916 -2.550 1.00 84.56 431 THR A N 1
ATOM 3428 C CA . THR A 1 431 ? -0.083 25.979 -1.840 1.00 84.56 431 THR A CA 1
ATOM 3429 C C . THR A 1 431 ? -0.383 25.996 -0.336 1.00 84.56 431 THR A C 1
ATOM 3431 O O . THR A 1 431 ? 0.518 26.230 0.479 1.00 84.56 431 THR A O 1
ATOM 3434 N N . GLY A 1 432 ? -1.637 25.745 0.048 1.00 85.31 432 GLY A N 1
ATOM 3435 C CA . GLY A 1 432 ? -2.057 25.649 1.446 1.00 85.31 432 GLY A CA 1
ATOM 3436 C C . GLY A 1 432 ? -1.452 24.428 2.136 1.00 85.31 432 GLY A C 1
ATOM 3437 O O . GLY A 1 432 ? -0.908 24.548 3.237 1.00 85.31 432 GLY A O 1
ATOM 3438 N N . LEU A 1 433 ? -1.457 23.284 1.449 1.00 87.62 433 LEU A N 1
ATOM 3439 C CA . LEU A 1 433 ? -0.887 22.031 1.940 1.00 87.62 433 LEU A CA 1
ATOM 3440 C C . LEU A 1 433 ? 0.633 22.132 2.156 1.00 87.62 433 LEU A C 1
ATOM 3442 O O . LEU A 1 433 ? 1.133 21.756 3.216 1.00 87.62 433 LEU A O 1
ATOM 3446 N N . ILE A 1 434 ? 1.372 22.725 1.210 1.00 90.12 434 ILE A N 1
ATOM 3447 C CA . ILE A 1 434 ? 2.821 22.964 1.350 1.00 90.12 434 ILE A CA 1
ATOM 3448 C C . ILE A 1 434 ? 3.116 23.806 2.599 1.00 90.12 434 ILE A C 1
ATOM 3450 O O . ILE A 1 434 ? 4.022 23.479 3.370 1.00 90.12 434 ILE A O 1
ATOM 3454 N N . ARG A 1 435 ? 2.334 24.868 2.841 1.00 90.50 435 ARG A N 1
ATOM 3455 C CA . ARG A 1 435 ? 2.499 25.728 4.024 1.00 90.50 435 ARG A CA 1
ATOM 3456 C C . ARG A 1 435 ? 2.297 24.946 5.323 1.00 90.50 435 ARG A C 1
ATOM 3458 O O . ARG A 1 435 ? 3.064 25.141 6.265 1.00 90.50 435 ARG A O 1
ATOM 3465 N N . GLN A 1 436 ? 1.306 24.057 5.376 1.00 89.69 436 GLN A N 1
ATOM 3466 C CA . GLN A 1 436 ? 1.077 23.205 6.545 1.00 89.69 436 GLN A CA 1
ATOM 3467 C C . GLN A 1 436 ? 2.217 22.208 6.772 1.00 89.69 436 GLN A C 1
ATOM 3469 O O . GLN A 1 436 ? 2.709 22.097 7.894 1.00 89.69 436 GLN A O 1
ATOM 3474 N N . ILE A 1 437 ? 2.706 21.546 5.721 1.00 91.75 437 ILE A N 1
ATOM 3475 C CA . ILE A 1 437 ? 3.829 20.600 5.824 1.00 91.75 437 ILE A CA 1
ATOM 3476 C C . ILE A 1 437 ? 5.102 21.307 6.314 1.00 91.75 437 ILE A C 1
ATOM 3478 O O . ILE A 1 437 ? 5.812 20.779 7.175 1.00 91.75 437 ILE A O 1
ATOM 3482 N N . LEU A 1 438 ? 5.382 22.514 5.814 1.00 91.50 438 LEU A N 1
ATOM 3483 C CA . LEU A 1 438 ? 6.506 23.330 6.280 1.00 91.50 438 LEU A CA 1
ATOM 3484 C C . LEU A 1 438 ? 6.350 23.732 7.749 1.00 91.50 438 LEU A C 1
ATOM 3486 O O . LEU A 1 438 ? 7.313 23.651 8.512 1.00 91.50 438 LEU A O 1
ATOM 3490 N N . LYS A 1 439 ? 5.138 24.112 8.168 1.00 93.25 439 LYS A N 1
ATOM 3491 C CA . LYS A 1 439 ? 4.838 24.408 9.573 1.00 93.25 439 LYS A CA 1
ATOM 3492 C C . LYS A 1 439 ? 5.139 23.196 10.463 1.00 93.25 439 LYS A C 1
ATOM 3494 O O . LYS A 1 439 ? 5.910 23.338 11.411 1.00 93.25 439 LYS A O 1
ATOM 3499 N N . ILE A 1 440 ? 4.662 22.005 10.091 1.00 92.00 440 ILE A N 1
ATOM 3500 C CA . ILE A 1 440 ? 4.938 20.743 10.805 1.00 92.00 440 ILE A CA 1
ATOM 3501 C C . ILE A 1 440 ? 6.448 20.496 10.933 1.00 92.00 440 ILE A C 1
ATOM 3503 O O . ILE A 1 440 ? 6.933 20.110 11.997 1.00 92.00 440 ILE A O 1
ATOM 3507 N N . GLU A 1 441 ? 7.215 20.736 9.869 1.00 90.31 441 GLU A N 1
ATOM 3508 C CA . GLU A 1 441 ? 8.667 20.562 9.888 1.00 90.31 441 GLU A CA 1
ATOM 3509 C C . GLU A 1 441 ? 9.371 21.550 10.827 1.00 90.31 441 GLU A C 1
ATOM 3511 O O . GLU A 1 441 ? 10.267 21.156 11.580 1.00 90.31 441 GLU A O 1
ATOM 3516 N N . THR A 1 442 ? 8.958 22.820 10.835 1.00 91.44 442 THR A N 1
ATOM 3517 C CA . THR A 1 442 ? 9.519 23.824 11.752 1.00 91.44 442 THR A CA 1
ATOM 3518 C C . THR A 1 442 ? 9.208 23.513 13.217 1.00 91.44 442 THR A C 1
ATOM 3520 O O . THR A 1 442 ? 10.118 23.550 14.050 1.00 91.44 442 THR A O 1
ATOM 3523 N N . GLU A 1 443 ? 7.964 23.138 13.528 1.00 92.00 443 GLU A N 1
ATOM 3524 C CA . GLU A 1 443 ? 7.520 22.768 14.876 1.00 92.00 443 GLU A CA 1
ATOM 3525 C C . GLU A 1 443 ? 8.267 21.534 15.387 1.00 92.00 443 GLU A C 1
ATOM 3527 O O . GLU A 1 443 ? 8.864 21.568 16.465 1.00 92.00 443 GLU A O 1
ATOM 3532 N N . TYR A 1 444 ? 8.342 20.480 14.573 1.00 91.38 444 TYR A N 1
ATOM 3533 C CA . TYR A 1 444 ? 9.050 19.253 14.930 1.00 91.38 444 TYR A CA 1
ATOM 3534 C C . TYR A 1 444 ? 10.547 19.490 15.169 1.00 91.38 444 TYR A C 1
ATOM 3536 O O . TYR A 1 444 ? 11.126 19.006 16.145 1.00 91.38 444 TYR A O 1
ATOM 3544 N N . ASN A 1 445 ? 11.195 20.283 14.313 1.00 88.94 445 ASN A N 1
ATOM 3545 C CA . ASN A 1 445 ? 12.604 20.625 14.487 1.00 88.94 445 ASN A CA 1
ATOM 3546 C C . ASN A 1 445 ? 12.844 21.465 15.753 1.00 88.94 445 ASN A C 1
ATOM 3548 O O . ASN A 1 445 ? 13.871 21.289 16.420 1.00 88.94 445 ASN A O 1
ATOM 3552 N N . ALA A 1 446 ? 11.911 22.347 16.121 1.00 90.00 446 ALA A N 1
ATOM 3553 C CA . ALA A 1 446 ? 11.970 23.103 17.368 1.00 90.00 446 ALA A CA 1
ATOM 3554 C C . ALA A 1 446 ? 11.810 22.191 18.598 1.00 90.00 446 ALA A C 1
ATOM 3556 O O . ALA A 1 446 ? 12.603 22.297 19.537 1.00 90.00 446 ALA A O 1
ATOM 3557 N N . GLU A 1 447 ? 10.854 21.258 18.580 1.00 89.38 447 GLU A N 1
ATOM 3558 C CA . GLU A 1 447 ? 10.673 20.235 19.622 1.00 89.38 447 GLU A CA 1
ATOM 3559 C C . GLU A 1 447 ? 11.935 19.381 19.794 1.00 89.38 447 GLU A C 1
ATOM 3561 O O . GLU A 1 447 ? 12.442 19.224 20.907 1.00 89.38 447 GLU A O 1
ATOM 3566 N N . LYS A 1 448 ? 12.519 18.907 18.688 1.00 87.12 448 LYS A N 1
ATOM 3567 C CA . LYS A 1 448 ? 13.745 18.097 18.689 1.00 87.12 448 LYS A CA 1
ATOM 3568 C C . LYS A 1 448 ? 14.946 18.862 19.250 1.00 87.12 448 LYS A C 1
ATOM 3570 O O . LYS A 1 448 ? 15.736 18.294 20.006 1.00 87.12 448 LYS A O 1
ATOM 3575 N N . LYS A 1 449 ? 15.087 20.155 18.930 1.00 86.50 449 LYS A N 1
ATOM 3576 C CA . LYS A 1 449 ? 16.124 21.027 19.515 1.00 86.50 449 LYS A CA 1
ATOM 3577 C C . LYS A 1 449 ? 15.919 21.219 21.020 1.00 86.50 449 LYS A C 1
ATOM 3579 O O . LYS A 1 449 ? 16.886 21.090 21.769 1.00 86.50 449 LYS A O 1
ATOM 3584 N N . LYS A 1 450 ? 14.681 21.457 21.474 1.00 88.19 450 LYS A N 1
ATOM 3585 C CA . LYS A 1 450 ? 14.340 21.561 22.907 1.00 88.19 450 LYS A CA 1
ATOM 3586 C C . LYS A 1 450 ? 14.642 20.259 23.657 1.00 88.19 450 LYS A C 1
ATOM 3588 O O . LYS A 1 450 ? 15.263 20.301 24.716 1.00 88.19 450 LYS A O 1
ATOM 3593 N N . ALA A 1 451 ? 14.286 19.108 23.087 1.00 83.12 451 ALA A N 1
ATOM 3594 C CA . ALA A 1 451 ? 14.570 17.795 23.665 1.00 83.12 451 ALA A CA 1
ATOM 3595 C C . ALA A 1 451 ? 16.081 17.521 23.770 1.00 83.12 451 ALA A C 1
ATOM 3597 O O . ALA A 1 451 ? 16.556 17.115 24.829 1.00 83.12 451 ALA A O 1
ATOM 3598 N N . LYS A 1 452 ? 16.858 17.822 22.717 1.00 82.50 452 LYS A N 1
ATOM 3599 C CA . LYS A 1 452 ? 18.329 17.718 22.750 1.00 82.50 452 LYS A CA 1
ATOM 3600 C C . LYS A 1 452 ? 18.957 18.659 23.779 1.00 82.50 452 LYS A C 1
ATOM 3602 O O . LYS A 1 452 ? 19.892 18.259 24.462 1.00 82.50 452 LYS A O 1
ATOM 3607 N N . ALA A 1 453 ? 18.444 19.882 23.922 1.00 79.69 453 ALA A N 1
ATOM 3608 C CA . ALA A 1 453 ? 18.913 20.824 24.936 1.00 79.69 453 ALA A CA 1
ATOM 3609 C C . ALA A 1 453 ? 18.614 20.332 26.363 1.00 79.69 453 ALA A C 1
ATOM 3611 O O . ALA A 1 453 ? 19.479 20.428 27.229 1.00 79.69 453 ALA A O 1
ATOM 3612 N N . LYS A 1 454 ? 17.432 19.744 26.598 1.00 81.06 454 LYS A N 1
ATOM 3613 C CA . LYS A 1 454 ? 17.067 19.125 27.883 1.00 81.06 454 LYS A CA 1
ATOM 3614 C C . LYS A 1 454 ? 17.950 17.914 28.203 1.00 81.06 454 LYS A C 1
ATOM 3616 O O . LYS A 1 454 ? 18.462 17.824 29.311 1.00 81.06 454 LYS A O 1
ATOM 3621 N N . ALA A 1 455 ? 18.189 17.035 27.228 1.00 73.19 455 ALA A N 1
ATOM 3622 C CA . ALA A 1 455 ? 19.078 15.884 27.391 1.00 73.19 455 ALA A CA 1
ATOM 3623 C C . ALA A 1 455 ? 20.534 16.306 27.656 1.00 73.19 455 ALA A C 1
ATOM 3625 O O . ALA A 1 455 ? 21.195 15.731 28.510 1.00 73.19 455 ALA A O 1
ATOM 3626 N N . LYS A 1 456 ? 21.023 17.354 26.980 1.00 72.19 456 LYS A N 1
ATOM 3627 C CA . LYS A 1 456 ? 22.372 17.894 27.207 1.00 72.19 456 LYS A CA 1
ATOM 3628 C C . LYS A 1 456 ? 22.526 18.547 28.587 1.00 72.19 456 LYS A C 1
ATOM 3630 O O . LYS A 1 456 ? 23.615 18.495 29.139 1.00 72.19 456 LYS A O 1
ATOM 3635 N N . ARG A 1 457 ? 21.454 19.126 29.148 1.00 67.81 457 ARG A N 1
ATOM 3636 C CA . ARG A 1 457 ? 21.435 19.630 30.535 1.00 67.81 457 ARG A CA 1
ATOM 3637 C C . ARG A 1 457 ? 21.485 18.491 31.557 1.00 67.81 457 ARG A C 1
ATOM 3639 O O . ARG A 1 457 ? 22.297 18.556 32.462 1.00 67.81 457 ARG A O 1
ATOM 3646 N N . LEU A 1 458 ? 20.716 17.421 31.341 1.00 60.84 458 LEU A N 1
ATOM 3647 C CA . LEU A 1 458 ? 20.713 16.225 32.199 1.00 60.84 458 LEU A CA 1
ATOM 3648 C C . LEU A 1 458 ? 22.055 15.472 32.238 1.00 60.84 458 LEU A C 1
ATOM 3650 O O . LEU A 1 458 ? 22.338 14.808 33.220 1.00 60.84 458 LEU A O 1
ATOM 3654 N N . ILE A 1 459 ? 22.876 15.565 31.187 1.00 57.19 459 ILE A N 1
ATOM 3655 C CA . ILE A 1 459 ? 24.204 14.921 31.128 1.00 57.19 459 ILE A CA 1
ATOM 3656 C C . ILE A 1 459 ? 25.307 15.837 31.713 1.00 57.19 459 ILE A C 1
ATOM 3658 O O . ILE A 1 459 ? 26.420 15.386 31.962 1.00 57.19 459 ILE A O 1
ATOM 3662 N N . GLY A 1 460 ? 25.021 17.127 31.930 1.00 49.22 460 GLY A N 1
ATOM 3663 C CA . GLY A 1 460 ? 25.978 18.117 32.444 1.00 49.22 460 GLY A CA 1
ATOM 3664 C C . GLY A 1 460 ? 25.983 18.299 33.966 1.00 49.22 460 GLY A C 1
ATOM 3665 O O . GLY A 1 460 ? 26.828 19.033 34.467 1.00 49.22 460 GLY A O 1
ATOM 3666 N N . GLU A 1 461 ? 25.071 17.651 34.691 1.00 45.25 461 GLU A N 1
ATOM 3667 C CA . GLU A 1 461 ? 24.907 17.764 36.147 1.00 45.25 461 GLU A CA 1
ATOM 3668 C C . GLU A 1 461 ? 25.090 16.395 36.818 1.00 45.25 461 GLU A C 1
ATOM 3670 O O . GLU A 1 461 ? 24.180 15.871 37.443 1.00 45.25 461 GLU A O 1
ATOM 3675 N N . ASP A 1 462 ? 26.279 15.805 36.687 1.00 38.22 462 ASP A N 1
ATOM 3676 C CA . ASP A 1 462 ? 26.706 14.669 37.517 1.00 38.22 462 ASP A CA 1
ATOM 3677 C C . ASP A 1 462 ? 28.018 15.030 38.225 1.00 38.22 462 ASP A C 1
ATOM 3679 O O . ASP A 1 462 ? 29.090 14.497 37.948 1.00 38.22 462 ASP A O 1
ATOM 3683 N N . GLN A 1 463 ? 27.928 16.005 39.131 1.00 41.50 463 GLN A N 1
ATOM 3684 C CA . GLN A 1 463 ? 28.713 16.065 40.363 1.00 41.50 463 GLN A CA 1
ATOM 3685 C C . GLN A 1 463 ? 28.043 17.057 41.323 1.00 41.50 463 GLN A C 1
ATOM 3687 O O . GLN A 1 463 ? 27.932 18.243 41.034 1.00 41.50 463 GLN A O 1
ATOM 3692 N N . THR A 1 464 ? 27.641 16.539 42.487 1.00 36.53 464 THR A N 1
ATOM 3693 C CA . THR A 1 464 ? 27.072 17.228 43.663 1.00 36.53 464 THR A CA 1
ATOM 3694 C C . THR A 1 464 ? 25.579 17.586 43.617 1.00 36.53 464 THR A C 1
ATOM 3696 O O . THR A 1 464 ? 25.171 18.688 43.283 1.00 36.53 464 THR A O 1
ATOM 3699 N N . SER A 1 465 ? 24.731 16.664 44.074 1.00 34.59 465 SER A N 1
ATOM 3700 C CA . SER A 1 465 ? 24.055 16.767 45.382 1.00 34.59 465 SER A CA 1
ATOM 3701 C C . SER A 1 465 ? 22.882 15.786 45.449 1.00 34.59 465 SER A C 1
ATOM 3703 O O . SER A 1 465 ? 21.905 15.853 44.712 1.00 34.59 465 SER A O 1
ATOM 3705 N N . VAL A 1 466 ? 23.027 14.829 46.358 1.00 41.19 466 VAL A N 1
ATOM 3706 C CA . VAL A 1 466 ? 21.964 13.946 46.826 1.00 41.19 466 VAL A CA 1
ATOM 3707 C C . VAL A 1 466 ? 21.212 14.679 47.943 1.00 41.19 466 VAL A C 1
ATOM 3709 O O . VAL A 1 466 ? 21.848 15.341 48.760 1.00 41.19 466 VAL A O 1
ATOM 3712 N N . LEU A 1 467 ? 19.892 14.460 47.977 1.00 39.41 467 LEU A N 1
ATOM 3713 C CA . LEU A 1 467 ? 18.901 14.748 49.031 1.00 39.41 467 LEU A CA 1
ATOM 3714 C C . LEU A 1 467 ? 18.039 16.009 48.882 1.00 39.41 467 LEU A C 1
ATOM 3716 O O . LEU A 1 467 ? 18.415 17.113 49.259 1.00 39.41 467 LEU A O 1
ATOM 3720 N N . ASN A 1 468 ? 16.794 15.717 48.491 1.00 34.91 468 ASN A N 1
ATOM 3721 C CA . ASN A 1 468 ? 15.526 16.124 49.111 1.00 34.91 468 ASN A CA 1
ATOM 3722 C C . ASN A 1 468 ? 14.564 16.780 48.128 1.00 34.91 468 ASN A C 1
ATOM 3724 O O . ASN A 1 468 ? 14.804 17.857 47.598 1.00 34.91 468 ASN A O 1
ATOM 3728 N N . GLY A 1 469 ? 13.423 16.119 47.953 1.00 31.25 469 GLY A N 1
ATOM 3729 C CA . GLY A 1 469 ? 12.292 16.670 47.229 1.00 31.25 469 GLY A CA 1
ATOM 3730 C C . GLY A 1 469 ? 11.525 15.592 46.493 1.00 31.25 469 GLY A C 1
ATOM 3731 O O . GLY A 1 469 ? 11.616 15.486 45.274 1.00 31.25 469 GLY A O 1
ATOM 3732 N N . THR A 1 470 ? 10.738 14.811 47.232 1.00 43.34 470 THR A N 1
ATOM 3733 C CA . THR A 1 470 ? 9.487 14.262 46.705 1.00 43.34 470 THR A CA 1
ATOM 3734 C C . THR A 1 470 ? 8.720 15.409 46.053 1.00 43.34 470 THR A C 1
ATOM 3736 O O . THR A 1 470 ? 8.121 16.237 46.734 1.00 43.34 470 THR A O 1
ATOM 3739 N N . SER A 1 471 ? 8.799 15.494 44.733 1.00 31.48 471 SER A N 1
ATOM 3740 C CA . SER A 1 471 ? 7.854 16.249 43.932 1.00 31.48 471 SER A CA 1
ATOM 3741 C C . SER A 1 471 ? 7.044 15.214 43.183 1.00 31.48 471 SER A C 1
ATOM 3743 O O . SER A 1 471 ? 7.442 14.696 42.140 1.00 31.48 471 SER A O 1
ATOM 3745 N N . ASP A 1 472 ? 5.904 14.882 43.786 1.00 29.09 472 ASP A N 1
ATOM 3746 C CA . ASP A 1 472 ? 4.743 14.449 43.037 1.00 29.09 472 ASP A CA 1
ATOM 3747 C C . ASP A 1 472 ? 4.610 15.383 41.837 1.00 29.09 472 ASP A C 1
ATOM 3749 O O . ASP A 1 472 ? 4.322 16.575 41.972 1.00 29.09 472 ASP A O 1
ATOM 3753 N N . ILE A 1 473 ? 4.855 14.846 40.645 1.00 32.88 473 ILE A N 1
ATOM 3754 C CA . ILE A 1 473 ? 4.421 15.488 39.416 1.00 32.88 473 ILE A CA 1
ATOM 3755 C C . ILE A 1 473 ? 2.906 15.300 39.404 1.00 32.88 473 ILE A C 1
ATOM 3757 O O . ILE A 1 473 ? 2.368 14.385 38.779 1.00 32.88 473 ILE A O 1
ATOM 3761 N N . GLN A 1 474 ? 2.213 16.172 40.140 1.00 27.86 474 GLN A N 1
ATOM 3762 C CA . GLN A 1 474 ? 0.864 16.563 39.786 1.00 27.86 474 GLN A CA 1
ATOM 3763 C C . GLN A 1 474 ? 0.956 17.044 38.343 1.00 27.86 474 GLN A C 1
ATOM 3765 O O . GLN A 1 474 ? 1.438 18.139 38.049 1.00 27.86 474 GLN A O 1
ATOM 3770 N N . PHE A 1 475 ? 0.511 16.189 37.423 1.00 28.48 475 PHE A N 1
ATOM 3771 C CA . PHE A 1 475 ? -0.047 16.684 36.185 1.00 28.48 475 PHE A CA 1
ATOM 3772 C C . PHE A 1 475 ? -1.033 17.766 36.603 1.00 28.48 475 PHE A C 1
ATOM 3774 O O . PHE A 1 475 ? -2.030 17.477 37.264 1.00 28.48 475 PHE A O 1
ATOM 3781 N N . VAL A 1 476 ? -0.717 19.014 36.264 1.00 28.94 476 VAL A N 1
ATOM 3782 C CA . VAL A 1 476 ? -1.710 20.074 36.196 1.00 28.94 476 VAL A CA 1
ATOM 3783 C C . VAL A 1 476 ? -2.686 19.608 35.122 1.00 28.94 476 VAL A C 1
ATOM 3785 O O . VAL A 1 476 ? -2.558 19.928 33.943 1.00 28.94 476 VAL A O 1
ATOM 3788 N N . SER A 1 477 ? -3.638 18.768 35.526 1.00 33.84 477 SER A N 1
ATOM 3789 C CA . SER A 1 477 ? -4.943 18.737 34.915 1.00 33.84 477 SER A CA 1
ATOM 3790 C C . SER A 1 477 ? -5.432 20.163 35.061 1.00 33.84 477 SER A C 1
ATOM 3792 O O . SER A 1 477 ? -5.820 20.591 36.151 1.00 33.84 477 SER A O 1
ATOM 3794 N N . GLN A 1 478 ? -5.343 20.923 33.971 1.00 29.72 478 GLN A N 1
ATOM 3795 C CA . GLN A 1 478 ? -6.254 22.037 33.799 1.00 29.72 478 GLN A CA 1
ATOM 3796 C C . GLN A 1 478 ? -7.634 21.506 34.205 1.00 29.72 478 GLN A C 1
ATOM 3798 O O . GLN A 1 478 ? -8.007 20.425 33.734 1.00 29.72 478 GLN A O 1
ATOM 3803 N N . PRO A 1 479 ? -8.355 22.170 35.122 1.00 32.12 479 PRO A N 1
ATOM 3804 C CA . PRO A 1 479 ? -9.729 21.794 35.368 1.00 32.12 479 PRO A CA 1
ATOM 3805 C C . PRO A 1 479 ? -10.423 21.919 34.016 1.00 32.12 479 PRO A C 1
ATOM 3807 O O . PRO A 1 479 ? -10.497 23.012 33.451 1.00 32.12 479 PRO A O 1
ATOM 3810 N N . THR A 1 480 ? -10.839 20.785 33.450 1.00 36.44 480 THR A N 1
ATOM 3811 C CA . THR A 1 480 ? -11.727 20.780 32.299 1.00 36.44 480 THR A CA 1
ATOM 3812 C C . THR A 1 480 ? -12.891 21.673 32.680 1.00 36.44 480 THR A C 1
ATOM 3814 O O . THR A 1 480 ? -13.506 21.504 33.736 1.00 36.44 480 THR A O 1
ATOM 3817 N N . LEU A 1 481 ? -13.121 22.693 31.861 1.00 39.53 481 LEU A N 1
ATOM 3818 C CA . LEU A 1 481 ? -14.236 23.608 31.989 1.00 39.53 481 LEU A CA 1
ATOM 3819 C C . LEU A 1 481 ? -15.521 22.782 31.787 1.00 39.53 481 LEU A C 1
ATOM 3821 O O . LEU A 1 481 ? -16.071 22.722 30.695 1.00 39.53 481 LEU A O 1
ATOM 3825 N N . ASN A 1 482 ? -15.979 22.084 32.829 1.00 41.66 482 ASN A N 1
ATOM 3826 C CA . ASN A 1 482 ? -17.135 21.178 32.828 1.00 41.66 482 ASN A CA 1
ATOM 3827 C C . ASN A 1 482 ? -18.483 21.919 32.709 1.00 41.66 482 ASN A C 1
ATOM 3829 O O . ASN A 1 482 ? -19.530 21.388 33.069 1.00 41.66 482 ASN A O 1
ATOM 3833 N N . HIS A 1 483 ? -18.491 23.140 32.186 1.00 43.66 483 HIS A N 1
ATOM 3834 C CA . HIS A 1 483 ? -19.691 23.939 32.014 1.00 43.66 483 HIS A CA 1
ATOM 3835 C C . HIS A 1 483 ? -19.714 24.526 30.613 1.00 43.66 483 HIS A C 1
ATOM 3837 O O . HIS A 1 483 ? -19.175 25.601 30.394 1.00 43.66 483 HIS A O 1
ATOM 3843 N N . LEU A 1 484 ? -20.353 23.806 29.688 1.00 53.81 484 LEU A N 1
ATOM 3844 C CA . LEU A 1 484 ? -21.004 24.390 28.506 1.00 53.81 484 LEU A CA 1
ATOM 3845 C C . LEU A 1 484 ? -21.972 23.414 27.818 1.00 53.81 484 LEU A C 1
ATOM 3847 O O . LEU A 1 484 ? -22.861 23.863 27.103 1.00 53.81 484 LEU A O 1
ATOM 3851 N N . PHE A 1 485 ? -21.886 22.103 28.086 1.00 66.25 485 PHE A N 1
ATOM 3852 C CA . PHE A 1 485 ? -22.760 21.114 27.445 1.00 66.25 485 PHE A CA 1
ATOM 3853 C C . PHE A 1 485 ? -23.604 20.337 28.456 1.00 66.25 485 PHE A C 1
ATOM 3855 O O . PHE A 1 485 ? -23.093 19.731 29.398 1.00 66.25 485 PHE A O 1
ATOM 3862 N N . ARG A 1 486 ? -24.925 20.345 28.251 1.00 73.56 486 ARG A N 1
ATOM 3863 C CA . ARG A 1 486 ? -25.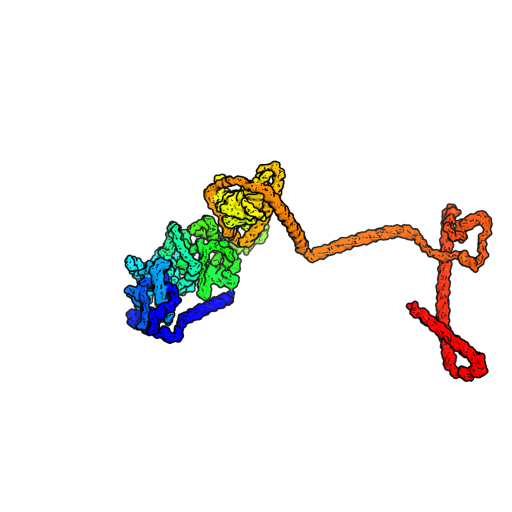874 19.549 29.037 1.00 73.56 486 ARG A CA 1
ATOM 3864 C C . ARG A 1 486 ? -25.718 18.079 28.658 1.00 73.56 486 ARG A C 1
ATOM 3866 O O . ARG A 1 486 ? -26.104 17.683 27.565 1.00 73.56 486 ARG A O 1
ATOM 3873 N N . VAL A 1 487 ? -25.145 17.287 29.561 1.00 71.06 487 VAL A N 1
ATOM 3874 C CA . VAL A 1 487 ? -24.929 15.840 29.375 1.00 71.06 487 VAL A CA 1
ATOM 3875 C C . VAL A 1 487 ? -26.126 15.017 29.850 1.00 71.06 487 VAL A C 1
ATOM 3877 O O . VAL A 1 487 ? -26.357 13.923 29.336 1.00 71.06 487 VAL A O 1
ATOM 3880 N N . ASP A 1 488 ? -26.891 15.535 30.813 1.00 75.69 488 ASP A N 1
ATOM 3881 C CA . ASP A 1 488 ? -28.032 14.826 31.381 1.00 75.69 488 ASP A CA 1
ATOM 3882 C C . ASP A 1 488 ? -29.370 15.401 30.895 1.00 75.69 488 ASP A C 1
ATOM 3884 O O . ASP A 1 488 ? -29.662 16.591 31.045 1.00 75.69 488 ASP A O 1
ATOM 3888 N N . TYR A 1 489 ? -30.178 14.523 30.302 1.00 79.25 489 TYR A N 1
ATOM 3889 C CA . TYR A 1 489 ? -31.524 14.806 29.794 1.00 79.25 489 TYR A CA 1
ATOM 3890 C C . TYR A 1 489 ? -32.590 13.931 30.455 1.00 79.25 489 TYR A C 1
ATOM 3892 O O . TYR A 1 489 ? -33.678 13.743 29.904 1.00 79.25 489 TYR A O 1
ATOM 3900 N N . SER A 1 490 ? -32.286 13.410 31.644 1.00 74.25 490 SER A N 1
ATOM 3901 C CA . SER A 1 490 ? -33.211 12.592 32.430 1.00 74.25 490 SER A CA 1
ATOM 3902 C C . SER A 1 490 ? -34.522 13.318 32.772 1.00 74.25 490 SER A C 1
ATOM 3904 O O . SER A 1 490 ? -35.548 12.661 32.944 1.00 74.25 490 SER A O 1
ATOM 3906 N N . ASP A 1 491 ? -34.522 14.658 32.794 1.00 73.12 491 ASP A N 1
ATOM 3907 C CA . ASP A 1 491 ? -35.723 15.478 33.030 1.00 73.12 491 ASP A CA 1
ATOM 3908 C C . ASP A 1 491 ? -36.754 15.379 31.891 1.00 73.12 491 ASP A C 1
ATOM 3910 O O . ASP A 1 491 ? -37.959 15.498 32.112 1.00 73.12 491 ASP A O 1
ATOM 3914 N N . GLU A 1 492 ? -36.286 15.174 30.656 1.00 75.75 492 GLU A N 1
ATOM 3915 C CA . GLU A 1 492 ? -37.118 15.180 29.445 1.00 75.75 492 GLU A CA 1
ATOM 3916 C C . GLU A 1 492 ? -37.415 13.764 28.941 1.00 75.75 492 GLU A C 1
ATOM 3918 O O . GLU A 1 492 ? -38.494 13.497 28.404 1.00 75.75 492 GLU A O 1
ATOM 3923 N N . MET A 1 493 ? -36.454 12.846 29.077 1.00 79.56 493 MET A N 1
ATOM 3924 C CA . MET A 1 493 ? -36.512 11.507 28.495 1.00 79.56 493 MET A CA 1
ATOM 3925 C C . MET A 1 493 ? -35.869 10.467 29.412 1.00 79.56 493 MET A C 1
ATOM 3927 O O . MET A 1 493 ? -34.926 10.739 30.143 1.00 79.56 493 MET A O 1
ATOM 3931 N N . THR A 1 494 ? -36.329 9.221 29.313 1.00 80.25 494 THR A N 1
ATOM 3932 C CA . THR A 1 494 ? -35.739 8.105 30.058 1.00 80.25 494 THR A CA 1
ATOM 3933 C C . THR A 1 494 ? -34.403 7.672 29.452 1.00 80.25 494 THR A C 1
ATOM 3935 O O . THR A 1 494 ? -34.347 7.330 28.265 1.00 80.25 494 THR A O 1
ATOM 3938 N N . LEU A 1 495 ? -33.346 7.634 30.269 1.00 85.44 495 LEU A N 1
ATOM 3939 C CA . LEU A 1 495 ? -32.069 7.002 29.926 1.00 85.44 495 LEU A CA 1
ATOM 3940 C C . LEU A 1 495 ? -32.266 5.482 29.829 1.00 85.44 495 LEU A C 1
ATOM 3942 O O . LEU A 1 495 ? -32.706 4.853 30.790 1.00 85.44 495 LEU A O 1
ATOM 3946 N N . LEU A 1 496 ? -31.957 4.887 28.674 1.00 81.69 496 LEU A N 1
ATOM 3947 C CA . LEU A 1 496 ? -32.102 3.437 28.473 1.00 81.69 496 LEU A CA 1
ATOM 3948 C C . LEU A 1 496 ? -30.817 2.672 28.786 1.00 81.69 496 LEU A C 1
ATOM 3950 O O . LEU A 1 496 ? -30.878 1.526 29.227 1.00 81.69 496 LEU A O 1
ATOM 3954 N N . GLY A 1 497 ? -29.661 3.299 28.574 1.00 83.00 497 GLY A N 1
ATOM 3955 C CA . GLY A 1 497 ? -28.377 2.704 28.908 1.00 83.00 497 GLY A CA 1
ATOM 3956 C C . GLY A 1 497 ? -27.183 3.508 28.416 1.00 83.00 497 GLY A C 1
ATOM 3957 O O . GLY A 1 497 ? -27.304 4.431 27.604 1.00 83.00 497 GLY A O 1
ATOM 3958 N N . GLU A 1 498 ? -26.023 3.108 28.924 1.00 89.19 498 GLU A N 1
ATOM 3959 C CA . GLU A 1 498 ? -24.711 3.609 28.535 1.00 89.19 498 GLU A CA 1
ATOM 3960 C C . GLU A 1 498 ? -23.903 2.450 27.938 1.00 89.19 498 GLU A C 1
ATOM 3962 O O . GLU A 1 498 ? -23.936 1.332 28.457 1.00 89.19 498 GLU A O 1
ATOM 3967 N N . HIS A 1 499 ? -23.192 2.701 26.840 1.00 90.44 499 HIS A N 1
ATOM 3968 C CA . HIS A 1 499 ? -22.317 1.729 26.183 1.00 90.44 499 HIS A CA 1
ATOM 3969 C C . HIS A 1 499 ? -20.950 2.361 25.936 1.00 90.44 499 HIS A C 1
ATOM 3971 O O . HIS A 1 499 ? -20.860 3.470 25.409 1.00 90.44 499 HIS A O 1
ATOM 3977 N N . ILE A 1 500 ? -19.878 1.672 26.323 1.00 91.12 500 ILE A N 1
ATOM 3978 C CA . ILE A 1 500 ? -18.508 2.168 26.157 1.00 91.12 500 ILE A CA 1
ATOM 3979 C C . ILE A 1 500 ? -17.926 1.541 24.895 1.00 91.12 500 ILE A C 1
ATOM 3981 O O . ILE A 1 500 ? -17.791 0.323 24.803 1.00 91.12 500 ILE A O 1
ATOM 3985 N N . VAL A 1 501 ? -17.571 2.380 23.925 1.00 89.44 501 VAL A N 1
ATOM 3986 C CA . VAL A 1 501 ? -17.103 1.954 22.603 1.00 89.44 501 VAL A CA 1
ATOM 3987 C C . VAL A 1 501 ? -15.643 2.344 22.423 1.00 89.44 501 VAL A C 1
ATOM 3989 O O . VAL A 1 501 ? -15.255 3.488 22.651 1.00 89.44 501 VAL A O 1
ATOM 3992 N N . ASN A 1 502 ? -14.823 1.417 21.929 1.00 87.00 502 ASN A N 1
ATOM 3993 C CA . ASN A 1 502 ? -13.402 1.649 21.648 1.00 87.00 502 ASN A CA 1
ATOM 3994 C C . ASN A 1 502 ? -13.171 2.396 20.324 1.00 87.00 502 ASN A C 1
ATOM 3996 O O . ASN A 1 502 ? -12.275 2.043 19.553 1.00 87.00 502 ASN A O 1
ATOM 4000 N N . LEU A 1 503 ? -13.962 3.427 20.048 1.00 87.75 503 LEU A N 1
ATOM 4001 C CA . LEU A 1 503 ? -13.836 4.305 18.890 1.00 87.75 503 LEU A CA 1
ATOM 4002 C C . LEU A 1 503 ? -13.846 5.764 19.359 1.00 87.75 503 LEU A C 1
ATOM 4004 O O . LEU A 1 503 ? -14.486 6.056 20.367 1.00 87.75 503 LEU A O 1
ATOM 4008 N N . PRO A 1 504 ? -13.165 6.676 18.647 1.00 89.12 504 PRO A N 1
ATOM 4009 C CA . PRO A 1 504 ? -13.294 8.106 18.894 1.00 89.12 504 PRO A CA 1
ATOM 4010 C C . PRO A 1 504 ? -14.711 8.601 18.531 1.00 89.12 504 PRO A C 1
ATOM 4012 O O . PRO A 1 504 ? -15.312 8.046 17.599 1.00 89.12 504 PRO A O 1
ATOM 4015 N N . PRO A 1 505 ? -15.242 9.645 19.200 1.00 89.75 505 PRO A N 1
ATOM 4016 C CA . PRO A 1 505 ? -16.627 10.089 19.014 1.00 89.75 505 PRO A CA 1
ATOM 4017 C C . PRO A 1 505 ? -16.954 10.442 17.569 1.00 89.75 505 PRO A C 1
ATOM 4019 O O . PRO A 1 505 ? -18.018 10.081 17.070 1.00 89.75 505 PRO A O 1
ATOM 4022 N N . LYS A 1 506 ? -15.998 11.050 16.859 1.00 89.06 506 LYS A N 1
ATOM 4023 C CA . LYS A 1 506 ? -16.133 11.396 15.442 1.00 89.06 506 LYS A CA 1
ATOM 4024 C C . LYS A 1 506 ? -16.366 10.167 14.561 1.00 89.06 506 LYS A C 1
ATOM 4026 O O . LYS A 1 506 ? -17.244 10.174 13.706 1.00 89.06 506 LYS A O 1
ATOM 4031 N N . ALA A 1 507 ? -15.632 9.076 14.797 1.00 88.50 507 ALA A N 1
ATOM 4032 C CA . ALA A 1 507 ? -15.832 7.828 14.056 1.00 88.50 507 ALA A CA 1
ATOM 4033 C C . ALA A 1 507 ? -17.231 7.257 14.309 1.00 88.50 507 ALA A C 1
ATOM 4035 O O . ALA A 1 507 ? -17.926 6.881 13.368 1.00 88.50 507 ALA A O 1
ATOM 4036 N N . LEU A 1 508 ? -17.660 7.232 15.574 1.00 91.81 508 LEU A N 1
ATOM 4037 C CA . LEU A 1 508 ? -18.976 6.723 15.949 1.00 91.81 508 LEU A CA 1
ATOM 4038 C C . LEU A 1 508 ? -20.108 7.585 15.367 1.00 91.81 508 LEU A C 1
ATOM 4040 O O . LEU A 1 508 ? -21.118 7.052 14.915 1.00 91.81 508 LEU A O 1
ATOM 4044 N N . PHE A 1 509 ? -19.905 8.899 15.287 1.00 91.31 509 PHE A N 1
ATOM 4045 C CA . PHE A 1 509 ? -20.826 9.822 14.635 1.00 91.31 509 PHE A CA 1
ATOM 4046 C C . PHE A 1 509 ? -21.009 9.504 13.140 1.00 91.31 509 PHE A C 1
ATOM 4048 O O . PHE A 1 509 ? -22.144 9.394 12.674 1.00 91.31 509 PHE A O 1
ATOM 4055 N N . HIS A 1 510 ? -19.921 9.240 12.404 1.00 90.06 510 HIS A N 1
ATOM 4056 C CA . HIS A 1 510 ? -19.993 8.790 11.005 1.00 90.06 510 HIS A CA 1
ATOM 4057 C C . HIS A 1 510 ? -20.679 7.426 10.845 1.00 90.06 510 HIS A C 1
ATOM 4059 O O . HIS A 1 510 ? -21.429 7.231 9.890 1.00 90.06 510 HIS A O 1
ATOM 4065 N N . ILE A 1 511 ? -20.495 6.498 11.789 1.00 91.25 511 ILE A N 1
ATOM 4066 C CA . ILE A 1 511 ? -21.194 5.201 11.776 1.00 91.25 511 ILE A CA 1
ATOM 4067 C C . ILE A 1 511 ? -22.714 5.391 11.900 1.00 91.25 511 ILE A C 1
ATOM 4069 O O . ILE A 1 511 ? -23.479 4.708 11.219 1.00 91.25 511 ILE A O 1
ATOM 4073 N N . PHE A 1 512 ? -23.169 6.322 12.742 1.00 90.81 512 PHE A N 1
ATOM 4074 C CA . PHE A 1 512 ? -24.595 6.611 12.894 1.00 90.81 512 PHE A CA 1
ATOM 4075 C C . PHE A 1 512 ? -25.175 7.372 11.698 1.00 90.81 512 PHE A C 1
ATOM 4077 O O . PHE A 1 512 ? -26.219 6.981 11.170 1.00 90.81 512 PHE A O 1
ATOM 4084 N N . PHE A 1 513 ? -24.509 8.441 11.261 1.00 89.88 513 PHE A N 1
ATOM 4085 C CA . PHE A 1 513 ? -25.112 9.473 10.410 1.00 89.88 513 PHE A CA 1
ATOM 4086 C C . PHE A 1 513 ? -24.440 9.684 9.050 1.00 89.88 513 PHE A C 1
ATOM 4088 O O . PHE A 1 513 ? -24.867 10.568 8.301 1.00 89.88 513 PHE A O 1
ATOM 4095 N N . GLY A 1 514 ? -23.414 8.900 8.715 1.00 88.12 514 GLY A N 1
ATOM 4096 C CA . GLY A 1 514 ? -22.740 8.971 7.420 1.00 88.12 514 GLY A CA 1
ATOM 4097 C C . GLY A 1 514 ? -23.700 8.763 6.244 1.00 88.12 514 GLY A C 1
ATOM 4098 O O . GLY A 1 514 ? -24.750 8.128 6.370 1.00 88.12 514 GLY A O 1
ATOM 4099 N N . SER A 1 515 ? -23.365 9.303 5.069 1.00 84.25 515 SER A N 1
ATOM 4100 C CA . SER A 1 515 ? -24.243 9.247 3.889 1.00 84.25 515 SER A CA 1
ATOM 4101 C C . SER A 1 515 ? -24.600 7.824 3.445 1.00 84.25 515 SER A C 1
ATOM 4103 O O . SER A 1 515 ? -25.666 7.607 2.862 1.00 84.25 515 SER A O 1
ATOM 4105 N N . ARG A 1 516 ? -23.738 6.844 3.749 1.00 84.81 516 ARG A N 1
ATOM 4106 C CA . ARG A 1 516 ? -23.912 5.419 3.444 1.00 84.81 516 ARG A CA 1
ATOM 4107 C C . ARG A 1 516 ? -24.374 4.592 4.646 1.00 84.81 516 ARG A C 1
ATOM 4109 O O . ARG A 1 516 ? -24.663 3.414 4.454 1.00 84.81 516 ARG A O 1
ATOM 4116 N N . SER A 1 517 ? -24.513 5.171 5.842 1.00 87.31 517 SER A N 1
ATOM 4117 C CA . SER A 1 517 ? -24.861 4.407 7.041 1.00 87.31 517 SER A CA 1
ATOM 4118 C C . SER A 1 517 ? -26.249 3.753 6.940 1.00 87.31 517 SER A C 1
ATOM 4120 O O . SER A 1 517 ? -27.250 4.366 6.548 1.00 87.31 517 SER A O 1
ATOM 4122 N N . THR A 1 518 ? -26.316 2.467 7.289 1.00 84.12 518 THR A N 1
ATOM 4123 C CA . THR A 1 518 ? -27.566 1.695 7.414 1.00 84.12 518 THR A CA 1
ATOM 4124 C C . THR A 1 518 ? -27.853 1.279 8.854 1.00 84.12 518 THR A C 1
ATOM 4126 O O . THR A 1 518 ? -28.932 0.761 9.129 1.00 84.12 518 THR A O 1
ATOM 4129 N N . LEU A 1 519 ? -26.955 1.587 9.801 1.00 87.56 519 LEU A N 1
ATOM 4130 C CA . LEU A 1 519 ? -27.024 1.109 11.186 1.00 87.56 519 LEU A CA 1
ATOM 4131 C C . LEU A 1 519 ? -28.379 1.400 11.844 1.00 87.56 519 LEU A C 1
ATOM 4133 O O . LEU A 1 519 ? -29.017 0.504 12.391 1.00 87.56 519 LEU A O 1
ATOM 4137 N N . LEU A 1 520 ? -28.860 2.643 11.756 1.00 85.88 520 LEU A N 1
ATOM 4138 C CA . LEU A 1 520 ? -30.150 3.017 12.343 1.00 85.88 520 LEU A CA 1
ATOM 4139 C C . LEU A 1 520 ? -31.347 2.374 11.626 1.00 85.88 520 LEU A C 1
ATOM 4141 O O . LEU A 1 520 ? -32.400 2.258 12.240 1.00 85.88 520 LEU A O 1
ATOM 4145 N N . GLN A 1 521 ? -31.205 1.968 10.360 1.00 82.50 521 GLN A N 1
ATOM 4146 C CA . GLN A 1 521 ? -32.260 1.310 9.576 1.00 82.50 521 GLN A CA 1
ATOM 4147 C C . GLN A 1 521 ? -32.377 -0.180 9.918 1.00 82.50 521 GLN A C 1
ATOM 4149 O O . GLN A 1 521 ? -33.477 -0.727 9.951 1.00 82.50 521 GLN A O 1
ATOM 4154 N N . GLU A 1 522 ? -31.251 -0.832 10.195 1.00 82.56 522 GLU A N 1
ATOM 4155 C CA . GLU A 1 522 ? -31.186 -2.259 10.529 1.00 82.56 522 GLU A CA 1
ATOM 4156 C C . GLU A 1 522 ? -31.461 -2.528 12.012 1.00 82.56 522 GLU A C 1
ATOM 4158 O O . GLU A 1 522 ? -31.905 -3.612 12.379 1.00 82.56 522 GLU A O 1
ATOM 4163 N N . ALA A 1 523 ? -31.280 -1.524 12.875 1.00 83.62 523 ALA A N 1
ATOM 4164 C CA . ALA A 1 523 ? -31.501 -1.648 14.313 1.00 83.62 523 ALA A CA 1
ATOM 4165 C C . ALA A 1 523 ? -32.968 -1.897 14.722 1.00 83.62 523 ALA A C 1
ATOM 4167 O O . ALA A 1 523 ? -33.247 -2.147 15.898 1.00 83.62 523 ALA A O 1
ATOM 4168 N N . TYR A 1 524 ? -33.922 -1.812 13.790 1.00 82.12 524 TYR A N 1
ATOM 4169 C CA . TYR A 1 524 ? -35.341 -2.005 14.067 1.00 82.12 524 TYR A CA 1
ATOM 4170 C C . TYR A 1 524 ? -35.702 -3.499 14.164 1.00 82.12 524 TYR A C 1
ATOM 4172 O O . TYR A 1 524 ? -35.716 -4.207 13.160 1.00 82.12 524 TYR A O 1
ATOM 4180 N N . PRO A 1 525 ? -36.077 -4.005 15.356 1.00 70.44 525 PRO A N 1
ATOM 4181 C CA . PRO A 1 525 ? -36.163 -5.449 15.589 1.00 70.44 525 PRO A CA 1
ATOM 4182 C C . PRO A 1 525 ? -37.391 -6.126 14.963 1.00 70.44 525 PRO A C 1
ATOM 4184 O O . PRO A 1 525 ? -37.406 -7.344 14.815 1.00 70.44 525 PRO A O 1
ATOM 4187 N N . VAL A 1 526 ? -38.450 -5.367 14.659 1.00 72.62 526 VAL A N 1
ATOM 4188 C CA . VAL A 1 526 ? -39.755 -5.929 14.249 1.00 72.62 526 VAL A CA 1
ATOM 4189 C C . VAL A 1 526 ? -40.211 -5.443 12.872 1.00 72.62 526 VAL A C 1
ATOM 4191 O O . VAL A 1 526 ? -41.130 -6.008 12.279 1.00 72.62 526 VAL A O 1
ATOM 4194 N N . VAL A 1 527 ? -39.586 -4.389 12.355 1.00 77.19 527 VAL A N 1
ATOM 4195 C CA . VAL A 1 527 ? -40.021 -3.710 11.140 1.00 77.19 527 VAL A CA 1
ATOM 4196 C C . VAL A 1 527 ? -38.805 -3.463 10.273 1.00 77.19 527 VAL A C 1
ATOM 4198 O O . VAL A 1 527 ? -37.828 -2.887 10.742 1.00 77.19 527 VAL A O 1
ATOM 4201 N N . THR A 1 528 ? -38.872 -3.875 9.011 1.00 78.12 528 THR A N 1
ATOM 4202 C CA . THR A 1 528 ? -37.825 -3.544 8.047 1.00 78.12 528 THR A CA 1
ATOM 4203 C C . THR A 1 528 ? -38.086 -2.150 7.515 1.00 78.12 528 THR A C 1
ATOM 4205 O O . THR A 1 528 ? -39.185 -1.850 7.041 1.00 78.12 528 THR A O 1
ATOM 4208 N N . ILE A 1 529 ? -37.070 -1.304 7.606 1.00 80.38 529 ILE A N 1
ATOM 4209 C CA . ILE A 1 529 ? -37.158 0.107 7.268 1.00 80.38 529 ILE A CA 1
ATOM 4210 C C . ILE A 1 529 ? -36.337 0.353 6.004 1.00 80.38 529 ILE A C 1
ATOM 4212 O O . ILE A 1 529 ? -35.207 -0.117 5.902 1.00 80.38 529 ILE A O 1
ATOM 4216 N N . ARG A 1 530 ? -36.906 1.070 5.033 1.00 79.00 530 ARG A N 1
ATOM 4217 C CA . ARG A 1 530 ? -36.199 1.547 3.841 1.00 79.00 530 ARG A CA 1
ATOM 4218 C C . ARG A 1 530 ? -36.331 3.060 3.767 1.00 79.00 530 ARG A C 1
ATOM 4220 O O . ARG A 1 530 ? -37.439 3.586 3.775 1.00 79.00 530 ARG A O 1
ATOM 4227 N N . ILE A 1 531 ? -35.199 3.754 3.721 1.00 73.19 531 ILE A N 1
ATOM 4228 C CA . ILE A 1 531 ? -35.190 5.201 3.493 1.00 73.19 531 ILE A CA 1
ATOM 4229 C C . ILE A 1 531 ? -35.471 5.443 2.013 1.00 73.19 531 ILE A C 1
ATOM 4231 O O . ILE A 1 531 ? -34.735 4.929 1.172 1.00 73.19 531 ILE A O 1
ATOM 4235 N N . SER A 1 532 ? -36.526 6.199 1.720 1.00 68.19 532 SER A N 1
ATOM 4236 C CA . SER A 1 532 ? -36.943 6.517 0.352 1.00 68.19 532 SER A CA 1
ATOM 4237 C C . SER A 1 532 ? -36.083 7.650 -0.215 1.00 68.19 532 SER A C 1
ATOM 4239 O O . SER A 1 532 ? -35.510 7.488 -1.286 1.00 68.19 532 SER A O 1
ATOM 4241 N N . ASP A 1 533 ? -35.877 8.719 0.568 1.00 68.62 533 ASP A N 1
ATOM 4242 C CA . ASP A 1 533 ? -35.075 9.887 0.179 1.00 68.62 533 ASP A CA 1
ATOM 4243 C C . ASP A 1 533 ? -33.973 10.160 1.213 1.00 68.62 533 ASP A C 1
ATOM 4245 O O . ASP A 1 533 ? -34.246 10.546 2.350 1.00 68.62 533 ASP A O 1
ATOM 4249 N N . ARG A 1 534 ? -32.698 9.973 0.851 1.00 69.50 534 ARG A N 1
ATOM 4250 C CA . ARG A 1 534 ? -31.578 10.384 1.717 1.00 69.50 534 ARG A CA 1
ATOM 4251 C C . ARG A 1 534 ? -31.315 11.875 1.527 1.00 69.50 534 ARG A C 1
ATOM 4253 O O . ARG A 1 534 ? -30.616 12.271 0.602 1.00 69.50 534 ARG A O 1
ATOM 4260 N N . THR A 1 535 ? -31.837 12.695 2.433 1.00 80.06 535 THR A N 1
ATOM 4261 C CA . THR A 1 535 ? -31.541 14.135 2.465 1.00 80.06 535 THR A CA 1
ATOM 4262 C C . THR A 1 535 ? -30.154 14.405 3.043 1.00 80.06 535 THR A C 1
ATOM 4264 O O . THR A 1 535 ? -29.628 13.596 3.817 1.00 80.06 535 THR A O 1
ATOM 4267 N N . LYS A 1 536 ? -29.544 15.519 2.634 1.00 84.81 536 LYS A N 1
ATOM 4268 C CA . LYS A 1 536 ? -28.281 16.035 3.184 1.00 84.81 536 LYS A CA 1
ATOM 4269 C C . LYS A 1 536 ? -28.562 16.814 4.476 1.00 84.81 536 LYS A C 1
ATOM 4271 O O . LYS A 1 536 ? -29.715 17.150 4.744 1.00 84.81 536 LYS A O 1
ATOM 4276 N N . TRP A 1 537 ? -27.539 17.055 5.292 1.00 86.19 537 TRP A N 1
ATOM 4277 C CA . TRP A 1 537 ? -27.686 17.889 6.487 1.00 86.19 537 TRP A CA 1
ATOM 4278 C C . TRP A 1 537 ? -27.819 19.361 6.078 1.00 86.19 537 TRP A C 1
ATOM 4280 O O . TRP A 1 537 ? -27.064 19.836 5.240 1.00 86.19 537 TRP A O 1
ATOM 4290 N N . MET A 1 538 ? -28.778 20.075 6.648 1.00 85.19 538 MET A N 1
ATOM 4291 C CA . MET A 1 538 ? -29.093 21.480 6.376 1.00 85.19 538 MET A CA 1
ATOM 4292 C C . MET A 1 538 ? -28.729 22.320 7.599 1.00 85.19 538 MET A C 1
ATOM 4294 O O . MET A 1 538 ? -28.832 21.827 8.722 1.00 85.19 538 MET A O 1
ATOM 4298 N N . LYS A 1 539 ? -28.306 23.571 7.409 1.00 80.75 539 LYS A N 1
ATOM 4299 C CA . LYS A 1 539 ? -28.073 24.497 8.529 1.00 80.75 539 LYS A CA 1
ATOM 4300 C C . LYS A 1 539 ? -29.408 24.982 9.103 1.00 80.75 539 LYS A C 1
ATOM 4302 O O . LYS A 1 539 ? -30.374 25.173 8.359 1.00 80.75 539 LYS A O 1
ATOM 4307 N N . ASP A 1 540 ? -29.464 25.135 10.422 1.00 72.19 540 ASP A N 1
ATOM 4308 C CA . ASP A 1 540 ? -30.625 25.692 11.117 1.00 72.19 540 ASP A CA 1
ATOM 4309 C C . ASP A 1 540 ? -30.751 27.205 10.844 1.00 72.19 540 ASP A C 1
ATOM 4311 O O . ASP A 1 540 ? -29.757 27.919 10.989 1.00 72.19 540 ASP A O 1
ATOM 4315 N N . PRO A 1 541 ? -31.931 27.725 10.457 1.00 65.88 541 PRO A N 1
ATOM 4316 C CA . PRO A 1 541 ? -32.166 29.166 10.380 1.00 65.88 541 PRO A CA 1
ATOM 4317 C C . PRO A 1 541 ? -32.098 29.901 11.734 1.00 65.88 541 PRO A C 1
ATOM 4319 O O . PRO A 1 541 ? -31.776 31.087 11.731 1.00 65.88 541 PRO A O 1
ATOM 4322 N N . ASP A 1 542 ? -32.371 29.236 12.866 1.00 66.19 542 ASP A N 1
ATOM 4323 C CA . ASP A 1 542 ? -32.422 29.881 14.193 1.00 66.19 542 ASP A CA 1
ATOM 4324 C C . ASP A 1 542 ? -31.094 29.786 14.982 1.00 66.19 542 ASP A C 1
ATOM 4326 O O . ASP A 1 542 ? -30.876 30.547 15.929 1.00 66.19 542 ASP A O 1
ATOM 4330 N N . ASN A 1 543 ? -30.184 28.875 14.608 1.00 67.38 543 ASN A N 1
ATOM 4331 C CA . ASN A 1 543 ? -28.918 28.623 15.309 1.00 67.38 543 ASN A CA 1
ATOM 4332 C C . ASN A 1 543 ? -27.775 28.281 14.332 1.00 67.38 543 ASN A C 1
ATOM 4334 O O . ASN A 1 543 ? -27.729 27.185 13.781 1.00 67.38 543 ASN A O 1
ATOM 4338 N N . GLU A 1 544 ? -26.789 29.172 14.172 1.00 61.69 544 GLU A N 1
ATOM 4339 C CA . GLU A 1 544 ? -25.704 29.027 13.175 1.00 61.69 544 GLU A CA 1
ATOM 4340 C C . GLU A 1 544 ? -24.897 27.715 13.286 1.00 61.69 544 GLU A C 1
ATOM 4342 O O . GLU A 1 544 ? -24.352 27.238 12.289 1.00 61.69 544 GLU A O 1
ATOM 4347 N N . ASN A 1 545 ? -24.849 27.104 14.477 1.00 68.44 545 ASN A N 1
ATOM 4348 C CA . ASN A 1 545 ? -24.078 25.887 14.758 1.00 68.44 545 ASN A CA 1
ATOM 4349 C C . ASN A 1 545 ? -24.932 24.606 14.865 1.00 68.44 545 ASN A C 1
ATOM 4351 O O . ASN A 1 545 ? -24.417 23.571 15.292 1.00 68.44 545 ASN A O 1
ATOM 4355 N N . GLY A 1 546 ? -26.222 24.655 14.517 1.00 78.19 546 GLY A N 1
ATOM 4356 C CA . GLY A 1 546 ? -27.118 23.493 14.489 1.00 78.19 546 GLY A CA 1
ATOM 4357 C C . GLY A 1 546 ? -27.263 22.890 13.087 1.00 78.19 546 GLY A C 1
ATOM 4358 O O . GLY A 1 546 ? -27.295 23.614 12.090 1.00 78.19 546 GLY A O 1
ATOM 4359 N N . LEU A 1 547 ? -27.377 21.559 12.991 1.00 85.31 547 LEU A N 1
ATOM 4360 C CA . LEU A 1 547 ? -27.672 20.872 11.722 1.00 85.31 547 LEU A CA 1
ATOM 4361 C C . LEU A 1 547 ? -28.996 20.100 11.793 1.00 85.31 547 LEU A C 1
ATOM 4363 O O . LEU A 1 547 ? -29.248 19.357 12.739 1.00 85.31 547 LEU A O 1
ATOM 4367 N N . PHE A 1 548 ? -29.808 20.208 10.744 1.00 85.50 548 PHE A N 1
ATOM 4368 C CA . PHE A 1 548 ? -31.097 19.537 10.600 1.00 85.50 548 PHE A CA 1
ATOM 4369 C C . PHE A 1 548 ? -31.106 18.579 9.421 1.00 85.50 548 PHE A C 1
ATOM 4371 O O . PHE A 1 548 ? -30.572 18.851 8.349 1.00 85.50 548 PHE A O 1
ATOM 4378 N N . ARG A 1 549 ? -31.768 17.441 9.595 1.00 85.94 549 ARG A N 1
ATOM 4379 C CA . ARG A 1 549 ? -31.986 16.477 8.523 1.00 85.94 549 ARG A CA 1
ATOM 4380 C C . ARG A 1 549 ? -33.353 15.830 8.682 1.00 85.94 549 ARG A C 1
ATOM 4382 O O . ARG A 1 549 ? -33.572 15.039 9.597 1.00 85.94 549 ARG A O 1
ATOM 4389 N N . GLY A 1 550 ? -34.271 16.155 7.779 1.00 83.19 550 GLY A N 1
ATOM 4390 C CA . GLY A 1 550 ? -35.591 15.532 7.694 1.00 83.19 550 GLY A CA 1
ATOM 4391 C C . GLY A 1 550 ? -35.686 14.616 6.480 1.00 83.19 550 GLY A C 1
ATOM 4392 O O . GLY A 1 550 ? -35.293 15.021 5.389 1.00 83.19 550 GLY A O 1
ATOM 4393 N N . PHE A 1 551 ? -36.194 13.396 6.638 1.00 84.00 551 PHE A N 1
ATOM 4394 C CA . PHE A 1 551 ? -36.475 12.502 5.508 1.00 84.00 551 PHE A CA 1
ATOM 4395 C C . PHE A 1 551 ? -37.690 11.602 5.750 1.00 84.00 551 PHE A C 1
ATOM 4397 O O . PHE A 1 551 ? -38.065 11.303 6.890 1.00 84.00 551 PHE A O 1
ATOM 4404 N N . VAL A 1 552 ? -38.307 11.160 4.652 1.00 82.88 552 VAL A N 1
ATOM 4405 C CA . VAL A 1 552 ? -39.425 10.211 4.655 1.00 82.88 552 VAL A CA 1
ATOM 4406 C C . VAL A 1 552 ? -38.876 8.792 4.589 1.00 82.88 552 VAL A C 1
ATOM 4408 O O . VAL A 1 552 ? -37.947 8.492 3.839 1.00 82.88 552 VAL A O 1
ATOM 4411 N N . THR A 1 553 ? -39.438 7.918 5.416 1.00 80.88 553 THR A N 1
ATOM 4412 C CA . THR A 1 553 ? -39.009 6.531 5.526 1.00 80.88 553 THR A CA 1
ATOM 4413 C C . THR A 1 553 ? -40.196 5.591 5.378 1.00 80.88 553 THR A C 1
ATOM 4415 O O . THR A 1 553 ? -41.217 5.748 6.055 1.00 80.88 553 THR A O 1
ATOM 4418 N N . ASP A 1 554 ? -40.031 4.577 4.537 1.00 82.19 554 ASP A N 1
ATOM 4419 C CA . ASP A 1 554 ? -40.999 3.508 4.349 1.00 82.19 554 ASP A CA 1
ATOM 4420 C C . ASP A 1 554 ? -40.707 2.361 5.316 1.00 82.19 554 ASP A C 1
ATOM 4422 O O . ASP A 1 554 ? -39.557 1.980 5.556 1.00 82.19 554 ASP A O 1
ATOM 4426 N N . PHE A 1 555 ? -41.759 1.759 5.859 1.00 81.31 555 PHE A N 1
ATOM 4427 C CA . PHE A 1 555 ? -41.629 0.620 6.752 1.00 81.31 555 PHE A CA 1
ATOM 4428 C C . PHE A 1 555 ? -42.528 -0.530 6.315 1.00 81.31 555 PHE A C 1
ATOM 4430 O O . PHE A 1 555 ? -43.685 -0.336 5.932 1.00 81.31 555 PHE A O 1
ATOM 4437 N N . ARG A 1 556 ? -41.988 -1.749 6.380 1.00 77.25 556 ARG A N 1
ATOM 4438 C CA . ARG A 1 556 ? -42.680 -2.987 6.018 1.00 77.25 556 ARG A CA 1
ATOM 4439 C C . ARG A 1 556 ? -42.798 -3.891 7.235 1.00 77.25 556 ARG A C 1
ATOM 4441 O O . ARG A 1 556 ? -41.801 -4.240 7.868 1.00 77.25 556 ARG A O 1
ATOM 4448 N N . TYR A 1 557 ? -44.028 -4.298 7.531 1.00 70.31 557 TYR A N 1
ATOM 4449 C CA . TYR A 1 557 ? -44.313 -5.313 8.541 1.00 70.31 557 TYR A CA 1
ATOM 4450 C C . TYR A 1 557 ? -44.346 -6.716 7.913 1.00 70.31 557 TYR A C 1
ATOM 4452 O O . TYR A 1 557 ? -44.713 -6.866 6.745 1.00 70.31 557 TYR A O 1
ATOM 4460 N N . TYR A 1 558 ? -44.019 -7.754 8.691 1.00 62.06 558 TYR A N 1
ATOM 4461 C CA . TYR A 1 558 ? -44.188 -9.157 8.291 1.00 62.06 558 TYR A CA 1
ATOM 4462 C C . TYR A 1 558 ? -45.678 -9.453 8.008 1.00 62.06 558 TYR A C 1
ATOM 4464 O O . TYR A 1 558 ? -46.467 -9.670 8.929 1.00 62.06 558 TYR A O 1
ATOM 4472 N N . GLY A 1 559 ? -46.077 -9.400 6.731 1.00 54.53 559 GLY A N 1
ATOM 4473 C CA . GLY A 1 559 ? -47.469 -9.574 6.281 1.00 54.53 559 GLY A CA 1
ATOM 4474 C C . GLY A 1 559 ? -48.016 -8.464 5.370 1.00 54.53 559 GLY A C 1
ATOM 4475 O O . GLY A 1 559 ? -49.178 -8.090 5.501 1.00 54.53 559 GLY A O 1
ATOM 4476 N N . SER A 1 560 ? -47.191 -7.925 4.465 1.00 55.66 560 SER A N 1
ATOM 4477 C CA . SER A 1 560 ? -47.606 -7.099 3.306 1.00 55.66 560 SER A CA 1
ATOM 4478 C C . SER A 1 560 ? -48.129 -5.681 3.580 1.00 55.66 560 SER A C 1
ATOM 4480 O O . SER A 1 560 ? -48.395 -4.944 2.631 1.00 55.66 560 SER A O 1
ATOM 4482 N N . LYS A 1 561 ? -48.248 -5.243 4.840 1.00 64.38 561 LYS A N 1
ATOM 4483 C CA . LYS A 1 561 ? -48.632 -3.857 5.163 1.00 64.38 561 LYS A CA 1
ATOM 4484 C C . LYS A 1 561 ? -47.418 -2.924 5.123 1.00 64.38 561 LYS A C 1
ATOM 4486 O O . LYS A 1 561 ? -46.396 -3.209 5.753 1.00 64.38 561 LYS A O 1
ATOM 4491 N N . HIS A 1 562 ? -47.567 -1.820 4.395 1.00 69.94 562 HIS A N 1
ATOM 4492 C CA . HIS A 1 562 ? -46.566 -0.772 4.209 1.00 69.94 562 HIS A CA 1
ATOM 4493 C C . HIS A 1 562 ? -47.107 0.540 4.781 1.00 69.94 562 HIS A C 1
ATOM 4495 O O . HIS A 1 562 ? -48.284 0.848 4.595 1.00 69.94 562 HIS A O 1
ATOM 4501 N N . GLY A 1 563 ? -46.268 1.299 5.475 1.00 74.00 563 GLY A N 1
ATOM 4502 C CA . GLY A 1 563 ? -46.594 2.644 5.944 1.00 74.00 563 GLY A CA 1
ATOM 4503 C C . GLY A 1 563 ? -45.394 3.571 5.798 1.00 74.00 563 GLY A C 1
ATOM 4504 O O . GLY A 1 563 ? -44.281 3.103 5.555 1.00 74.00 563 GLY A O 1
ATOM 4505 N N . ARG A 1 564 ? -45.622 4.879 5.933 1.00 77.12 564 ARG A N 1
ATOM 4506 C CA . ARG A 1 564 ? -44.584 5.907 5.778 1.00 77.12 564 ARG A CA 1
ATOM 4507 C C . ARG A 1 564 ? -44.565 6.811 6.996 1.00 77.12 564 ARG A C 1
ATOM 4509 O O . ARG A 1 564 ? -45.618 7.287 7.403 1.00 77.12 564 ARG A O 1
ATOM 4516 N N . PHE A 1 565 ? -43.395 7.057 7.567 1.00 81.31 565 PHE A N 1
ATOM 4517 C CA . PHE A 1 565 ? -43.227 8.034 8.642 1.00 81.31 565 PHE A CA 1
ATOM 4518 C C . PHE A 1 565 ? -42.039 8.946 8.354 1.00 81.31 565 PHE A C 1
ATOM 4520 O O . PHE A 1 565 ? -41.113 8.573 7.633 1.00 81.31 565 PHE A O 1
ATOM 4527 N N . THR A 1 566 ? -42.062 10.149 8.919 1.00 81.06 566 THR A N 1
ATOM 4528 C CA . THR A 1 566 ? -40.941 11.087 8.818 1.00 81.06 566 THR A CA 1
ATOM 4529 C C . THR A 1 566 ? -40.010 10.950 10.008 1.00 81.06 566 THR A C 1
ATOM 4531 O O . THR A 1 566 ? -40.436 10.672 11.134 1.00 81.06 566 THR A O 1
ATOM 4534 N N . VAL A 1 567 ? -38.722 11.145 9.748 1.00 85.88 567 VAL A N 1
ATOM 4535 C CA . VAL A 1 567 ? -37.675 11.243 10.761 1.00 85.88 567 VAL A CA 1
ATOM 4536 C C . VAL A 1 567 ? -37.036 12.610 10.628 1.00 85.88 567 VAL A C 1
ATOM 4538 O O . VAL A 1 567 ? -36.598 12.978 9.544 1.00 85.88 567 VAL A O 1
ATOM 4541 N N . ILE A 1 568 ? -36.983 13.338 11.735 1.00 86.94 568 ILE A N 1
ATOM 4542 C CA . ILE A 1 568 ? -36.291 14.614 11.869 1.00 86.94 568 ILE A CA 1
ATOM 4543 C C . ILE A 1 568 ? -35.118 14.379 12.814 1.00 86.94 568 ILE A C 1
ATOM 4545 O O . ILE A 1 568 ? -35.310 13.913 13.939 1.00 86.94 568 ILE A O 1
ATOM 4549 N N . GLN A 1 569 ? -33.912 14.657 12.341 1.00 90.19 569 GLN A N 1
ATOM 4550 C CA . GLN A 1 569 ? -32.674 14.614 13.107 1.00 90.19 569 GLN A CA 1
ATOM 4551 C C . GLN A 1 569 ? -32.192 16.049 13.299 1.00 90.19 569 GLN A C 1
ATOM 4553 O O . GLN A 1 569 ? -32.077 16.798 12.335 1.00 90.19 569 GLN A O 1
ATOM 4558 N N . GLU A 1 570 ? -31.943 16.411 14.543 1.00 89.19 570 GLU A N 1
ATOM 4559 C CA . GLU A 1 570 ? -31.491 17.721 14.997 1.00 89.19 570 GLU A CA 1
ATOM 4560 C C . GLU A 1 570 ? -30.160 17.492 15.714 1.00 89.19 570 GLU A C 1
ATOM 4562 O O . GLU A 1 570 ? -30.082 16.686 16.647 1.00 89.19 570 GLU A O 1
ATOM 4567 N N . LEU A 1 571 ? -29.093 18.105 15.220 1.00 88.75 571 LEU A N 1
ATOM 4568 C CA . LEU A 1 571 ? -27.775 18.085 15.835 1.00 88.75 571 LEU A CA 1
ATOM 4569 C C . LEU A 1 571 ? -27.601 19.391 16.603 1.00 88.75 571 LEU A C 1
ATOM 4571 O O . LEU A 1 571 ? -27.497 20.457 15.998 1.00 88.75 571 LEU A O 1
ATOM 4575 N N . ASP A 1 572 ? -27.566 19.275 17.927 1.00 84.50 572 ASP A N 1
ATOM 4576 C CA . ASP A 1 572 ? -27.235 20.383 18.816 1.00 84.50 572 ASP A CA 1
ATOM 4577 C C . ASP A 1 572 ? -25.752 20.776 18.619 1.00 84.50 572 ASP A C 1
ATOM 4579 O O . ASP A 1 572 ? -24.966 19.952 18.131 1.00 84.50 572 ASP A O 1
ATOM 4583 N N . PRO A 1 573 ? -25.328 21.990 19.025 1.00 79.31 573 PRO A N 1
ATOM 4584 C CA . PRO A 1 573 ? -23.939 22.426 18.905 1.00 79.31 573 PRO A CA 1
ATOM 4585 C C . PRO A 1 573 ? -22.960 21.376 19.448 1.00 79.31 573 PRO A C 1
ATOM 4587 O O . PRO A 1 573 ? -23.105 20.893 20.577 1.00 79.31 573 PRO A O 1
ATOM 4590 N N . TRP A 1 574 ? -21.978 21.008 18.626 1.00 82.62 574 TRP A N 1
ATOM 4591 C CA . TRP A 1 574 ? -21.039 19.919 18.896 1.00 82.62 574 TRP A CA 1
ATOM 4592 C C . TRP A 1 574 ? -19.597 20.433 18.949 1.00 82.62 574 TRP A C 1
ATOM 4594 O O . TRP A 1 574 ? -19.272 21.482 18.394 1.00 82.62 574 TRP A O 1
ATOM 4604 N N . VAL A 1 575 ? -18.718 19.670 19.597 1.00 82.56 575 VAL A N 1
ATOM 4605 C CA . VAL A 1 575 ? -17.268 19.911 19.595 1.00 82.56 575 VAL A CA 1
ATOM 4606 C C . VAL A 1 575 ? -16.607 18.739 18.894 1.00 82.56 575 VAL A C 1
ATOM 4608 O O . VAL A 1 575 ? -16.839 17.581 19.258 1.00 82.56 575 VAL A O 1
ATOM 4611 N N . ASP A 1 576 ? -15.818 19.032 17.857 1.00 79.12 576 ASP A N 1
ATOM 4612 C CA . ASP A 1 576 ? -15.256 17.989 17.004 1.00 79.12 576 ASP A CA 1
ATOM 4613 C C . ASP A 1 576 ? -14.432 16.992 17.827 1.00 79.12 576 ASP A C 1
ATOM 4615 O O . ASP A 1 576 ? -13.532 17.358 18.576 1.00 79.12 576 ASP A O 1
ATOM 4619 N N . ASN A 1 577 ? -14.765 15.711 17.673 1.00 81.50 577 ASN A N 1
ATOM 4620 C CA . ASN A 1 577 ? -14.135 14.579 18.345 1.00 81.50 577 ASN A CA 1
ATOM 4621 C C . ASN A 1 577 ? -14.235 14.530 19.888 1.00 81.50 577 ASN A C 1
ATOM 4623 O O . ASN A 1 577 ? -13.636 13.640 20.493 1.00 81.50 577 ASN A O 1
ATOM 4627 N N . GLU A 1 578 ? -15.032 15.394 20.519 1.00 85.25 578 GLU A N 1
ATOM 4628 C CA . GLU A 1 578 ? -15.214 15.418 21.980 1.00 85.25 578 GLU A CA 1
ATOM 4629 C C . GLU A 1 578 ? -16.669 15.204 22.397 1.00 85.25 578 GLU A C 1
ATOM 4631 O O . GLU A 1 578 ? -16.943 14.372 23.265 1.00 85.25 578 GLU A O 1
ATOM 4636 N N . TYR A 1 579 ? -17.614 15.904 21.766 1.00 88.62 579 TYR A N 1
ATOM 4637 C CA . TYR A 1 579 ? -19.017 15.876 22.172 1.00 88.62 579 TYR A CA 1
ATOM 4638 C C . TYR A 1 579 ? -19.955 16.014 20.977 1.00 88.62 579 TYR A C 1
ATOM 4640 O O . TYR A 1 579 ? -19.866 16.990 20.238 1.00 88.62 579 TYR A O 1
ATOM 4648 N N . TYR A 1 580 ? -20.896 15.077 20.831 1.00 90.06 580 TYR A N 1
ATOM 4649 C CA . TYR A 1 580 ? -21.989 15.163 19.857 1.00 90.06 580 TYR A CA 1
ATOM 4650 C C . TYR A 1 580 ? -23.320 14.840 20.528 1.00 90.06 580 TYR A C 1
ATOM 4652 O O . TYR A 1 580 ? -23.433 13.849 21.252 1.00 90.06 580 TYR A O 1
ATOM 4660 N N . ASN A 1 581 ? -24.347 15.634 20.237 1.00 91.00 581 ASN A N 1
ATOM 4661 C CA . ASN A 1 581 ? -25.690 15.449 20.768 1.00 91.00 581 ASN A CA 1
ATOM 4662 C C . ASN A 1 581 ? -26.710 15.561 19.637 1.00 91.00 581 ASN A C 1
ATOM 4664 O O . ASN A 1 581 ? -26.923 16.634 19.081 1.00 91.00 581 ASN A O 1
ATOM 4668 N N . CYS A 1 582 ? -27.323 14.433 19.287 1.00 90.94 582 CYS A N 1
ATOM 4669 C CA . CYS A 1 582 ? -28.298 14.364 18.211 1.00 90.94 582 CYS A CA 1
ATOM 4670 C C . CYS A 1 582 ? -29.656 13.904 18.734 1.00 90.94 582 CYS A C 1
ATOM 4672 O O . CYS A 1 582 ? -29.796 12.812 19.295 1.00 90.94 582 CYS A O 1
ATOM 4674 N N . LYS A 1 583 ? -30.679 14.720 18.502 1.00 91.00 583 LYS A N 1
ATOM 4675 C CA . LYS A 1 583 ? -32.076 14.446 18.811 1.00 91.00 583 LYS A CA 1
ATOM 4676 C C . LYS A 1 583 ? -32.795 13.961 17.556 1.00 91.00 583 LYS A C 1
ATOM 4678 O O . LYS A 1 583 ? -32.787 14.592 16.510 1.00 91.00 583 LYS A O 1
ATOM 4683 N N . ILE A 1 584 ? -33.442 12.813 17.671 1.00 89.88 584 ILE A N 1
ATOM 4684 C CA . ILE A 1 584 ? -34.183 12.146 16.605 1.00 89.88 584 ILE A CA 1
ATOM 4685 C C . ILE A 1 584 ? -35.656 12.118 17.001 1.00 89.88 584 ILE A C 1
ATOM 4687 O O . ILE A 1 584 ? -36.051 11.423 17.943 1.00 89.88 584 ILE A O 1
ATOM 4691 N N . THR A 1 585 ? -36.472 12.837 16.242 1.00 88.50 585 THR A N 1
ATOM 4692 C CA . THR A 1 585 ? -37.925 12.911 16.395 1.00 88.50 585 THR A CA 1
ATOM 4693 C C . THR A 1 585 ? -38.587 12.192 15.228 1.00 88.50 585 THR A C 1
ATOM 4695 O O . THR A 1 585 ? -38.270 12.448 14.070 1.00 88.50 585 THR A O 1
ATOM 4698 N N . ARG A 1 586 ? -39.510 11.274 15.512 1.00 86.56 586 ARG A N 1
ATOM 4699 C CA . ARG A 1 586 ? -40.304 10.583 14.482 1.00 86.56 586 ARG A CA 1
ATOM 4700 C C . ARG A 1 586 ? -41.717 11.166 14.415 1.00 86.56 586 ARG A C 1
ATOM 4702 O O . ARG A 1 586 ? -42.189 11.730 15.406 1.00 86.56 586 ARG A O 1
ATOM 4709 N N . SER A 1 587 ? -42.398 11.007 13.277 1.00 82.50 587 SER A N 1
ATOM 4710 C CA . SER A 1 587 ? -43.795 11.439 13.127 1.00 82.50 587 SER A CA 1
ATOM 4711 C C . SER A 1 587 ? -44.708 10.798 14.174 1.00 82.50 587 SER A C 1
ATOM 4713 O O . SER A 1 587 ? -44.413 9.733 14.726 1.00 82.50 587 SER A O 1
ATOM 4715 N N . SER A 1 588 ? -45.844 11.437 14.444 1.00 81.25 588 SER A N 1
ATOM 4716 C CA . SER A 1 588 ? -46.840 10.864 15.337 1.00 81.25 588 SER A CA 1
ATOM 4717 C C . SER A 1 588 ? -47.572 9.680 14.715 1.00 81.25 588 SER A C 1
ATOM 4719 O O . SER A 1 588 ? -47.842 9.629 13.513 1.00 81.25 588 SER A O 1
ATOM 4721 N N . PHE A 1 589 ? -47.909 8.724 15.575 1.00 79.56 589 PHE A N 1
ATOM 4722 C CA . PHE A 1 589 ? -48.737 7.572 15.261 1.00 79.56 589 PHE A CA 1
ATOM 4723 C C . PHE A 1 589 ? -50.077 7.716 15.976 1.00 79.56 589 PHE A C 1
ATOM 4725 O O . PHE A 1 589 ? -50.119 7.956 17.187 1.00 79.56 589 PHE A O 1
ATOM 4732 N N . LYS A 1 590 ? -51.173 7.551 15.231 1.00 79.50 590 LYS A N 1
ATOM 4733 C CA . LYS A 1 590 ? -52.541 7.619 15.754 1.00 79.50 590 LYS A CA 1
ATOM 4734 C C . LYS A 1 590 ? -53.151 6.223 15.796 1.00 79.50 590 LYS A C 1
ATOM 4736 O O . LYS A 1 590 ? -53.155 5.510 14.796 1.00 79.50 590 LYS A O 1
ATOM 4741 N N . ILE A 1 591 ? -53.672 5.823 16.953 1.00 74.81 591 ILE A N 1
ATOM 4742 C CA . ILE A 1 591 ? -54.386 4.550 17.115 1.00 74.81 591 ILE A CA 1
ATOM 4743 C C . ILE A 1 591 ? -55.881 4.802 16.892 1.00 74.81 591 ILE A C 1
ATOM 4745 O O . ILE A 1 591 ? -56.444 5.737 17.460 1.00 74.81 591 ILE A O 1
ATOM 4749 N N . LYS A 1 592 ? -56.543 3.957 16.090 1.00 65.38 592 LYS A N 1
ATOM 4750 C CA . LYS A 1 592 ? -58.004 3.983 15.888 1.00 65.38 592 LYS A CA 1
ATOM 4751 C C . LYS A 1 592 ? -58.665 3.698 17.252 1.00 65.38 592 LYS A C 1
ATOM 4753 O O . LYS A 1 592 ? -58.619 2.558 17.703 1.00 65.38 592 LYS A O 1
ATOM 4758 N N . TYR A 1 593 ? -59.171 4.740 17.926 1.00 68.19 593 TYR A N 1
ATOM 4759 C CA . TYR A 1 593 ? -59.671 4.763 19.323 1.00 68.19 593 TYR A CA 1
ATOM 4760 C C . TYR A 1 593 ? -58.621 4.832 20.460 1.00 68.19 593 TYR A C 1
ATOM 4762 O O . TYR A 1 593 ? -58.906 4.418 21.583 1.00 68.19 593 TYR A O 1
ATOM 4770 N N . GLY A 1 594 ? -57.415 5.360 20.216 1.00 70.25 594 GLY A N 1
ATOM 4771 C CA . GLY A 1 594 ? -56.377 5.515 21.247 1.00 70.25 594 GLY A CA 1
ATOM 4772 C C . GLY A 1 594 ? -55.601 6.838 21.169 1.00 70.25 594 GLY A C 1
ATOM 4773 O O . GLY A 1 594 ? -55.860 7.646 20.278 1.00 70.25 594 GLY A O 1
ATOM 4774 N N . PRO A 1 595 ? -54.645 7.063 22.092 1.00 78.06 595 PRO A N 1
ATOM 4775 C CA . PRO A 1 595 ? -53.857 8.292 22.133 1.00 78.06 595 PRO A CA 1
ATOM 4776 C C . PRO A 1 595 ? -52.913 8.398 20.931 1.00 78.06 595 PRO A C 1
ATOM 4778 O O . PRO A 1 595 ? -52.387 7.392 20.446 1.00 78.06 595 PRO A O 1
ATOM 4781 N N . GLU A 1 596 ? -52.649 9.627 20.494 1.00 81.56 596 GLU A N 1
ATOM 4782 C CA . GLU A 1 596 ? -51.553 9.924 19.575 1.00 81.56 596 GLU A CA 1
ATOM 4783 C C . GLU A 1 596 ? -50.218 9.915 20.340 1.00 81.56 596 GLU A C 1
ATOM 4785 O O . GLU A 1 596 ? -50.102 10.423 21.462 1.00 81.56 596 GLU A O 1
ATOM 4790 N N . PHE A 1 597 ? -49.198 9.287 19.757 1.00 82.31 597 PHE A N 1
ATOM 4791 C CA . PHE A 1 597 ? -47.886 9.165 20.389 1.00 82.31 597 PHE A CA 1
ATOM 4792 C C . PHE A 1 597 ? -46.741 9.392 19.401 1.00 82.31 597 PHE A C 1
ATOM 4794 O O . PHE A 1 597 ? -46.849 9.079 18.216 1.00 82.31 597 PHE A O 1
ATOM 4801 N N . LYS A 1 598 ? -45.628 9.940 19.901 1.00 84.44 598 LYS A N 1
ATOM 4802 C CA . LYS A 1 598 ? -44.397 10.231 19.152 1.00 84.44 598 LYS A CA 1
ATOM 4803 C C . LYS A 1 598 ? -43.214 9.507 19.789 1.00 84.44 598 LYS A C 1
ATOM 4805 O O . LYS A 1 598 ? -43.095 9.465 21.015 1.00 84.44 598 LYS A O 1
ATOM 4810 N N . PHE A 1 599 ? -42.326 8.959 18.962 1.00 85.50 599 PHE A N 1
ATOM 4811 C CA . PHE A 1 599 ? -41.044 8.422 19.421 1.00 85.50 599 PHE A CA 1
ATOM 4812 C C . PHE A 1 599 ? -39.983 9.512 19.340 1.00 85.50 599 PHE A C 1
ATOM 4814 O O . PHE A 1 599 ? -39.680 9.996 18.246 1.00 85.50 599 PHE A O 1
ATOM 4821 N N . VAL A 1 600 ? -39.395 9.846 20.484 1.00 88.56 600 VAL A N 1
ATOM 4822 C CA . VAL A 1 600 ? -38.285 10.794 20.576 1.00 88.56 600 VAL A CA 1
ATOM 4823 C C . VAL A 1 600 ? -37.106 10.082 21.220 1.00 88.56 600 VAL A C 1
ATOM 4825 O O . VAL A 1 600 ? -37.258 9.367 22.213 1.00 88.56 600 VAL A O 1
ATOM 4828 N N . SER A 1 601 ? -35.934 10.231 20.617 1.00 90.25 601 SER A N 1
ATOM 4829 C CA . SER A 1 601 ? -34.692 9.663 21.130 1.00 90.25 601 SER A CA 1
ATOM 4830 C C . SER A 1 601 ? -33.542 10.634 20.963 1.00 90.25 601 SER A C 1
ATOM 4832 O O . SER A 1 601 ? -33.474 11.306 19.943 1.00 90.25 601 SER A O 1
ATOM 4834 N N . ARG A 1 602 ? -32.621 10.668 21.917 1.00 91.50 602 ARG A N 1
ATOM 4835 C CA . ARG A 1 602 ? -31.424 11.501 21.897 1.00 91.50 602 ARG A CA 1
ATOM 4836 C C . ARG A 1 602 ? -30.182 10.627 22.073 1.00 91.50 602 ARG A C 1
ATOM 4838 O O . ARG A 1 602 ? -30.113 9.795 22.977 1.00 91.50 602 ARG A O 1
ATOM 4845 N N . ILE A 1 603 ? -29.234 10.794 21.161 1.00 91.94 603 ILE A N 1
ATOM 4846 C CA . ILE A 1 603 ? -27.940 10.113 21.119 1.00 91.94 603 ILE A CA 1
ATOM 4847 C C . ILE A 1 603 ? -26.891 11.108 21.596 1.00 91.94 603 ILE A C 1
ATOM 4849 O O . ILE A 1 603 ? -26.741 12.166 20.988 1.00 91.94 603 ILE A O 1
ATOM 4853 N N . ILE A 1 604 ? -26.163 10.755 22.651 1.00 91.50 604 ILE A N 1
ATOM 4854 C CA . ILE A 1 604 ? -25.081 11.577 23.195 1.00 91.50 604 ILE A CA 1
ATOM 4855 C C . ILE A 1 604 ? -23.789 10.777 23.124 1.00 91.50 604 ILE A C 1
ATOM 4857 O O . ILE A 1 604 ? -23.716 9.651 23.623 1.00 91.50 604 ILE A O 1
ATOM 4861 N N . LEU A 1 605 ? -22.781 11.357 22.482 1.00 92.06 605 LEU A N 1
ATOM 4862 C CA . LEU A 1 605 ? -21.449 10.788 22.330 1.00 92.06 605 LEU A CA 1
ATOM 4863 C C . LEU A 1 605 ? -20.466 11.661 23.103 1.00 92.06 605 LEU A C 1
ATOM 4865 O O . LEU A 1 605 ? -20.364 12.851 22.819 1.00 92.06 605 LEU A O 1
ATOM 4869 N N . ILE A 1 606 ? -19.754 11.068 24.060 1.00 90.19 606 ILE A N 1
ATOM 4870 C CA . ILE A 1 606 ? -18.769 11.765 24.896 1.00 90.19 606 ILE A CA 1
ATOM 4871 C C . ILE A 1 606 ? -17.418 11.077 24.731 1.00 90.19 606 ILE A C 1
ATOM 4873 O O . ILE A 1 606 ? -17.308 9.869 24.958 1.00 90.19 606 ILE A O 1
ATOM 4877 N N . GLY A 1 607 ? -16.402 11.832 24.329 1.00 85.00 607 GLY A N 1
ATOM 4878 C CA . GLY A 1 607 ? -15.031 11.360 24.195 1.00 85.00 607 GLY A CA 1
ATOM 4879 C C . GLY A 1 607 ? -14.291 11.360 25.523 1.00 85.00 607 GLY A C 1
ATOM 4880 O O . GLY A 1 607 ? -14.158 12.394 26.164 1.00 85.00 607 GLY A O 1
ATOM 4881 N N . GLU A 1 608 ? -13.749 10.207 25.904 1.00 80.81 608 GLU A N 1
ATOM 4882 C CA . GLU A 1 608 ? -12.815 10.068 27.021 1.00 80.81 608 GLU A CA 1
ATOM 4883 C C . GLU A 1 608 ? -11.609 9.243 26.560 1.00 80.81 608 GLU A C 1
ATOM 4885 O O . GLU A 1 608 ? -11.731 8.053 26.269 1.00 80.81 608 GLU A O 1
ATOM 4890 N N . ASN A 1 609 ? -10.430 9.870 26.474 1.00 69.81 609 ASN A N 1
ATOM 4891 C CA . ASN A 1 609 ? -9.138 9.207 26.239 1.00 69.81 609 ASN A CA 1
ATOM 4892 C C . ASN A 1 609 ? -9.150 8.117 25.136 1.00 69.81 609 ASN A C 1
ATOM 4894 O O . ASN A 1 609 ? -8.630 7.019 25.324 1.00 69.81 609 ASN A O 1
ATOM 4898 N N . GLY A 1 610 ? -9.749 8.405 23.972 1.00 70.00 610 GLY A N 1
ATOM 4899 C CA . GLY A 1 610 ? -9.778 7.493 22.813 1.00 70.00 610 GLY A CA 1
ATOM 4900 C C . GLY A 1 610 ? -10.901 6.443 22.808 1.00 70.00 610 GLY A C 1
ATOM 4901 O O . GLY A 1 610 ? -11.004 5.666 21.850 1.00 70.00 610 GLY A O 1
ATOM 4902 N N . HIS A 1 611 ? -11.754 6.450 23.832 1.00 85.00 611 HIS A N 1
ATOM 4903 C CA . HIS A 1 611 ? -13.002 5.696 23.919 1.00 85.00 611 HIS A CA 1
ATOM 4904 C C . HIS A 1 611 ? -14.194 6.664 23.919 1.00 85.00 611 HIS A C 1
ATOM 4906 O O . HIS A 1 611 ? -14.070 7.819 24.324 1.00 85.00 611 HIS A O 1
ATOM 4912 N N . THR A 1 612 ? -15.356 6.203 23.462 1.00 90.31 612 THR A N 1
ATOM 4913 C CA . THR A 1 612 ? -16.594 6.990 23.474 1.00 90.31 612 THR A CA 1
ATOM 4914 C C . THR A 1 612 ? -17.585 6.376 24.443 1.00 90.31 612 THR A C 1
ATOM 4916 O O . THR A 1 612 ? -17.939 5.202 24.313 1.00 90.31 612 THR A O 1
ATOM 4919 N N . LYS A 1 613 ? -18.084 7.179 25.383 1.00 91.88 613 LYS A N 1
ATOM 4920 C CA . LYS A 1 613 ? -19.286 6.860 26.153 1.00 91.88 613 LYS A CA 1
ATOM 4921 C C . LYS A 1 613 ? -20.502 7.236 25.314 1.00 91.88 613 LYS A C 1
ATOM 4923 O O . LYS A 1 613 ? -20.788 8.414 25.108 1.00 91.88 613 LYS A O 1
ATOM 4928 N N . PHE A 1 614 ? -21.194 6.225 24.803 1.00 92.69 614 PHE A N 1
ATOM 4929 C CA . PHE A 1 614 ? -22.453 6.370 24.084 1.00 92.69 614 PHE A CA 1
ATOM 4930 C C . PHE A 1 614 ? -23.610 6.276 25.080 1.00 92.69 614 PHE A C 1
ATOM 4932 O O . PHE A 1 614 ? -23.829 5.224 25.683 1.00 92.69 614 PHE A O 1
ATOM 4939 N N . LYS A 1 615 ? -24.362 7.367 25.244 1.00 91.81 615 LYS A N 1
ATOM 4940 C CA . LYS A 1 615 ? -25.609 7.387 26.014 1.00 91.81 615 LYS A CA 1
ATOM 4941 C C . LYS A 1 615 ? -26.797 7.490 25.072 1.00 91.81 615 LYS A C 1
ATOM 4943 O O . LYS A 1 615 ? -26.807 8.315 24.155 1.00 91.81 615 LYS A O 1
ATOM 4948 N N . TYR A 1 616 ? -27.813 6.672 25.322 1.00 91.62 616 TYR A N 1
ATOM 4949 C CA . TYR A 1 616 ? -29.052 6.691 24.556 1.00 91.62 616 TYR A CA 1
ATOM 4950 C C . TYR A 1 616 ? -30.239 7.003 25.461 1.00 91.62 616 TYR A C 1
ATOM 4952 O O . TYR A 1 616 ? -30.642 6.199 26.309 1.00 91.62 616 TYR A O 1
ATOM 4960 N N . TYR A 1 617 ? -30.820 8.174 25.242 1.00 90.06 617 TYR A N 1
ATOM 4961 C CA . TYR A 1 617 ? -32.083 8.584 25.833 1.00 90.06 617 TYR A CA 1
ATOM 4962 C C . TYR A 1 617 ? -33.186 8.276 24.826 1.00 90.06 617 TYR A C 1
ATOM 4964 O O . TYR A 1 617 ? -33.065 8.572 23.638 1.00 90.06 617 TYR A O 1
ATOM 4972 N N . GLY A 1 618 ? -34.273 7.659 25.262 1.00 86.44 618 GLY A N 1
ATOM 4973 C CA . GLY A 1 618 ? -35.332 7.276 24.339 1.00 86.44 618 GLY A CA 1
ATOM 4974 C C . GLY A 1 618 ? -36.630 7.006 25.060 1.00 86.44 618 GLY A C 1
ATOM 4975 O O . GLY A 1 618 ? -36.657 6.300 26.064 1.00 86.44 618 GLY A O 1
ATOM 4976 N N . GLY A 1 619 ? -37.720 7.546 24.527 1.00 81.94 619 GLY A N 1
ATOM 4977 C CA . GLY A 1 619 ? -39.030 7.430 25.142 1.00 81.94 619 GLY A CA 1
ATOM 4978 C C . GLY A 1 619 ? -40.168 7.639 24.153 1.00 81.94 619 GLY A C 1
ATOM 4979 O O . GLY A 1 619 ? -39.990 8.125 23.034 1.00 81.94 619 GLY A O 1
ATOM 4980 N N . VAL A 1 620 ? -41.362 7.244 24.588 1.00 82.94 620 VAL A N 1
ATOM 4981 C CA . VAL A 1 620 ? -42.606 7.539 23.878 1.00 82.94 620 VAL A CA 1
ATOM 4982 C C . VAL A 1 620 ? -43.318 8.669 24.595 1.00 82.94 620 VAL A C 1
ATOM 4984 O O . VAL A 1 620 ? -43.671 8.544 25.769 1.00 82.94 620 VAL A O 1
ATOM 4987 N N . ILE A 1 621 ? -43.551 9.756 23.869 1.00 81.00 621 ILE A N 1
ATOM 4988 C CA . ILE A 1 621 ? -44.301 10.910 24.348 1.00 81.00 621 ILE A CA 1
ATOM 4989 C C . ILE A 1 621 ? -45.730 10.777 23.823 1.00 81.00 621 ILE A C 1
ATOM 4991 O O . ILE A 1 621 ? -45.960 10.758 22.615 1.00 81.00 621 ILE A O 1
ATOM 4995 N N . THR A 1 622 ? -46.693 10.651 24.733 1.00 76.25 622 THR A N 1
ATOM 4996 C CA . THR A 1 622 ? -48.132 10.644 24.426 1.00 76.25 622 THR A CA 1
ATOM 4997 C C . THR A 1 622 ? -48.677 12.063 24.558 1.00 76.25 622 THR A C 1
ATOM 4999 O O . THR A 1 622 ? -48.491 12.668 25.616 1.00 76.25 622 THR A O 1
ATOM 5002 N N . THR A 1 623 ? -49.356 12.583 23.533 1.00 68.19 623 THR A N 1
ATOM 5003 C CA . THR A 1 623 ? -49.964 13.928 23.573 1.00 68.19 623 THR A CA 1
ATOM 5004 C C . THR A 1 623 ? -51.147 13.982 24.545 1.00 68.19 623 THR A C 1
ATOM 5006 O O . THR A 1 623 ? -51.265 14.935 25.311 1.00 68.19 623 THR A O 1
ATOM 5009 N N . ASP A 1 624 ? -51.939 12.907 24.625 1.00 66.88 624 ASP A N 1
ATOM 5010 C CA . ASP A 1 624 ? -53.057 12.779 25.568 1.00 66.88 624 ASP A CA 1
ATOM 5011 C C . ASP A 1 624 ? -52.666 12.052 26.863 1.00 66.88 624 ASP A C 1
ATOM 5013 O O . ASP A 1 624 ? -52.610 10.820 26.929 1.00 66.88 624 ASP A O 1
ATOM 5017 N N . LYS A 1 625 ? -52.461 12.812 27.948 1.00 61.03 625 LYS A N 1
ATOM 5018 C CA . LYS A 1 625 ? -52.125 12.268 29.282 1.00 61.03 625 LYS A CA 1
ATOM 5019 C C . LYS A 1 625 ? -53.258 11.448 29.938 1.00 61.03 625 LYS A C 1
ATOM 5021 O O . LYS A 1 625 ? -52.976 10.726 30.888 1.00 61.03 625 LYS A O 1
ATOM 5026 N N . LYS A 1 626 ? -54.510 11.539 29.457 1.00 64.38 626 LYS A N 1
ATOM 5027 C CA . LYS A 1 626 ? -55.717 10.963 30.104 1.00 64.38 626 LYS A CA 1
ATOM 5028 C C . LYS A 1 626 ? -56.279 9.680 29.456 1.00 64.38 626 LYS A C 1
ATOM 5030 O O . LYS A 1 626 ? -57.309 9.184 29.899 1.00 64.38 626 LYS A O 1
ATOM 5035 N N . SER A 1 627 ? -55.633 9.123 28.430 1.00 67.50 627 SER A N 1
ATOM 5036 C CA . SER A 1 627 ? -56.130 7.910 27.754 1.00 67.50 627 SER A CA 1
ATOM 5037 C C . SER A 1 627 ? -55.879 6.621 28.565 1.00 67.50 627 SER A C 1
ATOM 5039 O O . SER A 1 627 ? -54.740 6.394 28.982 1.00 67.50 627 SER A O 1
ATOM 5041 N N . PRO A 1 628 ? -56.863 5.703 28.704 1.00 68.75 628 PRO A N 1
ATOM 5042 C CA . PRO A 1 628 ? -56.702 4.450 29.455 1.00 68.75 628 PRO A CA 1
ATOM 5043 C C . PRO A 1 628 ? -55.679 3.490 28.825 1.00 68.75 628 PRO A C 1
ATOM 5045 O O . PRO A 1 628 ? -55.055 2.706 29.531 1.00 68.75 628 PRO A O 1
ATOM 5048 N N . LEU A 1 629 ? -55.431 3.581 27.512 1.00 69.81 629 LEU A N 1
ATOM 5049 C CA . LEU A 1 629 ? -54.378 2.818 26.822 1.00 69.81 629 LEU A CA 1
ATOM 5050 C C . LEU A 1 629 ? -52.964 3.414 26.979 1.00 69.81 629 LEU A C 1
ATOM 5052 O O . LEU A 1 629 ? -51.996 2.828 26.491 1.00 69.81 629 LEU A O 1
ATOM 5056 N N . GLY A 1 630 ? -52.808 4.559 27.652 1.00 72.50 630 GLY A N 1
ATOM 5057 C CA . GLY A 1 630 ? -51.523 5.256 27.761 1.00 72.50 630 GLY A CA 1
ATOM 5058 C C . GLY A 1 630 ? -50.433 4.433 28.455 1.00 72.50 630 GLY A C 1
ATOM 5059 O O . GLY A 1 630 ? -49.276 4.465 28.036 1.00 72.50 630 GLY A O 1
ATOM 5060 N N . TRP A 1 631 ? -50.789 3.636 29.470 1.00 77.75 631 TRP A N 1
ATOM 5061 C CA . TRP A 1 631 ? -49.832 2.757 30.157 1.00 77.75 631 TRP A CA 1
ATOM 5062 C C . TRP A 1 631 ? -49.295 1.655 29.230 1.00 77.75 631 TRP A C 1
ATOM 5064 O O . TRP A 1 631 ? -48.103 1.348 29.259 1.00 77.75 631 TRP A O 1
ATOM 5074 N N . LEU A 1 632 ? -50.159 1.103 28.370 1.00 74.62 632 LEU A N 1
ATOM 5075 C CA . LEU A 1 632 ? -49.810 0.061 27.410 1.00 74.62 632 LEU A CA 1
ATOM 5076 C C . LEU A 1 632 ? -48.864 0.616 26.339 1.00 74.62 632 LEU A C 1
ATOM 5078 O O . LEU A 1 632 ? -47.828 0.013 26.068 1.00 74.62 632 LEU A O 1
ATOM 5082 N N . VAL A 1 633 ? -49.166 1.800 25.796 1.00 77.12 633 VAL A N 1
ATOM 5083 C CA . VAL A 1 633 ? -48.316 2.488 24.808 1.00 77.12 633 VAL A CA 1
ATOM 5084 C C . VAL A 1 633 ? -46.949 2.838 25.398 1.00 77.12 633 VAL A C 1
ATOM 5086 O O . VAL A 1 633 ? -45.932 2.579 24.760 1.00 77.12 633 VAL A O 1
ATOM 5089 N N . LYS A 1 634 ? -46.889 3.338 26.640 1.00 79.31 634 LYS A N 1
ATOM 5090 C CA . LYS A 1 634 ? -45.615 3.612 27.326 1.00 79.31 634 LYS A CA 1
ATOM 5091 C C . LYS A 1 634 ? -44.795 2.343 27.565 1.00 79.31 634 LYS A C 1
ATOM 5093 O O . LYS A 1 634 ? -43.584 2.365 27.368 1.00 79.31 634 LYS A O 1
ATOM 5098 N N . LYS A 1 635 ? -45.433 1.230 27.946 1.00 78.50 635 LYS A N 1
ATOM 5099 C CA . LYS A 1 635 ? -44.757 -0.053 28.208 1.00 78.50 635 LYS A CA 1
ATOM 5100 C C . LYS A 1 635 ? -44.267 -0.738 26.929 1.00 78.50 635 LYS A C 1
ATOM 5102 O O . LYS A 1 635 ? -43.163 -1.278 26.908 1.00 78.50 635 LYS A O 1
ATOM 5107 N N . ILE A 1 636 ? -45.054 -0.688 25.853 1.00 76.38 636 ILE A N 1
ATOM 5108 C CA . ILE A 1 636 ? -44.629 -1.129 24.514 1.00 76.38 636 ILE A CA 1
ATOM 5109 C C . ILE A 1 636 ? -43.483 -0.246 24.030 1.00 76.38 636 ILE A C 1
ATOM 5111 O O . ILE A 1 636 ? -42.465 -0.762 23.581 1.00 76.38 636 ILE A O 1
ATOM 5115 N N . GLY A 1 637 ? -43.633 1.069 24.182 1.00 78.38 637 GLY A N 1
ATOM 5116 C CA . GLY A 1 637 ? -42.641 2.069 23.823 1.00 78.38 637 GLY A CA 1
ATOM 5117 C C . GLY A 1 637 ? -41.294 1.833 24.488 1.00 78.38 637 GLY A C 1
ATOM 5118 O O . GLY A 1 637 ? -40.288 1.735 23.799 1.00 78.38 637 GLY A O 1
ATOM 5119 N N . SER A 1 638 ? -41.267 1.663 25.811 1.00 78.38 638 SER A N 1
ATOM 5120 C CA . SER A 1 638 ? -40.025 1.400 26.543 1.00 78.38 638 SER A CA 1
ATOM 5121 C C . SER A 1 638 ? -39.415 0.039 26.199 1.00 78.38 638 SER A C 1
ATOM 5123 O O . SER A 1 638 ? -38.200 -0.067 26.054 1.00 78.38 638 SER A O 1
ATOM 5125 N N . THR A 1 639 ? -40.233 -0.999 25.996 1.00 77.94 639 THR A N 1
ATOM 5126 C CA . THR A 1 639 ? -39.754 -2.328 25.569 1.00 77.94 639 THR A CA 1
ATOM 5127 C C . THR A 1 639 ? -39.136 -2.273 24.171 1.00 77.94 639 THR A C 1
ATOM 5129 O O . THR A 1 639 ? -38.072 -2.847 23.933 1.00 77.94 639 THR A O 1
ATOM 5132 N N . TYR A 1 640 ? -39.776 -1.548 23.254 1.00 79.88 640 TYR A N 1
ATOM 5133 C CA . TYR A 1 640 ? -39.282 -1.316 21.905 1.00 79.88 640 TYR A CA 1
ATOM 5134 C C . TYR A 1 640 ? -37.982 -0.517 21.917 1.00 79.88 640 TYR A C 1
ATOM 5136 O O . TYR A 1 640 ? -37.000 -0.974 21.337 1.00 79.88 640 TYR A O 1
ATOM 5144 N N . SER A 1 641 ? -37.938 0.615 22.624 1.00 82.19 641 SER A N 1
ATOM 5145 C CA . SER A 1 641 ? -36.739 1.450 22.701 1.00 82.19 641 SER A CA 1
ATOM 5146 C C . SER A 1 641 ? -35.569 0.710 23.358 1.00 82.19 641 SER A C 1
ATOM 5148 O O . SER A 1 641 ? -34.447 0.812 22.873 1.00 82.19 641 SER A O 1
ATOM 5150 N N . ASN A 1 642 ? -35.816 -0.121 24.379 1.00 82.88 642 ASN A N 1
ATOM 5151 C CA . ASN A 1 642 ? -34.792 -0.996 24.964 1.00 82.88 642 ASN A CA 1
ATOM 5152 C C . ASN A 1 642 ? -34.288 -2.051 23.972 1.00 82.88 642 ASN A C 1
ATOM 5154 O O . ASN A 1 642 ? -33.092 -2.335 23.911 1.00 82.88 642 ASN A O 1
ATOM 5158 N N . SER A 1 643 ? -35.180 -2.648 23.176 1.00 79.88 643 SER A N 1
ATOM 5159 C CA . SER A 1 643 ? -34.756 -3.602 22.151 1.00 79.88 643 SER A CA 1
ATOM 5160 C C . SER A 1 643 ? -34.011 -2.932 20.997 1.00 79.88 643 SER A C 1
ATOM 5162 O O . SER A 1 643 ? -33.089 -3.541 20.463 1.00 79.88 643 SER A O 1
ATOM 5164 N N . PHE A 1 644 ? -34.399 -1.715 20.621 1.00 84.81 644 PHE A N 1
ATOM 5165 C CA . PHE A 1 644 ? -33.721 -0.903 19.614 1.00 84.81 644 PHE A CA 1
ATOM 5166 C C . PHE A 1 644 ? -32.314 -0.523 20.087 1.00 84.81 644 PHE A C 1
ATOM 5168 O O . PHE A 1 644 ? -31.350 -0.768 19.369 1.00 84.81 644 PHE A O 1
ATOM 5175 N N . PHE A 1 645 ? -32.173 -0.055 21.333 1.00 88.50 645 PHE A N 1
ATOM 5176 C CA . PHE A 1 645 ? -30.874 0.215 21.955 1.00 88.50 645 PHE A CA 1
ATOM 5177 C C . PHE A 1 645 ? -29.978 -1.029 21.975 1.00 88.50 645 PHE A C 1
ATOM 5179 O O . PHE A 1 645 ? -28.843 -0.980 21.512 1.00 88.50 645 PHE A O 1
ATOM 5186 N N . GLY A 1 646 ? -30.505 -2.177 22.413 1.00 86.50 646 GLY A N 1
ATOM 5187 C CA . GLY A 1 646 ? -29.749 -3.431 22.406 1.00 86.50 646 GLY A CA 1
ATOM 5188 C C . GLY A 1 646 ? -29.312 -3.883 21.006 1.00 86.50 646 GLY A C 1
ATOM 5189 O O . GLY A 1 646 ? -28.248 -4.483 20.871 1.00 86.50 646 GLY A O 1
ATOM 5190 N N . SER A 1 647 ? -30.102 -3.594 19.965 1.00 85.69 647 SER A N 1
ATOM 5191 C CA . SER A 1 647 ? -29.715 -3.862 18.574 1.00 85.69 647 SER A CA 1
ATOM 5192 C C . SER A 1 647 ? -28.623 -2.905 18.101 1.00 85.69 647 SER A C 1
ATOM 5194 O O . SER A 1 647 ? -27.645 -3.357 17.516 1.00 85.69 647 SER A O 1
ATOM 5196 N N . ILE A 1 648 ? -28.747 -1.610 18.419 1.00 90.44 648 ILE A N 1
ATOM 5197 C CA . ILE A 1 648 ? -27.728 -0.595 18.125 1.00 90.44 648 ILE A CA 1
ATOM 5198 C C . ILE A 1 648 ? -26.386 -0.987 18.739 1.00 90.44 648 ILE A C 1
ATOM 5200 O O . ILE A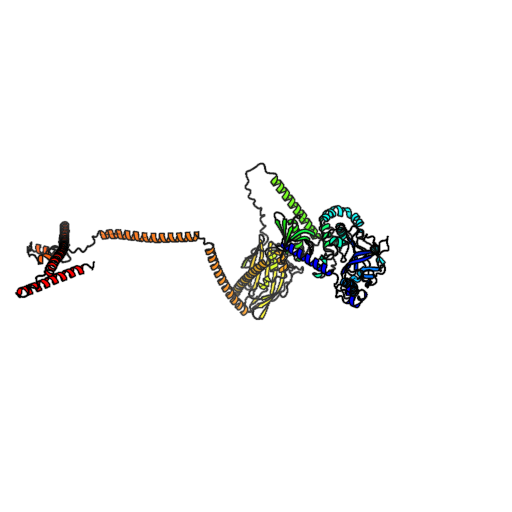 1 648 ? -25.389 -0.991 18.026 1.00 90.44 648 ILE A O 1
ATOM 5204 N N . CYS A 1 649 ? -26.342 -1.354 20.024 1.00 90.50 649 CYS A N 1
ATOM 5205 C CA . CYS A 1 649 ? -25.081 -1.717 20.676 1.00 90.50 649 CYS A CA 1
ATOM 5206 C C . CYS A 1 649 ? -24.401 -2.907 19.985 1.00 90.50 649 CYS A C 1
ATOM 5208 O O . CYS A 1 649 ? -23.198 -2.866 19.754 1.00 90.50 649 CYS A O 1
ATOM 5210 N N . ARG A 1 650 ? -25.168 -3.924 19.565 1.00 88.44 650 ARG A N 1
ATOM 5211 C CA . ARG A 1 650 ? -24.624 -5.066 18.809 1.00 88.44 650 ARG A CA 1
ATOM 5212 C C . ARG A 1 650 ? -24.060 -4.647 17.454 1.00 88.44 650 ARG A C 1
ATOM 5214 O O . ARG A 1 650 ? -22.938 -5.024 17.134 1.00 88.44 650 ARG A O 1
ATOM 5221 N N . SER A 1 651 ? -24.797 -3.837 16.694 1.00 88.81 651 SER A N 1
ATOM 5222 C CA . SER A 1 651 ? -24.330 -3.329 15.400 1.00 88.81 651 SER A CA 1
ATOM 5223 C C . SER A 1 651 ? -23.106 -2.417 15.546 1.00 88.81 651 SER A C 1
ATOM 5225 O O . SER A 1 651 ? -22.213 -2.458 14.706 1.00 88.81 651 SER A O 1
ATOM 5227 N N . ILE A 1 652 ? -23.009 -1.633 16.626 1.00 91.62 652 ILE A N 1
ATOM 5228 C CA . ILE A 1 652 ? -21.812 -0.839 16.943 1.00 91.62 652 ILE A CA 1
ATOM 5229 C C . ILE A 1 652 ? -20.626 -1.747 17.267 1.00 91.62 652 ILE A C 1
ATOM 5231 O O . ILE A 1 652 ? -19.514 -1.474 16.817 1.00 91.62 652 ILE A O 1
ATOM 5235 N N . ASP A 1 653 ? -20.830 -2.820 18.030 1.00 90.31 653 ASP A N 1
ATOM 5236 C CA . ASP A 1 653 ? -19.761 -3.764 18.358 1.00 90.31 653 ASP A CA 1
ATOM 5237 C C . ASP A 1 653 ? -19.253 -4.485 17.097 1.00 90.31 653 ASP A C 1
ATOM 5239 O O . ASP A 1 653 ? -18.045 -4.649 16.917 1.00 90.31 653 ASP A O 1
ATOM 5243 N N . GLU A 1 654 ? -20.151 -4.860 16.183 1.00 89.38 654 GLU A N 1
ATOM 5244 C CA . GLU A 1 654 ? -19.810 -5.405 14.862 1.00 89.38 654 GLU A CA 1
ATOM 5245 C C . GLU A 1 654 ? -19.064 -4.380 13.995 1.00 89.38 654 GLU A C 1
ATOM 5247 O O . GLU A 1 654 ? -17.997 -4.689 13.453 1.00 89.38 654 GLU A O 1
ATOM 5252 N N . ALA A 1 655 ? -19.545 -3.134 13.943 1.00 86.81 655 ALA A N 1
ATOM 5253 C CA . ALA A 1 655 ? -18.880 -2.035 13.249 1.00 86.81 655 ALA A CA 1
ATOM 5254 C C . ALA A 1 655 ? -17.470 -1.781 13.810 1.00 86.81 655 ALA A C 1
ATOM 5256 O O . ALA A 1 655 ? -16.508 -1.652 13.051 1.00 86.81 655 ALA A O 1
ATOM 5257 N N . THR A 1 656 ? -17.318 -1.797 15.135 1.00 89.56 656 THR A N 1
ATOM 5258 C CA . THR A 1 656 ? -16.036 -1.610 15.831 1.00 89.56 656 THR A CA 1
ATOM 5259 C C . THR A 1 656 ? -15.049 -2.723 15.490 1.00 89.56 656 THR A C 1
ATOM 5261 O O . THR A 1 656 ? -13.873 -2.448 15.245 1.00 89.56 656 THR A O 1
ATOM 5264 N N . ARG A 1 657 ? -15.517 -3.977 15.401 1.00 86.81 657 ARG A N 1
ATOM 5265 C CA . ARG A 1 657 ? -14.692 -5.105 14.939 1.00 86.81 657 ARG A CA 1
ATOM 5266 C C . ARG A 1 657 ? -14.260 -4.935 13.482 1.00 86.81 657 ARG A C 1
ATOM 5268 O O . ARG A 1 657 ? -13.103 -5.210 13.181 1.00 86.81 657 ARG A O 1
ATOM 5275 N N . SER A 1 658 ? -15.147 -4.452 12.607 1.00 84.56 658 SER A N 1
ATOM 5276 C CA . SER A 1 658 ? -14.839 -4.251 11.181 1.00 84.56 658 SER A CA 1
ATOM 5277 C C . SER A 1 658 ? -13.821 -3.129 10.925 1.00 84.56 658 SER A C 1
ATOM 5279 O O . SER A 1 658 ? -12.933 -3.276 10.090 1.00 84.56 658 SER A O 1
ATOM 5281 N N . ILE A 1 659 ? -13.884 -2.035 11.691 1.00 82.94 659 ILE A N 1
ATOM 5282 C CA . ILE A 1 659 ? -12.963 -0.893 11.569 1.00 82.94 659 ILE A CA 1
ATOM 5283 C C . ILE A 1 659 ? -11.562 -1.255 12.098 1.00 82.94 659 ILE A C 1
ATOM 5285 O O . ILE A 1 659 ? -10.534 -0.857 11.530 1.00 82.94 659 ILE A O 1
ATOM 5289 N N . GLY A 1 660 ? -11.506 -2.046 13.173 1.00 79.38 660 GLY A N 1
ATOM 5290 C CA . GLY A 1 660 ? -10.267 -2.466 13.821 1.00 79.38 660 GLY A CA 1
ATOM 5291 C C . GLY A 1 660 ? -9.596 -1.351 14.633 1.00 79.38 660 GLY A C 1
ATOM 5292 O O . GLY A 1 660 ? -10.213 -0.363 15.026 1.00 79.38 660 GLY A O 1
ATOM 5293 N N . HIS A 1 661 ? -8.305 -1.519 14.930 1.00 78.56 661 HIS A N 1
ATOM 5294 C CA . HIS A 1 661 ? -7.601 -0.650 15.885 1.00 78.56 661 HIS A CA 1
ATOM 5295 C C . HIS A 1 661 ? -7.021 0.640 15.284 1.00 78.56 661 HIS A C 1
ATOM 5297 O O . HIS A 1 661 ? -6.953 1.646 15.985 1.00 78.56 661 HIS A O 1
ATOM 5303 N N . ASN A 1 662 ? -6.621 0.623 14.010 1.00 75.56 662 ASN A N 1
ATOM 5304 C CA . ASN A 1 662 ? -5.883 1.722 13.374 1.00 75.56 662 ASN A CA 1
ATOM 5305 C C . ASN A 1 662 ? -6.781 2.519 12.424 1.00 75.56 662 ASN A C 1
ATOM 5307 O O . ASN A 1 662 ? -7.619 1.921 11.741 1.00 75.56 662 ASN A O 1
ATOM 5311 N N . GLY A 1 663 ? -6.560 3.833 12.325 1.00 70.06 663 GLY A N 1
ATOM 5312 C CA . GLY A 1 663 ? -7.228 4.688 11.348 1.00 70.06 663 GLY A CA 1
ATOM 5313 C C . GLY A 1 663 ? -8.734 4.816 11.555 1.00 70.06 663 GLY A C 1
ATOM 5314 O O . GLY A 1 663 ? -9.481 4.891 10.583 1.00 70.06 663 GLY A O 1
ATOM 5315 N N . LYS A 1 664 ? -9.195 4.766 12.812 1.00 84.44 664 LYS A N 1
ATOM 5316 C CA . LYS A 1 664 ? -10.607 4.539 13.171 1.00 84.44 664 LYS A CA 1
ATOM 5317 C C . LYS A 1 664 ? -11.579 5.532 12.520 1.00 84.44 664 LYS A C 1
ATOM 5319 O O . LYS A 1 664 ? -12.612 5.116 12.009 1.00 84.44 664 LYS A O 1
ATOM 5324 N N . VAL A 1 665 ? -11.245 6.827 12.524 1.00 83.50 665 VAL A N 1
ATOM 5325 C CA . VAL A 1 665 ? -12.100 7.897 11.970 1.00 83.50 665 VAL A CA 1
ATOM 5326 C C . VAL A 1 665 ? -12.193 7.800 10.452 1.00 83.50 665 VAL A C 1
ATOM 5328 O O . VAL A 1 665 ? -13.282 7.729 9.899 1.00 83.50 665 VAL A O 1
ATOM 5331 N N . LEU A 1 666 ? -11.050 7.738 9.780 1.00 78.38 666 LEU A N 1
ATOM 5332 C CA . LEU A 1 666 ? -10.960 7.695 8.322 1.00 78.38 666 LEU A CA 1
ATOM 5333 C C . LEU A 1 666 ? -11.606 6.437 7.731 1.00 78.38 666 LEU A C 1
ATOM 5335 O O . LEU A 1 666 ? -12.349 6.524 6.757 1.00 78.38 666 LEU A O 1
ATOM 5339 N N . LYS A 1 667 ? -11.413 5.275 8.364 1.00 83.06 667 LYS A N 1
ATOM 5340 C CA . LYS A 1 667 ? -12.114 4.042 7.979 1.00 83.06 667 LYS A CA 1
ATOM 5341 C C . LYS A 1 667 ? -13.624 4.153 8.159 1.00 83.06 667 LYS A C 1
ATOM 5343 O O . LYS A 1 667 ? -14.364 3.709 7.286 1.00 83.06 667 LYS A O 1
ATOM 5348 N N . ALA A 1 668 ? -14.079 4.763 9.256 1.00 85.31 668 ALA A N 1
ATOM 5349 C CA . ALA A 1 668 ? -15.502 5.007 9.468 1.00 85.31 668 ALA A CA 1
ATOM 5350 C C . ALA A 1 668 ? -16.079 5.929 8.380 1.00 85.31 668 ALA A C 1
ATOM 5352 O O . ALA A 1 668 ? -17.135 5.629 7.830 1.00 85.31 668 ALA A O 1
ATOM 5353 N N . ILE A 1 669 ? -15.358 6.991 8.004 1.00 84.88 669 ILE A N 1
ATOM 5354 C CA . ILE A 1 669 ? -15.746 7.898 6.913 1.00 84.88 669 ILE A CA 1
ATOM 5355 C C . ILE A 1 669 ? -15.824 7.155 5.572 1.00 84.88 669 ILE A C 1
ATOM 5357 O O . ILE A 1 669 ? -16.785 7.337 4.827 1.00 84.88 669 ILE A O 1
ATOM 5361 N N . TYR A 1 670 ? -14.849 6.300 5.265 1.00 81.62 670 TYR A N 1
ATOM 5362 C CA . TYR A 1 670 ? -14.829 5.543 4.013 1.00 81.62 670 TYR A CA 1
ATOM 5363 C C . TYR A 1 670 ? -15.979 4.523 3.925 1.00 81.62 670 TYR A C 1
ATOM 5365 O O . TYR A 1 670 ? -16.674 4.449 2.911 1.00 81.62 670 TYR A O 1
ATOM 5373 N N . GLN A 1 671 ? -16.213 3.759 4.998 1.00 83.19 671 GLN A N 1
ATOM 5374 C CA . GLN A 1 671 ? -17.201 2.676 5.024 1.00 83.19 671 GLN A CA 1
ATOM 5375 C C . GLN A 1 671 ? -18.643 3.187 5.161 1.00 83.19 671 GLN A C 1
ATOM 5377 O O . GLN A 1 671 ? -19.533 2.713 4.457 1.00 83.19 671 GLN A O 1
ATOM 5382 N N . TYR A 1 672 ? -18.880 4.164 6.041 1.00 85.75 672 TYR A N 1
ATOM 5383 C CA . TYR A 1 672 ? -20.221 4.680 6.347 1.00 85.75 672 TYR A CA 1
ATOM 5384 C C . TYR A 1 672 ? -20.549 5.987 5.614 1.00 85.75 672 TYR A C 1
ATOM 5386 O O . TYR A 1 672 ? -21.692 6.439 5.648 1.00 85.75 672 TYR A O 1
ATOM 5394 N N . GLY A 1 673 ? -19.594 6.548 4.871 1.00 82.38 673 GLY A N 1
ATOM 5395 C CA . GLY A 1 673 ? -19.769 7.736 4.042 1.00 82.38 673 GLY A CA 1
ATOM 5396 C C . GLY A 1 673 ? -19.526 9.051 4.787 1.00 82.38 673 GLY A C 1
ATOM 5397 O O . GLY A 1 673 ? -19.721 9.168 6.002 1.00 82.38 673 GLY A O 1
ATOM 5398 N N . LYS A 1 674 ? -19.116 10.071 4.024 1.00 81.19 674 LYS A N 1
ATOM 5399 C CA . LYS A 1 674 ? -18.961 11.449 4.511 1.00 81.19 674 LYS A CA 1
ATOM 5400 C C . LYS A 1 674 ? -20.321 12.047 4.895 1.00 81.19 674 LYS A C 1
ATOM 5402 O O . LYS A 1 674 ? -21.374 11.593 4.445 1.00 81.19 674 LYS A O 1
ATOM 5407 N N . ILE A 1 675 ? -20.287 13.054 5.761 1.00 85.12 675 ILE A N 1
ATOM 5408 C CA . ILE A 1 675 ? -21.468 13.826 6.152 1.00 85.12 675 ILE A CA 1
ATOM 5409 C C . ILE A 1 675 ? -21.521 15.041 5.233 1.00 85.12 675 ILE A C 1
ATOM 5411 O O . ILE A 1 675 ? -20.652 15.907 5.300 1.00 85.12 675 ILE A O 1
ATOM 5415 N N . GLU A 1 676 ? -22.506 15.053 4.341 1.00 80.69 676 GLU A N 1
ATOM 5416 C CA . GLU A 1 676 ? -22.722 16.142 3.391 1.00 80.69 676 GLU A CA 1
ATOM 5417 C C . GLU A 1 676 ? -23.620 17.206 4.023 1.00 80.69 676 GLU A C 1
ATOM 5419 O O . GLU A 1 676 ? -24.716 16.883 4.495 1.00 80.69 676 GLU A O 1
ATOM 5424 N N . VAL A 1 677 ? -23.152 18.454 4.011 1.00 82.00 677 VAL A N 1
ATOM 5425 C CA . VAL A 1 677 ? -23.881 19.628 4.500 1.00 82.00 677 VAL A CA 1
ATOM 5426 C C . VAL A 1 677 ? -24.250 20.508 3.305 1.00 82.00 677 VAL A C 1
ATOM 5428 O O . VAL A 1 677 ? -23.430 20.716 2.415 1.00 82.00 677 VAL A O 1
ATOM 5431 N N . THR A 1 678 ? -25.487 20.994 3.264 1.00 79.31 678 THR A N 1
ATOM 5432 C CA . THR A 1 678 ? -26.007 21.934 2.263 1.00 79.31 678 THR A CA 1
ATOM 5433 C C . THR A 1 678 ? -26.343 23.269 2.906 1.00 79.31 678 THR A C 1
ATOM 5435 O O . THR A 1 678 ? -26.892 23.291 4.007 1.00 79.31 678 THR A O 1
ATOM 5438 N N . ASP A 1 679 ? -26.113 24.365 2.182 1.00 73.75 679 ASP A N 1
ATOM 5439 C CA . ASP A 1 679 ? -26.421 25.727 2.647 1.00 73.75 679 ASP A CA 1
ATOM 5440 C C . ASP A 1 679 ? -27.904 26.117 2.521 1.00 73.75 679 ASP A C 1
ATOM 5442 O O . ASP A 1 679 ? -28.295 27.212 2.916 1.00 73.75 679 ASP A O 1
ATOM 5446 N N . LEU A 1 680 ? -28.750 25.233 1.981 1.00 70.69 680 LEU A N 1
ATOM 5447 C CA . LEU A 1 680 ? -30.190 25.476 1.894 1.00 70.69 680 LEU A CA 1
ATOM 5448 C C . LEU A 1 680 ? -30.834 25.389 3.294 1.00 70.69 680 LEU A C 1
ATOM 5450 O O . LEU A 1 680 ? -30.590 24.403 3.998 1.00 70.69 680 LEU A O 1
ATOM 5454 N N . PRO A 1 681 ? -31.671 26.366 3.694 1.00 66.88 681 PRO A N 1
ATOM 5455 C CA . PRO A 1 681 ? -32.357 26.342 4.982 1.00 66.88 681 PRO A CA 1
ATOM 5456 C C . PRO A 1 681 ? -33.416 25.231 5.029 1.00 66.88 681 PRO A C 1
ATOM 5458 O O . PRO A 1 681 ? -34.104 24.953 4.043 1.00 66.88 681 PRO A O 1
ATOM 5461 N N . TYR A 1 682 ? -33.556 24.592 6.191 1.00 68.81 682 TYR A N 1
ATOM 5462 C CA . TYR A 1 682 ? -34.486 23.480 6.394 1.00 68.81 682 TYR A CA 1
ATOM 5463 C C . TYR A 1 682 ? -35.961 23.919 6.344 1.00 68.81 682 TYR A C 1
ATOM 5465 O O . TYR A 1 682 ? -36.374 24.837 7.051 1.00 68.81 682 TYR A O 1
ATOM 5473 N N . GLN A 1 683 ? -36.790 23.202 5.574 1.00 65.31 683 GLN A N 1
ATOM 5474 C CA . GLN A 1 683 ? -38.248 23.363 5.554 1.00 65.31 683 GLN A CA 1
ATOM 5475 C C . GLN A 1 683 ? -38.922 22.104 6.115 1.00 65.31 683 GLN A C 1
ATOM 5477 O O . GLN A 1 683 ? -38.720 21.002 5.611 1.00 65.31 683 GLN A O 1
ATOM 5482 N N . ASN A 1 684 ? -39.727 22.258 7.170 1.00 60.47 684 ASN A N 1
ATOM 5483 C CA . ASN A 1 684 ? -40.301 21.132 7.911 1.00 60.47 684 ASN A CA 1
ATOM 5484 C C . ASN A 1 684 ? -41.435 20.440 7.119 1.00 60.47 684 ASN A C 1
ATOM 5486 O O . ASN A 1 684 ? -42.490 21.055 6.928 1.00 60.47 684 ASN A O 1
ATOM 5490 N N . PRO A 1 685 ? -41.287 19.172 6.683 1.00 61.19 685 PRO A N 1
ATOM 5491 C CA . PRO A 1 685 ? -42.352 18.469 5.981 1.00 61.19 685 PRO A CA 1
ATOM 5492 C C . PRO A 1 685 ? -43.477 18.096 6.961 1.00 61.19 685 PRO A C 1
ATOM 5494 O O . PRO A 1 685 ? -43.342 17.193 7.788 1.00 61.19 685 PRO A O 1
ATOM 5497 N N . GLN A 1 686 ? -44.613 18.791 6.863 1.00 55.06 686 GLN A N 1
ATOM 5498 C CA . GLN A 1 686 ? -45.837 18.474 7.605 1.00 55.06 686 GLN A CA 1
ATOM 5499 C C . GLN A 1 686 ? -46.543 17.292 6.925 1.00 55.06 686 GLN A C 1
ATOM 5501 O O . GLN A 1 686 ? -47.186 17.456 5.890 1.00 55.06 686 GLN A O 1
ATOM 5506 N N . ILE A 1 687 ? -46.417 16.088 7.486 1.00 57.69 687 ILE A N 1
ATOM 5507 C CA . ILE A 1 687 ? -47.117 14.886 7.004 1.00 57.69 687 ILE A CA 1
ATOM 5508 C C . ILE A 1 687 ? -48.099 14.425 8.090 1.00 57.69 687 ILE A C 1
ATOM 5510 O O . ILE A 1 687 ? -47.723 14.409 9.267 1.00 57.69 687 ILE A O 1
ATOM 5514 N N . PRO A 1 688 ? -49.349 14.064 7.736 1.00 59.56 688 PRO A N 1
ATOM 5515 C CA . PRO A 1 688 ? -50.353 13.643 8.706 1.00 59.56 688 PRO A CA 1
ATOM 5516 C C . PRO A 1 688 ? -49.925 12.388 9.486 1.00 59.56 688 PRO A C 1
ATOM 5518 O O . PRO A 1 688 ? -49.165 11.560 8.973 1.00 59.56 688 PRO A O 1
ATOM 5521 N N . PRO A 1 689 ? -50.422 12.222 10.724 1.00 64.19 689 PRO A N 1
ATOM 5522 C CA . PRO A 1 689 ? -50.095 11.080 11.566 1.00 64.19 689 PRO A CA 1
ATOM 5523 C C . PRO A 1 689 ? -50.476 9.766 10.883 1.00 64.19 689 PRO A C 1
ATOM 5525 O O . PRO A 1 689 ? -51.578 9.611 10.355 1.00 64.19 689 PRO A O 1
ATOM 5528 N N . SER A 1 690 ? -49.569 8.792 10.931 1.00 67.88 690 SER A N 1
ATOM 5529 C CA . SER A 1 690 ? -49.833 7.456 10.396 1.00 67.88 690 SER A CA 1
ATOM 5530 C C . SER A 1 690 ? -50.813 6.701 11.290 1.00 67.88 690 SER A C 1
ATOM 5532 O O . SER A 1 690 ? -50.609 6.607 12.504 1.00 67.88 690 SER A O 1
ATOM 5534 N N . GLU A 1 691 ? -51.854 6.116 10.695 1.00 68.88 691 GLU A N 1
ATOM 5535 C CA . GLU A 1 691 ? -52.804 5.283 11.432 1.00 68.88 691 GLU A CA 1
ATOM 5536 C C . GLU A 1 691 ? -52.221 3.890 11.715 1.00 68.88 691 GLU A C 1
ATOM 5538 O O . GLU A 1 691 ? -51.955 3.095 10.811 1.00 68.88 691 GLU A O 1
ATOM 5543 N N . ALA A 1 692 ? -52.055 3.567 12.997 1.00 65.94 692 ALA A N 1
ATOM 5544 C CA . ALA A 1 692 ? -51.685 2.237 13.458 1.00 65.94 692 ALA A CA 1
ATOM 5545 C C . ALA A 1 692 ? -52.946 1.456 13.862 1.00 65.94 692 ALA A C 1
ATOM 5547 O O . ALA A 1 692 ? -53.713 1.874 14.732 1.00 65.94 692 ALA A O 1
ATOM 5548 N N . SER A 1 693 ? -53.166 0.289 13.245 1.00 68.56 693 SER A N 1
ATOM 5549 C CA . SER A 1 693 ? -54.307 -0.564 13.598 1.00 68.56 693 SER A CA 1
ATOM 5550 C C . SER A 1 693 ? -54.116 -1.223 14.971 1.00 68.56 693 SER A C 1
ATOM 5552 O O . SER A 1 693 ? -53.020 -1.695 15.288 1.00 68.56 693 SER A O 1
ATOM 5554 N N . LEU A 1 694 ? -55.187 -1.304 15.772 1.00 67.25 694 LEU A N 1
ATOM 5555 C CA . LEU A 1 694 ? -55.156 -1.866 17.131 1.00 67.25 694 LEU A CA 1
ATOM 5556 C C . LEU A 1 694 ? -54.622 -3.314 17.150 1.00 67.25 694 LEU A C 1
ATOM 5558 O O . LEU A 1 694 ? -53.820 -3.675 18.008 1.00 67.25 694 LEU A O 1
ATOM 5562 N N . GLY A 1 695 ? -54.983 -4.121 16.144 1.00 69.12 695 GLY A N 1
ATOM 5563 C CA . GLY A 1 695 ? -54.487 -5.493 15.988 1.00 69.12 695 GLY A CA 1
ATOM 5564 C C . GLY A 1 695 ? -52.974 -5.580 15.754 1.00 69.12 695 GLY A C 1
ATOM 5565 O O . GLY A 1 695 ? -52.325 -6.494 16.259 1.00 69.12 695 GLY A O 1
ATOM 5566 N N . THR A 1 696 ? -52.378 -4.606 15.058 1.00 71.25 696 THR A N 1
ATOM 5567 C CA . THR A 1 696 ? -50.916 -4.528 14.894 1.00 71.25 696 THR A CA 1
ATOM 5568 C C . THR A 1 696 ? -50.233 -4.212 16.224 1.00 71.25 696 THR A C 1
ATOM 5570 O O . THR A 1 696 ? -49.236 -4.846 16.552 1.00 71.25 696 THR A O 1
ATOM 5573 N N . VAL A 1 697 ? -50.784 -3.294 17.024 1.00 70.94 697 VAL A N 1
ATOM 5574 C CA . VAL A 1 697 ? -50.228 -2.929 18.341 1.00 70.94 697 VAL A CA 1
ATOM 5575 C C . VAL A 1 697 ? -50.298 -4.104 19.321 1.00 70.94 697 VAL A C 1
ATOM 5577 O O . VAL A 1 697 ? -49.323 -4.380 20.015 1.00 70.94 697 VAL A O 1
ATOM 5580 N N . ILE A 1 698 ? -51.407 -4.850 19.332 1.00 69.94 698 ILE A N 1
ATOM 5581 C CA . ILE A 1 698 ? -51.574 -6.044 20.176 1.00 69.94 698 ILE A CA 1
ATOM 5582 C C . ILE A 1 698 ? -50.610 -7.162 19.752 1.00 69.94 698 ILE A C 1
ATOM 5584 O O . ILE A 1 698 ? -49.984 -7.795 20.601 1.00 69.94 698 ILE A O 1
ATOM 5588 N N . ARG A 1 699 ? -50.419 -7.376 18.444 1.00 73.00 699 ARG A N 1
ATOM 5589 C CA . ARG A 1 699 ? -49.455 -8.364 17.933 1.00 73.00 699 ARG A CA 1
ATOM 5590 C C . ARG A 1 699 ? -48.010 -7.980 18.263 1.00 73.00 699 ARG A C 1
ATOM 5592 O O . ARG A 1 699 ? -47.232 -8.839 18.669 1.00 73.00 699 ARG A O 1
ATOM 5599 N N . LEU A 1 700 ? -47.667 -6.696 18.144 1.00 70.50 700 LEU A N 1
ATOM 5600 C CA . LEU A 1 700 ? -46.377 -6.147 18.573 1.00 70.50 700 LEU A CA 1
ATOM 5601 C C . LEU A 1 700 ? -46.162 -6.309 20.081 1.00 70.50 700 LEU A C 1
ATOM 5603 O O . LEU A 1 700 ? -45.059 -6.645 20.502 1.00 70.50 700 LEU A O 1
ATOM 5607 N N . PHE A 1 701 ? -47.211 -6.122 20.885 1.00 70.81 701 PHE A N 1
ATOM 5608 C CA . PHE A 1 701 ? -47.165 -6.352 22.324 1.00 70.81 701 PHE A CA 1
ATOM 5609 C C . PHE A 1 701 ? -46.889 -7.821 22.649 1.00 70.81 701 PHE A C 1
ATOM 5611 O O . PHE A 1 701 ? -45.953 -8.095 23.390 1.00 70.81 701 PHE A O 1
ATOM 5618 N N . TYR A 1 702 ? -47.628 -8.759 22.051 1.00 74.44 702 TYR A N 1
ATOM 5619 C CA . TYR A 1 702 ? -47.431 -10.196 22.271 1.00 74.44 702 TYR A CA 1
ATOM 5620 C C . TYR A 1 702 ? -46.034 -10.672 21.839 1.00 74.44 702 TYR A C 1
ATOM 5622 O O . TYR A 1 702 ? -45.342 -11.387 22.561 1.00 74.44 702 TYR A O 1
ATOM 5630 N N . MET A 1 703 ? -45.573 -10.223 20.672 1.00 70.19 703 MET A N 1
ATOM 5631 C CA . MET A 1 703 ? -44.242 -10.557 20.166 1.00 70.19 703 MET A CA 1
ATOM 5632 C C . MET A 1 703 ? -43.133 -9.910 21.016 1.00 70.19 703 MET A C 1
ATOM 5634 O O . MET A 1 703 ? -42.110 -10.537 21.301 1.00 70.19 703 MET A O 1
ATOM 5638 N N . GLY A 1 704 ? -43.347 -8.678 21.486 1.00 69.06 704 GLY A N 1
ATOM 5639 C CA . GLY A 1 704 ? -42.447 -7.968 22.396 1.00 69.06 704 GLY A CA 1
ATOM 5640 C C . GLY A 1 704 ? -42.356 -8.614 23.782 1.00 69.06 704 GLY A C 1
ATOM 5641 O O . GLY A 1 704 ? -41.262 -8.749 24.331 1.00 69.06 704 GLY A O 1
ATOM 5642 N N . THR A 1 705 ? -43.473 -9.080 24.347 1.00 71.44 705 THR A N 1
ATOM 5643 C CA . THR A 1 705 ? -43.479 -9.765 25.646 1.00 71.44 705 THR A CA 1
ATOM 5644 C C . THR A 1 705 ? -42.798 -11.127 25.553 1.00 71.44 705 THR A C 1
ATOM 5646 O O . THR A 1 705 ? -41.925 -11.406 26.375 1.00 71.44 705 THR A O 1
ATOM 5649 N N . MET A 1 706 ? -43.083 -11.921 24.518 1.00 71.38 706 MET A N 1
ATOM 5650 C CA . MET A 1 706 ? -42.456 -13.231 24.301 1.00 71.38 706 MET A CA 1
ATOM 5651 C C . MET A 1 706 ? -40.935 -13.124 24.091 1.00 71.38 706 MET A C 1
ATOM 5653 O O . MET A 1 706 ? -40.164 -13.851 24.718 1.00 71.38 706 MET A O 1
ATOM 5657 N N . THR A 1 707 ? -40.477 -12.158 23.287 1.00 69.62 707 THR A N 1
ATOM 5658 C CA . THR A 1 707 ? -39.035 -11.909 23.087 1.00 69.62 707 THR A CA 1
ATOM 5659 C C . THR A 1 707 ? -38.347 -11.376 24.347 1.00 69.62 707 THR A C 1
ATOM 5661 O O . THR A 1 707 ? -37.222 -11.780 24.650 1.00 69.62 707 THR A O 1
ATOM 5664 N N . SER A 1 708 ? -39.010 -10.518 25.130 1.00 70.62 708 SER A N 1
ATOM 5665 C CA . SER A 1 708 ? -38.474 -10.036 26.410 1.00 70.62 708 SER A CA 1
ATOM 5666 C C . SER A 1 708 ? -38.375 -11.143 27.470 1.00 70.62 708 SER A C 1
ATOM 5668 O O . SER A 1 708 ? -37.381 -11.197 28.196 1.00 70.62 708 SER A O 1
ATOM 5670 N N . ALA A 1 709 ? -39.347 -12.063 27.520 1.00 76.75 709 ALA A N 1
ATOM 5671 C CA . ALA A 1 709 ? -39.328 -13.227 28.402 1.00 76.75 709 ALA A CA 1
ATOM 5672 C C . ALA A 1 709 ? -38.173 -14.173 28.042 1.00 76.75 709 ALA A C 1
ATOM 5674 O O . ALA A 1 709 ? -37.396 -14.551 28.919 1.00 76.75 709 ALA A O 1
ATOM 5675 N N . GLY A 1 710 ? -37.981 -14.453 26.748 1.00 78.12 710 GLY A N 1
ATOM 5676 C CA . GLY A 1 710 ? -36.836 -15.224 26.258 1.00 78.12 710 GLY A CA 1
ATOM 5677 C C . GLY A 1 710 ? -35.489 -14.588 26.621 1.00 78.12 710 GLY A C 1
ATOM 5678 O O . GLY A 1 710 ? -34.601 -15.266 27.131 1.00 78.12 710 GLY A O 1
ATOM 5679 N N . ARG A 1 711 ? -35.336 -13.265 26.453 1.00 74.50 711 ARG A N 1
ATOM 5680 C CA . ARG A 1 711 ? -34.103 -12.557 26.852 1.00 74.50 711 ARG A CA 1
ATOM 5681 C C . ARG A 1 711 ? -33.849 -12.604 28.354 1.00 74.50 711 ARG A C 1
ATOM 5683 O O . ARG A 1 711 ? -32.695 -12.735 28.751 1.00 74.50 711 ARG A O 1
ATOM 5690 N N . ARG A 1 712 ? -34.889 -12.497 29.187 1.00 79.50 712 ARG A N 1
ATOM 5691 C CA . ARG A 1 712 ? -34.744 -12.624 30.644 1.00 79.50 712 ARG A CA 1
ATOM 5692 C C . ARG A 1 712 ? -34.265 -14.016 31.029 1.00 79.50 712 ARG A C 1
ATOM 5694 O O . ARG A 1 712 ? -33.319 -14.084 31.797 1.00 79.50 712 ARG A O 1
ATOM 5701 N N . LEU A 1 713 ? -34.823 -15.073 30.431 1.00 81.94 713 LEU A N 1
ATOM 5702 C CA . LEU A 1 713 ? -34.375 -16.455 30.647 1.00 81.94 713 LEU A CA 1
ATOM 5703 C C . LEU A 1 713 ? -32.899 -16.651 30.268 1.00 81.94 713 LEU A C 1
ATOM 5705 O O . LEU A 1 713 ? -32.125 -17.193 31.058 1.00 81.94 713 LEU A O 1
ATOM 5709 N N . VAL A 1 714 ? -32.488 -16.152 29.098 1.00 83.44 714 VAL A N 1
ATOM 5710 C CA . VAL A 1 714 ? -31.087 -16.216 28.647 1.00 83.44 714 VAL A CA 1
ATOM 5711 C C . VAL A 1 714 ? -30.170 -15.406 29.566 1.00 83.44 714 VAL A C 1
ATOM 5713 O O . VAL A 1 714 ? -29.114 -15.891 29.954 1.00 83.44 714 VAL A O 1
ATOM 5716 N N . SER A 1 715 ? -30.575 -14.197 29.959 1.00 81.25 715 SER A N 1
ATOM 5717 C CA . SER A 1 715 ? -29.813 -13.353 30.886 1.00 81.25 715 SER A CA 1
ATOM 5718 C C . SER A 1 715 ? -29.645 -14.019 32.254 1.00 81.25 715 SER A C 1
ATOM 5720 O O . SER A 1 715 ? -28.531 -14.086 32.766 1.00 81.25 715 SER A O 1
ATOM 5722 N N . THR A 1 716 ? -30.711 -14.603 32.813 1.00 81.31 716 THR A N 1
ATOM 5723 C CA . THR A 1 716 ? -30.625 -15.373 34.061 1.00 81.31 716 THR A CA 1
ATOM 5724 C C . THR A 1 716 ? -29.719 -16.590 33.919 1.00 81.31 716 THR A C 1
ATOM 5726 O O . THR A 1 716 ? -28.937 -16.859 34.825 1.00 81.31 716 THR A O 1
ATOM 5729 N N . ALA A 1 717 ? -29.742 -17.282 32.777 1.00 84.88 717 ALA A N 1
ATOM 5730 C CA . ALA A 1 717 ? -28.837 -18.398 32.521 1.00 84.88 717 ALA A CA 1
ATOM 5731 C C . ALA A 1 717 ? -27.369 -17.940 32.452 1.00 84.88 717 ALA A C 1
ATOM 5733 O O . ALA A 1 717 ? -26.515 -18.531 33.109 1.00 84.88 717 ALA A O 1
ATOM 5734 N N . TYR A 1 718 ? -27.070 -16.850 31.735 1.00 85.56 718 TYR A N 1
ATOM 5735 C CA . TYR A 1 718 ? -25.725 -16.265 31.691 1.00 85.56 718 TYR A CA 1
ATOM 5736 C C . TYR A 1 718 ? -25.261 -15.759 33.055 1.00 85.56 718 TYR A C 1
ATOM 5738 O O . TYR A 1 718 ? -24.084 -15.905 33.378 1.00 85.56 718 TYR A O 1
ATOM 5746 N N . PHE A 1 719 ? -26.156 -15.189 33.863 1.00 85.56 719 PHE A N 1
ATOM 5747 C CA . PHE A 1 719 ? -25.848 -14.763 35.224 1.00 85.56 719 PHE A CA 1
ATOM 5748 C C . PHE A 1 719 ? -25.481 -15.961 36.103 1.00 85.56 719 PHE A C 1
ATOM 5750 O O . PHE A 1 719 ? -24.416 -15.951 36.714 1.00 85.56 719 PHE A O 1
ATOM 5757 N N . ILE A 1 720 ? -26.288 -17.028 36.087 1.00 85.88 720 ILE A N 1
ATOM 5758 C CA . ILE A 1 720 ? -25.989 -18.282 36.797 1.00 85.88 720 ILE A CA 1
ATOM 5759 C C . ILE A 1 720 ? -24.633 -18.835 36.346 1.00 85.88 720 ILE A C 1
ATOM 5761 O O . ILE A 1 720 ? -23.798 -19.164 37.182 1.00 85.88 720 ILE A O 1
ATOM 5765 N N . LEU A 1 721 ? -24.371 -18.871 35.038 1.00 85.50 721 LEU A N 1
ATOM 5766 C CA . LEU A 1 721 ? -23.130 -19.404 34.472 1.00 85.50 721 LEU A CA 1
ATOM 5767 C C . LEU A 1 721 ? -21.914 -18.520 34.791 1.00 85.50 721 LEU A C 1
ATOM 5769 O O . LEU A 1 721 ? -20.822 -19.032 35.016 1.00 85.50 721 LEU A O 1
ATOM 5773 N N . SER A 1 722 ? -22.101 -17.202 34.876 1.00 80.75 722 SER A N 1
ATOM 5774 C CA . SER A 1 722 ? -21.060 -16.249 35.279 1.00 80.75 722 SER A CA 1
ATOM 5775 C C . SER A 1 722 ? -20.745 -16.346 36.769 1.00 80.75 722 SER A C 1
ATOM 5777 O O . SER A 1 722 ? -19.573 -16.328 37.133 1.00 80.75 722 SER A O 1
ATOM 5779 N N . VAL A 1 723 ? -21.759 -16.516 37.626 1.00 82.31 723 VAL A N 1
ATOM 5780 C CA . VAL A 1 723 ? -21.584 -16.801 39.059 1.00 82.31 723 VAL A CA 1
ATOM 5781 C C . VAL A 1 723 ? -20.836 -18.121 39.238 1.00 82.31 723 VAL A C 1
ATOM 5783 O O . VAL A 1 723 ? -19.856 -18.176 39.977 1.00 82.31 723 VAL A O 1
ATOM 5786 N N . LEU A 1 724 ? -21.224 -19.161 38.496 1.00 82.25 724 LEU A N 1
ATOM 5787 C CA . LEU A 1 724 ? -20.557 -20.462 38.517 1.00 82.25 724 LEU A CA 1
ATOM 5788 C C . LEU A 1 724 ? -19.095 -20.341 38.060 1.00 82.25 724 LEU A C 1
ATOM 5790 O O . LEU A 1 724 ? -18.191 -20.818 38.741 1.00 82.25 724 LEU A O 1
ATOM 5794 N N . LYS A 1 725 ? -18.844 -19.634 36.951 1.00 82.50 725 LYS A N 1
ATOM 5795 C CA . LYS A 1 725 ? -17.493 -19.374 36.440 1.00 82.50 725 LYS A CA 1
ATOM 5796 C C . LYS A 1 725 ? -16.647 -18.617 37.459 1.00 82.50 725 LYS A C 1
ATOM 5798 O O . LYS A 1 725 ? -15.522 -19.031 37.690 1.00 82.50 725 LYS A O 1
ATOM 5803 N N . LEU A 1 726 ? -17.181 -17.571 38.094 1.00 77.75 726 LEU A N 1
ATOM 5804 C CA . LEU A 1 726 ? -16.484 -16.795 39.124 1.00 77.75 726 LEU A CA 1
ATOM 5805 C C . LEU A 1 726 ? -16.089 -17.668 40.325 1.00 77.75 726 LEU A C 1
ATOM 5807 O O . LEU A 1 726 ? -14.976 -17.534 40.836 1.00 77.75 726 LEU A O 1
ATOM 5811 N N . ILE A 1 727 ? -16.980 -18.573 40.749 1.00 74.19 727 ILE A N 1
ATOM 5812 C CA . ILE A 1 727 ? -16.713 -19.553 41.809 1.00 74.19 727 ILE A CA 1
ATOM 5813 C C . ILE A 1 727 ? -15.559 -20.470 41.385 1.00 74.19 727 ILE A C 1
ATOM 5815 O O . ILE A 1 727 ? -14.571 -20.566 42.108 1.00 74.19 727 ILE A O 1
ATOM 5819 N N . PHE A 1 728 ? -15.618 -21.067 40.190 1.00 72.81 728 PHE A N 1
ATOM 5820 C CA . PHE A 1 728 ? -14.572 -21.973 39.700 1.00 72.81 728 PHE A CA 1
ATOM 5821 C C . PHE A 1 728 ? -13.226 -21.283 39.441 1.00 72.81 728 PHE A C 1
ATOM 5823 O O . PHE A 1 728 ? -12.184 -21.853 39.748 1.00 72.81 728 PHE A O 1
ATOM 5830 N N . THR A 1 729 ? -13.213 -20.054 38.923 1.00 72.31 729 THR A N 1
ATOM 5831 C CA . THR A 1 729 ? -11.963 -19.334 38.628 1.00 72.31 729 THR A CA 1
ATOM 5832 C C . THR A 1 729 ? -11.253 -18.834 39.883 1.00 72.31 729 THR A C 1
ATOM 5834 O O . THR A 1 729 ? -10.037 -18.681 39.869 1.00 72.31 729 THR A O 1
ATOM 5837 N N . ASN A 1 730 ? -11.991 -18.591 40.972 1.00 70.25 730 ASN A N 1
ATOM 5838 C CA . ASN A 1 730 ? -11.429 -18.175 42.263 1.00 70.25 730 ASN A CA 1
ATOM 5839 C C . ASN A 1 730 ? -11.158 -19.349 43.223 1.00 70.25 730 ASN A C 1
ATOM 5841 O O . ASN A 1 730 ? -10.675 -19.122 44.342 1.00 70.25 730 ASN A O 1
ATOM 5845 N N . LEU A 1 731 ? -11.457 -20.583 42.801 1.00 68.06 731 LEU A N 1
ATOM 5846 C CA . LEU A 1 731 ? -11.177 -21.815 43.532 1.00 68.06 731 LEU A CA 1
ATOM 5847 C C . LEU A 1 731 ? -9.705 -22.215 43.316 1.00 68.06 731 LEU A C 1
ATOM 5849 O O . LEU A 1 731 ? -9.367 -23.015 42.450 1.00 68.06 731 LEU A O 1
ATOM 5853 N N . SER A 1 732 ? -8.802 -21.641 44.111 1.00 71.88 732 SER A N 1
ATOM 5854 C CA . SER A 1 732 ? -7.432 -22.152 44.231 1.00 71.88 732 SER A CA 1
ATOM 5855 C C . SER A 1 732 ? -7.383 -23.303 45.244 1.00 71.88 732 SER A C 1
ATOM 5857 O O . SER A 1 732 ? -8.124 -23.299 46.232 1.00 71.88 732 SER A O 1
ATOM 5859 N N . ALA A 1 733 ? -6.501 -24.287 45.032 1.00 70.81 733 ALA A N 1
ATOM 5860 C CA . ALA A 1 733 ? -6.405 -25.492 45.870 1.00 70.81 733 ALA A CA 1
ATOM 5861 C C . ALA A 1 733 ? -6.277 -25.180 47.375 1.00 70.81 733 ALA A C 1
ATOM 5863 O O . ALA A 1 733 ? -6.886 -25.848 48.208 1.00 70.81 733 ALA A O 1
ATOM 5864 N N . HIS A 1 734 ? -5.570 -24.103 47.727 1.00 76.06 734 HIS A N 1
ATOM 5865 C CA . HIS A 1 734 ? -5.407 -23.659 49.112 1.00 76.06 734 HIS A CA 1
ATOM 5866 C C . HIS A 1 734 ? -6.719 -23.196 49.761 1.00 76.06 734 HIS A C 1
ATOM 5868 O O . HIS A 1 734 ? -6.938 -23.467 50.937 1.00 76.06 734 HIS A O 1
ATOM 5874 N N . ARG A 1 735 ? -7.629 -22.552 49.016 1.00 70.44 735 ARG A N 1
ATOM 5875 C CA . ARG A 1 735 ? -8.937 -22.123 49.549 1.00 70.44 735 ARG A CA 1
ATOM 5876 C C . ARG A 1 735 ? -9.889 -23.300 49.755 1.00 70.44 735 ARG A C 1
ATOM 5878 O O . ARG A 1 735 ? -10.650 -23.292 50.716 1.00 70.44 735 ARG A O 1
ATOM 5885 N N . ILE A 1 736 ? -9.801 -24.328 48.909 1.00 77.38 736 ILE A N 1
ATOM 5886 C CA . ILE A 1 736 ? -10.538 -25.590 49.087 1.00 77.38 736 ILE A CA 1
ATOM 5887 C C . ILE A 1 736 ? -10.021 -26.321 50.327 1.00 77.38 736 ILE A C 1
ATOM 5889 O O . ILE A 1 736 ? -10.815 -26.751 51.155 1.00 77.38 736 ILE A O 1
ATOM 5893 N N . LEU A 1 737 ? -8.698 -26.402 50.496 1.00 78.94 737 LEU A N 1
ATOM 5894 C CA . LEU A 1 737 ? -8.088 -27.065 51.646 1.00 78.94 737 LEU A CA 1
ATOM 5895 C C . LEU A 1 737 ? -8.429 -26.346 52.960 1.00 78.94 737 LEU A C 1
ATOM 5897 O O . LEU A 1 737 ? -8.792 -26.998 53.931 1.00 78.94 737 LEU A O 1
ATOM 5901 N N . VAL A 1 738 ? -8.407 -25.008 52.973 1.00 82.56 738 VAL A N 1
ATOM 5902 C CA . VAL A 1 738 ? -8.851 -24.198 54.123 1.00 82.56 738 VAL A CA 1
ATOM 5903 C C . VAL A 1 738 ? -10.351 -24.366 54.379 1.00 82.56 738 VAL A C 1
ATOM 5905 O O . VAL A 1 738 ? -10.754 -24.450 55.533 1.00 82.56 738 VAL A O 1
ATOM 5908 N N . GLY A 1 739 ? -11.177 -24.480 53.335 1.00 83.88 739 GLY A N 1
ATOM 5909 C CA . GLY A 1 739 ? -12.604 -24.783 53.466 1.00 83.88 739 GLY A CA 1
ATOM 5910 C C . GLY A 1 739 ? -12.867 -26.171 54.055 1.00 83.88 739 GLY A C 1
ATOM 5911 O O . GLY A 1 739 ? -13.690 -26.304 54.956 1.00 83.88 739 GLY A O 1
ATOM 5912 N N . ILE A 1 740 ? -12.125 -27.191 53.618 1.00 86.19 740 ILE A N 1
ATOM 5913 C CA . ILE A 1 740 ? -12.195 -28.556 54.160 1.00 86.19 740 ILE A CA 1
ATOM 5914 C C . ILE A 1 740 ? -11.709 -28.576 55.608 1.00 86.19 740 ILE A C 1
ATOM 5916 O O . ILE A 1 740 ? -12.383 -29.149 56.455 1.00 86.19 740 ILE A O 1
ATOM 5920 N N . ILE A 1 741 ? -10.597 -27.906 55.923 1.00 89.19 741 ILE A N 1
ATOM 5921 C CA . ILE A 1 741 ? -10.109 -27.770 57.301 1.00 89.19 741 ILE A CA 1
ATOM 5922 C C . ILE A 1 741 ? -11.144 -27.037 58.153 1.00 89.19 741 ILE A C 1
ATOM 5924 O O . ILE A 1 741 ? -11.451 -27.509 59.236 1.00 89.19 741 ILE A O 1
ATOM 5928 N N . SER A 1 742 ? -11.742 -25.947 57.664 1.00 86.38 742 SER A N 1
ATOM 5929 C CA . SER A 1 742 ? -12.803 -25.223 58.371 1.00 86.38 742 SER A CA 1
ATOM 5930 C C . SER A 1 742 ? -14.046 -26.085 58.584 1.00 86.38 742 SER A C 1
ATOM 5932 O O . SER A 1 742 ? -14.682 -26.003 59.628 1.00 86.38 742 SER A O 1
ATOM 5934 N N . MET A 1 743 ? -14.423 -26.909 57.609 1.00 88.88 743 MET A N 1
ATOM 5935 C CA . MET A 1 743 ? -15.558 -27.814 57.746 1.00 88.88 743 MET A CA 1
ATOM 5936 C C . MET A 1 743 ? -15.237 -28.937 58.732 1.00 88.88 743 MET A C 1
ATOM 5938 O O . MET A 1 743 ? -16.073 -29.267 59.564 1.00 88.88 743 MET A O 1
ATOM 5942 N N . LEU A 1 744 ? -14.023 -29.488 58.693 1.00 90.88 744 LEU A N 1
ATOM 5943 C CA . LEU A 1 744 ? -13.549 -30.499 59.634 1.00 90.88 744 LEU A CA 1
ATOM 5944 C C . LEU A 1 744 ? -13.428 -29.932 61.046 1.00 90.88 744 LEU A C 1
ATOM 5946 O O . LEU A 1 744 ? -13.787 -30.619 61.995 1.00 90.88 744 LEU A O 1
ATOM 5950 N N . THR A 1 745 ? -12.966 -28.693 61.217 1.00 88.50 745 THR A N 1
ATOM 5951 C CA . THR A 1 745 ? -12.915 -28.047 62.532 1.00 88.50 745 THR A CA 1
ATOM 5952 C C . THR A 1 745 ? -14.316 -27.775 63.046 1.00 88.50 745 THR A C 1
ATOM 5954 O O . THR A 1 745 ? -14.582 -28.116 64.188 1.00 88.50 745 THR A O 1
ATOM 5957 N N . ILE A 1 746 ? -15.241 -27.273 62.221 1.00 89.81 746 ILE A N 1
ATOM 5958 C CA . ILE A 1 746 ? -16.648 -27.092 62.612 1.00 89.81 746 ILE A CA 1
ATOM 5959 C C . ILE A 1 746 ? -17.296 -28.437 62.954 1.00 89.81 746 ILE A C 1
ATOM 5961 O O . ILE A 1 746 ? -17.978 -28.539 63.969 1.00 89.81 746 ILE A O 1
ATOM 5965 N N . MET A 1 747 ? -17.057 -29.483 62.161 1.00 90.19 747 MET A N 1
ATOM 5966 C CA . MET A 1 747 ? -17.598 -30.820 62.406 1.00 90.19 747 MET A CA 1
ATOM 5967 C C . MET A 1 747 ? -17.025 -31.418 63.693 1.00 90.19 747 MET A C 1
ATOM 5969 O O . MET A 1 747 ? -17.775 -31.953 64.500 1.00 90.19 747 MET A O 1
ATOM 5973 N N . ASN A 1 748 ? -15.721 -31.280 63.935 1.00 88.56 748 ASN A N 1
ATOM 5974 C CA . ASN A 1 748 ? -15.083 -31.730 65.171 1.00 88.56 748 ASN A CA 1
ATOM 5975 C C . ASN A 1 748 ? -15.514 -30.896 66.380 1.00 88.56 748 ASN A C 1
ATOM 5977 O O . ASN A 1 748 ? -15.678 -31.451 67.460 1.00 88.56 748 ASN A O 1
ATOM 5981 N N . LEU A 1 749 ? -15.762 -29.594 66.218 1.00 90.31 749 LEU A N 1
ATOM 5982 C CA . LEU A 1 749 ? -16.308 -28.742 67.273 1.00 90.31 749 LEU A CA 1
ATOM 5983 C C . LEU A 1 749 ? -17.758 -29.129 67.582 1.00 90.31 749 LEU A C 1
ATOM 5985 O O . LEU A 1 749 ? -18.141 -29.188 68.742 1.00 90.31 749 LEU A O 1
ATOM 5989 N N . PHE A 1 750 ? -18.551 -29.449 66.558 1.00 90.62 750 PHE A N 1
ATOM 5990 C CA . PHE A 1 750 ? -19.921 -29.935 66.701 1.00 90.62 750 PHE A CA 1
ATOM 5991 C C . PHE A 1 750 ? -19.964 -31.313 67.371 1.00 90.62 750 PHE A C 1
ATOM 5993 O O . PHE A 1 750 ? -20.717 -31.516 68.322 1.00 90.62 750 PHE A O 1
ATOM 6000 N N . LEU A 1 751 ? -19.127 -32.252 66.925 1.00 86.62 751 LEU A N 1
ATOM 6001 C CA . LEU A 1 751 ? -18.997 -33.580 67.523 1.00 86.62 751 LEU A CA 1
ATOM 6002 C C . LEU A 1 751 ? -18.433 -33.498 68.945 1.00 86.62 751 LEU A C 1
ATOM 6004 O O . LEU A 1 751 ? -18.934 -34.182 69.831 1.00 86.62 751 LEU A O 1
ATOM 6008 N N . GLY A 1 752 ? -17.465 -32.617 69.193 1.00 87.94 752 GLY A N 1
ATOM 6009 C CA . GLY A 1 752 ? -16.899 -32.329 70.508 1.00 87.94 752 GLY A CA 1
ATOM 6010 C C . GLY A 1 752 ? -17.918 -31.692 71.447 1.00 87.94 752 GLY A C 1
ATOM 6011 O O . GLY A 1 752 ? -18.063 -32.144 72.577 1.00 87.94 752 GLY A O 1
ATOM 6012 N N . ALA A 1 753 ? -18.703 -30.718 70.983 1.00 83.44 753 ALA A N 1
ATOM 6013 C CA . ALA A 1 753 ? -19.811 -30.134 71.736 1.00 83.44 753 ALA A CA 1
ATOM 6014 C C . ALA A 1 753 ? -20.893 -31.178 72.039 1.00 83.44 753 ALA A C 1
ATOM 6016 O O . ALA A 1 753 ? -21.398 -31.241 73.159 1.00 83.44 753 ALA A O 1
ATOM 6017 N N . ARG A 1 754 ? -21.204 -32.056 71.079 1.00 84.88 754 ARG A N 1
ATOM 6018 C CA . ARG A 1 754 ? -22.142 -33.166 71.270 1.00 84.88 754 ARG A CA 1
ATOM 6019 C C . ARG A 1 754 ? -21.609 -34.190 72.278 1.00 84.88 754 ARG A C 1
ATOM 6021 O O . ARG A 1 754 ? -22.343 -34.579 73.178 1.00 84.88 754 ARG A O 1
ATOM 6028 N N . SER A 1 755 ? -20.338 -34.572 72.186 1.00 84.31 755 SER A N 1
ATOM 6029 C CA . SER A 1 755 ? -19.670 -35.469 73.138 1.00 84.31 755 SER A CA 1
ATOM 6030 C C . SER A 1 755 ? -19.552 -34.844 74.524 1.00 84.31 755 SER A C 1
ATOM 6032 O O . SER A 1 755 ? -19.713 -35.533 75.521 1.00 84.31 755 SER A O 1
ATOM 6034 N N . THR A 1 756 ? -19.317 -33.536 74.600 1.00 83.81 756 THR A N 1
ATOM 6035 C CA . THR A 1 756 ? -19.262 -32.778 75.854 1.00 83.81 756 THR A CA 1
ATOM 6036 C C . THR A 1 756 ? -20.645 -32.725 76.486 1.00 83.81 756 THR A C 1
ATOM 6038 O O . THR A 1 756 ? -20.779 -32.996 77.672 1.00 83.81 756 THR A O 1
ATOM 6041 N N . LYS A 1 757 ? -21.697 -32.483 75.695 1.00 84.19 757 LYS A N 1
ATOM 6042 C CA . LYS A 1 757 ? -23.087 -32.587 76.150 1.00 84.19 757 LYS A CA 1
ATOM 6043 C C . LYS A 1 757 ? -23.394 -33.987 76.685 1.00 84.19 757 LYS A C 1
ATOM 6045 O O . LYS A 1 757 ? -23.949 -34.086 77.770 1.00 84.19 757 LYS A O 1
ATOM 6050 N N . TYR A 1 758 ? -22.988 -35.051 75.987 1.00 83.38 758 TYR A N 1
ATOM 6051 C CA . TYR A 1 758 ? -23.140 -36.422 76.487 1.00 83.38 758 TYR A CA 1
ATOM 6052 C C . TYR A 1 758 ? -22.295 -36.702 77.732 1.00 83.38 758 TYR A C 1
ATOM 6054 O O . TYR A 1 758 ? -22.764 -37.397 78.620 1.00 83.38 758 TYR A O 1
ATOM 6062 N N . TYR A 1 759 ? -21.087 -36.150 77.843 1.00 83.69 759 TYR A N 1
ATOM 6063 C CA . TYR A 1 759 ? -20.246 -36.275 79.033 1.00 83.69 759 TYR A CA 1
ATOM 6064 C C . TYR A 1 759 ? -20.870 -35.572 80.241 1.00 83.69 759 TYR A C 1
ATOM 6066 O O . TYR A 1 759 ? -20.879 -36.137 81.327 1.00 83.69 759 TYR A O 1
ATOM 6074 N N . TRP A 1 760 ? -21.433 -34.374 80.061 1.00 80.12 760 TRP A N 1
ATOM 6075 C CA . TRP A 1 760 ? -22.148 -33.667 81.123 1.00 80.12 760 TRP A CA 1
ATOM 6076 C C . TRP A 1 760 ? -23.464 -34.354 81.479 1.00 80.12 760 TRP A C 1
ATOM 6078 O O . TRP A 1 760 ? -23.723 -34.517 82.661 1.00 80.12 760 TRP A O 1
ATOM 6088 N N . GLN A 1 761 ? -24.216 -34.870 80.503 1.00 80.81 761 GLN A N 1
ATOM 6089 C CA . GLN A 1 761 ? -25.379 -35.728 80.762 1.00 80.81 761 GLN A CA 1
ATOM 6090 C C . GLN A 1 761 ? -24.989 -37.019 81.487 1.00 80.81 761 GLN A C 1
ATOM 6092 O O . GLN A 1 761 ? -25.694 -37.447 82.388 1.00 80.81 761 GLN A O 1
ATOM 6097 N N . ALA A 1 762 ? -23.861 -37.637 81.136 1.00 80.31 762 ALA A N 1
ATOM 6098 C CA . ALA A 1 762 ? -23.343 -38.819 81.813 1.00 80.31 762 ALA A CA 1
ATOM 6099 C C . ALA A 1 762 ? -22.790 -38.484 83.201 1.00 80.31 762 ALA A C 1
ATOM 6101 O O . ALA A 1 762 ? -22.838 -39.328 84.083 1.00 80.31 762 ALA A O 1
ATOM 6102 N N . LYS A 1 763 ? -22.270 -37.271 83.418 1.00 78.56 763 LYS A N 1
ATOM 6103 C CA . LYS A 1 763 ? -21.818 -36.784 84.723 1.00 78.56 763 LYS A CA 1
ATOM 6104 C C . LYS A 1 763 ? -23.005 -36.474 85.629 1.00 78.56 763 LYS A C 1
ATOM 6106 O O . LYS A 1 763 ? -22.981 -36.914 86.766 1.00 78.56 763 LYS A O 1
ATOM 6111 N N . GLU A 1 764 ? -24.041 -35.827 85.111 1.00 75.50 764 GLU A N 1
ATOM 6112 C CA . GLU A 1 764 ? -25.325 -35.608 85.783 1.00 75.50 764 GLU A CA 1
ATOM 6113 C C . GLU A 1 764 ? -26.001 -36.951 86.082 1.00 75.50 764 GLU A C 1
ATOM 6115 O O . GLU A 1 764 ? -26.360 -37.215 87.220 1.00 75.50 764 GLU A O 1
ATOM 6120 N N . ALA A 1 765 ? -26.021 -37.883 85.123 1.00 71.19 765 ALA A N 1
ATOM 6121 C CA . ALA A 1 765 ? -26.459 -39.259 85.341 1.00 71.19 765 ALA A CA 1
ATOM 6122 C C . ALA A 1 765 ? -25.535 -40.046 86.280 1.00 71.19 765 ALA A C 1
ATOM 6124 O O . ALA A 1 765 ? -25.998 -41.000 86.878 1.00 71.19 765 ALA A O 1
ATOM 6125 N N . ARG A 1 766 ? -24.255 -39.683 86.442 1.00 70.19 766 ARG A N 1
ATOM 6126 C CA . ARG A 1 766 ? -23.315 -40.274 87.416 1.00 70.19 766 ARG A CA 1
ATOM 6127 C C . ARG A 1 766 ? -23.479 -39.670 88.804 1.00 70.19 766 ARG A C 1
ATOM 6129 O O . ARG A 1 766 ? -23.153 -40.328 89.781 1.00 70.19 766 ARG A O 1
ATOM 6136 N N . GLU A 1 767 ? -23.940 -38.434 88.898 1.00 71.19 767 GLU A N 1
ATOM 6137 C CA . GLU A 1 767 ? -24.295 -37.752 90.140 1.00 71.19 767 GLU A CA 1
ATOM 6138 C C . GLU A 1 767 ? -25.635 -38.298 90.643 1.00 71.19 767 GLU A C 1
ATOM 6140 O O . GLU A 1 767 ? -25.700 -38.776 91.769 1.00 71.19 767 GLU A O 1
ATOM 6145 N N . LEU A 1 768 ? -26.613 -38.437 89.742 1.00 68.38 768 LEU A N 1
ATOM 6146 C CA . LEU A 1 768 ? -27.892 -39.120 89.949 1.00 68.38 768 LEU A CA 1
ATOM 6147 C C . LEU A 1 768 ? -27.691 -40.627 90.177 1.00 68.38 768 LEU A C 1
ATOM 6149 O O . LEU A 1 768 ? -28.297 -41.200 91.069 1.00 68.38 768 LEU A O 1
ATOM 6153 N N . ALA A 1 769 ? -26.767 -41.280 89.463 1.00 60.38 769 ALA A N 1
ATOM 6154 C CA . ALA A 1 769 ? -26.378 -42.658 89.750 1.00 60.38 769 ALA A CA 1
ATOM 6155 C C . ALA A 1 769 ? -25.533 -42.770 91.015 1.00 60.38 769 ALA A C 1
ATOM 6157 O O . ALA A 1 769 ? -25.571 -43.828 91.597 1.00 60.38 769 ALA A O 1
ATOM 6158 N N . ARG A 1 770 ? -24.797 -41.758 91.494 1.00 59.66 770 ARG A N 1
ATOM 6159 C CA . ARG A 1 770 ? -24.197 -41.790 92.845 1.00 59.66 770 ARG A CA 1
ATOM 6160 C C . ARG A 1 770 ? -25.269 -41.638 93.911 1.00 59.66 770 ARG A C 1
ATOM 6162 O O . ARG A 1 770 ? -25.179 -42.295 94.935 1.00 59.66 770 ARG A O 1
ATOM 6169 N N . GLU A 1 771 ? -26.283 -40.825 93.657 1.00 61.25 771 GLU A N 1
ATOM 6170 C CA . GLU A 1 771 ? -27.455 -40.673 94.518 1.00 61.25 771 GLU A CA 1
ATOM 6171 C C . GLU A 1 771 ? -28.298 -41.968 94.549 1.00 61.25 771 GLU A C 1
ATOM 6173 O O . GLU A 1 771 ? -28.778 -42.364 95.607 1.00 61.25 771 GLU A O 1
ATOM 6178 N N . VAL A 1 772 ? -28.365 -42.701 93.427 1.00 55.91 772 VAL A N 1
ATOM 6179 C CA . VAL A 1 772 ? -29.052 -44.001 93.268 1.00 55.91 772 VAL A CA 1
ATOM 6180 C C . VAL A 1 772 ? -28.164 -45.222 93.587 1.00 55.91 772 VAL A C 1
ATOM 6182 O O . VAL A 1 772 ? -28.698 -46.247 93.969 1.00 55.91 772 VAL A O 1
ATOM 6185 N N . LEU A 1 773 ? -26.831 -45.152 93.489 1.00 49.62 773 LEU A N 1
ATOM 6186 C CA . LEU A 1 773 ? -25.867 -46.199 93.904 1.00 49.62 773 LEU A CA 1
ATOM 6187 C C . LEU A 1 773 ? -25.514 -46.082 95.393 1.00 49.62 773 LEU A C 1
ATOM 6189 O O . LEU A 1 773 ? -25.012 -47.042 95.972 1.00 49.62 773 LEU A O 1
ATOM 6193 N N . ASN A 1 774 ? -25.792 -44.930 96.019 1.00 47.28 774 ASN A N 1
ATOM 6194 C CA . ASN A 1 774 ? -25.881 -44.799 97.475 1.00 47.28 774 ASN A CA 1
ATOM 6195 C C . ASN A 1 774 ? -27.186 -45.410 98.029 1.00 47.28 774 ASN A C 1
ATOM 6197 O O . ASN A 1 774 ? -27.300 -45.592 99.240 1.00 47.28 774 ASN A O 1
ATOM 6201 N N . PHE A 1 775 ? -28.137 -45.790 97.164 1.00 51.41 775 PHE A N 1
ATOM 6202 C CA . PHE A 1 775 ? -29.007 -46.932 97.430 1.00 51.41 775 PHE A CA 1
ATOM 6203 C C . PHE A 1 775 ? -28.257 -48.195 96.988 1.00 51.41 775 PHE A C 1
ATOM 6205 O O . PHE A 1 775 ? -27.998 -48.397 95.803 1.00 51.41 775 PHE A O 1
ATOM 6212 N N . GLU A 1 776 ? -27.872 -49.038 97.949 1.00 40.00 776 GLU A N 1
ATOM 6213 C CA . GLU A 1 776 ? -27.230 -50.323 97.654 1.00 40.00 776 GLU A CA 1
ATOM 6214 C C . GLU A 1 776 ? -28.090 -51.117 96.647 1.00 40.00 776 GLU A C 1
ATOM 6216 O O . GLU A 1 776 ? -29.279 -51.345 96.903 1.00 40.00 776 GLU A O 1
ATOM 6221 N N . PRO A 1 777 ? -27.541 -51.548 95.497 1.00 44.25 777 PRO A N 1
ATOM 6222 C CA . PRO A 1 777 ? -28.296 -52.349 94.546 1.00 44.25 777 PRO A CA 1
ATOM 6223 C C . PRO A 1 777 ? -28.655 -53.705 95.169 1.00 44.25 777 PRO A C 1
ATOM 6225 O O . PRO A 1 777 ? -27.790 -54.415 95.684 1.00 44.25 777 PRO A O 1
ATOM 6228 N N . MET A 1 778 ? -29.940 -54.076 95.090 1.00 45.06 778 MET A N 1
ATOM 6229 C CA . MET A 1 778 ? -30.464 -55.395 95.463 1.00 45.06 778 MET A CA 1
ATOM 6230 C C . MET A 1 778 ? -29.828 -56.478 94.572 1.00 45.06 778 MET A C 1
ATOM 6232 O O . MET A 1 778 ? -30.360 -56.866 93.534 1.00 45.06 778 MET A O 1
ATOM 6236 N N . MET A 1 779 ? -28.664 -56.977 94.980 1.00 40.25 779 MET A N 1
ATOM 6237 C CA . MET A 1 779 ? -28.153 -58.265 94.529 1.00 40.25 779 MET A CA 1
ATOM 6238 C C . MET A 1 779 ? -29.103 -59.328 95.084 1.00 40.25 779 MET A C 1
ATOM 6240 O O . MET A 1 779 ? -29.207 -59.493 96.299 1.00 40.25 779 MET A O 1
ATOM 6244 N N . MET A 1 780 ? -29.825 -60.037 94.213 1.00 46.66 780 MET A N 1
ATOM 6245 C CA . MET A 1 780 ? -30.675 -61.160 94.613 1.00 46.66 780 MET A CA 1
ATOM 6246 C C . MET A 1 780 ? -29.775 -62.342 95.020 1.00 46.66 780 MET A C 1
ATOM 6248 O O . MET A 1 780 ? -29.523 -63.267 94.254 1.00 46.66 780 MET A O 1
ATOM 6252 N N . GLN A 1 781 ? -29.215 -62.272 96.226 1.00 50.62 781 GLN A N 1
ATOM 6253 C CA . GLN A 1 781 ? -28.409 -63.326 96.830 1.00 50.62 781 GLN A CA 1
ATOM 6254 C C . GLN A 1 781 ? -29.372 -64.365 97.418 1.00 50.62 781 GLN A C 1
ATOM 6256 O O . GLN A 1 781 ? -30.089 -64.077 98.376 1.00 50.62 781 GLN A O 1
ATOM 6261 N N . ARG A 1 782 ? -29.437 -65.569 96.833 1.00 58.66 782 ARG A N 1
ATOM 6262 C CA . ARG A 1 782 ? -30.210 -66.689 97.401 1.00 58.66 782 ARG A CA 1
ATOM 6263 C C . ARG A 1 782 ? -29.599 -67.067 98.759 1.00 58.66 782 ARG A C 1
ATOM 6265 O O . ARG A 1 782 ? -28.537 -67.680 98.799 1.00 58.66 782 ARG A O 1
ATOM 6272 N N . ALA A 1 783 ? -30.241 -66.674 99.856 1.00 65.31 783 ALA A N 1
ATOM 6273 C CA . ALA A 1 783 ? -29.870 -67.061 101.217 1.00 65.31 783 ALA A CA 1
ATOM 6274 C C . ALA A 1 783 ? -30.648 -68.326 101.620 1.00 65.31 783 ALA A C 1
ATOM 6276 O O . ALA A 1 783 ? -31.843 -68.405 101.353 1.00 65.31 783 ALA A O 1
ATOM 6277 N N . ILE A 1 784 ? -29.985 -69.309 102.242 1.00 68.38 784 ILE A N 1
ATOM 6278 C CA . ILE A 1 784 ? -30.609 -70.581 102.661 1.00 68.38 784 ILE A CA 1
ATOM 6279 C C . ILE A 1 784 ? -30.716 -70.610 104.189 1.00 68.38 784 ILE A C 1
ATOM 6281 O O . ILE A 1 784 ? -29.701 -70.542 104.899 1.00 68.38 784 ILE A O 1
ATOM 6285 N N . TYR A 1 785 ? -31.931 -70.727 104.729 1.00 71.31 785 TYR A N 1
ATOM 6286 C CA . TYR A 1 785 ? -32.166 -70.658 106.172 1.00 71.31 785 TYR A CA 1
ATOM 6287 C C . TYR A 1 785 ? -32.209 -72.044 106.824 1.00 71.31 785 TYR A C 1
ATOM 6289 O O . TYR A 1 785 ? -32.302 -73.081 106.180 1.00 71.31 785 TYR A O 1
ATOM 6297 N N . LEU A 1 786 ? -32.054 -72.075 108.151 1.00 65.19 786 LEU A N 1
ATOM 6298 C CA . LEU A 1 786 ? -31.826 -73.326 108.882 1.00 65.19 786 LEU A CA 1
ATOM 6299 C C . LEU A 1 786 ? -33.083 -74.218 108.887 1.00 65.19 786 LEU A C 1
ATOM 6301 O O . LEU A 1 786 ? -32.963 -75.426 109.042 1.00 65.19 786 LEU A O 1
ATOM 6305 N N . LYS A 1 787 ? -34.277 -73.632 108.711 1.00 62.84 787 LYS A N 1
ATOM 6306 C CA . LYS A 1 787 ? -35.557 -74.353 108.644 1.00 62.84 787 LYS A CA 1
ATOM 6307 C C . LYS A 1 787 ? -35.662 -75.224 107.383 1.00 62.84 787 LYS A C 1
ATOM 6309 O O . LYS A 1 787 ? -36.102 -76.360 107.504 1.00 62.84 787 LYS A O 1
ATOM 6314 N N . ASP A 1 788 ? -35.136 -74.744 106.254 1.00 62.28 788 ASP A N 1
ATOM 6315 C CA . ASP A 1 788 ? -35.113 -75.452 104.959 1.00 62.28 788 ASP A CA 1
ATOM 6316 C C . ASP A 1 788 ? -34.241 -76.720 104.996 1.00 62.28 788 ASP A C 1
ATOM 6318 O O . ASP A 1 788 ? -34.400 -77.627 104.188 1.00 62.28 788 ASP A O 1
ATOM 6322 N N . ILE A 1 789 ? -33.315 -76.791 105.959 1.00 62.34 789 ILE A N 1
ATOM 6323 C CA . ILE A 1 789 ? -32.442 -77.949 106.208 1.00 62.34 789 ILE A CA 1
ATOM 6324 C C . ILE A 1 789 ? -32.956 -78.777 107.400 1.00 62.34 789 ILE A C 1
ATOM 6326 O O . ILE A 1 789 ? -32.807 -79.998 107.430 1.00 62.34 789 ILE A O 1
ATOM 6330 N N . ARG A 1 790 ? -33.590 -78.134 108.392 1.00 57.69 790 ARG A N 1
ATOM 6331 C CA . ARG A 1 790 ? -34.123 -78.785 109.603 1.00 57.69 790 ARG A CA 1
ATOM 6332 C C . ARG A 1 790 ? -35.333 -79.675 109.360 1.00 57.69 790 ARG A C 1
ATOM 6334 O O . ARG A 1 790 ? -35.585 -80.524 110.209 1.00 57.69 790 ARG A O 1
ATOM 6341 N N . GLU A 1 791 ? -36.038 -79.549 108.237 1.00 55.19 791 GLU A N 1
ATOM 6342 C CA . GLU A 1 791 ? -37.083 -80.521 107.878 1.00 55.19 791 GLU A CA 1
ATOM 6343 C C . GLU A 1 791 ? -36.510 -81.949 107.706 1.00 55.19 791 GLU A C 1
ATOM 6345 O O . GLU A 1 791 ? -37.244 -82.925 107.820 1.00 55.19 791 GLU A O 1
ATOM 6350 N N . LEU A 1 792 ? -35.180 -82.080 107.575 1.00 52.41 792 LEU A N 1
ATOM 6351 C CA . LEU A 1 792 ? -34.456 -83.351 107.477 1.00 52.41 792 LEU A CA 1
ATOM 6352 C C . LEU A 1 792 ? -33.589 -83.721 108.705 1.00 52.41 792 LEU A C 1
ATOM 6354 O O . LEU A 1 792 ? -33.138 -84.860 108.773 1.00 52.41 792 LEU A O 1
ATOM 6358 N N . ILE A 1 793 ? -33.337 -82.834 109.689 1.00 55.56 793 ILE A N 1
ATOM 6359 C CA . ILE A 1 793 ? -32.369 -83.108 110.789 1.00 55.56 793 ILE A CA 1
ATOM 6360 C C . ILE A 1 793 ? -32.848 -82.600 112.172 1.00 55.56 793 ILE A C 1
ATOM 6362 O O . ILE A 1 793 ? -32.195 -81.807 112.835 1.00 55.56 793 ILE A O 1
ATOM 6366 N N . MET A 1 794 ? -33.969 -83.125 112.664 1.00 48.88 794 MET A N 1
ATOM 6367 C CA . MET A 1 794 ? -34.503 -82.957 114.034 1.00 48.88 794 MET A CA 1
ATOM 6368 C C . MET A 1 794 ? -35.218 -81.645 114.417 1.00 48.88 794 MET A C 1
ATOM 6370 O O . MET A 1 794 ? -34.780 -80.512 114.206 1.00 48.88 794 MET A O 1
ATOM 6374 N N . LYS A 1 795 ? -36.346 -81.877 115.100 1.00 50.50 795 LYS A N 1
ATOM 6375 C CA . LYS A 1 795 ? -37.345 -80.938 115.607 1.00 50.50 795 LYS A CA 1
ATOM 6376 C C . LYS A 1 795 ? -37.078 -80.692 117.095 1.00 50.50 795 LYS A C 1
ATOM 6378 O O . LYS A 1 795 ? -37.349 -81.562 117.909 1.00 50.50 795 LYS A O 1
ATOM 6383 N N . ASN A 1 796 ? -36.547 -79.522 117.439 1.00 49.12 796 ASN A N 1
ATOM 6384 C CA . ASN A 1 796 ? -36.599 -78.987 118.801 1.00 49.12 796 ASN A CA 1
ATOM 6385 C C . ASN A 1 796 ? -36.847 -77.477 118.712 1.00 49.12 796 ASN A C 1
ATOM 6387 O O . ASN A 1 796 ? -35.971 -76.707 118.305 1.00 49.12 796 ASN A O 1
ATOM 6391 N N . ASP A 1 797 ? -38.070 -77.072 119.058 1.00 53.84 797 ASP A N 1
ATOM 6392 C CA . ASP A 1 797 ? -38.459 -75.674 119.225 1.00 53.84 797 ASP A CA 1
ATOM 6393 C C . ASP A 1 797 ? -37.770 -75.140 120.485 1.00 53.84 797 ASP A C 1
ATOM 6395 O O . ASP A 1 797 ? -38.197 -75.384 121.608 1.00 53.84 797 ASP A O 1
ATOM 6399 N N . LEU A 1 798 ? -36.653 -74.437 120.301 1.00 55.75 798 LEU A N 1
ATOM 6400 C CA . LEU A 1 798 ? -35.789 -73.980 121.395 1.00 55.75 798 LEU A CA 1
ATOM 6401 C C . LEU A 1 798 ? -36.406 -72.878 122.280 1.00 55.75 798 LEU A C 1
ATOM 6403 O O . LEU A 1 798 ? -35.782 -72.495 123.264 1.00 55.75 798 LEU A O 1
ATOM 6407 N N . ILE A 1 799 ? -37.608 -72.369 121.972 1.00 59.62 799 ILE A N 1
ATOM 6408 C CA . ILE A 1 799 ? -38.328 -71.408 122.823 1.00 59.62 799 ILE A CA 1
ATOM 6409 C C . ILE A 1 799 ? -39.845 -71.632 122.677 1.00 59.62 799 ILE A C 1
ATOM 6411 O O . ILE A 1 799 ? -40.447 -71.172 121.707 1.00 59.62 799 ILE A O 1
ATOM 6415 N N . ALA A 1 800 ? -40.468 -72.322 123.637 1.00 56.22 800 ALA A N 1
ATOM 6416 C CA . ALA A 1 800 ? -41.921 -72.495 123.716 1.00 56.22 800 ALA A CA 1
ATOM 6417 C C . ALA A 1 800 ? -42.459 -71.824 124.991 1.00 56.22 800 ALA A C 1
ATOM 6419 O O . ALA A 1 800 ? -42.167 -72.252 126.105 1.00 56.22 800 ALA A O 1
ATOM 6420 N N . SER A 1 801 ? -43.216 -70.740 124.823 1.00 59.88 801 SER A N 1
ATOM 6421 C CA . SER A 1 801 ? -43.920 -70.026 125.893 1.00 59.88 801 SER A CA 1
ATOM 6422 C C . SER A 1 801 ? -45.267 -69.551 125.355 1.00 59.88 801 SER A C 1
ATOM 6424 O O . SER A 1 801 ? -45.308 -68.834 124.360 1.00 59.88 801 SER A O 1
ATOM 6426 N N . ASP A 1 802 ? -46.368 -69.924 126.007 1.00 61.97 802 ASP A N 1
ATOM 6427 C CA . ASP A 1 802 ? -47.736 -69.636 125.536 1.00 61.97 802 ASP A CA 1
ATOM 6428 C C . ASP A 1 802 ? -48.271 -68.262 125.972 1.00 61.97 802 ASP A C 1
ATOM 6430 O O . ASP A 1 802 ? -49.466 -67.983 125.881 1.00 61.97 802 ASP A O 1
ATOM 6434 N N . SER A 1 803 ? -47.399 -67.366 126.445 1.00 76.06 803 SER A N 1
ATOM 6435 C CA . SER A 1 803 ? -47.835 -66.024 126.840 1.00 76.06 803 SER A CA 1
ATOM 6436 C C . SER A 1 803 ? -48.343 -65.218 125.636 1.00 76.06 803 SER A C 1
ATOM 6438 O O . SER A 1 803 ? -47.783 -65.278 124.538 1.00 76.06 803 SER A O 1
ATOM 6440 N N . THR A 1 804 ? -49.374 -64.397 125.850 1.00 73.06 804 THR A N 1
ATOM 6441 C CA . THR A 1 804 ? -49.945 -63.512 124.814 1.00 73.06 804 THR A CA 1
ATOM 6442 C C . THR A 1 804 ? -48.896 -62.558 124.226 1.00 73.06 804 THR A C 1
ATOM 6444 O O . THR A 1 804 ? -48.900 -62.270 123.027 1.00 73.06 804 THR A O 1
ATOM 6447 N N . CYS A 1 805 ? -47.923 -62.140 125.043 1.00 74.38 805 CYS A N 1
ATOM 6448 C CA . CYS A 1 805 ? -46.755 -61.372 124.611 1.00 74.38 805 CYS A CA 1
ATOM 6449 C C . CYS A 1 805 ? -45.878 -62.166 123.629 1.00 74.38 805 CYS A C 1
ATOM 6451 O O . CYS A 1 805 ? -45.546 -61.672 122.551 1.00 74.38 805 CYS A O 1
ATOM 6453 N N . PHE A 1 806 ? -45.565 -63.426 123.949 1.00 79.06 806 PHE A N 1
ATOM 6454 C CA . PHE A 1 806 ? -44.773 -64.275 123.062 1.00 79.06 806 PHE A CA 1
ATOM 6455 C C . PHE A 1 806 ? -45.507 -64.604 121.760 1.00 79.06 806 PHE A C 1
ATOM 6457 O O . PHE A 1 806 ? -44.874 -64.646 120.712 1.00 79.06 806 PHE A O 1
ATOM 6464 N N . GLN A 1 807 ? -46.834 -64.756 121.773 1.00 72.50 807 GLN A N 1
ATOM 6465 C CA . GLN A 1 807 ? -47.612 -64.921 120.538 1.00 72.50 807 GLN A CA 1
ATOM 6466 C C . GLN A 1 807 ? -47.555 -63.670 119.649 1.00 72.50 807 GLN A C 1
ATOM 6468 O O . GLN A 1 807 ? -47.411 -63.775 118.429 1.00 72.50 807 GLN A O 1
ATOM 6473 N N . THR A 1 808 ? -47.565 -62.481 120.255 1.00 72.56 808 THR A N 1
ATOM 6474 C CA . THR A 1 808 ? -47.402 -61.212 119.528 1.00 72.56 808 THR A CA 1
ATOM 6475 C C . THR A 1 808 ? -45.992 -61.095 118.940 1.00 72.56 808 THR A C 1
ATOM 6477 O O . THR A 1 808 ? -45.828 -60.724 117.776 1.00 72.56 808 THR A O 1
ATOM 6480 N N . PHE A 1 809 ? -44.966 -61.505 119.692 1.00 78.69 809 PHE A N 1
ATOM 6481 C CA . PHE A 1 809 ? -43.593 -61.611 119.194 1.00 78.69 809 PHE A CA 1
ATOM 6482 C C . PHE A 1 809 ? -43.467 -62.654 118.075 1.00 78.69 809 PHE A C 1
ATOM 6484 O O . PHE A 1 809 ? -42.849 -62.385 117.054 1.00 78.69 809 PHE A O 1
ATOM 6491 N N . ARG A 1 810 ? -44.096 -63.824 118.210 1.00 74.38 810 ARG A N 1
ATOM 6492 C CA . ARG A 1 810 ? -44.064 -64.902 117.212 1.00 74.38 810 ARG A CA 1
ATOM 6493 C C . ARG A 1 810 ? -44.641 -64.454 115.877 1.00 74.38 810 ARG A C 1
ATOM 6495 O O . ARG A 1 810 ? -44.074 -64.791 114.846 1.00 74.38 810 ARG A O 1
ATOM 6502 N N . ASN A 1 811 ? -45.711 -63.663 115.895 1.00 73.12 811 ASN A N 1
ATOM 6503 C CA . ASN A 1 811 ? -46.322 -63.122 114.681 1.00 73.12 811 ASN A CA 1
ATOM 6504 C C . ASN A 1 811 ? -45.508 -61.968 114.071 1.00 73.12 811 ASN A C 1
ATOM 6506 O O . ASN A 1 811 ? -45.468 -61.828 112.852 1.00 73.12 811 ASN A O 1
ATOM 6510 N N . SER A 1 812 ? -44.815 -61.175 114.892 1.00 70.75 812 SER A N 1
ATOM 6511 C CA . SER A 1 812 ? -44.006 -60.032 114.432 1.00 70.75 812 SER A CA 1
ATOM 6512 C C . SER A 1 812 ? -42.522 -60.350 114.182 1.00 70.75 812 SER A C 1
ATOM 6514 O O . SER A 1 812 ? -41.805 -59.525 113.617 1.00 70.75 812 SER A O 1
ATOM 6516 N N . SER A 1 813 ? -42.044 -61.537 114.564 1.00 75.88 813 SER A N 1
ATOM 6517 C CA . SER A 1 813 ? -40.635 -61.927 114.465 1.00 75.88 813 SER A CA 1
ATOM 6518 C C . SER A 1 813 ? -40.219 -62.224 113.029 1.00 75.88 813 SER A C 1
ATOM 6520 O O . SER A 1 813 ? -40.715 -63.149 112.384 1.00 75.88 813 SER A O 1
ATOM 6522 N N . PHE A 1 814 ? -39.202 -61.500 112.564 1.00 72.62 814 PHE A N 1
ATOM 6523 C CA . PHE A 1 814 ? -38.592 -61.723 111.254 1.00 72.62 814 PHE A CA 1
ATOM 6524 C C . PHE A 1 814 ? -37.775 -63.020 111.157 1.00 72.62 814 PHE A C 1
ATOM 6526 O O . PHE A 1 814 ? -37.382 -63.400 110.058 1.00 72.62 814 PHE A O 1
ATOM 6533 N N . VAL A 1 815 ? -37.480 -63.675 112.284 1.00 75.44 815 VAL A N 1
ATOM 6534 C CA . VAL A 1 815 ? -36.715 -64.933 112.315 1.00 75.44 815 VAL A CA 1
ATOM 6535 C C . VAL A 1 815 ? -37.634 -66.133 112.076 1.00 75.44 815 VAL A C 1
ATOM 6537 O O . VAL A 1 815 ? -37.233 -67.095 111.430 1.00 75.44 815 VAL A O 1
ATOM 6540 N N . LEU A 1 816 ? -38.864 -66.079 112.600 1.00 72.12 816 LEU A N 1
ATOM 6541 C CA . LEU A 1 816 ? -39.841 -67.169 112.499 1.00 72.12 816 LEU A CA 1
ATOM 6542 C C . LEU A 1 816 ? -40.723 -67.052 111.247 1.00 72.12 816 LEU A C 1
ATOM 6544 O O . LEU A 1 816 ? -41.065 -68.077 110.661 1.00 72.12 816 LEU A O 1
ATOM 6548 N N . ASN A 1 817 ? -41.028 -65.824 110.811 1.00 68.88 817 ASN A N 1
ATOM 6549 C CA . ASN A 1 817 ? -41.879 -65.537 109.651 1.00 68.88 817 ASN A CA 1
ATOM 6550 C C . ASN A 1 817 ? -41.060 -64.894 108.520 1.00 68.88 817 ASN A C 1
ATOM 6552 O O . ASN A 1 817 ? -41.271 -63.733 108.169 1.00 68.88 817 ASN A O 1
ATOM 6556 N N . PHE A 1 818 ? -40.078 -65.623 107.979 1.00 64.81 818 PHE A N 1
ATOM 6557 C CA . PHE A 1 818 ? -39.181 -65.087 106.945 1.00 64.81 818 PHE A CA 1
ATOM 6558 C C . PHE A 1 818 ? -39.821 -65.028 105.543 1.00 64.81 818 PHE A C 1
ATOM 6560 O O . PHE A 1 818 ? -39.440 -64.174 104.745 1.00 64.81 818 PHE A O 1
ATOM 6567 N N . ASP A 1 819 ? -40.808 -65.891 105.277 1.00 59.22 819 ASP A N 1
ATOM 6568 C CA . ASP A 1 819 ? -41.472 -66.054 103.973 1.00 59.22 819 ASP A CA 1
ATOM 6569 C C . ASP A 1 819 ? -42.518 -64.975 103.656 1.00 59.22 819 ASP A C 1
ATOM 6571 O O . ASP A 1 819 ? -42.990 -64.870 102.524 1.00 59.22 819 ASP A O 1
ATOM 6575 N N . GLN A 1 820 ? -42.913 -64.171 104.646 1.00 60.81 820 GLN A N 1
ATOM 6576 C CA . GLN A 1 820 ? -43.938 -63.144 104.467 1.00 60.81 820 GLN A CA 1
ATOM 6577 C C . GLN A 1 820 ? -43.307 -61.745 104.317 1.00 60.81 820 GLN A C 1
ATOM 6579 O O . GLN A 1 820 ? -42.464 -61.359 105.134 1.00 60.81 820 GLN A O 1
ATOM 6584 N N . PRO A 1 821 ? -43.702 -60.955 103.296 1.00 54.00 821 PRO A N 1
ATOM 6585 C CA . PRO A 1 821 ? -43.219 -59.589 103.094 1.00 54.00 821 PRO A CA 1
ATOM 6586 C C . PRO A 1 821 ? -43.713 -58.701 104.242 1.00 54.00 821 PRO A C 1
ATOM 6588 O O . PRO A 1 821 ? -44.904 -58.631 104.534 1.00 54.00 821 PRO A O 1
ATOM 6591 N N . ALA A 1 822 ? -42.781 -58.095 104.970 1.00 56.22 822 ALA A N 1
ATOM 6592 C CA . ALA A 1 822 ? -42.948 -57.980 106.409 1.00 56.22 822 ALA A CA 1
ATOM 6593 C C . ALA A 1 822 ? -43.312 -56.576 106.930 1.00 56.22 822 ALA A C 1
ATOM 6595 O O . ALA A 1 822 ? -42.714 -55.578 106.535 1.00 56.22 822 ALA A O 1
ATOM 6596 N N . THR A 1 823 ? -44.217 -56.535 107.915 1.00 55.72 823 THR A N 1
ATOM 6597 C CA . THR A 1 823 ? -44.654 -55.363 108.706 1.00 55.72 823 THR A CA 1
ATOM 6598 C C . THR A 1 823 ? -43.975 -55.272 110.091 1.00 55.72 823 THR A C 1
ATOM 6600 O O . THR A 1 823 ? -44.459 -54.575 110.982 1.00 55.72 823 THR A O 1
ATOM 6603 N N . TRP A 1 824 ? -42.838 -55.954 110.305 1.00 68.44 824 TRP A N 1
ATOM 6604 C CA . TRP A 1 824 ? -42.155 -56.021 111.615 1.00 68.44 824 TRP A CA 1
ATOM 6605 C C . TRP A 1 824 ? -41.568 -54.684 112.092 1.00 68.44 824 TRP A C 1
ATOM 6607 O O . TRP A 1 824 ? -41.393 -54.491 113.294 1.00 68.44 824 TRP A O 1
ATOM 6617 N N . SER A 1 825 ? -41.271 -53.744 111.187 1.00 61.69 825 SER A N 1
ATOM 6618 C CA . SER A 1 825 ? -40.672 -52.446 111.543 1.00 61.69 825 SER A CA 1
ATOM 6619 C C . SER A 1 825 ? -41.535 -51.652 112.524 1.00 61.69 825 SER A C 1
ATOM 6621 O O . SER A 1 825 ? -41.006 -50.952 113.388 1.00 61.69 825 SER A O 1
ATOM 6623 N N . ASN A 1 826 ? -42.857 -51.800 112.415 1.00 65.56 826 ASN A N 1
ATOM 6624 C CA . ASN A 1 826 ? -43.835 -51.052 113.201 1.00 65.56 826 ASN A CA 1
ATOM 6625 C C . ASN A 1 826 ? -44.107 -51.693 114.571 1.00 65.56 826 ASN A C 1
ATOM 6627 O O . ASN A 1 826 ? -44.730 -51.061 115.417 1.00 65.56 826 ASN A O 1
ATOM 6631 N N . ALA A 1 827 ? -43.635 -52.924 114.805 1.00 66.25 827 ALA A N 1
ATOM 6632 C CA . ALA A 1 827 ? -43.806 -53.618 116.081 1.00 66.25 827 ALA A CA 1
ATOM 6633 C C . ALA A 1 827 ? -42.857 -53.092 117.174 1.00 66.25 827 ALA A C 1
ATOM 6635 O O . ALA A 1 827 ? -43.164 -53.190 118.360 1.00 66.25 827 ALA A O 1
ATOM 6636 N N . TYR A 1 828 ? -41.725 -52.497 116.784 1.00 73.38 828 TYR A N 1
ATOM 6637 C CA . TYR A 1 828 ? -40.783 -51.851 117.698 1.00 73.38 828 TYR A CA 1
ATOM 6638 C C . TYR A 1 828 ? -41.072 -50.350 117.730 1.00 73.38 828 TYR A C 1
ATOM 6640 O O . TYR A 1 828 ? -40.901 -49.675 116.714 1.00 73.38 828 TYR A O 1
ATOM 6648 N N . GLN A 1 829 ? -41.552 -49.837 118.866 1.00 69.25 829 GLN A N 1
ATOM 6649 C CA . GLN A 1 829 ? -41.904 -48.417 119.007 1.00 69.25 829 GLN A CA 1
ATOM 6650 C C . GLN A 1 829 ? -40.667 -47.521 119.102 1.00 69.25 829 GLN A C 1
ATOM 6652 O O . GLN A 1 829 ? -40.649 -46.452 118.498 1.00 69.25 829 GLN A O 1
ATOM 6657 N N . ASP A 1 830 ? -39.643 -47.970 119.830 1.00 75.69 830 ASP A N 1
ATOM 6658 C CA . ASP A 1 830 ? -38.479 -47.152 120.154 1.00 75.69 830 ASP A CA 1
ATOM 6659 C C . ASP A 1 830 ? -37.351 -47.325 119.128 1.00 75.69 830 ASP A C 1
ATOM 6661 O O . ASP A 1 830 ? -36.997 -48.449 118.747 1.00 75.69 830 ASP A O 1
ATOM 6665 N N . ASP A 1 831 ? -36.764 -46.220 118.676 1.00 72.69 831 ASP A N 1
ATOM 6666 C CA . ASP A 1 831 ? -35.900 -46.209 117.488 1.00 72.69 831 ASP A CA 1
ATOM 6667 C C . ASP A 1 831 ? -34.560 -46.921 117.739 1.00 72.69 831 ASP A C 1
ATOM 6669 O O . ASP A 1 831 ? -34.027 -47.620 116.871 1.00 72.69 831 ASP A O 1
ATOM 6673 N N . MET A 1 832 ? -34.076 -46.872 118.986 1.00 77.88 832 MET A N 1
ATOM 6674 C CA . MET A 1 832 ? -32.922 -47.657 119.427 1.00 77.88 832 MET A CA 1
ATOM 6675 C C . MET A 1 832 ? -33.187 -49.161 119.300 1.00 77.88 832 MET A C 1
ATOM 6677 O O . MET A 1 832 ? -32.354 -49.886 118.751 1.00 77.88 832 MET A O 1
ATOM 668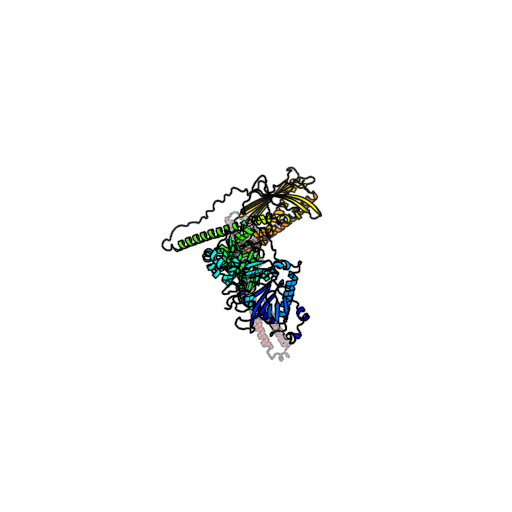1 N N . THR A 1 833 ? -34.362 -49.641 119.716 1.00 78.62 833 THR A N 1
ATOM 6682 C CA . THR A 1 833 ? -34.723 -51.068 119.617 1.00 78.62 833 THR A CA 1
ATOM 6683 C C . THR A 1 833 ? -34.952 -51.512 118.174 1.00 78.62 833 THR A C 1
ATOM 6685 O O . THR A 1 833 ? -34.507 -52.593 117.778 1.00 78.62 833 THR A O 1
ATOM 6688 N N . ARG A 1 834 ? -35.541 -50.643 117.344 1.00 78.75 834 ARG A N 1
ATOM 6689 C CA . ARG A 1 834 ? -35.700 -50.879 115.906 1.00 78.75 834 ARG A CA 1
ATOM 6690 C C . ARG A 1 834 ? -34.345 -50.990 115.206 1.00 78.75 834 ARG A C 1
ATOM 6692 O O . ARG A 1 834 ? -34.156 -51.884 114.383 1.00 78.75 834 ARG A O 1
ATOM 6699 N N . SER A 1 835 ? -33.376 -50.151 115.574 1.00 78.06 835 SER A N 1
ATOM 6700 C CA . SER A 1 835 ? -32.020 -50.210 115.015 1.00 78.06 835 SER A CA 1
ATOM 6701 C C . SER A 1 835 ? -31.302 -51.527 115.344 1.00 78.06 835 SER A C 1
ATOM 6703 O O . SER A 1 835 ? -30.619 -52.096 114.489 1.00 78.06 835 SER A O 1
ATOM 6705 N N . VAL A 1 836 ? -31.509 -52.067 116.551 1.00 82.75 836 VAL A N 1
ATOM 6706 C CA . VAL A 1 836 ? -30.974 -53.376 116.955 1.00 82.75 836 VAL A CA 1
ATOM 6707 C C . VAL A 1 836 ? -31.653 -54.505 116.175 1.00 82.75 836 VAL A C 1
ATOM 6709 O O . VAL A 1 836 ? -30.961 -55.387 115.668 1.00 82.75 836 VAL A O 1
ATOM 6712 N N . ALA A 1 837 ? -32.975 -54.453 115.986 1.00 78.06 837 ALA A N 1
ATOM 6713 C CA . ALA A 1 837 ? -33.708 -55.427 115.173 1.00 78.06 837 ALA A CA 1
ATOM 6714 C C . ALA A 1 837 ? -33.248 -55.430 113.701 1.00 78.06 837 ALA A C 1
ATOM 6716 O O . ALA A 1 837 ? -33.047 -56.498 113.120 1.00 78.06 837 ALA A O 1
ATOM 6717 N N . ILE A 1 838 ? -32.986 -54.253 113.115 1.00 76.19 838 ILE A N 1
ATOM 6718 C CA . ILE A 1 838 ? -32.407 -54.123 111.766 1.00 76.19 838 ILE A CA 1
ATOM 6719 C C . ILE A 1 838 ? -31.024 -54.789 111.702 1.00 76.19 838 ILE A C 1
ATOM 6721 O O . ILE A 1 838 ? -30.752 -55.546 110.767 1.00 76.19 838 ILE A O 1
ATOM 6725 N N . LYS A 1 839 ? -30.156 -54.552 112.697 1.00 81.81 839 LYS A N 1
ATOM 6726 C CA . LYS A 1 839 ? -28.820 -55.174 112.762 1.00 81.81 839 LYS A CA 1
ATOM 6727 C C . LYS A 1 839 ? -28.900 -56.698 112.874 1.00 81.81 839 LYS A C 1
ATOM 6729 O O . LYS A 1 839 ? -28.181 -57.388 112.158 1.00 81.81 839 LYS A O 1
ATOM 6734 N N . LEU A 1 840 ? -29.796 -57.222 113.711 1.00 82.62 840 LEU A N 1
ATOM 6735 C CA . LEU A 1 840 ? -30.008 -58.665 113.878 1.00 82.62 840 LEU A CA 1
ATOM 6736 C C . LEU A 1 840 ? -30.586 -59.331 112.620 1.00 82.62 840 LEU A C 1
ATOM 6738 O O . LEU A 1 840 ? -30.237 -60.463 112.296 1.00 82.62 840 LEU A O 1
ATOM 6742 N N . ARG A 1 841 ? -31.448 -58.637 111.871 1.00 79.31 841 ARG A N 1
ATOM 6743 C CA . ARG A 1 841 ? -31.945 -59.144 110.586 1.00 79.31 841 ARG A CA 1
ATOM 6744 C C . ARG A 1 841 ? -30.833 -59.204 109.540 1.00 79.31 841 ARG A C 1
ATOM 6746 O O . ARG A 1 841 ? -30.730 -60.205 108.834 1.00 79.31 841 ARG A O 1
ATOM 6753 N N . LYS A 1 842 ? -29.992 -58.166 109.463 1.00 78.38 842 LYS A N 1
ATOM 6754 C CA . LYS A 1 842 ? -28.823 -58.156 108.569 1.00 78.38 842 LYS A CA 1
ATOM 6755 C C . LYS A 1 842 ? -27.860 -59.297 108.901 1.00 78.38 842 LYS A C 1
ATOM 6757 O O . LYS A 1 842 ? -27.473 -60.024 107.991 1.00 78.38 842 LYS A O 1
ATOM 6762 N N . SER A 1 843 ? -27.550 -59.519 110.181 1.00 82.38 843 SER A N 1
ATOM 6763 C CA . SER A 1 843 ? -26.684 -60.637 110.576 1.00 82.38 843 SER A CA 1
ATOM 6764 C C . SER A 1 843 ? -27.309 -62.004 110.269 1.00 82.38 843 SER A C 1
ATOM 6766 O O . SER A 1 843 ? -26.609 -62.902 109.806 1.00 82.38 843 SER A O 1
ATOM 6768 N N . LEU A 1 844 ? -28.627 -62.176 110.431 1.00 79.44 844 LEU A N 1
ATOM 6769 C CA . LEU A 1 844 ? -29.318 -63.417 110.053 1.00 79.44 844 LEU A CA 1
ATOM 6770 C C . LEU A 1 844 ? -29.260 -63.686 108.540 1.00 79.44 844 LEU A C 1
ATOM 6772 O O . LEU A 1 844 ? -29.085 -64.830 108.119 1.00 79.44 844 LEU A O 1
ATOM 6776 N N . GLN A 1 845 ? -29.402 -62.647 107.718 1.00 76.81 845 GLN A N 1
ATOM 6777 C CA . GLN A 1 845 ? -29.286 -62.758 106.265 1.00 76.81 845 GLN A CA 1
ATOM 6778 C C . GLN A 1 845 ? -27.854 -63.113 105.840 1.00 76.81 845 GLN A C 1
ATOM 6780 O O . GLN A 1 845 ? -27.676 -63.997 105.005 1.00 76.81 845 GLN A O 1
ATOM 6785 N N . GLU A 1 846 ? -26.844 -62.512 106.474 1.00 81.75 846 GLU A N 1
ATOM 6786 C CA . GLU A 1 846 ? -25.430 -62.846 106.255 1.00 81.75 846 GLU A CA 1
ATOM 6787 C C . GLU A 1 846 ? -25.134 -64.319 106.580 1.00 81.75 846 GLU A C 1
ATOM 6789 O O . GLU A 1 846 ? -24.450 -65.002 105.818 1.00 81.75 846 GLU A O 1
ATOM 6794 N N . ILE A 1 847 ? -25.724 -64.856 107.655 1.00 81.75 847 ILE A N 1
ATOM 6795 C CA . ILE A 1 847 ? -25.625 -66.284 107.993 1.00 81.75 847 ILE A CA 1
ATOM 6796 C C . ILE A 1 847 ? -26.230 -67.162 106.885 1.00 81.75 847 ILE A C 1
ATOM 6798 O O . ILE A 1 847 ? -25.653 -68.193 106.537 1.00 81.75 847 ILE A O 1
ATOM 6802 N N . GLY A 1 848 ? -27.378 -66.776 106.320 1.00 77.19 848 GLY A N 1
ATOM 6803 C CA . GLY A 1 848 ? -28.018 -67.517 105.227 1.00 77.19 848 GLY A CA 1
ATOM 6804 C C . GLY A 1 848 ? -27.211 -67.503 103.922 1.00 77.19 848 GLY A C 1
ATOM 6805 O O . GLY A 1 848 ? -27.199 -68.503 103.202 1.00 77.19 848 GLY A O 1
ATOM 6806 N N . ILE A 1 849 ? -26.502 -66.406 103.640 1.00 78.50 849 ILE A N 1
ATOM 6807 C CA . ILE A 1 849 ? -25.600 -66.276 102.483 1.00 78.50 849 ILE A CA 1
ATOM 6808 C C . ILE A 1 849 ? -24.360 -67.153 102.673 1.00 78.50 849 ILE A C 1
ATOM 6810 O O . ILE A 1 849 ? -24.088 -68.002 101.826 1.00 78.50 849 ILE A O 1
ATOM 6814 N N . ARG A 1 850 ? -23.676 -67.046 103.822 1.00 81.31 850 ARG A N 1
ATOM 6815 C CA . ARG A 1 850 ? -22.505 -67.888 104.134 1.00 81.31 850 ARG A CA 1
ATOM 6816 C C . ARG A 1 850 ? -22.836 -69.377 104.114 1.00 81.31 850 ARG A C 1
ATOM 6818 O O . ARG A 1 850 ? -22.012 -70.193 103.715 1.00 81.31 850 ARG A O 1
ATOM 6825 N N . ARG A 1 851 ? -24.053 -69.756 104.522 1.00 80.12 851 ARG A N 1
ATOM 6826 C CA . ARG A 1 851 ? -24.503 -71.150 104.438 1.00 80.12 851 ARG A CA 1
ATOM 6827 C C . ARG A 1 851 ? -24.618 -71.634 102.992 1.00 80.12 851 ARG A C 1
ATOM 6829 O O . ARG A 1 851 ? -24.216 -72.757 102.707 1.00 80.12 851 ARG A O 1
ATOM 6836 N N . ASN A 1 852 ? -25.157 -70.812 102.096 1.00 78.69 852 ASN A N 1
ATOM 6837 C CA . ASN A 1 852 ? -25.235 -71.161 100.681 1.00 78.69 852 ASN A CA 1
ATOM 6838 C C . ASN A 1 852 ? -23.832 -71.275 100.063 1.00 78.69 852 ASN A C 1
ATOM 6840 O O . ASN A 1 852 ? -23.548 -72.260 99.392 1.00 78.69 852 ASN A O 1
ATOM 6844 N N . GLU A 1 853 ? -22.930 -70.337 100.368 1.00 81.38 853 GLU A N 1
ATOM 6845 C CA . GLU A 1 853 ? -21.526 -70.406 99.937 1.00 81.38 853 GLU A CA 1
ATOM 6846 C C . GLU A 1 853 ? -20.850 -71.706 100.387 1.00 81.38 853 GLU A C 1
ATOM 6848 O O . GLU A 1 853 ? -20.204 -72.370 99.583 1.00 81.38 853 GLU A O 1
ATOM 6853 N N . LEU A 1 854 ? -21.060 -72.128 101.638 1.00 83.19 854 LEU A N 1
ATOM 6854 C CA . LEU A 1 854 ? -20.537 -73.403 102.135 1.00 83.19 854 LEU A CA 1
ATOM 6855 C C . LEU A 1 854 ? -21.090 -74.608 101.364 1.00 83.19 854 LEU A C 1
ATOM 6857 O O . LEU A 1 854 ? -20.322 -75.501 101.025 1.00 83.19 854 LEU A O 1
ATOM 6861 N N . ILE A 1 855 ? -22.389 -74.639 101.052 1.00 82.50 855 ILE A N 1
ATOM 6862 C CA . ILE A 1 855 ? -22.999 -75.738 100.280 1.00 82.50 855 ILE A CA 1
ATOM 6863 C C . ILE A 1 855 ? -22.473 -75.757 98.842 1.00 82.50 855 ILE A C 1
ATOM 6865 O O . ILE A 1 855 ? -22.215 -76.829 98.300 1.00 82.50 855 ILE A O 1
ATOM 6869 N N . VAL A 1 856 ? -22.306 -74.590 98.220 1.00 78.19 856 VAL A N 1
ATOM 6870 C CA . VAL A 1 856 ? -21.734 -74.478 96.873 1.00 78.19 856 VAL A CA 1
ATOM 6871 C C . VAL A 1 856 ? -20.282 -74.949 96.869 1.00 78.19 856 VAL A C 1
ATOM 6873 O O . VAL A 1 856 ? -19.923 -75.762 96.021 1.00 78.19 856 VAL A O 1
ATOM 6876 N N . ASN A 1 857 ? -19.479 -74.529 97.848 1.00 83.75 857 ASN A N 1
ATOM 6877 C CA . ASN A 1 857 ? -18.101 -74.996 97.999 1.00 83.75 857 ASN A CA 1
ATOM 6878 C C . ASN A 1 857 ? -18.040 -76.513 98.221 1.00 83.75 857 ASN A C 1
ATOM 6880 O O . ASN A 1 857 ? -17.183 -77.174 97.648 1.00 83.75 857 ASN A O 1
ATOM 6884 N N . LEU A 1 858 ? -18.972 -77.083 98.992 1.00 82.19 858 LEU A N 1
ATOM 6885 C CA . LEU A 1 858 ? -19.051 -78.527 99.219 1.00 82.19 858 LEU A CA 1
ATOM 6886 C C . LEU A 1 858 ? -19.470 -79.282 97.949 1.00 82.19 858 LEU A C 1
ATOM 6888 O O . LEU A 1 858 ? -18.920 -80.334 97.661 1.00 82.19 858 LEU A O 1
ATOM 6892 N N . ARG A 1 859 ? -20.367 -78.725 97.123 1.00 79.94 859 ARG A N 1
ATOM 6893 C CA . ARG A 1 859 ? -20.670 -79.289 95.793 1.00 79.94 859 ARG A CA 1
ATOM 6894 C C . ARG A 1 859 ? -19.474 -79.230 94.853 1.00 79.94 859 ARG A C 1
ATOM 6896 O O . ARG A 1 859 ? -19.259 -80.186 94.123 1.00 79.94 859 ARG A O 1
ATOM 6903 N N . MET A 1 860 ? -18.719 -78.133 94.875 1.00 75.94 860 MET A N 1
ATOM 6904 C CA . MET A 1 860 ? -17.495 -77.997 94.087 1.00 75.94 860 MET A CA 1
ATOM 6905 C C . MET A 1 860 ? -16.439 -79.018 94.535 1.00 75.94 860 MET A C 1
ATOM 6907 O O . MET A 1 860 ? -15.801 -79.650 93.700 1.00 75.94 860 MET A O 1
ATOM 6911 N N . LEU A 1 861 ? -16.300 -79.229 95.845 1.00 82.75 861 LEU A N 1
ATOM 6912 C CA . LEU A 1 861 ? -15.459 -80.286 96.407 1.00 82.75 861 LEU A CA 1
ATOM 6913 C C . LEU A 1 861 ? -15.941 -81.676 95.986 1.00 82.75 861 LEU A C 1
ATOM 6915 O O . LEU A 1 861 ? -15.133 -82.443 95.486 1.00 82.75 861 LEU A O 1
ATOM 6919 N N . ASN A 1 862 ? -17.239 -81.972 96.074 1.00 81.31 862 ASN A N 1
ATOM 6920 C CA . ASN A 1 862 ? -17.783 -83.255 95.622 1.00 81.31 862 ASN A CA 1
ATOM 6921 C C . ASN A 1 862 ? -17.565 -83.481 94.120 1.00 81.31 862 ASN A C 1
ATOM 6923 O O . ASN A 1 862 ? -17.274 -84.599 93.715 1.00 81.31 862 ASN A O 1
ATOM 6927 N N . SER A 1 863 ? -17.679 -82.442 93.283 1.00 81.56 863 SER A N 1
ATOM 6928 C CA . SER A 1 863 ? -17.358 -82.577 91.857 1.00 81.56 863 SER A CA 1
ATOM 6929 C C . SER A 1 863 ? -15.869 -82.822 91.622 1.00 81.56 863 SER A C 1
ATOM 6931 O O . SER A 1 863 ? -15.517 -83.599 90.743 1.00 81.56 863 SER A O 1
ATOM 6933 N N . LEU A 1 864 ? -14.992 -82.211 92.428 1.00 82.62 864 LEU A N 1
ATOM 6934 C CA . LEU A 1 864 ? -13.557 -82.496 92.382 1.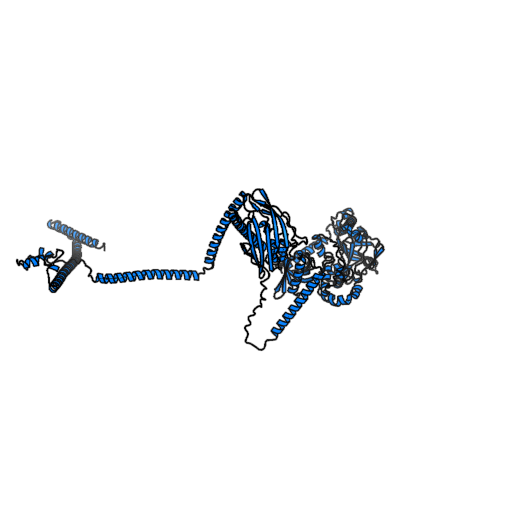00 82.62 864 LEU A CA 1
ATOM 6935 C C . LEU A 1 864 ? -13.257 -83.928 92.848 1.00 82.62 864 LEU A C 1
ATOM 6937 O O . LEU A 1 864 ? -12.447 -84.605 92.226 1.00 82.62 864 LEU A O 1
ATOM 6941 N N . GLU A 1 865 ? -13.921 -84.415 93.898 1.00 86.69 865 GLU A N 1
ATOM 6942 C CA . GLU A 1 865 ? -13.828 -85.813 94.334 1.00 86.69 865 GLU A CA 1
ATOM 6943 C C . GLU A 1 865 ? -14.319 -86.775 93.246 1.00 86.69 865 GLU A C 1
ATOM 6945 O O . GLU A 1 865 ? -13.675 -87.792 93.003 1.00 86.69 865 GLU A O 1
ATOM 6950 N N . GLU A 1 866 ? -15.407 -86.443 92.544 1.00 85.44 866 GLU A N 1
ATOM 6951 C CA . GLU A 1 866 ? -15.910 -87.244 91.424 1.00 85.44 866 GLU A CA 1
ATOM 6952 C C . GLU A 1 866 ? -14.907 -87.284 90.260 1.00 85.44 866 GLU A C 1
ATOM 6954 O O . GLU A 1 866 ? -14.664 -88.353 89.697 1.00 85.44 866 GLU A O 1
ATOM 6959 N N . GLU A 1 867 ? -14.272 -86.159 89.916 1.00 83.00 867 GLU A N 1
ATOM 6960 C CA . GLU A 1 867 ? -13.199 -86.134 88.913 1.00 83.00 867 GLU A CA 1
ATOM 6961 C C . GLU A 1 867 ? -11.983 -86.967 89.344 1.00 83.00 867 GLU A C 1
ATOM 6963 O O . GLU A 1 867 ? -11.421 -87.700 88.526 1.00 83.00 867 GLU A O 1
ATOM 6968 N N . ILE A 1 868 ? -11.605 -86.919 90.626 1.00 85.94 868 ILE A N 1
ATOM 6969 C CA . ILE A 1 868 ? -10.523 -87.745 91.182 1.00 85.94 868 ILE A CA 1
ATOM 6970 C C . ILE A 1 868 ? -10.886 -89.233 91.104 1.00 85.94 868 ILE A C 1
ATOM 6972 O O . ILE A 1 868 ? -10.070 -90.026 90.633 1.00 85.94 868 ILE A O 1
ATOM 6976 N N . ALA A 1 869 ? -12.104 -89.613 91.500 1.00 83.38 869 ALA A N 1
ATOM 6977 C CA . ALA A 1 869 ? -12.585 -90.993 91.433 1.00 83.38 869 ALA A CA 1
ATOM 6978 C C . ALA A 1 869 ? -12.622 -91.512 89.985 1.00 83.38 869 ALA A C 1
ATOM 6980 O O . ALA A 1 869 ? -12.209 -92.639 89.716 1.00 83.38 869 ALA A O 1
ATOM 6981 N N . ARG A 1 870 ? -13.031 -90.676 89.018 1.00 83.44 870 ARG A N 1
ATOM 6982 C CA . ARG A 1 870 ? -12.938 -91.010 87.584 1.00 83.44 870 ARG A CA 1
ATOM 6983 C C . ARG A 1 870 ? -11.488 -91.194 87.129 1.00 83.44 870 ARG A C 1
ATOM 6985 O O . ARG A 1 870 ? -11.209 -92.093 86.336 1.00 83.44 870 ARG A O 1
ATOM 6992 N N . GLY A 1 871 ? -10.567 -90.366 87.622 1.00 83.62 871 GLY A N 1
ATOM 6993 C CA . GLY A 1 871 ? -9.133 -90.497 87.363 1.00 83.62 871 GLY A CA 1
ATOM 6994 C C . GLY A 1 871 ? -8.548 -91.812 87.889 1.00 83.62 871 GLY A C 1
ATOM 6995 O O . GLY A 1 871 ? -7.824 -92.493 87.160 1.00 83.62 871 GLY A O 1
ATOM 6996 N N . GLU A 1 872 ? -8.897 -92.201 89.118 1.00 87.62 872 GLU A N 1
ATOM 6997 C CA . GLU A 1 872 ? -8.521 -93.494 89.705 1.00 87.62 872 GLU A CA 1
ATOM 6998 C C . GLU A 1 872 ? -9.100 -94.660 88.896 1.00 87.62 872 GLU A C 1
ATOM 7000 O O . GLU A 1 872 ? -8.353 -95.555 88.504 1.00 87.62 872 GLU A O 1
ATOM 7005 N N . TRP A 1 873 ? -10.399 -94.618 88.582 1.00 86.56 873 TRP A N 1
ATOM 7006 C CA . TRP A 1 873 ? -11.088 -95.655 87.810 1.00 86.56 873 TRP A CA 1
ATOM 7007 C C . TRP A 1 873 ? -10.415 -95.915 86.461 1.00 86.56 873 TRP A C 1
ATOM 7009 O O . TRP A 1 873 ? -10.165 -97.064 86.098 1.00 86.56 873 TRP A O 1
ATOM 7019 N N . LYS A 1 874 ? -10.037 -94.850 85.743 1.00 85.06 874 LYS A N 1
ATOM 7020 C CA . LYS A 1 874 ? -9.289 -94.962 84.485 1.00 85.06 874 LYS A CA 1
ATOM 7021 C C . LYS A 1 874 ? -7.937 -95.653 84.681 1.00 85.06 874 LYS A C 1
ATOM 7023 O O . LYS A 1 874 ? -7.559 -96.498 83.871 1.00 85.06 874 LYS A O 1
ATOM 7028 N N . ASN A 1 875 ? -7.200 -95.279 85.726 1.00 86.62 875 ASN A N 1
ATOM 7029 C CA . ASN A 1 875 ? -5.897 -95.870 86.019 1.00 86.62 875 ASN A CA 1
ATOM 7030 C C . ASN A 1 875 ? -6.025 -97.358 86.391 1.00 86.62 875 ASN A C 1
ATOM 7032 O O . ASN A 1 875 ? -5.253 -98.189 85.915 1.00 86.62 875 ASN A O 1
ATOM 7036 N N . TRP A 1 876 ? -7.040 -97.701 87.186 1.00 89.50 876 TRP A N 1
ATOM 7037 C CA . TRP A 1 876 ? -7.353 -99.077 87.561 1.00 89.50 876 TRP A CA 1
ATOM 7038 C C . TRP A 1 876 ? -7.730 -99.932 86.343 1.00 89.50 876 TRP A C 1
ATOM 7040 O O . TRP A 1 876 ? -7.149 -100.998 86.152 1.00 89.50 876 TRP A O 1
ATOM 7050 N N . LEU A 1 877 ? -8.607 -99.434 85.462 1.00 87.44 877 LEU A N 1
ATOM 7051 C CA . LEU A 1 877 ? -8.982 -100.119 84.218 1.00 87.44 877 LEU A CA 1
ATOM 7052 C C . LEU A 1 877 ? -7.782 -100.386 83.298 1.00 87.44 877 LEU A C 1
ATOM 7054 O O . LEU A 1 877 ? -7.713 -101.463 82.712 1.00 87.44 877 LEU A O 1
ATOM 7058 N N . MET A 1 878 ? -6.833 -99.444 83.172 1.00 83.44 878 MET A N 1
ATOM 7059 C CA . MET A 1 878 ? -5.602 -99.689 82.400 1.00 83.44 878 MET A CA 1
ATOM 7060 C C . MET A 1 878 ? -4.790 -100.847 82.988 1.00 83.44 878 MET A C 1
ATOM 7062 O O . MET A 1 878 ? -4.360 -101.721 82.241 1.00 83.44 878 MET A O 1
ATOM 7066 N N . SER A 1 879 ? -4.625 -100.890 84.314 1.00 87.25 879 SER A N 1
ATOM 7067 C CA . SER A 1 879 ? -3.908 -101.988 84.971 1.00 87.25 879 SER A CA 1
ATOM 7068 C C . SER A 1 879 ? -4.607 -103.337 84.785 1.00 87.25 879 SER A C 1
ATOM 7070 O O . SER A 1 879 ? -3.935 -104.353 84.607 1.00 87.25 879 SER A O 1
ATOM 7072 N N . GLU A 1 880 ? -5.940 -103.367 84.804 1.00 86.00 880 GLU A N 1
ATOM 7073 C CA . GLU A 1 880 ? -6.690 -104.617 84.665 1.00 86.00 880 GLU A CA 1
ATOM 7074 C C . GLU A 1 880 ? -6.726 -105.122 83.219 1.00 86.00 880 GLU A C 1
ATOM 7076 O O . GLU A 1 880 ? -6.634 -106.327 82.989 1.00 86.00 880 GLU A O 1
ATOM 7081 N N . LEU A 1 881 ? -6.746 -104.215 82.238 1.00 84.69 881 LEU A N 1
ATOM 7082 C CA . LEU A 1 881 ? -6.583 -104.565 80.826 1.00 84.69 881 LEU A CA 1
ATOM 7083 C C . LEU A 1 881 ? -5.203 -105.162 80.531 1.00 84.69 881 LEU A C 1
ATOM 7085 O O . LEU A 1 881 ? -5.130 -106.160 79.821 1.00 84.69 881 LEU A O 1
ATOM 7089 N N . GLU A 1 882 ? -4.127 -104.640 81.129 1.00 83.50 882 GLU A N 1
ATOM 7090 C CA . GLU A 1 882 ? -2.793 -105.251 81.005 1.00 83.50 882 GLU A CA 1
ATOM 7091 C C . GLU A 1 882 ? -2.759 -106.684 81.566 1.00 83.50 882 GLU A C 1
ATOM 7093 O O . GLU A 1 882 ? -2.148 -107.575 80.970 1.00 83.50 882 GLU A O 1
ATOM 7098 N N . LYS A 1 883 ? -3.448 -106.949 82.685 1.00 81.69 883 LYS A N 1
ATOM 7099 C CA . LYS A 1 883 ? -3.577 -108.313 83.232 1.00 81.69 883 LYS A CA 1
ATOM 7100 C C . LYS A 1 883 ? -4.419 -109.217 82.332 1.00 81.69 883 LYS A C 1
ATOM 7102 O O . LYS A 1 883 ? -4.079 -110.387 82.164 1.00 81.69 883 LYS A O 1
ATOM 7107 N N . CYS A 1 884 ? -5.487 -108.686 81.741 1.00 80.62 884 CYS A N 1
ATOM 7108 C CA . CYS A 1 884 ? -6.306 -109.389 80.757 1.00 80.62 884 CYS A CA 1
ATOM 7109 C C . CYS A 1 884 ? -5.508 -109.753 79.498 1.00 80.62 884 CYS A C 1
ATOM 7111 O O . CYS A 1 884 ? -5.606 -110.885 79.026 1.00 80.62 884 CYS A O 1
ATOM 7113 N N . ASP A 1 885 ? -4.667 -108.849 78.993 1.00 79.31 885 ASP A N 1
ATOM 7114 C CA . ASP A 1 885 ? -3.759 -109.125 77.875 1.00 79.31 885 ASP A CA 1
ATOM 7115 C C . ASP A 1 885 ? -2.698 -110.167 78.251 1.00 79.31 885 ASP A C 1
ATOM 7117 O O . ASP A 1 885 ? -2.372 -111.041 77.444 1.00 79.31 885 ASP A O 1
ATOM 7121 N N . TYR A 1 886 ? -2.190 -110.139 79.487 1.00 77.25 886 TYR A N 1
ATOM 7122 C CA . TYR A 1 886 ? -1.291 -111.179 79.992 1.00 77.25 886 TYR A CA 1
ATOM 7123 C C . TYR A 1 886 ? -1.972 -112.556 80.041 1.00 77.25 886 TYR A C 1
ATOM 7125 O O . TYR A 1 886 ? -1.395 -113.544 79.587 1.00 77.25 886 TYR A O 1
ATOM 7133 N N . PHE A 1 887 ? -3.212 -112.627 80.536 1.00 72.69 887 PHE A N 1
ATOM 7134 C CA . PHE A 1 887 ? -3.997 -113.863 80.583 1.00 72.69 887 PHE A CA 1
ATOM 7135 C C . PHE A 1 887 ? -4.319 -114.402 79.182 1.00 72.69 887 PHE A C 1
ATOM 7137 O O . PHE A 1 887 ? -4.140 -115.591 78.923 1.00 72.69 887 PHE A O 1
ATOM 7144 N N . ARG A 1 888 ? -4.734 -113.532 78.252 1.00 69.69 888 ARG A N 1
ATOM 7145 C CA . ARG A 1 888 ? -5.118 -113.915 76.883 1.00 69.69 888 ARG A CA 1
ATOM 7146 C C . ARG A 1 888 ? -3.951 -114.474 76.063 1.00 69.69 888 ARG A C 1
ATOM 7148 O O . ARG A 1 888 ? -4.175 -115.263 75.153 1.00 69.69 888 ARG A O 1
ATOM 7155 N N . ASN A 1 889 ? -2.721 -114.084 76.401 1.00 68.38 889 ASN A N 1
ATOM 7156 C CA . ASN A 1 889 ? -1.490 -114.539 75.751 1.00 68.38 889 ASN A CA 1
ATOM 7157 C C . ASN A 1 889 ? -0.859 -115.791 76.412 1.00 68.38 889 ASN A C 1
ATOM 7159 O O . ASN A 1 889 ? 0.242 -116.189 76.023 1.00 68.38 889 ASN A O 1
ATOM 7163 N N . LEU A 1 890 ? -1.516 -116.423 77.399 1.00 67.69 890 LEU A N 1
ATOM 7164 C CA . LEU A 1 890 ? -1.000 -117.608 78.099 1.00 67.69 890 LEU A CA 1
ATOM 7165 C C . LEU A 1 890 ? -1.340 -118.924 77.336 1.00 67.69 890 LEU A C 1
ATOM 7167 O O . LEU A 1 890 ? -2.519 -119.244 77.199 1.00 67.69 890 LEU A O 1
ATOM 7171 N N . PRO A 1 891 ? -0.366 -119.746 76.875 1.00 55.34 891 PRO A N 1
ATOM 7172 C CA . PRO A 1 891 ? -0.619 -120.824 75.893 1.00 55.34 891 PRO A CA 1
ATOM 7173 C C . PRO A 1 891 ? -1.180 -122.165 76.420 1.00 55.34 891 PRO A C 1
ATOM 7175 O O . PRO A 1 891 ? -1.206 -123.132 75.670 1.00 55.34 891 PRO A O 1
ATOM 7178 N N . LEU A 1 892 ? -1.583 -122.282 77.690 1.00 54.56 892 LEU A N 1
ATOM 7179 C CA . LEU A 1 892 ? -1.948 -123.574 78.319 1.00 54.56 892 LEU A CA 1
ATOM 7180 C C . LEU A 1 892 ? -3.464 -123.795 78.518 1.00 54.56 892 LEU A C 1
ATOM 7182 O O . LEU A 1 892 ? -3.864 -124.778 79.138 1.00 54.56 892 LEU A O 1
ATOM 7186 N N . LEU A 1 893 ? -4.319 -122.903 78.005 1.00 54.41 893 LEU A N 1
ATOM 7187 C CA . LEU A 1 893 ? -5.777 -122.961 78.210 1.00 54.41 893 LEU A CA 1
ATOM 7188 C C . LEU A 1 893 ? -6.510 -123.949 77.275 1.00 54.41 893 LEU A C 1
ATOM 7190 O O . LEU A 1 893 ? -7.613 -124.370 77.610 1.00 54.41 893 LEU A O 1
ATOM 7194 N N . GLU A 1 894 ? -5.899 -124.374 76.159 1.00 54.78 894 GLU A N 1
ATOM 7195 C CA . GLU A 1 894 ? -6.516 -125.311 75.194 1.00 54.78 894 GLU A CA 1
ATOM 7196 C C . GLU A 1 894 ? -6.470 -126.792 75.626 1.00 54.78 894 GLU A C 1
ATOM 7198 O O . GLU A 1 894 ? -7.327 -127.566 75.209 1.00 54.78 894 GLU A O 1
ATOM 7203 N N . GLU A 1 895 ? -5.535 -127.208 76.492 1.00 52.50 895 GLU A N 1
ATOM 7204 C CA . GLU A 1 895 ? -5.416 -128.622 76.911 1.00 52.50 895 GLU A CA 1
ATOM 7205 C C . GLU A 1 895 ? -6.102 -128.944 78.258 1.00 52.50 895 GLU A C 1
ATOM 7207 O O . GLU A 1 895 ? -6.402 -130.108 78.520 1.00 52.50 895 GLU A O 1
ATOM 7212 N N . ALA A 1 896 ? -6.418 -127.944 79.097 1.00 51.50 896 ALA A N 1
ATOM 7213 C CA . ALA A 1 896 ? -7.113 -128.142 80.382 1.00 51.50 896 ALA A CA 1
ATOM 7214 C C . ALA A 1 896 ? -8.652 -128.043 80.293 1.00 51.50 896 ALA A C 1
ATOM 7216 O O . ALA A 1 896 ? -9.349 -128.484 81.206 1.00 51.50 896 ALA A O 1
ATOM 7217 N N . ALA A 1 897 ? -9.192 -127.514 79.189 1.00 52.91 897 ALA A N 1
ATOM 7218 C CA . ALA A 1 897 ? -10.630 -127.292 79.002 1.00 52.91 897 ALA A CA 1
ATOM 7219 C C . ALA A 1 897 ? -11.460 -128.584 78.824 1.00 52.91 897 ALA A C 1
ATOM 7221 O O . ALA A 1 897 ? -12.683 -128.533 78.839 1.00 52.91 897 ALA A O 1
ATOM 7222 N N . ILE A 1 898 ? -10.827 -129.758 78.689 1.00 53.50 898 ILE A N 1
ATOM 7223 C CA . ILE A 1 898 ? -11.524 -131.015 78.346 1.00 53.50 898 ILE A CA 1
ATOM 7224 C C . ILE A 1 898 ? -11.894 -131.860 79.593 1.00 53.50 898 ILE A C 1
ATOM 7226 O O . ILE A 1 898 ? -12.568 -132.879 79.448 1.00 53.50 898 ILE A O 1
ATOM 7230 N N . LEU A 1 899 ? -11.516 -131.470 80.826 1.00 53.16 899 LEU A N 1
ATOM 7231 C CA . LEU A 1 899 ? -11.726 -132.321 82.019 1.00 53.16 899 LEU A CA 1
ATOM 7232 C C . LEU A 1 899 ? -12.534 -131.743 83.196 1.00 53.16 899 LEU A C 1
ATOM 7234 O O . LEU A 1 899 ? -12.802 -132.506 84.122 1.00 53.16 899 LEU A O 1
ATOM 7238 N N . ASP A 1 900 ? -12.967 -130.478 83.177 1.00 54.44 900 ASP A N 1
ATOM 7239 C CA . ASP A 1 900 ? -13.895 -129.969 84.201 1.00 54.44 900 ASP A CA 1
ATOM 7240 C C . ASP A 1 900 ? -14.752 -128.812 83.659 1.00 54.44 900 ASP A C 1
ATOM 7242 O O . ASP A 1 900 ? -14.224 -127.780 83.237 1.00 54.44 900 ASP A O 1
ATOM 7246 N N . SER A 1 901 ? -16.080 -128.977 83.650 1.00 59.22 901 SER A N 1
ATOM 7247 C CA . SER A 1 901 ? -17.029 -127.990 83.093 1.00 59.22 901 SER A CA 1
ATOM 7248 C C . SER A 1 901 ? -17.024 -126.662 83.853 1.00 59.22 901 SER A C 1
ATOM 7250 O O . SER A 1 901 ? -17.375 -125.611 83.310 1.00 59.22 901 SER A O 1
ATOM 7252 N N . ASP A 1 902 ? -16.586 -126.705 85.108 1.00 61.06 902 ASP A N 1
ATOM 7253 C CA . ASP A 1 902 ? -16.437 -125.525 85.952 1.00 61.06 902 ASP A CA 1
ATOM 7254 C C . ASP A 1 902 ? -15.237 -124.660 85.512 1.00 61.06 902 ASP A C 1
ATOM 7256 O O . ASP A 1 902 ? -15.195 -123.462 85.793 1.00 61.06 902 ASP A O 1
ATOM 7260 N N . PHE A 1 903 ? -14.277 -125.223 84.764 1.00 62.53 903 PHE A N 1
ATOM 7261 C CA . PHE A 1 903 ? -13.113 -124.488 84.264 1.00 62.53 903 PHE A CA 1
ATOM 7262 C C . PHE A 1 903 ? -13.406 -123.740 82.954 1.00 62.53 903 PHE A C 1
ATOM 7264 O O . PHE A 1 903 ? -13.018 -122.583 82.816 1.00 62.53 903 PHE A O 1
ATOM 7271 N N . GLU A 1 904 ? -14.141 -124.345 82.014 1.00 62.38 904 GLU A N 1
ATOM 7272 C CA . GLU A 1 904 ? -14.521 -123.701 80.742 1.00 62.38 904 GLU A CA 1
ATOM 7273 C C . GLU A 1 904 ? -15.463 -122.504 80.975 1.00 62.38 904 GLU A C 1
ATOM 7275 O O . GLU A 1 904 ? -15.242 -121.415 80.442 1.00 62.38 904 GLU A O 1
ATOM 7280 N N . THR A 1 905 ? -16.426 -122.654 81.891 1.00 64.94 905 THR A N 1
ATOM 7281 C CA . THR A 1 905 ? -17.296 -121.548 82.332 1.00 64.94 905 THR A CA 1
ATOM 7282 C C . THR A 1 905 ? -16.516 -120.450 83.068 1.00 64.94 905 THR A C 1
ATOM 7284 O O . THR A 1 905 ? -16.796 -119.260 82.896 1.00 64.94 905 THR A O 1
ATOM 7287 N N . GLY A 1 906 ? -15.480 -120.812 83.832 1.00 66.69 906 GLY A N 1
ATOM 7288 C CA . GLY A 1 906 ? -14.550 -119.862 84.449 1.00 66.69 906 GLY A CA 1
ATOM 7289 C C . GLY A 1 906 ? -13.742 -119.043 83.432 1.00 66.69 906 GLY A C 1
ATOM 7290 O O . GLY A 1 906 ? -13.519 -117.850 83.634 1.00 66.69 906 GLY A O 1
ATOM 7291 N N . VAL A 1 907 ? -13.332 -119.648 82.312 1.00 70.69 907 VAL A N 1
ATOM 7292 C CA . VAL A 1 907 ? -12.571 -118.968 81.247 1.00 70.69 907 VAL A CA 1
ATOM 7293 C C . VAL A 1 907 ? -13.469 -118.072 80.392 1.00 70.69 907 VAL A C 1
ATOM 7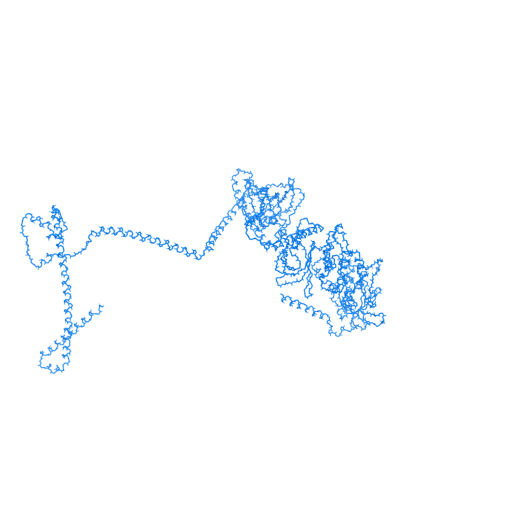295 O O . VAL A 1 907 ? -13.065 -116.954 80.065 1.00 70.69 907 VAL A O 1
ATOM 7298 N N . GLU A 1 908 ? -14.691 -118.500 80.063 1.00 69.62 908 GLU A N 1
ATOM 7299 C CA . GLU A 1 908 ? -15.655 -117.654 79.342 1.00 69.62 908 GLU A CA 1
ATOM 7300 C C . GLU A 1 908 ? -16.067 -116.430 80.164 1.00 69.62 908 GLU A C 1
ATOM 7302 O O . GLU A 1 908 ? -16.032 -115.313 79.647 1.00 69.62 908 GLU A O 1
ATOM 7307 N N . THR A 1 909 ? -16.357 -116.605 81.457 1.00 76.56 909 THR A N 1
ATOM 7308 C CA . THR A 1 909 ? -16.690 -115.482 82.352 1.00 76.56 909 THR A CA 1
ATOM 7309 C C . THR A 1 909 ? -15.530 -114.494 82.502 1.00 76.56 909 THR A C 1
ATOM 7311 O O . THR A 1 909 ? -15.760 -113.282 82.533 1.00 76.56 909 THR A O 1
ATOM 7314 N N . LEU A 1 910 ? -14.276 -114.967 82.509 1.00 75.69 910 LEU A N 1
ATOM 7315 C CA . LEU A 1 910 ? -13.104 -114.085 82.487 1.00 75.69 910 LEU A CA 1
ATOM 7316 C C . LEU A 1 910 ? -12.944 -113.342 81.153 1.00 75.69 910 LEU A C 1
ATOM 7318 O O . LEU A 1 910 ? -12.627 -112.153 81.149 1.00 75.69 910 LEU A O 1
ATOM 7322 N N . ASN A 1 911 ? -13.171 -114.005 80.016 1.00 75.56 911 ASN A N 1
ATOM 7323 C CA . ASN A 1 911 ? -13.106 -113.359 78.701 1.00 75.56 911 ASN A CA 1
ATOM 7324 C C . ASN A 1 911 ? -14.217 -112.309 78.534 1.00 75.56 911 ASN A C 1
ATOM 7326 O O . ASN A 1 911 ? -13.966 -111.228 77.994 1.00 75.56 911 ASN A O 1
ATOM 7330 N N . GLU A 1 912 ? -15.424 -112.584 79.036 1.00 79.44 912 GLU A N 1
ATOM 7331 C CA . GLU A 1 912 ? -16.508 -111.603 79.097 1.00 79.44 912 GLU A CA 1
ATOM 7332 C C . GLU A 1 912 ? -16.127 -110.410 79.979 1.00 79.44 912 GLU A C 1
ATOM 7334 O O . GLU A 1 912 ? -16.276 -109.268 79.536 1.00 79.44 912 GLU A O 1
ATOM 7339 N N . PHE A 1 913 ? -15.545 -110.645 81.160 1.00 82.62 913 PHE A N 1
ATOM 7340 C CA . PHE A 1 913 ? -15.048 -109.584 82.039 1.00 82.62 913 PHE A CA 1
ATOM 7341 C C . PHE A 1 913 ? -13.989 -108.710 81.347 1.00 82.62 913 PHE A C 1
ATOM 7343 O O . PHE A 1 913 ? -14.138 -107.488 81.297 1.00 82.62 913 PHE A O 1
ATOM 7350 N N . CYS A 1 914 ? -12.982 -109.316 80.714 1.00 82.38 914 CYS A N 1
ATOM 7351 C CA . CYS A 1 914 ? -11.952 -108.584 79.974 1.00 82.38 914 CYS A CA 1
ATOM 7352 C C . CYS A 1 914 ? -12.530 -107.788 78.790 1.00 82.38 914 CYS A C 1
ATOM 7354 O O . CYS A 1 914 ? -12.096 -106.666 78.521 1.00 82.38 914 CYS A O 1
ATOM 7356 N N . SER A 1 915 ? -13.553 -108.318 78.110 1.00 80.69 915 SER A N 1
ATOM 7357 C CA . SER A 1 915 ? -14.266 -107.591 77.050 1.00 80.69 915 SER A CA 1
ATOM 7358 C C . SER A 1 915 ? -15.134 -106.439 77.579 1.00 80.69 915 SER A C 1
ATOM 7360 O O . SER A 1 915 ? -15.351 -105.449 76.880 1.00 80.69 915 SER A O 1
ATOM 7362 N N . SER A 1 916 ? -15.626 -106.545 78.816 1.00 84.00 916 SER A N 1
ATOM 7363 C CA . SER A 1 916 ? -16.352 -105.469 79.490 1.00 84.00 916 SER A CA 1
ATOM 7364 C C . SER A 1 916 ? -15.400 -104.341 79.881 1.00 84.00 916 SER A C 1
ATOM 7366 O O . SER A 1 916 ? -15.695 -103.177 79.621 1.00 84.00 916 SER A O 1
ATOM 7368 N N . CYS A 1 917 ? -14.233 -104.675 80.438 1.00 83.19 917 CYS A N 1
ATOM 7369 C CA . CYS A 1 917 ? -13.202 -103.694 80.770 1.00 83.19 917 CYS A CA 1
ATOM 7370 C C . CYS A 1 917 ? -12.709 -102.930 79.532 1.00 83.19 917 CYS A C 1
ATOM 7372 O O . CYS A 1 917 ? -12.513 -101.717 79.609 1.00 83.19 917 CYS A O 1
ATOM 7374 N N . SER A 1 918 ? -12.557 -103.592 78.377 1.00 81.31 918 SER A N 1
ATOM 7375 C CA . SER A 1 918 ? -12.128 -102.907 77.148 1.00 81.31 918 SER A CA 1
ATOM 7376 C C . SER A 1 918 ? -13.192 -101.946 76.612 1.00 81.31 918 SER A C 1
ATOM 7378 O O . SER A 1 918 ? -12.867 -100.812 76.264 1.00 81.31 918 SER A O 1
ATOM 7380 N N . LYS A 1 919 ? -14.472 -102.340 76.632 1.00 83.56 919 LYS A N 1
ATOM 7381 C CA . LYS A 1 919 ? -15.584 -101.456 76.242 1.00 83.56 919 LYS A CA 1
ATOM 7382 C C . LYS A 1 919 ? -15.692 -100.214 77.129 1.00 83.56 919 LYS A C 1
ATOM 7384 O O . LYS A 1 919 ? -15.904 -99.122 76.610 1.00 83.56 919 LYS A O 1
ATOM 7389 N N . GLU A 1 920 ? -15.535 -100.357 78.444 1.00 85.25 920 GLU A N 1
ATOM 7390 C CA . GLU A 1 920 ? -15.576 -99.219 79.378 1.00 85.25 920 GLU A CA 1
ATOM 7391 C C . GLU A 1 920 ? -14.403 -98.243 79.157 1.00 85.25 920 GLU A C 1
ATOM 7393 O O . GLU A 1 920 ? -14.577 -97.024 79.247 1.00 85.25 920 GLU A O 1
ATOM 7398 N N . MET A 1 921 ? -13.220 -98.745 78.779 1.00 81.62 921 MET A N 1
ATOM 7399 C CA . MET A 1 921 ? -12.088 -97.891 78.395 1.00 81.62 921 MET A CA 1
ATOM 7400 C C . MET A 1 921 ? -12.377 -97.078 77.120 1.00 81.62 921 MET A C 1
ATOM 7402 O O . MET A 1 921 ? -12.075 -95.882 77.072 1.00 81.62 921 MET A O 1
ATOM 7406 N N . ASP A 1 922 ? -13.010 -97.682 76.110 1.00 80.06 922 ASP A N 1
ATOM 7407 C CA . ASP A 1 922 ? -13.383 -96.984 74.871 1.00 80.06 922 ASP A CA 1
ATOM 7408 C C . ASP A 1 922 ? -14.408 -95.863 75.120 1.00 80.06 922 ASP A C 1
ATOM 7410 O O . ASP A 1 922 ? -14.301 -94.772 74.546 1.00 80.06 922 ASP A O 1
ATOM 7414 N N . VAL A 1 923 ? -15.371 -96.084 76.023 1.00 79.25 923 VAL A N 1
ATOM 7415 C CA . VAL A 1 923 ? -16.352 -95.057 76.413 1.00 79.25 923 VAL A CA 1
ATOM 7416 C C . VAL A 1 923 ? -15.647 -93.853 77.046 1.00 79.25 923 VAL A C 1
ATOM 7418 O O . VAL A 1 923 ? -15.890 -92.718 76.623 1.00 79.25 923 VAL A O 1
ATOM 7421 N N . LEU A 1 924 ? -14.711 -94.079 77.974 1.00 76.00 924 LEU A N 1
ATOM 7422 C CA . LEU A 1 924 ? -13.929 -93.008 78.606 1.00 76.00 924 LEU A CA 1
ATOM 7423 C C . LEU A 1 924 ? -13.057 -92.230 77.602 1.00 76.00 924 LEU A C 1
ATOM 7425 O O . LEU A 1 924 ? -12.948 -91.005 77.710 1.00 76.00 924 LEU A O 1
ATOM 7429 N N . LEU A 1 925 ? -12.464 -92.894 76.601 1.00 70.25 925 LEU A N 1
ATOM 7430 C CA . LEU A 1 925 ? -11.661 -92.236 75.559 1.00 70.25 925 LEU A CA 1
ATOM 7431 C C . LEU A 1 925 ? -12.513 -91.389 74.602 1.00 70.25 925 LEU A C 1
ATOM 7433 O O . LEU A 1 925 ? -12.087 -90.305 74.200 1.00 70.25 925 LEU A O 1
ATOM 7437 N N . SER A 1 926 ? -13.730 -91.832 74.276 1.00 65.44 926 SER A N 1
ATOM 7438 C CA . SER A 1 926 ? -14.632 -91.097 73.378 1.00 65.44 926 SER A CA 1
ATOM 7439 C C . SER A 1 926 ? -15.149 -89.778 73.973 1.00 65.44 926 SER A C 1
ATOM 7441 O O . SER A 1 926 ? -15.308 -88.796 73.247 1.00 65.44 926 SER A O 1
ATOM 7443 N N . SER A 1 927 ? -15.336 -89.712 75.298 1.00 57.97 927 SER A N 1
ATOM 7444 C CA . SER A 1 927 ? -15.834 -88.510 75.982 1.00 57.97 927 SER A CA 1
ATOM 7445 C C . SER A 1 927 ? -14.845 -87.335 76.040 1.00 57.97 927 SER A C 1
ATOM 7447 O O . SER A 1 927 ? -15.271 -86.211 76.292 1.00 57.97 927 SER A O 1
ATOM 7449 N N . ASN A 1 928 ? -13.556 -87.552 75.747 1.00 55.25 928 ASN A N 1
ATOM 7450 C CA . ASN A 1 928 ? -12.526 -86.502 75.774 1.00 55.25 928 ASN A CA 1
ATOM 7451 C C . ASN A 1 928 ? -12.335 -85.746 74.441 1.00 55.25 928 ASN A C 1
ATOM 7453 O O . ASN A 1 928 ? -11.596 -84.769 74.421 1.00 55.25 928 ASN A O 1
ATOM 7457 N N . ASN A 1 929 ? -12.991 -86.146 73.343 1.00 46.62 929 ASN A N 1
ATOM 7458 C CA . ASN A 1 929 ? -12.867 -85.484 72.027 1.00 46.62 929 ASN A CA 1
ATOM 7459 C C . ASN A 1 929 ? -13.884 -84.340 71.791 1.00 46.62 929 ASN A C 1
ATOM 7461 O O . ASN A 1 929 ? -14.067 -83.901 70.656 1.00 46.62 929 ASN A O 1
ATOM 7465 N N . LEU A 1 930 ? -14.568 -83.866 72.839 1.00 46.59 930 LEU A N 1
ATOM 7466 C CA . LEU A 1 930 ? -15.562 -82.779 72.779 1.00 46.59 930 LEU A CA 1
ATOM 7467 C C . LEU A 1 930 ? -15.243 -81.600 73.721 1.00 46.59 930 LEU A C 1
ATOM 7469 O O . LEU A 1 930 ? -16.144 -80.898 74.183 1.00 46.59 930 LEU A O 1
ATOM 7473 N N . LEU A 1 931 ? -13.952 -81.362 73.945 1.00 40.84 931 LEU A N 1
ATOM 7474 C CA . LEU A 1 931 ? -13.356 -80.124 74.458 1.00 40.84 931 LEU A CA 1
ATOM 7475 C C . LEU A 1 931 ? -12.150 -79.783 73.580 1.00 40.84 931 LEU A C 1
ATOM 7477 O O . LEU A 1 931 ? -11.909 -78.570 73.383 1.00 40.84 931 LEU A O 1
#